Protein AF-A0A1T4VD50-F1 (afdb_monomer)

Secondary structure (DSSP, 8-state):
-------HHHHHHS---HHHHHHHHHHHHTT----HHHHHHHHHHHHHHH--S-HHHHHHHHHHTTS-----SSSS-EEE-PPPTTHHHHHTT-----------PPPHHHHHHHHHHHH--HHHHHHHHH--STTHHHHHHHHSHHHHHHHHHHHH-GGGHHHHS-TTTHHHHHHHHHHHHHHHHHHHHHHTTS-HHHHHT-TTHHHHHHHHHH-TTTS-HHHHHHHHHHHHHHHHHHHHHHHHHHHHHTT--HHHHHHTTSS---TTTT--HHHHHHHHHTS-HHHHHHHHHH-TTS-SHHHHHHHHHHHHHHHS-HHHHHHHHHHHHHHSPP---B-TTSPBP-HHHHHHHHHHHHHHHHHHHHHTS-HHHHHHHHTS-HHHHGGGHHHHHHHHH-PPPPPHHHHHHHHHHHHHH-TTEEEEEEEEEEEE-SSEEEEEEEEEEE-TTS-EEEEEEEEEEE-TTHHHHHHHHHHHHHHHHHHH-HHHHHHHHHHHHHHHGGG-HHHHHHHHHHHHIIIIIITTS--TTS---TTEEE--B-TTTS--BTTEEEEEPPSSEEHHHHHHHHHHHHHHHGGGTB-B-TTT-PBPB-TTT-PBPBPSS--TTHHHHHHHHHHHHHHHHHHHHHHHHHHHHHHHHHHHTSSSEEETT-STTSEEE-SS-EEE--GGGEEE--EEE-B-TTSPBPB-TTSPBPEEEHHHHHHHHHHHHHTT-HHHHHHHHHHHS-HHHHHHHHHTHHHHHHHHHHHHTSS-TTT-HHHHHHHHHHHHHTTT----HHHHHHHHHHHHHHHHHHHHHHHHHHHHHHHHHHHT----TTSS---HHHHHHHHHHHHHSHHHHHHHHH--S--TTTHHHHHHHHHS-SSSTTSHHHHHHHHHHHT-SSHHHHHHHHHHHHHHHS-TTSTTHHHHHHHHHHHHHHHHHHHHHT---HHHHHHHHHHHHHHHHHHHHHHHHHHHHHHHHHHHHHHSS----SSHHHHHHHHHHHTHHHHHHHHHHH-TTTHHHHHHHHHHHHHHHS------S---------EEEEEEE-SSSS-EEEEEE-

pLDDT: mean 76.15, std 18.39, range [27.97, 97.81]

Mean predicted aligned error: 14.18 Å

Radius of gyration: 35.99 Å; Cα contacts (8 Å, |Δi|>4): 1457; chains: 1; bounding box: 106×77×116 Å

Sequence (1062 aa):
MRAGDLNFDHVFRGNYNTGLLVEVAEHALDGNIATAEQVERYHAELVKNNSGLTDEMKAMLADVATIPLKANKEDQLFDVKPPIVGEIHEIAQEIHVDAPLENRTVPVKEIKNFVADLVFSDDTMVADVVINRPGETMRNILTADKNIHAFAEIVKNPDVLQEVSSTEVVPVLKDGFNKIRDILLPLYAASEGKNIEEALNDPQYLQKFSAFLKNQETLPGVELSKFDNIIQNMANRGCENIQSFINKVFKTGVQDLNAQGGITTEPYKNKTAAQIKEELDAKSLNKILDDASTDATVPGQVGLFKQVLSEYFINMSKADKRSSFAAALRYADTFEFKDKKGVQLTGDALNSAKNAALNKYTGAILKGTSPLLQKMMQGLPKSVMGEFADALDDMKSSLAPIPRKIVQAHMMKMIKSNNNIVDISVDQSLGAASVGEAFLCHFSIKGEDGKIRKSPYVVKLMRHDAEQRVNREAEIFTAAAAKIGPGMLKTWEGQLQQYMKEFDFTTEAQNTNEGYEIYHVFNNRQHPAYAIAPNVDCMKVASEVVPPSKNALVITKASGQTVDKFFKECTTSIQNAVASLYQRDPVTNKVLWDKETKKPLLKEKFSTAAPGLIHREVSSEFVTLKNAHTKILQAARQWFSEAVLGSGKFHGDCHAGNIMISGGQATFIDFGNLYKLETKPALDADGKAVTDKNGQPVMLDERSELLRLIIGATLRRKDFFMKGFENLLSPAGKSALAANRDKAEAIVESLLSKGAFSFDVCYRLQGAISELQKLGLELPPQINCFVQSMTRLQNTVAEMNTIMNQCKQLLETADNIELDPDKGPTDECDILGKMQYFSLTKEGKKMVETGDEEIPNYSLKITEIEKKGNFQVGGDYFNTVKDRIANAKDPVKTVEELISTTLEKLDPEHSDIDKNTQTKFEEIISEFKTVMLLNPTPEEKESAIMQFVTEYCTGVATSVNMLGNSYLLDEQANNAKAEVPDSFASVIMKTFFDNVDVASELINNTFAEDGLSLANSAREIAKDELGLGFFGSMLPSNVLNAIVNDTHNMGGDNSYQLDIGI

Foldseek 3Di:
DDDDDPDPVVVVPDPDQVVVVVVCVVCVVVVHHQDPVNVVVVVVVVCVVLVLFDPVRLVLLVVLVLDDDDDDPDDPWDWQFDDPPVVSVVSVPPPPPPDQPADDDDDLLLLLLLLLVLLPDPVLSSCVNVPSFALVSVLCSCLPSSRVNSLLCCLLPVCSLLQQADPLQSVLSSVLSVVVSVLLQVLLCVVVVHHSVVLNPPNCNSVSSSVQSNDCVSPPSVSSNVSVVSSLSSLLSLLVSVLVLLCVQLVLPLVVQVVVLHLADLVCPPPDLVRLLVVLLPDALVRLVLCLLNPCNFFDLNVLLSLLSNCVSVLDDSNLSSQLSSQLSNFQDGLQQADPVRHGDDDPLSVVSVLVSSLRSLLSSLLSAALVNLVSLQLHDLSSSPSNSVSNVSNAFPRDAADPSVVSSVQVVLCVVDVQFRIKMFPHWPGAHRFWTKTWIWTQGQDPVRHTDTAIKIKTFGRSSRLVSLVSSLVSSLSSQVSSHDQSNVQSVLVSVLVNLLQFVLSQLVLQVVQQCQFPVVLVPPDVQADHLVFEAAWHFPCVSGNGGSGMTMTHDDDAAFLVVVLVVLQVQLLVLLVQWFDASSPPSHFDADPPVRFTHTDPAGFLLSLLSSLVSLVVSLVVLVLVLLQLLSNLLSQLCCCQQNQVKHQLAAASRQWGDDPRHIYGYRSSRIDHFDWAFFAALVRDGDADPVRHGDIDRLSLLLLQLLLCLLLVPLPSNVSSQLRLADSPLVVLCVVCVSNLSSQLNSLSVHDDNQFCSLSSLVSSSSSVVSSVHHDHSSSVSVSSNLVNSQVSLVSSLVSSVNSVSSSVVSLPDDDPVVRHDDDPSSLLSVLSSCLPHPVVLCCVVPVDPDDPDCCCPVVCVVVQQLLHPPHDVLVVQLVCLVPDPHNLVSLVVVVVVLLVPLDPPPDPLSVVLVVQSVVLSVQLVVQVVVVHDPVSNSVNSNVSSNSVSVSSVVSSVVVSVVVSVVVVVVVPDDDDPSGSSNSVLCSCLSSVVSSLVSCCVSPVVVSVVSSVSSVVCCVVPVVDPPCPDPDPPPDDPKDFPDKDDPPDDRDIDTRIDD

Solvent-accessible surface area (backbone atoms only — not comparable to full-atom values): 57326 Å² total; per-residue (Å²): 134,82,92,76,77,89,50,73,69,62,66,71,72,46,98,62,60,70,67,56,55,49,53,48,47,51,32,48,73,73,72,43,80,80,46,72,67,55,55,50,50,48,48,53,48,52,46,63,70,67,56,68,51,54,71,70,50,49,53,46,52,56,56,40,76,72,55,83,80,82,82,64,83,93,54,86,51,52,77,50,65,78,80,54,84,72,54,63,64,58,63,76,62,63,74,78,74,78,69,81,74,70,95,68,88,71,54,58,68,50,40,21,46,39,57,12,45,69,51,38,35,75,69,51,59,55,36,60,73,71,49,95,50,69,23,49,56,55,38,54,55,52,58,31,82,88,25,35,62,35,50,52,48,41,59,75,39,55,69,62,46,64,64,33,46,54,85,80,41,32,66,45,52,42,55,37,50,49,54,51,31,68,59,46,43,61,49,51,11,57,76,69,75,40,54,55,69,63,39,72,68,36,95,57,28,69,53,52,50,46,51,45,61,68,30,61,84,79,46,42,36,73,64,43,42,54,48,53,58,42,41,51,51,32,19,52,53,37,21,49,42,48,35,58,48,49,21,61,72,66,64,33,58,55,65,65,38,58,73,62,64,30,40,62,52,49,85,51,75,90,50,53,36,65,57,51,23,52,58,50,60,77,45,53,61,65,56,50,45,50,44,59,56,64,46,69,66,40,28,39,73,51,22,36,51,44,49,31,58,54,45,44,53,70,72,45,52,76,68,53,25,20,42,20,40,14,28,29,36,55,57,22,69,62,84,72,62,44,47,103,83,68,47,73,51,58,72,70,59,34,53,50,50,51,52,54,47,50,20,37,35,51,11,13,36,54,39,24,51,47,37,57,59,46,54,53,60,69,72,52,60,54,75,63,42,55,91,38,33,65,14,53,52,45,29,61,71,57,29,71,74,77,56,64,68,60,53,50,39,54,54,50,50,52,37,72,72,30,89,44,40,65,37,44,35,40,64,38,77,75,46,25,56,67,54,27,35,33,28,38,30,36,39,31,33,47,44,97,87,67,48,74,44,78,45,71,31,31,40,38,37,46,44,84,52,39,72,58,41,34,57,60,48,48,53,54,47,50,55,28,18,53,34,43,28,73,16,44,30,54,26,46,54,43,50,49,60,52,56,59,43,49,71,24,28,44,54,21,47,51,33,24,50,54,43,29,47,54,35,42,52,45,42,73,38,87,51,91,69,49,90,69,43,82,42,35,37,46,41,48,68,33,52,92,75,45,67,56,34,58,55,34,34,40,26,47,67,71,70,63,45,34,43,47,59,48,52,52,49,53,50,51,50,45,45,56,55,40,52,61,42,39,34,54,40,93,84,79,57,44,70,38,60,40,86,86,80,70,42,75,35,68,40,97,67,48,57,69,17,37,44,19,52,27,44,54,51,40,49,55,52,45,54,55,50,52,58,50,49,54,33,52,51,37,38,51,38,45,46,52,41,24,32,52,73,55,81,20,40,31,66,35,66,38,31,35,76,31,29,23,41,39,102,75,37,21,31,44,45,82,34,44,44,55,40,73,51,54,75,42,72,31,60,39,58,86,61,45,69,39,53,46,101,83,70,46,69,37,71,35,48,48,28,56,29,50,40,36,24,53,47,9,36,47,75,46,33,47,70,42,25,51,51,19,51,49,71,59,36,53,28,68,35,36,47,51,41,65,78,39,42,65,45,50,50,27,46,36,47,39,39,33,74,47,67,55,66,61,65,31,32,66,58,30,47,53,40,37,54,52,57,42,20,29,75,52,34,46,56,38,54,70,59,49,36,49,53,52,14,52,48,35,40,41,48,42,51,51,51,52,51,50,55,52,49,49,43,51,52,53,40,55,51,40,75,66,59,81,80,62,83,88,68,45,87,84,47,76,60,28,54,54,16,45,52,52,33,46,52,69,34,77,65,38,48,50,50,72,76,63,73,69,92,84,58,97,77,61,56,68,49,60,54,32,54,72,65,56,26,23,51,39,95,81,12,66,54,32,45,50,55,39,50,52,39,71,71,38,96,51,42,63,62,48,49,52,52,53,50,52,56,49,54,73,69,67,50,78,82,55,85,68,63,42,64,60,50,51,51,49,51,52,50,50,51,51,56,46,44,56,51,61,73,66,70,51,52,74,68,55,45,51,50,45,48,53,51,45,43,45,53,49,31,48,51,52,55,50,53,53,56,53,51,45,54,53,55,52,53,54,50,54,62,64,70,73,56,77,92,67,68,94,41,62,37,39,36,53,52,50,53,48,63,77,24,43,66,50,53,33,49,55,34,33,79,74,34,75,84,54,26,68,61,45,56,53,54,52,53,56,49,48,51,73,71,64,71,51,80,70,78,76,62,76,72,83,86,80,83,78,80,59,48,72,74,49,77,43,80,66,78,87,75,95,48,69,50,75,42,69,45,106

Organism: NCBI:txid1123324

Structure (mmCIF, N/CA/C/O backbone):
data_AF-A0A1T4VD50-F1
#
_entry.id   AF-A0A1T4VD50-F1
#
loop_
_atom_site.group_PDB
_atom_site.id
_atom_site.type_symbol
_atom_site.label_atom_id
_atom_site.label_alt_id
_atom_site.label_comp_id
_atom_site.label_asym_id
_atom_site.label_entity_id
_atom_site.label_seq_id
_atom_site.pdbx_PDB_ins_code
_atom_site.Cartn_x
_atom_site.Cartn_y
_atom_site.Cartn_z
_atom_site.occupancy
_atom_site.B_iso_or_equiv
_atom_site.auth_seq_id
_atom_site.auth_comp_id
_atom_site.auth_asym_id
_atom_site.auth_atom_id
_atom_site.pdbx_PDB_model_num
ATOM 1 N N . MET A 1 1 ? 38.345 -28.568 35.795 1.00 33.03 1 MET A N 1
ATOM 2 C CA . MET A 1 1 ? 37.726 -28.811 37.119 1.00 33.03 1 MET A CA 1
ATOM 3 C C . MET A 1 1 ? 36.943 -30.117 37.030 1.00 33.03 1 MET A C 1
ATOM 5 O O . MET A 1 1 ? 36.381 -30.370 35.974 1.00 33.03 1 MET A O 1
ATOM 9 N N . ARG A 1 2 ? 37.022 -30.998 38.040 1.00 29.45 2 ARG A N 1
ATOM 10 C CA . ARG A 1 2 ? 36.381 -32.330 38.020 1.00 29.45 2 ARG A CA 1
ATOM 11 C C . ARG A 1 2 ? 34.877 -32.227 38.291 1.00 29.45 2 ARG A C 1
ATOM 13 O O . ARG A 1 2 ? 34.468 -31.377 39.072 1.00 29.45 2 ARG A O 1
ATOM 20 N N . ALA A 1 3 ? 34.122 -33.132 37.666 1.00 42.38 3 ALA A N 1
ATOM 21 C CA . ALA A 1 3 ? 32.721 -33.426 37.942 1.00 42.38 3 ALA A CA 1
ATOM 22 C C . ALA A 1 3 ? 32.522 -33.813 39.418 1.00 42.38 3 ALA A C 1
ATOM 24 O O . ALA A 1 3 ? 33.243 -34.670 39.934 1.00 42.38 3 ALA A O 1
ATOM 25 N N . GLY A 1 4 ? 31.571 -33.155 40.073 1.00 40.19 4 GLY A N 1
ATOM 26 C CA . GLY A 1 4 ? 31.224 -33.352 41.474 1.00 40.19 4 GLY A CA 1
ATOM 27 C C . GLY A 1 4 ? 30.292 -32.235 41.930 1.00 40.19 4 GLY A C 1
ATOM 28 O O . GLY A 1 4 ? 30.749 -31.134 42.213 1.00 40.19 4 GLY A O 1
ATOM 29 N N . ASP A 1 5 ? 29.000 -32.552 41.924 1.00 41.09 5 ASP A N 1
ATOM 30 C CA . ASP A 1 5 ? 27.911 -31.943 42.686 1.00 41.09 5 ASP A CA 1
ATOM 31 C C . ASP A 1 5 ? 27.745 -30.416 42.603 1.00 41.09 5 ASP A C 1
ATOM 33 O O . ASP A 1 5 ? 28.256 -29.642 43.418 1.00 41.09 5 ASP A O 1
ATOM 37 N N . LEU A 1 6 ? 26.871 -29.984 41.687 1.00 40.16 6 LEU A N 1
ATOM 38 C CA . LEU A 1 6 ? 26.067 -28.787 41.928 1.00 40.16 6 LEU A CA 1
ATOM 39 C C . LEU A 1 6 ? 25.152 -29.085 43.126 1.00 40.16 6 LEU A C 1
ATOM 41 O O . LEU A 1 6 ? 24.053 -29.608 42.981 1.00 40.16 6 LEU A O 1
ATOM 45 N N . ASN A 1 7 ? 25.644 -28.799 44.332 1.00 45.41 7 ASN A N 1
ATOM 46 C CA . ASN A 1 7 ? 24.830 -28.750 45.542 1.00 45.41 7 ASN A CA 1
ATOM 47 C C . ASN A 1 7 ? 23.648 -27.788 45.304 1.00 45.41 7 ASN A C 1
ATOM 49 O O . ASN A 1 7 ? 23.849 -26.696 44.770 1.00 45.41 7 ASN A O 1
ATOM 53 N N . PHE A 1 8 ? 22.449 -28.191 45.734 1.00 44.47 8 PHE A N 1
ATOM 54 C CA . PHE A 1 8 ? 21.205 -27.410 45.802 1.00 44.47 8 PHE A CA 1
ATOM 55 C C . PHE A 1 8 ? 21.421 -25.935 46.213 1.00 44.47 8 PHE A C 1
ATOM 57 O O . PHE A 1 8 ? 20.770 -25.029 45.695 1.00 44.47 8 PHE A O 1
ATOM 64 N N . ASP A 1 9 ? 22.407 -25.680 47.077 1.00 43.62 9 ASP A N 1
ATOM 65 C CA . ASP A 1 9 ? 22.812 -24.350 47.546 1.00 43.62 9 ASP A CA 1
ATOM 66 C C . ASP A 1 9 ? 23.344 -23.408 46.441 1.00 43.62 9 ASP A C 1
ATOM 68 O O . ASP A 1 9 ? 23.230 -22.190 46.568 1.00 43.62 9 ASP A O 1
ATOM 72 N N . HIS A 1 10 ? 23.910 -23.924 45.341 1.00 44.78 10 HIS A N 1
ATOM 73 C CA . HIS A 1 10 ? 24.359 -23.098 44.207 1.00 44.78 10 HIS A CA 1
ATOM 74 C C . HIS A 1 10 ? 23.193 -22.595 43.348 1.00 44.78 10 HIS A C 1
ATOM 76 O O . HIS A 1 10 ? 23.272 -21.495 42.800 1.00 44.78 10 HIS A O 1
ATOM 82 N N . VAL A 1 11 ? 22.105 -23.366 43.263 1.00 46.72 11 VAL A N 1
ATOM 83 C CA . VAL A 1 11 ? 20.902 -23.003 42.498 1.00 46.72 11 VAL A CA 1
ATOM 84 C C . VAL A 1 11 ? 20.080 -21.940 43.238 1.00 46.72 11 VAL A C 1
ATOM 86 O O . VAL A 1 11 ? 19.412 -21.137 42.607 1.00 46.72 11 VAL A O 1
ATOM 89 N N . PHE A 1 12 ? 20.178 -21.848 44.567 1.00 45.16 12 PHE A N 1
ATOM 90 C CA . PHE A 1 12 ? 19.494 -20.800 45.342 1.00 45.16 12 PHE A CA 1
ATOM 91 C C . PHE A 1 12 ? 20.284 -19.492 45.489 1.00 45.16 12 PHE A C 1
ATOM 93 O O . PHE A 1 12 ? 19.705 -18.463 45.833 1.00 45.16 12 PHE A O 1
ATOM 100 N N . ARG A 1 13 ? 21.602 -19.504 45.246 1.00 43.97 13 ARG A N 1
ATOM 101 C CA . ARG A 1 13 ? 22.457 -18.306 45.380 1.00 43.97 13 ARG A CA 1
ATOM 102 C C . ARG A 1 13 ? 22.581 -17.474 44.104 1.00 43.97 13 ARG A C 1
ATOM 104 O O . ARG A 1 13 ? 23.050 -16.342 44.182 1.00 43.97 13 ARG A O 1
ATOM 111 N N . GLY A 1 14 ? 22.172 -17.998 42.949 1.00 43.50 14 GLY A N 1
ATOM 112 C CA . GLY A 1 14 ? 21.951 -17.174 41.761 1.00 43.50 14 GLY A CA 1
ATOM 113 C C . GLY A 1 14 ? 20.494 -16.724 41.699 1.00 43.50 14 GLY A C 1
ATOM 114 O O . GLY A 1 14 ? 19.600 -17.485 42.057 1.00 43.50 14 GLY A O 1
ATOM 115 N N . ASN A 1 15 ? 20.243 -15.492 41.252 1.00 39.22 15 ASN A N 1
ATOM 116 C CA . ASN A 1 15 ? 18.897 -15.003 40.930 1.00 39.22 15 ASN A CA 1
ATOM 117 C C . ASN A 1 15 ? 18.355 -15.750 39.694 1.00 39.22 15 ASN A C 1
ATOM 119 O O . ASN A 1 15 ? 18.306 -15.197 38.596 1.00 39.22 15 ASN A O 1
ATOM 123 N N . TYR A 1 16 ? 18.006 -17.025 39.848 1.00 42.41 16 TYR A N 1
ATOM 124 C CA . TYR A 1 16 ? 17.436 -17.840 38.782 1.00 42.41 16 TYR A CA 1
ATOM 125 C C . TYR A 1 16 ? 15.907 -17.740 38.786 1.00 42.41 16 TYR A C 1
ATOM 127 O O . TYR A 1 16 ? 15.266 -17.624 39.830 1.00 42.41 16 TYR A O 1
ATOM 135 N N . ASN A 1 17 ? 15.322 -17.779 37.589 1.00 47.47 17 ASN A N 1
ATOM 136 C CA . ASN A 1 17 ? 13.877 -17.796 37.371 1.00 47.47 17 ASN A CA 1
ATOM 137 C C . ASN A 1 17 ? 13.246 -19.016 38.079 1.00 47.47 17 ASN A C 1
ATOM 139 O O . ASN A 1 17 ? 13.720 -20.142 37.926 1.00 47.47 17 ASN A O 1
ATOM 143 N N . THR A 1 18 ? 12.155 -18.814 38.821 1.00 51.38 18 THR A N 1
ATOM 144 C CA . THR A 1 18 ? 11.423 -19.868 39.542 1.00 51.38 18 THR A CA 1
ATOM 145 C C . THR A 1 18 ? 10.853 -20.960 38.632 1.00 51.38 18 THR A C 1
ATOM 147 O O . THR A 1 18 ? 10.702 -22.086 39.090 1.00 51.38 18 THR A O 1
ATOM 150 N N . GLY A 1 19 ? 10.611 -20.687 37.344 1.00 46.72 19 GLY A N 1
ATOM 151 C CA . GLY A 1 19 ? 10.224 -21.716 36.367 1.00 46.72 19 GLY A CA 1
ATOM 152 C C . GLY A 1 19 ? 11.341 -22.725 36.065 1.00 46.72 19 GLY A C 1
ATOM 153 O O . GLY A 1 19 ? 11.085 -23.922 36.024 1.00 46.72 19 GLY A O 1
ATOM 154 N N . LEU A 1 20 ? 12.593 -22.259 35.961 1.00 43.94 20 LEU A N 1
ATOM 155 C CA . LEU A 1 20 ? 13.768 -23.125 35.793 1.00 43.94 20 LEU A CA 1
ATOM 156 C C . LEU A 1 20 ? 13.984 -23.997 37.036 1.00 43.94 20 LEU A C 1
ATOM 158 O O . LEU A 1 20 ? 14.322 -25.165 36.919 1.00 43.94 20 LEU A O 1
ATOM 162 N N . LEU A 1 21 ? 13.765 -23.442 38.230 1.00 48.44 21 LEU A N 1
ATOM 163 C CA . LEU A 1 21 ? 13.848 -24.191 39.486 1.00 48.44 21 LEU A CA 1
ATOM 164 C C . LEU A 1 21 ? 12.811 -25.320 39.562 1.00 48.44 21 LEU A C 1
ATOM 166 O O . LEU A 1 21 ? 13.125 -26.373 40.105 1.00 48.44 21 LEU A O 1
ATOM 170 N N . VAL A 1 22 ? 11.609 -25.119 39.010 1.00 51.81 22 VAL A N 1
ATOM 171 C CA . VAL A 1 22 ? 10.557 -26.147 38.946 1.00 51.81 22 VAL A CA 1
ATOM 172 C C . VAL A 1 22 ? 10.894 -27.213 37.906 1.00 51.81 22 VAL A C 1
ATOM 174 O O . VAL A 1 22 ? 10.840 -28.388 38.233 1.00 51.81 22 VAL A O 1
ATOM 177 N N . GLU A 1 23 ? 11.335 -26.837 36.706 1.00 46.84 23 GLU A N 1
ATOM 178 C CA . GLU A 1 23 ? 11.681 -27.792 35.642 1.00 46.84 23 GLU A CA 1
ATOM 179 C C . GLU A 1 23 ? 12.956 -28.595 35.974 1.00 46.84 23 GLU A C 1
ATOM 181 O O . GLU A 1 23 ? 13.025 -29.800 35.742 1.00 46.84 23 GLU A O 1
ATOM 186 N N . VAL A 1 24 ? 13.949 -27.964 36.616 1.00 49.44 24 VAL A N 1
ATOM 187 C CA . VAL A 1 24 ? 15.135 -28.639 37.175 1.00 49.44 24 VAL A CA 1
ATOM 188 C C . VAL A 1 24 ? 14.750 -29.541 38.349 1.00 49.44 24 VAL A C 1
ATOM 190 O O . VAL A 1 24 ? 15.325 -30.619 38.488 1.00 49.44 24 VAL A O 1
ATOM 193 N N . ALA A 1 25 ? 13.777 -29.145 39.177 1.00 50.72 25 ALA A N 1
ATOM 194 C CA . ALA A 1 25 ? 13.259 -29.996 40.245 1.00 50.72 25 ALA A CA 1
ATOM 195 C C . ALA A 1 25 ? 12.463 -31.189 39.696 1.00 50.72 25 ALA A C 1
ATOM 197 O O . ALA A 1 25 ? 12.645 -32.291 40.196 1.00 50.72 25 ALA A O 1
ATOM 198 N N . GLU A 1 26 ? 11.648 -31.013 38.655 1.00 48.66 26 GLU A N 1
ATOM 199 C CA . GLU A 1 26 ? 10.910 -32.087 37.976 1.00 48.66 26 GLU A CA 1
ATOM 200 C C . GLU A 1 26 ? 11.867 -33.067 37.280 1.00 48.66 26 GLU A C 1
ATOM 202 O O . GLU A 1 26 ? 11.788 -34.272 37.508 1.00 48.66 26 GLU A O 1
ATOM 207 N N . HIS A 1 27 ? 12.869 -32.569 36.548 1.00 47.47 27 HIS A N 1
ATOM 208 C CA . HIS A 1 27 ? 13.918 -33.409 35.962 1.00 47.47 27 HIS A CA 1
ATOM 209 C C . HIS A 1 27 ? 14.742 -34.155 37.024 1.00 47.47 27 HIS A C 1
ATOM 211 O O . HIS A 1 27 ? 15.057 -35.333 36.839 1.00 47.47 27 HIS A O 1
ATOM 217 N N . ALA A 1 28 ? 15.052 -33.508 38.153 1.00 47.44 28 ALA A N 1
ATOM 218 C CA . ALA A 1 28 ? 15.736 -34.142 39.278 1.00 47.44 28 ALA A CA 1
ATOM 219 C C . ALA A 1 28 ? 14.861 -35.192 39.987 1.00 47.44 28 ALA A C 1
ATOM 221 O O . ALA A 1 28 ? 15.387 -36.217 40.426 1.00 47.44 28 ALA A O 1
ATOM 222 N N . LEU A 1 29 ? 13.543 -34.972 40.068 1.00 45.56 29 LEU A N 1
ATOM 223 C CA . LEU A 1 29 ? 12.567 -35.945 40.571 1.00 45.56 29 LEU A CA 1
ATOM 224 C C . LEU A 1 29 ? 12.453 -37.169 39.643 1.00 45.56 29 LEU A C 1
ATOM 226 O O . LEU A 1 29 ? 12.281 -38.280 40.142 1.00 45.56 29 LEU A O 1
ATOM 230 N N . ASP A 1 30 ? 12.667 -36.989 38.336 1.00 46.03 30 ASP A N 1
ATOM 231 C CA . ASP A 1 30 ? 12.725 -38.057 37.325 1.00 46.03 30 ASP A CA 1
ATOM 232 C C . ASP A 1 30 ? 14.133 -38.675 37.140 1.00 46.03 30 ASP A C 1
ATOM 234 O O . ASP A 1 30 ? 14.347 -39.520 36.267 1.00 46.03 30 ASP A O 1
ATOM 238 N N . GLY A 1 31 ? 15.119 -38.277 37.955 1.00 44.00 31 GLY A N 1
ATOM 239 C CA . GLY A 1 31 ? 16.484 -38.822 37.937 1.00 44.00 31 GLY A CA 1
ATOM 240 C C . GLY A 1 31 ? 17.390 -38.308 36.808 1.00 44.00 31 GLY A C 1
ATOM 241 O O . GLY A 1 31 ? 18.508 -38.800 36.647 1.00 44.00 31 GLY A O 1
ATOM 242 N N . ASN A 1 32 ? 16.946 -37.308 36.046 1.00 46.16 32 ASN A N 1
ATOM 243 C CA . ASN A 1 32 ? 17.709 -36.672 34.976 1.00 46.16 32 ASN A CA 1
ATOM 244 C C . ASN A 1 32 ? 18.351 -35.371 35.482 1.00 46.16 32 ASN A C 1
ATOM 246 O O . ASN A 1 32 ? 17.670 -34.408 35.814 1.00 46.16 32 ASN A O 1
ATOM 250 N N . ILE A 1 33 ? 19.682 -35.309 35.522 1.00 50.06 33 ILE A N 1
ATOM 251 C CA . ILE A 1 33 ? 20.398 -34.088 35.919 1.00 50.06 33 ILE A CA 1
ATOM 252 C C . ILE A 1 33 ? 20.440 -33.139 34.714 1.00 50.06 33 ILE A C 1
ATOM 254 O O . ILE A 1 33 ? 21.115 -33.432 33.726 1.00 50.06 33 ILE A O 1
ATOM 258 N N . ALA A 1 34 ? 19.741 -32.003 34.794 1.00 44.91 34 ALA A N 1
ATOM 259 C CA . ALA A 1 34 ? 19.851 -30.939 33.799 1.00 44.91 34 ALA A CA 1
ATOM 260 C C . ALA A 1 34 ? 21.305 -30.438 33.730 1.00 44.91 34 ALA A C 1
ATOM 262 O O . ALA A 1 34 ? 21.906 -30.062 34.740 1.00 44.91 34 ALA A O 1
ATOM 263 N N . THR A 1 35 ? 21.900 -30.467 32.540 1.00 56.12 35 THR A N 1
ATOM 264 C CA . THR A 1 35 ? 23.289 -30.038 32.333 1.00 56.12 35 THR A CA 1
ATOM 265 C C . THR A 1 35 ? 23.392 -28.511 32.326 1.00 56.12 35 THR A C 1
ATOM 267 O O . THR A 1 35 ? 22.459 -27.817 31.923 1.00 56.12 35 THR A O 1
ATOM 270 N N . ALA A 1 36 ? 24.548 -27.971 32.724 1.00 43.59 36 ALA A N 1
ATOM 271 C CA . ALA A 1 36 ? 24.810 -26.527 32.676 1.00 43.59 36 ALA A CA 1
ATOM 272 C C . ALA A 1 36 ? 24.572 -25.937 31.271 1.00 43.59 36 ALA A C 1
ATOM 274 O O . ALA A 1 36 ? 24.041 -24.840 31.148 1.00 43.59 36 ALA A O 1
ATOM 275 N N . GLU A 1 37 ? 24.863 -26.709 30.220 1.00 48.97 37 GLU A N 1
ATOM 276 C CA . GLU A 1 37 ? 24.623 -26.324 28.827 1.00 48.97 37 GLU A CA 1
ATOM 277 C C . GLU A 1 37 ? 23.123 -26.222 28.489 1.00 48.97 37 GLU A C 1
ATOM 279 O O . GLU A 1 37 ? 22.726 -25.336 27.738 1.00 48.97 37 GLU A O 1
ATOM 284 N N . GLN A 1 38 ? 22.263 -27.076 29.061 1.00 46.94 38 GLN A N 1
ATOM 285 C CA . GLN A 1 38 ? 20.802 -26.990 28.898 1.00 46.94 38 GLN A CA 1
ATOM 286 C C . GLN A 1 38 ? 20.214 -25.787 29.639 1.00 46.94 38 GLN A C 1
ATOM 288 O O . GLN A 1 38 ? 19.345 -25.106 29.100 1.00 46.94 38 GLN A O 1
ATOM 293 N N . VAL A 1 39 ? 20.723 -25.493 30.838 1.00 42.31 39 VAL A N 1
ATOM 294 C CA . VAL A 1 39 ? 20.339 -24.307 31.617 1.00 42.31 39 VAL A CA 1
ATOM 295 C C . VAL A 1 39 ? 20.774 -23.023 30.904 1.00 42.31 39 VAL A C 1
ATOM 297 O O . VAL A 1 39 ? 19.990 -22.081 30.803 1.00 42.31 39 VAL A O 1
ATOM 300 N N . GLU A 1 40 ? 21.986 -22.993 30.342 1.00 43.12 40 GLU A N 1
ATOM 301 C CA . GLU A 1 40 ? 22.471 -21.884 29.514 1.00 43.12 40 GLU A CA 1
ATOM 302 C C . GLU A 1 40 ? 21.680 -21.745 28.209 1.00 43.12 40 GLU A C 1
ATOM 304 O O . GLU A 1 40 ? 21.351 -20.623 27.833 1.00 43.12 40 GLU A O 1
ATOM 309 N N . ARG A 1 41 ? 21.301 -22.848 27.543 1.00 45.16 41 ARG A N 1
ATOM 310 C CA . ARG A 1 41 ? 20.424 -22.810 26.357 1.00 45.16 41 ARG A CA 1
ATOM 311 C C . ARG A 1 41 ? 19.043 -22.269 26.686 1.00 45.16 41 ARG A C 1
ATOM 313 O O . ARG A 1 41 ? 18.542 -21.439 25.940 1.00 45.16 41 ARG A O 1
ATOM 320 N N . TYR A 1 42 ? 18.454 -22.699 27.797 1.00 41.75 42 TYR A N 1
ATOM 321 C CA . TYR A 1 42 ? 17.157 -22.215 28.254 1.00 41.75 42 TYR A CA 1
ATOM 322 C C . TYR A 1 42 ? 17.221 -20.735 28.631 1.00 41.75 42 TYR A C 1
ATOM 324 O O . TYR A 1 42 ? 16.371 -19.964 28.208 1.00 41.75 42 TYR A O 1
ATOM 332 N N . HIS A 1 43 ? 18.263 -20.292 29.342 1.00 38.94 43 HIS A N 1
ATOM 333 C CA . HIS A 1 43 ? 18.483 -18.869 29.605 1.00 38.94 43 HIS A CA 1
ATOM 334 C C . HIS A 1 43 ? 18.715 -18.073 28.322 1.00 38.94 43 HIS A C 1
ATOM 336 O O . HIS A 1 43 ? 18.154 -16.992 28.181 1.00 38.94 43 HIS A O 1
ATOM 342 N N . ALA A 1 44 ? 19.488 -18.600 27.374 1.00 43.06 44 ALA A N 1
ATOM 343 C CA . ALA A 1 44 ? 19.681 -17.977 26.074 1.00 43.06 44 ALA A CA 1
ATOM 344 C C . ALA A 1 44 ? 18.365 -17.908 25.289 1.00 43.06 44 ALA A C 1
ATOM 346 O O . ALA A 1 44 ? 18.104 -16.881 24.681 1.00 43.06 44 ALA A O 1
ATOM 347 N N . GLU A 1 45 ? 17.506 -18.929 25.340 1.00 41.47 45 GLU A N 1
ATOM 348 C CA . GLU A 1 45 ? 16.186 -18.940 24.698 1.00 41.47 45 GLU A CA 1
ATOM 349 C C . GLU A 1 45 ? 15.169 -18.040 25.403 1.00 41.47 45 GLU A C 1
ATOM 351 O O . GLU A 1 45 ? 14.399 -17.369 24.733 1.00 41.47 45 GLU A O 1
ATOM 356 N N . LEU A 1 46 ? 15.169 -17.969 26.732 1.00 38.12 46 LEU A N 1
ATOM 357 C CA . LEU A 1 46 ? 14.231 -17.171 27.523 1.00 38.12 46 LEU A CA 1
ATOM 358 C C . LEU A 1 46 ? 14.617 -15.691 27.509 1.00 38.12 46 LEU A C 1
ATOM 360 O O . LEU A 1 46 ? 13.753 -14.831 27.361 1.00 38.12 46 LEU A O 1
ATOM 364 N N . VAL A 1 47 ? 15.922 -15.395 27.538 1.00 38.97 47 VAL A N 1
ATOM 365 C CA . VAL A 1 47 ? 16.442 -14.076 27.172 1.00 38.97 47 VAL A CA 1
ATOM 366 C C . VAL A 1 47 ? 16.089 -13.798 25.720 1.00 38.97 47 VAL A C 1
ATOM 368 O O . VAL A 1 47 ? 15.493 -12.771 25.501 1.00 38.97 47 VAL A O 1
ATOM 371 N N . LYS A 1 48 ? 16.306 -14.693 24.750 1.00 39.28 48 LYS A N 1
ATOM 372 C CA . LYS A 1 48 ? 15.938 -14.474 23.332 1.00 39.28 48 LYS A CA 1
ATOM 373 C C . LYS A 1 48 ? 14.428 -14.283 23.098 1.00 39.28 48 LYS A C 1
ATOM 375 O O . LYS A 1 48 ? 14.052 -13.565 22.175 1.00 39.28 48 LYS A O 1
ATOM 380 N N . ASN A 1 49 ? 13.577 -14.872 23.940 1.00 39.31 49 ASN A N 1
ATOM 381 C CA . ASN A 1 49 ? 12.117 -14.749 23.891 1.00 39.31 49 ASN A CA 1
ATOM 382 C C . ASN A 1 49 ? 11.599 -13.486 24.614 1.00 39.31 49 ASN A C 1
ATOM 384 O O . ASN A 1 49 ? 10.575 -12.955 24.199 1.00 39.31 49 ASN A O 1
ATOM 388 N N . ASN A 1 50 ? 12.330 -12.955 25.609 1.00 37.72 50 ASN A N 1
ATOM 389 C CA . ASN A 1 50 ? 12.025 -11.692 26.314 1.00 37.72 50 ASN A CA 1
ATOM 390 C C . ASN A 1 50 ? 12.936 -10.504 25.911 1.00 37.72 50 ASN A C 1
ATOM 392 O O . ASN A 1 50 ? 12.734 -9.373 26.353 1.00 37.72 50 ASN A O 1
ATOM 396 N N . SER A 1 51 ? 13.948 -10.705 25.061 1.00 38.78 51 SER A N 1
ATOM 397 C CA . SER A 1 51 ? 14.928 -9.695 24.613 1.00 38.78 51 SER A CA 1
ATOM 398 C C . SER A 1 51 ? 14.424 -8.904 23.418 1.00 38.78 51 SER A C 1
ATOM 400 O O . SER A 1 51 ? 15.208 -8.342 22.654 1.00 38.78 51 SER A O 1
ATOM 402 N N . GLY A 1 52 ? 13.106 -8.861 23.249 1.00 44.56 52 GLY A N 1
ATOM 403 C CA . GLY A 1 52 ? 12.476 -8.257 22.097 1.00 44.56 52 GLY A CA 1
ATOM 404 C C . GLY A 1 52 ? 12.465 -6.720 22.100 1.00 44.56 52 GLY A C 1
ATOM 405 O O . GLY A 1 52 ? 11.867 -6.063 21.260 1.00 44.56 52 GLY A O 1
ATOM 406 N N . LEU A 1 53 ? 13.131 -6.103 23.060 1.00 48.56 53 LEU A N 1
ATOM 407 C CA . LEU A 1 53 ? 13.120 -4.663 23.238 1.00 48.56 53 LEU A CA 1
ATOM 408 C C . LEU A 1 53 ? 14.563 -4.220 23.400 1.00 48.56 53 LEU A C 1
ATOM 410 O O . LEU A 1 53 ? 15.310 -4.826 24.176 1.00 48.56 53 LEU A O 1
ATOM 414 N N . THR A 1 54 ? 14.960 -3.182 22.667 1.00 54.59 54 THR A N 1
ATOM 415 C CA . THR A 1 54 ? 16.261 -2.547 22.890 1.00 54.59 54 THR A CA 1
ATOM 416 C C . THR A 1 54 ? 16.327 -2.042 24.333 1.00 54.59 54 THR A C 1
ATOM 418 O O . THR A 1 54 ? 15.295 -1.761 24.947 1.00 54.59 54 THR A O 1
ATOM 421 N N . ASP A 1 55 ? 17.523 -1.910 24.906 1.00 59.25 55 ASP A N 1
ATOM 422 C CA . ASP A 1 55 ? 17.661 -1.387 26.275 1.00 59.25 55 ASP A CA 1
ATOM 423 C C . ASP A 1 55 ? 17.037 0.009 26.414 1.00 59.25 55 ASP A C 1
ATOM 425 O O . ASP A 1 55 ? 16.435 0.337 27.435 1.00 59.25 55 ASP A O 1
ATOM 429 N N . GLU A 1 56 ? 17.081 0.792 25.336 1.00 58.22 56 GLU A N 1
ATOM 430 C CA . GLU A 1 56 ? 16.392 2.073 25.210 1.00 58.22 56 GLU A CA 1
ATOM 431 C C . GLU A 1 56 ? 14.867 1.936 25.339 1.00 58.22 56 GLU A C 1
ATOM 433 O O . GLU A 1 56 ? 14.230 2.717 26.043 1.00 58.22 56 GLU A O 1
ATOM 438 N N . MET A 1 57 ? 14.266 0.935 24.697 1.00 55.03 57 MET A N 1
ATOM 439 C CA . MET A 1 57 ? 12.829 0.682 24.788 1.00 55.03 57 MET A CA 1
ATOM 440 C C . MET A 1 57 ? 12.419 0.100 26.134 1.00 55.03 57 MET A C 1
ATOM 442 O O . MET A 1 57 ? 11.361 0.453 26.642 1.00 55.03 57 MET A O 1
ATOM 446 N N . LYS A 1 58 ? 13.248 -0.756 26.737 1.00 57.28 58 LYS A N 1
ATOM 447 C CA . LYS A 1 58 ? 13.017 -1.252 28.100 1.00 57.28 58 LYS A CA 1
ATOM 448 C C . LYS A 1 58 ? 13.037 -0.102 29.104 1.00 57.28 58 LYS A C 1
ATOM 450 O O . LYS A 1 58 ? 12.137 -0.014 29.931 1.00 57.28 58 LYS A O 1
ATOM 455 N N . ALA A 1 59 ? 14.006 0.809 28.987 1.00 62.06 59 ALA A N 1
ATOM 456 C CA . ALA A 1 59 ? 14.064 2.021 29.800 1.00 62.06 59 ALA A CA 1
ATOM 457 C C . ALA A 1 59 ? 12.846 2.927 29.554 1.00 62.06 59 ALA A C 1
ATOM 459 O O . ALA A 1 59 ? 12.224 3.399 30.501 1.00 62.06 59 ALA A O 1
ATOM 460 N N . MET A 1 60 ? 12.445 3.102 28.292 1.00 60.06 60 MET A N 1
ATOM 461 C CA . MET A 1 60 ? 11.251 3.868 27.931 1.00 60.06 60 MET A CA 1
ATOM 462 C C . MET A 1 60 ? 9.968 3.258 28.518 1.00 60.06 60 MET A C 1
ATOM 464 O O . MET A 1 60 ? 9.132 3.982 29.046 1.00 60.06 60 MET A O 1
ATOM 468 N N . LEU A 1 61 ? 9.799 1.936 28.450 1.00 52.66 61 LEU A N 1
ATOM 469 C CA . LEU A 1 61 ? 8.635 1.238 29.000 1.00 52.66 61 LEU A CA 1
ATOM 470 C C . LEU A 1 61 ? 8.622 1.249 30.533 1.00 52.66 61 LEU A C 1
ATOM 472 O O . LEU A 1 61 ? 7.552 1.373 31.126 1.00 52.66 61 LEU A O 1
ATOM 476 N N . ALA A 1 62 ? 9.794 1.185 31.170 1.00 57.00 62 ALA A N 1
ATOM 477 C CA . ALA A 1 62 ? 9.933 1.360 32.612 1.00 57.00 62 ALA A CA 1
ATOM 478 C C . ALA A 1 62 ? 9.526 2.778 33.053 1.00 57.00 62 ALA A C 1
ATOM 480 O O . ALA A 1 62 ? 8.773 2.919 34.014 1.00 57.00 62 ALA A O 1
ATOM 481 N N . ASP A 1 63 ? 9.932 3.815 32.312 1.00 52.19 63 ASP A N 1
ATOM 482 C CA . ASP A 1 63 ? 9.487 5.194 32.548 1.00 52.19 63 ASP A CA 1
ATOM 483 C C . ASP A 1 63 ? 7.960 5.320 32.397 1.00 52.19 63 ASP A C 1
ATOM 485 O O . ASP A 1 63 ? 7.299 5.943 33.227 1.00 52.19 63 ASP A O 1
ATOM 489 N N . VAL A 1 64 ? 7.376 4.689 31.373 1.00 49.81 64 VAL A N 1
ATOM 490 C CA . VAL A 1 64 ? 5.926 4.719 31.092 1.00 49.81 64 VAL A CA 1
ATOM 491 C C . VAL A 1 64 ? 5.103 4.025 32.161 1.00 49.81 64 VAL A C 1
ATOM 493 O O . VAL A 1 64 ? 4.017 4.503 32.481 1.00 49.81 64 VAL A O 1
ATOM 496 N N . ALA A 1 65 ? 5.607 2.934 32.740 1.00 44.75 65 ALA A N 1
ATOM 497 C CA . ALA A 1 65 ? 4.931 2.231 33.828 1.00 44.75 65 ALA A CA 1
ATOM 498 C C . ALA A 1 65 ? 4.681 3.135 35.051 1.00 44.75 65 ALA A C 1
ATOM 500 O O . ALA A 1 65 ? 3.805 2.840 35.861 1.00 44.75 65 ALA A O 1
ATOM 501 N N . THR A 1 66 ? 5.412 4.250 35.164 1.00 47.91 66 THR A N 1
ATOM 502 C CA . THR A 1 66 ? 5.248 5.249 36.230 1.00 47.91 66 THR A CA 1
ATOM 503 C C . THR A 1 66 ? 4.336 6.425 35.861 1.00 47.91 66 THR A C 1
ATOM 505 O O . THR A 1 66 ? 4.035 7.248 36.723 1.00 47.91 66 THR A O 1
ATOM 508 N N . ILE A 1 67 ? 3.880 6.528 34.604 1.00 45.72 67 ILE A N 1
ATOM 509 C CA . ILE A 1 67 ? 3.033 7.632 34.133 1.00 45.72 67 ILE A CA 1
ATOM 510 C C . ILE A 1 67 ? 1.559 7.284 34.402 1.00 45.72 67 ILE A C 1
ATOM 512 O O . ILE A 1 67 ? 1.039 6.344 33.794 1.00 45.72 67 ILE A O 1
ATOM 516 N N . PRO A 1 68 ? 0.843 8.035 35.261 1.00 42.28 68 PRO A N 1
ATOM 517 C CA . PRO A 1 68 ? -0.579 7.805 35.467 1.00 42.28 68 PRO A CA 1
ATOM 518 C C . PRO A 1 68 ? -1.360 8.100 34.180 1.00 42.28 68 PRO A C 1
ATOM 520 O O . PRO A 1 68 ? -1.297 9.196 33.618 1.00 42.28 68 PRO A O 1
ATOM 523 N N . LEU A 1 69 ? -2.116 7.110 33.704 1.00 42.34 69 LEU A N 1
ATOM 524 C CA . LEU A 1 69 ? -2.997 7.265 32.552 1.00 42.34 69 LEU A CA 1
ATOM 525 C C . LEU A 1 69 ? -4.249 8.043 32.968 1.00 42.34 69 LEU A C 1
ATOM 527 O O . LEU A 1 69 ? -5.127 7.492 33.626 1.00 42.34 69 LEU A O 1
ATOM 531 N N . LYS A 1 70 ? -4.395 9.297 32.524 1.00 38.44 70 LYS A N 1
ATOM 532 C CA . LYS A 1 70 ? -5.721 9.933 32.514 1.00 38.44 70 LYS A CA 1
ATOM 533 C C . LYS A 1 70 ? -6.579 9.250 31.448 1.00 38.44 70 LYS A C 1
ATOM 535 O O . LYS A 1 70 ? -6.306 9.363 30.250 1.00 38.44 70 LYS A O 1
ATOM 540 N N . ALA A 1 71 ? -7.609 8.530 31.885 1.00 32.38 71 ALA A N 1
ATOM 541 C CA . ALA A 1 71 ? -8.653 8.035 31.002 1.00 32.38 71 ALA A CA 1
ATOM 542 C C . ALA A 1 71 ? -9.476 9.232 30.501 1.00 32.38 71 ALA A C 1
ATOM 544 O O . ALA A 1 71 ? -10.269 9.798 31.248 1.00 32.38 71 ALA A O 1
ATOM 545 N N . ASN A 1 72 ? -9.296 9.624 29.239 1.00 35.28 72 ASN A N 1
ATOM 546 C CA . ASN A 1 72 ? -10.310 10.440 28.577 1.00 35.28 72 ASN A CA 1
ATOM 547 C C . ASN A 1 72 ? -11.423 9.504 28.117 1.00 35.28 72 ASN A C 1
ATOM 549 O O . ASN A 1 72 ? -11.165 8.508 27.439 1.00 35.28 72 ASN A O 1
ATOM 553 N N . LYS A 1 73 ? -12.648 9.822 28.537 1.00 35.81 73 LYS A N 1
ATOM 554 C CA . LYS A 1 73 ? -13.860 9.155 28.077 1.00 35.81 73 LYS A CA 1
ATOM 555 C C . LYS A 1 73 ? -14.034 9.437 26.579 1.00 35.81 73 LYS A C 1
ATOM 557 O O . LYS A 1 73 ? -14.070 10.586 26.163 1.00 35.81 73 LYS A O 1
ATOM 562 N N . GLU A 1 74 ? -14.102 8.354 25.817 1.00 35.19 74 GLU A N 1
ATOM 563 C CA . GLU A 1 74 ? -14.757 8.206 24.508 1.00 35.19 74 GLU A CA 1
ATOM 564 C C . GLU A 1 74 ? -14.225 8.901 23.242 1.00 35.19 74 GLU A C 1
ATOM 566 O O . GLU A 1 74 ? -14.655 8.483 22.174 1.00 35.19 74 GLU A O 1
ATOM 571 N N . ASP A 1 75 ? -13.206 9.764 23.273 1.00 35.09 75 ASP A N 1
ATOM 572 C CA . ASP A 1 75 ? -12.597 10.279 22.029 1.00 35.09 75 ASP A CA 1
ATOM 573 C C . ASP A 1 75 ? -11.124 9.876 21.853 1.00 35.09 75 ASP A C 1
ATOM 575 O O . ASP A 1 75 ? -10.357 9.788 22.813 1.00 35.09 75 ASP A O 1
ATOM 579 N N . GLN A 1 76 ? -10.703 9.665 20.598 1.00 44.97 76 GLN A N 1
ATOM 580 C CA . GLN A 1 76 ? -9.330 9.325 20.162 1.00 44.97 76 GLN A CA 1
ATOM 581 C C . GLN A 1 76 ? -8.260 10.387 20.523 1.00 44.97 76 GLN A C 1
ATOM 583 O O . GLN A 1 76 ? -7.101 10.265 20.130 1.00 44.97 76 GLN A O 1
ATOM 588 N N . LEU A 1 77 ? -8.637 11.404 21.299 1.00 40.75 77 LEU A N 1
ATOM 589 C CA . LEU A 1 77 ? -7.862 12.577 21.674 1.00 40.75 77 LEU A CA 1
ATOM 590 C C . LEU A 1 77 ? -7.156 12.378 23.018 1.00 40.75 77 LEU A C 1
ATOM 592 O O . LEU A 1 77 ? -7.769 11.987 24.022 1.00 40.75 77 LEU A O 1
ATOM 596 N N . PHE A 1 78 ? -5.865 12.708 23.075 1.00 50.41 78 PHE A N 1
ATOM 597 C CA . PHE A 1 78 ? -5.159 12.795 24.351 1.00 50.41 78 PHE A CA 1
ATOM 598 C C . PHE A 1 78 ? -4.032 13.820 24.374 1.00 50.41 78 PHE A C 1
ATOM 600 O O . PHE A 1 78 ? -3.240 13.938 23.438 1.00 50.41 78 PHE A O 1
ATOM 607 N N . ASP A 1 79 ? -3.944 14.515 25.506 1.00 46.34 79 ASP A N 1
ATOM 608 C CA . ASP A 1 79 ? -2.879 15.466 25.793 1.00 46.34 79 ASP A CA 1
ATOM 609 C C . ASP A 1 79 ? -1.726 14.771 26.509 1.00 46.34 79 ASP A C 1
ATOM 611 O O . ASP A 1 79 ? -1.920 14.006 27.459 1.00 46.34 79 ASP A O 1
ATOM 615 N N . VAL A 1 80 ? -0.510 15.071 26.063 1.00 51.34 80 VAL A N 1
ATOM 616 C CA . VAL A 1 80 ? 0.723 14.539 26.628 1.00 51.34 80 VAL A CA 1
ATOM 617 C C . VAL A 1 80 ? 1.480 15.706 27.259 1.00 51.34 80 VAL A C 1
ATOM 619 O O . VAL A 1 80 ? 2.076 16.524 26.562 1.00 51.34 80 VAL A O 1
ATOM 622 N N . LYS A 1 81 ? 1.409 15.814 28.593 1.00 44.31 81 LYS A N 1
ATOM 623 C CA . LYS A 1 81 ? 2.063 16.874 29.382 1.00 44.31 81 LYS A CA 1
ATOM 624 C C . LYS A 1 81 ? 3.167 16.286 30.262 1.00 44.31 81 LYS A C 1
ATOM 626 O O . LYS A 1 81 ? 2.975 15.178 30.770 1.00 44.31 81 LYS A O 1
ATOM 631 N N . PRO A 1 82 ? 4.287 17.002 30.489 1.00 34.06 82 PRO A N 1
ATOM 632 C CA . PRO A 1 82 ? 5.249 16.600 31.507 1.00 34.06 82 PRO A CA 1
ATOM 633 C C . PRO A 1 82 ? 4.515 16.421 32.840 1.00 34.06 82 PRO A C 1
ATOM 635 O O . PRO A 1 82 ? 3.706 17.286 33.191 1.00 34.06 82 PRO A O 1
ATOM 638 N N . PRO A 1 83 ? 4.764 15.340 33.595 1.00 37.47 83 PRO A N 1
ATOM 639 C CA . PRO A 1 83 ? 4.170 15.220 34.912 1.00 37.47 83 PRO A CA 1
ATOM 640 C C . PRO A 1 83 ? 4.681 16.367 35.789 1.00 37.47 83 PRO A C 1
ATOM 642 O O . PRO A 1 83 ? 5.887 16.519 36.002 1.00 37.47 83 PRO A O 1
ATOM 645 N N . ILE A 1 84 ? 3.766 17.192 36.300 1.00 33.06 84 ILE A N 1
ATOM 646 C CA . ILE A 1 84 ? 4.095 18.127 37.373 1.00 33.06 84 ILE A CA 1
ATOM 647 C C . ILE A 1 84 ? 4.374 17.251 38.594 1.00 33.06 84 ILE A C 1
ATOM 649 O O . ILE A 1 84 ? 3.523 16.463 38.995 1.00 33.06 84 ILE A O 1
ATOM 653 N N . VAL A 1 85 ? 5.566 17.368 39.183 1.00 31.31 85 VAL A N 1
ATOM 654 C CA . VAL A 1 85 ? 6.047 16.527 40.302 1.00 31.31 85 VAL A CA 1
ATOM 655 C C . VAL A 1 85 ? 5.063 16.485 41.493 1.00 31.31 85 VAL A C 1
ATOM 657 O O . VAL A 1 85 ? 5.091 15.539 42.272 1.00 31.31 85 VAL A O 1
ATOM 660 N N . GLY A 1 86 ? 4.146 17.456 41.602 1.00 29.62 86 GLY A N 1
ATOM 661 C CA . GLY A 1 86 ? 3.050 17.471 42.580 1.00 29.62 86 GLY A CA 1
ATOM 662 C C . GLY A 1 86 ? 1.815 16.615 42.240 1.00 29.62 86 GLY A C 1
ATOM 663 O O . GLY A 1 86 ? 1.179 16.119 43.160 1.00 29.62 86 GLY A O 1
ATOM 664 N N . GLU A 1 87 ? 1.490 16.372 40.963 1.00 30.56 87 GLU A N 1
ATOM 665 C CA . GLU A 1 87 ? 0.285 15.612 40.557 1.00 30.56 87 GLU A CA 1
ATOM 666 C C . GLU A 1 87 ? 0.469 14.086 40.671 1.00 30.56 87 GLU A C 1
ATOM 668 O O . GLU A 1 87 ? -0.502 13.354 40.858 1.00 30.56 87 GLU A O 1
ATOM 673 N N . ILE A 1 88 ? 1.712 13.586 40.620 1.00 29.45 88 ILE A N 1
ATOM 674 C CA . ILE A 1 88 ? 2.011 12.146 40.767 1.00 29.45 88 ILE A CA 1
ATOM 675 C C . ILE A 1 88 ? 1.583 11.633 42.155 1.00 29.45 88 ILE A C 1
ATOM 677 O O . ILE A 1 88 ? 1.179 10.479 42.290 1.00 29.45 88 ILE A O 1
ATOM 681 N N . HIS A 1 89 ? 1.646 12.480 43.188 1.00 27.97 89 HIS A N 1
ATOM 682 C CA . HIS A 1 89 ? 1.296 12.085 44.555 1.00 27.97 89 HIS A CA 1
ATOM 683 C C . HIS A 1 89 ? -0.217 12.057 44.814 1.00 27.97 89 HIS A C 1
ATOM 685 O O . HIS A 1 89 ? -0.672 11.203 45.570 1.00 27.97 89 HIS A O 1
ATOM 691 N N . GLU A 1 90 ? -0.997 12.929 44.167 1.00 28.75 90 GLU A N 1
ATOM 692 C CA . GLU A 1 90 ? -2.460 12.952 44.315 1.00 28.75 90 GLU A CA 1
ATOM 693 C C . GLU A 1 90 ? -3.148 11.876 43.457 1.00 28.75 90 GLU A C 1
ATOM 695 O O . GLU A 1 90 ? -4.086 11.238 43.926 1.00 28.75 90 GLU A O 1
ATOM 700 N N . ILE A 1 91 ? -2.642 11.578 42.251 1.00 29.80 91 ILE A N 1
ATOM 701 C CA . ILE A 1 91 ? -3.243 10.558 41.365 1.00 29.80 91 ILE A CA 1
ATOM 702 C C . ILE A 1 91 ? -2.952 9.125 41.851 1.00 29.80 91 ILE A C 1
ATOM 704 O O . ILE A 1 91 ? -3.777 8.233 41.678 1.00 29.80 91 ILE A O 1
ATOM 708 N N . ALA A 1 92 ? -1.822 8.890 42.526 1.00 30.05 92 ALA A N 1
ATOM 709 C CA . ALA A 1 92 ? -1.536 7.600 43.162 1.00 30.05 92 ALA A CA 1
ATOM 710 C C . ALA A 1 92 ? -2.400 7.324 44.415 1.00 30.05 92 ALA A C 1
ATOM 712 O O . ALA A 1 92 ? -2.370 6.210 44.938 1.00 30.05 92 ALA A O 1
ATOM 713 N N . GLN A 1 93 ? -3.151 8.320 44.906 1.00 28.89 93 GLN A N 1
ATOM 714 C CA . GLN A 1 93 ? -4.026 8.213 46.079 1.00 28.89 93 GLN A CA 1
ATOM 715 C C . GLN A 1 93 ? -5.525 8.184 45.751 1.00 28.89 93 GLN A C 1
ATOM 717 O O . GLN A 1 93 ? -6.332 8.057 46.676 1.00 28.89 93 GLN A O 1
ATOM 722 N N . GLU A 1 94 ? -5.929 8.212 44.475 1.00 28.98 94 GLU A N 1
ATOM 723 C CA . GLU A 1 94 ? -7.291 7.806 44.117 1.00 28.98 94 GLU A CA 1
ATOM 724 C C . GLU A 1 94 ? -7.412 6.290 44.301 1.00 28.98 94 GLU A C 1
ATOM 726 O O . GLU A 1 94 ? -7.152 5.483 43.410 1.00 28.98 94 GLU A O 1
ATOM 731 N N . ILE A 1 95 ? -7.790 5.897 45.517 1.00 31.06 95 ILE A N 1
ATOM 732 C CA . ILE A 1 95 ? -8.323 4.574 45.812 1.00 31.06 95 ILE A CA 1
ATOM 733 C C . ILE A 1 95 ? -9.520 4.397 44.877 1.00 31.06 95 ILE A C 1
ATOM 735 O O . ILE A 1 95 ? -10.583 4.977 45.111 1.00 31.06 95 ILE A O 1
ATOM 739 N N . HIS A 1 96 ? -9.346 3.617 43.808 1.00 35.78 96 HIS A N 1
ATOM 740 C CA . HIS A 1 96 ? -10.467 3.060 43.069 1.00 35.78 96 HIS A CA 1
ATOM 741 C C . HIS A 1 96 ? -11.302 2.281 44.087 1.00 35.78 96 HIS A C 1
ATOM 743 O O . HIS A 1 96 ? -10.927 1.204 44.544 1.00 35.78 96 HIS A O 1
ATOM 749 N N . VAL A 1 97 ? -12.410 2.878 44.520 1.00 34.94 97 VAL A N 1
ATOM 750 C CA . VAL A 1 97 ? -13.449 2.142 45.225 1.00 34.94 97 VAL A CA 1
ATOM 751 C C . VAL A 1 97 ? -14.055 1.245 44.157 1.00 34.94 97 VAL A C 1
ATOM 753 O O . VAL A 1 97 ? -14.771 1.747 43.290 1.00 34.94 97 VAL A O 1
ATOM 756 N N . ASP A 1 98 ? -13.684 -0.039 44.168 1.00 46.22 98 ASP A N 1
ATOM 757 C CA . ASP A 1 98 ? -14.230 -1.056 43.269 1.00 46.22 98 ASP A CA 1
ATOM 758 C C . ASP A 1 98 ? -15.759 -0.929 43.289 1.00 46.22 98 ASP A C 1
ATOM 760 O O . ASP A 1 98 ? -16.415 -1.225 44.295 1.00 46.22 98 ASP A O 1
ATOM 764 N N . ALA A 1 99 ? -16.337 -0.427 42.195 1.00 52.44 99 ALA A N 1
ATOM 765 C CA . ALA A 1 99 ? -17.778 -0.475 42.021 1.00 52.44 99 ALA A CA 1
ATOM 766 C C . ALA A 1 99 ? -18.203 -1.952 42.103 1.00 52.44 99 ALA A C 1
ATOM 768 O O . ALA A 1 99 ? -17.466 -2.823 41.627 1.00 52.44 99 ALA A O 1
ATOM 769 N N . PRO A 1 100 ? -19.355 -2.276 42.716 1.00 60.38 100 PRO A N 1
ATOM 770 C CA . PRO A 1 100 ? -19.808 -3.658 42.778 1.00 60.38 100 PRO A CA 1
ATOM 771 C C . PRO A 1 100 ? -19.889 -4.237 41.358 1.00 60.38 100 PRO A C 1
ATOM 773 O O . PRO A 1 100 ? -20.533 -3.664 40.482 1.00 60.38 100 PRO A O 1
ATOM 776 N N . LEU A 1 101 ? -19.202 -5.361 41.127 1.00 70.75 101 LEU A N 1
ATOM 777 C CA . LEU A 1 101 ? -19.246 -6.090 39.859 1.00 70.75 101 LEU A CA 1
ATOM 778 C C . LEU A 1 101 ? -20.662 -6.653 39.664 1.00 70.75 101 LEU A C 1
ATOM 780 O O . LEU A 1 101 ? -21.010 -7.687 40.235 1.00 70.75 101 LEU A O 1
ATOM 784 N N . GLU A 1 102 ? -21.492 -5.961 38.886 1.00 74.38 102 GLU A N 1
ATOM 785 C CA . GLU A 1 102 ? -22.857 -6.394 38.580 1.00 74.38 102 GLU A CA 1
ATOM 786 C C . GLU A 1 102 ? -22.882 -7.441 37.457 1.00 74.38 102 GLU A C 1
ATOM 788 O O . GLU A 1 102 ? -22.149 -7.353 36.470 1.00 74.38 102 GLU A O 1
ATOM 793 N N . ASN A 1 103 ? -23.771 -8.431 37.570 1.00 72.94 103 ASN A N 1
ATOM 794 C CA . ASN A 1 103 ? -24.018 -9.364 36.473 1.00 72.94 103 ASN A CA 1
ATOM 795 C C . ASN A 1 103 ? -24.668 -8.616 35.302 1.00 72.94 103 ASN A C 1
ATOM 797 O O . ASN A 1 103 ? -25.802 -8.149 35.406 1.00 72.94 103 ASN A O 1
ATOM 801 N N . ARG A 1 104 ? -23.966 -8.551 34.169 1.00 83.62 104 ARG A N 1
ATOM 802 C CA . ARG A 1 104 ? -24.466 -7.994 32.907 1.00 83.62 104 ARG A CA 1
ATOM 803 C C . ARG A 1 104 ? -24.213 -8.961 31.762 1.00 83.62 104 ARG A C 1
ATOM 805 O O . ARG A 1 104 ? -23.256 -9.730 31.800 1.00 83.62 104 ARG A O 1
ATOM 812 N N . THR A 1 105 ? -25.033 -8.877 30.719 1.00 81.31 105 THR A N 1
ATOM 813 C CA . THR A 1 105 ? -24.749 -9.561 29.454 1.00 81.31 105 THR A CA 1
ATOM 814 C C . THR A 1 105 ? -23.470 -8.988 28.853 1.00 81.31 105 THR A C 1
ATOM 816 O O . THR A 1 105 ? -23.352 -7.772 28.685 1.00 81.31 105 THR A O 1
ATOM 819 N N . VAL A 1 106 ? -22.511 -9.859 28.545 1.00 84.31 106 VAL A N 1
ATOM 820 C CA . VAL A 1 106 ? -21.236 -9.460 27.951 1.00 84.31 106 VAL A CA 1
ATOM 821 C C . VAL A 1 106 ? -21.405 -9.351 26.434 1.00 84.31 106 VAL A C 1
ATOM 823 O O . VAL A 1 106 ? -21.769 -10.338 25.794 1.00 84.31 106 VAL A O 1
ATOM 826 N N . PRO A 1 107 ? -21.156 -8.182 25.822 1.00 85.94 107 PRO A N 1
ATOM 827 C CA . PRO A 1 107 ? -21.169 -8.046 24.372 1.00 85.94 107 PRO A CA 1
ATOM 828 C C . PRO A 1 107 ? -20.149 -8.978 23.705 1.00 85.94 107 PRO A C 1
ATOM 830 O O . PRO A 1 107 ? -19.008 -9.084 24.155 1.00 85.94 107 PRO A O 1
ATOM 833 N N . VAL A 1 108 ? -20.512 -9.557 22.557 1.00 82.31 108 VAL A N 1
ATOM 834 C CA . VAL A 1 108 ? -19.639 -10.424 21.733 1.00 82.31 108 VAL A CA 1
ATOM 835 C C . VAL A 1 108 ? -18.271 -9.775 21.472 1.00 82.31 108 VAL A C 1
ATOM 837 O O . VAL A 1 108 ? -17.231 -10.428 21.551 1.00 82.31 108 VAL A O 1
ATOM 840 N N . LYS A 1 109 ? -18.247 -8.456 21.240 1.00 83.69 109 LYS A N 1
ATOM 841 C CA . LYS A 1 109 ? -17.016 -7.675 21.039 1.00 83.69 109 LYS A CA 1
ATOM 842 C C . LYS A 1 109 ? -16.071 -7.713 22.247 1.00 83.69 109 LYS A C 1
ATOM 844 O O . LYS A 1 109 ? -14.859 -7.761 22.057 1.00 83.69 109 LYS A O 1
ATOM 849 N N . GLU A 1 110 ? -16.597 -7.690 23.470 1.00 86.31 110 GLU A N 1
ATOM 850 C CA . GLU A 1 110 ? -15.778 -7.768 24.685 1.00 86.31 110 GLU A CA 1
ATOM 851 C C . GLU A 1 110 ? -15.172 -9.163 24.857 1.00 86.31 110 GLU A C 1
ATOM 853 O O . GLU A 1 110 ? -13.974 -9.274 25.103 1.00 86.31 110 GLU A O 1
ATOM 858 N N . ILE A 1 111 ? -15.962 -10.220 24.630 1.00 87.56 111 ILE A N 1
ATOM 859 C CA . ILE A 1 111 ? -15.486 -11.613 24.654 1.00 87.56 111 ILE A CA 1
ATOM 860 C C . ILE A 1 111 ? -14.360 -11.805 23.634 1.00 87.56 111 ILE A C 1
ATOM 862 O O . ILE A 1 111 ? -13.290 -12.314 23.959 1.00 87.56 111 ILE A O 1
ATOM 866 N N . LYS A 1 112 ? -14.573 -11.328 22.407 1.00 86.44 112 LYS A N 1
ATOM 867 C CA . LYS A 1 112 ? -13.593 -11.376 21.322 1.00 86.44 112 LYS A CA 1
ATOM 868 C C . LYS A 1 112 ? -12.282 -10.665 21.680 1.00 86.44 112 LYS A C 1
ATOM 870 O O . LYS A 1 112 ? -11.207 -11.239 21.507 1.00 86.44 112 LYS A O 1
ATOM 875 N N . ASN A 1 113 ? -12.364 -9.438 22.198 1.00 85.12 113 ASN A N 1
ATOM 876 C CA . ASN A 1 113 ? -11.189 -8.672 22.616 1.00 85.12 113 ASN A CA 1
ATOM 877 C C . ASN A 1 113 ? -10.436 -9.366 23.752 1.00 85.12 113 ASN A C 1
ATOM 879 O O . ASN A 1 113 ? -9.213 -9.438 23.700 1.00 85.12 113 ASN A O 1
ATOM 883 N N . PHE A 1 114 ? -11.153 -9.925 24.730 1.00 89.81 114 PHE A N 1
ATOM 884 C CA . PHE A 1 114 ? -10.542 -10.684 25.815 1.00 89.81 114 PHE A CA 1
ATOM 885 C C . PHE A 1 114 ? -9.778 -11.908 25.297 1.00 89.81 114 PHE A C 1
ATOM 887 O O . PHE A 1 114 ? -8.623 -12.102 25.663 1.00 89.81 114 PHE A O 1
ATOM 894 N N . VAL A 1 115 ? -10.385 -12.718 24.422 1.00 90.00 115 VAL A N 1
ATOM 895 C CA . VAL A 1 115 ? -9.725 -13.910 23.864 1.00 90.00 115 VAL A CA 1
ATOM 896 C C . VAL A 1 115 ? -8.463 -13.521 23.089 1.00 90.00 115 VAL A C 1
ATOM 898 O O . VAL A 1 115 ? -7.431 -14.176 23.232 1.00 90.00 115 VAL A O 1
ATOM 901 N N . ALA A 1 116 ? -8.518 -12.442 22.304 1.00 88.69 116 ALA A N 1
ATOM 902 C CA . ALA A 1 116 ? -7.344 -11.924 21.611 1.00 88.69 116 ALA A CA 1
ATOM 903 C C . ALA A 1 116 ? -6.263 -11.436 22.591 1.00 88.69 116 ALA A C 1
ATOM 905 O O . ALA A 1 116 ? -5.105 -11.811 22.435 1.00 88.69 116 ALA A O 1
ATOM 906 N N . ASP A 1 117 ? -6.634 -10.654 23.611 1.00 84.81 117 ASP A N 1
ATOM 907 C CA . ASP A 1 117 ? -5.709 -10.124 24.622 1.00 84.81 117 ASP A CA 1
ATOM 908 C C . ASP A 1 117 ? -5.059 -11.239 25.457 1.00 84.81 117 ASP A C 1
ATOM 910 O O . ASP A 1 117 ? -3.887 -11.131 25.814 1.00 84.81 117 ASP A O 1
ATOM 914 N N . LEU A 1 118 ? -5.791 -12.328 25.718 1.00 86.62 118 LEU A N 1
ATOM 915 C CA . LEU A 1 118 ? -5.292 -13.519 26.405 1.00 86.62 118 LEU A CA 1
ATOM 916 C C . LEU A 1 118 ? -4.231 -14.255 25.574 1.00 86.62 118 LEU A C 1
ATOM 918 O O . LEU A 1 118 ? -3.230 -14.724 26.115 1.00 86.62 118 LEU A O 1
ATOM 922 N N . VAL A 1 119 ? -4.438 -14.357 24.256 1.00 86.38 119 VAL A N 1
ATOM 923 C CA . VAL A 1 119 ? -3.443 -14.933 23.341 1.00 86.38 119 VAL A CA 1
ATOM 924 C C . VAL A 1 119 ? -2.220 -14.028 23.257 1.00 86.38 119 VAL A C 1
ATOM 926 O O . VAL A 1 119 ? -1.094 -14.504 23.432 1.00 86.38 119 VAL A O 1
ATOM 929 N N . PHE A 1 120 ? -2.437 -12.744 22.971 1.00 81.69 120 PHE A N 1
ATOM 930 C CA . PHE A 1 120 ? -1.396 -11.731 22.883 1.00 81.69 120 PHE A CA 1
ATOM 931 C C . PHE A 1 120 ? -1.981 -10.317 22.999 1.00 81.69 120 PHE A C 1
ATOM 933 O O . PHE A 1 120 ? -2.840 -9.901 22.210 1.00 81.69 120 PHE A O 1
ATOM 940 N N . SER A 1 121 ? -1.431 -9.530 23.920 1.00 72.88 121 SER A N 1
ATOM 941 C CA . SER A 1 121 ? -1.610 -8.080 23.955 1.00 72.88 121 SER A CA 1
ATOM 942 C C . SER A 1 121 ? -0.270 -7.372 24.140 1.00 72.88 121 SER A C 1
ATOM 944 O O . SER A 1 121 ? 0.656 -7.889 24.770 1.00 72.88 121 SER A O 1
ATOM 946 N N . ASP A 1 122 ? -0.165 -6.149 23.643 1.00 64.12 122 ASP A N 1
ATOM 947 C CA . ASP A 1 122 ? 1.055 -5.373 23.855 1.00 64.12 122 ASP A CA 1
ATOM 948 C C . ASP A 1 122 ? 1.239 -5.014 25.342 1.00 64.12 122 ASP A C 1
ATOM 950 O O . ASP A 1 122 ? 2.362 -4.969 25.838 1.00 64.12 122 ASP A O 1
ATOM 954 N N . ASP A 1 123 ? 0.138 -4.862 26.094 1.00 56.16 123 ASP A N 1
ATOM 955 C CA . ASP A 1 123 ? 0.165 -4.698 27.555 1.00 56.16 123 ASP A CA 1
ATOM 956 C C . ASP A 1 123 ? 0.795 -5.914 28.255 1.00 56.16 123 ASP A C 1
ATOM 958 O O . ASP A 1 123 ? 1.530 -5.745 29.227 1.00 56.16 123 ASP A O 1
ATOM 962 N N . THR A 1 124 ? 0.557 -7.132 27.754 1.00 58.59 124 THR A N 1
ATOM 963 C CA . THR A 1 124 ? 1.174 -8.354 28.297 1.00 58.59 124 THR A CA 1
ATOM 964 C C . THR A 1 124 ? 2.650 -8.453 27.975 1.00 58.59 124 THR A C 1
ATOM 966 O O . THR A 1 124 ? 3.419 -8.845 28.841 1.00 58.59 124 THR A O 1
ATOM 969 N N . MET A 1 125 ? 3.071 -7.994 26.794 1.00 57.09 125 MET A N 1
ATOM 970 C CA . MET A 1 125 ? 4.490 -7.950 26.453 1.00 57.09 125 MET A CA 1
ATOM 971 C C . MET A 1 125 ? 5.256 -6.968 27.353 1.00 57.09 125 MET A C 1
ATOM 973 O O . MET A 1 125 ? 6.364 -7.259 27.793 1.00 57.09 125 MET A O 1
ATOM 977 N N . VAL A 1 126 ? 4.651 -5.820 27.681 1.00 52.38 126 VAL A N 1
ATOM 978 C CA . VAL A 1 126 ? 5.216 -4.866 28.651 1.00 52.38 126 VAL A CA 1
ATOM 979 C C . VAL A 1 126 ? 5.208 -5.448 30.068 1.00 52.38 126 VAL A C 1
ATOM 981 O O . VAL A 1 126 ? 6.196 -5.319 30.788 1.00 52.38 126 VAL A O 1
ATOM 984 N N . ALA A 1 127 ? 4.120 -6.109 30.469 1.00 52.50 127 ALA A N 1
ATOM 985 C CA . ALA A 1 127 ? 3.999 -6.734 31.781 1.00 52.50 127 ALA A CA 1
ATOM 986 C C . ALA A 1 127 ? 5.024 -7.863 31.983 1.00 52.50 127 ALA A C 1
ATOM 988 O O . ALA A 1 127 ? 5.687 -7.880 33.013 1.00 52.50 127 ALA A O 1
ATOM 989 N N . ASP A 1 128 ? 5.241 -8.730 30.992 1.00 51.91 128 ASP A N 1
ATOM 990 C CA . ASP A 1 128 ? 6.210 -9.835 31.060 1.00 51.91 128 ASP A CA 1
ATOM 991 C C . ASP A 1 128 ? 7.665 -9.357 31.175 1.00 51.91 128 ASP A C 1
ATOM 993 O O . ASP A 1 128 ? 8.518 -10.055 31.721 1.00 51.91 128 ASP A O 1
ATOM 997 N N . VAL A 1 129 ? 7.958 -8.142 30.704 1.00 50.28 129 VAL A N 1
ATOM 998 C CA . VAL A 1 129 ? 9.289 -7.522 30.810 1.00 50.28 129 VAL A CA 1
ATOM 999 C C . VAL A 1 129 ? 9.526 -6.913 32.197 1.00 50.28 129 VAL A C 1
ATOM 1001 O O . VAL A 1 129 ? 10.671 -6.820 32.640 1.00 50.28 129 VAL A O 1
ATOM 1004 N N . VAL A 1 130 ? 8.463 -6.498 32.891 1.00 46.94 130 VAL A N 1
ATOM 1005 C CA . VAL A 1 130 ? 8.536 -5.802 34.189 1.00 46.94 130 VAL A CA 1
ATOM 1006 C C . VAL A 1 130 ? 8.257 -6.748 35.367 1.00 46.94 130 VAL A C 1
ATOM 1008 O O . VAL A 1 130 ? 8.776 -6.548 36.468 1.00 46.94 130 VAL A O 1
ATOM 1011 N N . ILE A 1 131 ? 7.450 -7.791 35.162 1.00 57.00 131 ILE A N 1
ATOM 1012 C CA . ILE A 1 131 ? 6.935 -8.666 36.215 1.00 57.00 131 ILE A CA 1
ATOM 1013 C C . ILE A 1 131 ? 7.747 -9.966 36.275 1.00 57.00 131 ILE A C 1
ATOM 1015 O O . ILE A 1 131 ? 7.523 -10.916 35.536 1.00 57.00 131 ILE A O 1
ATOM 1019 N N . ASN A 1 132 ? 8.651 -10.050 37.251 1.00 57.62 132 ASN A N 1
ATOM 1020 C CA . ASN A 1 132 ? 9.520 -11.216 37.474 1.00 57.62 132 ASN A CA 1
ATOM 1021 C C . ASN A 1 132 ? 8.838 -12.393 38.217 1.00 57.62 132 ASN A C 1
ATOM 1023 O O . ASN A 1 132 ? 9.520 -13.168 38.890 1.00 57.62 132 ASN A O 1
ATOM 1027 N N . ARG A 1 133 ? 7.503 -12.525 38.176 1.00 66.06 133 ARG A N 1
ATOM 1028 C CA . ARG A 1 133 ? 6.754 -13.564 38.918 1.00 66.06 133 ARG A CA 1
ATOM 1029 C C . ARG A 1 133 ? 5.942 -14.460 37.968 1.00 66.06 133 ARG A C 1
ATOM 1031 O O . ARG A 1 133 ? 5.076 -13.935 37.267 1.00 66.06 133 ARG A O 1
ATOM 1038 N N . PRO A 1 134 ? 6.153 -15.794 37.964 1.00 61.44 134 PRO A N 1
ATOM 1039 C CA . PRO A 1 134 ? 5.397 -16.713 37.112 1.00 61.44 134 PRO A CA 1
ATOM 1040 C C . PRO A 1 134 ? 3.882 -16.597 37.313 1.00 61.44 134 PRO A C 1
ATOM 1042 O O . PRO A 1 134 ? 3.399 -16.609 38.446 1.00 61.44 134 PRO A O 1
ATOM 1045 N N . GLY A 1 135 ? 3.136 -16.496 36.211 1.00 73.00 135 GLY A N 1
ATOM 1046 C CA . GLY A 1 135 ? 1.670 -16.456 36.214 1.00 73.00 135 GLY A CA 1
ATOM 1047 C C . GLY A 1 135 ? 1.046 -15.122 36.645 1.00 73.00 135 GLY A C 1
ATOM 1048 O O . GLY A 1 135 ? -0.169 -14.978 36.554 1.00 73.00 135 GLY A O 1
ATOM 1049 N N . GLU A 1 136 ? 1.832 -14.130 37.071 1.00 77.19 136 GLU A N 1
ATOM 1050 C CA . GLU A 1 136 ? 1.294 -12.850 37.551 1.00 77.19 136 GLU A CA 1
ATOM 1051 C C . GLU A 1 136 ? 0.778 -11.967 36.405 1.00 77.19 136 GLU A C 1
ATOM 1053 O O . GLU A 1 136 ? -0.276 -11.347 36.537 1.00 77.19 136 GLU A O 1
ATOM 1058 N N . THR A 1 137 ? 1.433 -11.981 35.238 1.00 73.56 137 THR A N 1
ATOM 1059 C CA . THR A 1 137 ? 0.883 -11.358 34.022 1.00 73.56 137 THR A CA 1
ATOM 1060 C C . THR A 1 137 ? -0.480 -11.953 33.682 1.00 73.56 137 THR A C 1
ATOM 1062 O O . THR A 1 137 ? -1.443 -11.217 33.484 1.00 73.56 137 THR A O 1
ATOM 1065 N N . MET A 1 138 ? -0.587 -13.287 33.697 1.00 81.69 138 MET A N 1
ATOM 1066 C CA . MET A 1 138 ? -1.845 -13.989 33.447 1.00 81.69 138 MET A CA 1
ATOM 1067 C C . MET A 1 138 ? -2.917 -13.574 34.455 1.00 81.69 138 MET A C 1
ATOM 1069 O O . MET A 1 138 ? -4.029 -13.237 34.061 1.00 81.69 138 MET A O 1
ATOM 1073 N N . ARG A 1 139 ? -2.568 -13.517 35.747 1.00 87.00 139 ARG A N 1
ATOM 1074 C CA . ARG A 1 139 ? -3.473 -13.031 36.793 1.00 87.00 139 ARG A CA 1
ATOM 1075 C C . ARG A 1 139 ? -4.006 -11.645 36.450 1.00 87.00 139 ARG A C 1
ATOM 1077 O O . ARG A 1 139 ? -5.217 -11.476 36.379 1.00 87.00 139 ARG A O 1
ATOM 1084 N N . ASN A 1 140 ? -3.114 -10.704 36.149 1.00 80.56 140 ASN A N 1
ATOM 1085 C CA . ASN A 1 140 ? -3.470 -9.322 35.840 1.00 80.56 140 ASN A CA 1
ATOM 1086 C C . ASN A 1 140 ? -4.396 -9.206 34.621 1.00 80.56 140 ASN A C 1
ATOM 1088 O O . ASN A 1 140 ? -5.335 -8.412 34.655 1.00 80.56 140 ASN A O 1
ATOM 1092 N N . ILE A 1 141 ? -4.183 -10.007 33.567 1.00 82.12 141 ILE A N 1
ATOM 1093 C CA . ILE A 1 141 ? -5.090 -10.051 32.406 1.00 82.12 141 ILE A CA 1
ATOM 1094 C C . ILE A 1 141 ? -6.477 -10.523 32.835 1.00 82.12 141 ILE A C 1
ATOM 1096 O O . ILE A 1 141 ? -7.472 -9.887 32.487 1.00 82.12 141 ILE A O 1
ATOM 1100 N N . LEU A 1 142 ? -6.544 -11.649 33.551 1.00 86.38 142 LEU A N 1
ATOM 1101 C CA . LEU A 1 142 ? -7.801 -12.301 33.916 1.00 86.38 142 LEU A CA 1
ATOM 1102 C C . LEU A 1 142 ? -8.610 -11.467 34.917 1.00 86.38 142 LEU A C 1
ATOM 1104 O O . LEU A 1 142 ? -9.838 -11.481 34.870 1.00 86.38 142 LEU A O 1
ATOM 1108 N N . THR A 1 143 ? -7.934 -10.732 35.803 1.00 83.75 143 THR A N 1
ATOM 1109 C CA . THR A 1 143 ? -8.565 -9.927 36.858 1.00 83.75 143 THR A CA 1
ATOM 1110 C C . THR A 1 143 ? -8.795 -8.470 36.480 1.00 83.75 143 THR A C 1
ATOM 1112 O O . THR A 1 143 ? -9.333 -7.729 37.298 1.00 83.75 143 THR A O 1
ATOM 1115 N N . ALA A 1 144 ? -8.374 -8.028 35.292 1.00 81.12 144 ALA A N 1
ATOM 1116 C CA . ALA A 1 144 ? -8.671 -6.678 34.828 1.00 81.12 144 ALA A CA 1
ATOM 1117 C C . ALA A 1 144 ? -10.190 -6.493 34.683 1.00 81.12 144 ALA A C 1
ATOM 1119 O O . ALA A 1 144 ? -10.861 -7.344 34.096 1.00 81.12 144 ALA A O 1
ATOM 1120 N N . ASP A 1 145 ? -10.727 -5.362 35.146 1.00 77.94 145 ASP A N 1
ATOM 1121 C CA . ASP A 1 145 ? -12.178 -5.101 35.149 1.00 77.94 145 ASP A CA 1
ATOM 1122 C C . ASP A 1 145 ? -12.809 -5.224 33.753 1.00 77.94 145 ASP A C 1
ATOM 1124 O O . ASP A 1 145 ? -13.921 -5.728 33.597 1.00 77.94 145 ASP A O 1
ATOM 1128 N N . LYS A 1 146 ? -12.059 -4.847 32.707 1.00 79.31 146 LYS A N 1
ATOM 1129 C CA . LYS A 1 146 ? -12.483 -4.994 31.304 1.00 79.31 146 LYS A CA 1
ATOM 1130 C C . LYS A 1 146 ? -12.599 -6.450 30.822 1.00 79.31 146 LYS A C 1
ATOM 1132 O O . LYS A 1 146 ? -13.264 -6.699 29.824 1.00 79.31 146 LYS A O 1
ATOM 1137 N N . ASN A 1 147 ? -11.949 -7.396 31.500 1.00 86.56 147 ASN A N 1
ATOM 1138 C CA . ASN A 1 147 ? -11.769 -8.779 31.049 1.00 86.56 147 ASN A CA 1
ATOM 1139 C C . ASN A 1 147 ? -12.534 -9.792 31.906 1.00 86.56 147 ASN A C 1
ATOM 1141 O O . ASN A 1 147 ? -12.989 -10.809 31.382 1.00 86.56 147 ASN A O 1
ATOM 1145 N N . ILE A 1 148 ? -12.698 -9.522 33.205 1.00 89.00 148 ILE A N 1
ATOM 1146 C CA . ILE A 1 148 ? -13.239 -10.492 34.167 1.00 89.00 148 ILE A CA 1
ATOM 1147 C C . ILE A 1 148 ? -14.642 -10.988 33.795 1.00 89.00 148 ILE A C 1
ATOM 1149 O O . ILE A 1 148 ? -14.922 -12.179 33.910 1.00 89.00 148 ILE A O 1
ATOM 1153 N N . HIS A 1 149 ? -15.504 -10.105 33.282 1.00 91.06 149 HIS A N 1
ATOM 1154 C CA . HIS A 1 149 ? -16.847 -10.472 32.827 1.00 91.06 149 HIS A CA 1
ATOM 1155 C C . HIS A 1 149 ? -16.804 -11.447 31.645 1.00 91.06 149 HIS A C 1
ATOM 1157 O O . HIS A 1 149 ? -17.448 -12.493 31.680 1.00 91.06 149 HIS A O 1
ATOM 1163 N N . ALA A 1 150 ? -16.020 -11.123 30.613 1.00 91.38 150 ALA A N 1
ATOM 1164 C CA . ALA A 1 150 ? -15.849 -11.969 29.436 1.00 91.38 150 ALA A CA 1
ATOM 1165 C C . ALA A 1 150 ? -15.244 -13.327 29.795 1.00 91.38 150 ALA A C 1
ATOM 1167 O O . ALA A 1 150 ? -15.699 -14.361 29.309 1.00 91.38 150 ALA A O 1
ATOM 1168 N N . PHE A 1 151 ? -14.243 -13.331 30.675 1.00 92.38 151 PHE A N 1
ATOM 1169 C CA . PHE A 1 151 ? -13.614 -14.561 31.121 1.00 92.38 151 PHE A CA 1
ATOM 1170 C C . PHE A 1 151 ? -14.584 -15.460 31.889 1.00 92.38 151 PHE A C 1
ATOM 1172 O O . PHE A 1 151 ? -14.689 -16.647 31.583 1.00 92.38 151 PHE A O 1
ATOM 1179 N N . ALA A 1 152 ? -15.323 -14.890 32.845 1.00 90.75 152 ALA A N 1
ATOM 1180 C CA . ALA A 1 152 ? -16.334 -15.605 33.613 1.00 90.75 152 ALA A CA 1
ATOM 1181 C C . ALA A 1 152 ? -17.423 -16.201 32.702 1.00 90.75 152 ALA A C 1
ATOM 1183 O O . ALA A 1 152 ? -17.805 -17.357 32.882 1.00 90.75 152 ALA A O 1
ATOM 1184 N N . GLU A 1 153 ? -17.864 -15.454 31.685 1.00 91.75 153 GLU A N 1
ATOM 1185 C CA . GLU A 1 153 ? -18.843 -15.929 30.702 1.00 91.75 153 GLU A CA 1
ATOM 1186 C C . GLU A 1 153 ? -18.314 -17.124 29.894 1.00 91.75 153 GLU A C 1
ATOM 1188 O O . GLU A 1 153 ? -18.998 -18.140 29.789 1.00 91.75 153 GLU A O 1
ATOM 1193 N N . ILE A 1 154 ? -17.073 -17.067 29.392 1.00 91.38 154 ILE A N 1
ATOM 1194 C CA . ILE A 1 154 ? -16.464 -18.182 28.640 1.00 91.38 154 ILE A CA 1
ATOM 1195 C C . ILE A 1 154 ? -16.270 -19.415 29.530 1.00 91.38 154 ILE A C 1
ATOM 1197 O O . ILE A 1 154 ? -16.533 -20.538 29.101 1.00 91.38 154 ILE A O 1
ATOM 1201 N N . VAL A 1 155 ? -15.801 -19.225 30.766 1.00 90.25 155 VAL A N 1
ATOM 1202 C CA . VAL A 1 155 ? -15.592 -20.319 31.727 1.00 90.25 155 VAL A CA 1
ATOM 1203 C C . VAL A 1 155 ? -16.921 -21.000 32.063 1.00 90.25 155 VAL A C 1
ATOM 1205 O O . VAL A 1 155 ? -16.974 -22.230 32.138 1.00 90.25 155 VAL A O 1
ATOM 1208 N N . LYS A 1 156 ? -18.000 -20.223 32.217 1.00 88.75 156 LYS A N 1
ATOM 1209 C CA . LYS A 1 156 ? -19.351 -20.737 32.470 1.00 88.75 156 LYS A CA 1
ATOM 1210 C C . LYS A 1 156 ? -19.951 -21.417 31.238 1.00 88.75 156 LYS A C 1
ATOM 1212 O O . LYS A 1 156 ? -20.560 -22.478 31.369 1.00 88.75 156 LYS A O 1
ATOM 1217 N N . ASN A 1 157 ? -19.768 -20.835 30.055 1.00 88.31 157 ASN A N 1
ATOM 1218 C CA . ASN A 1 157 ? -20.330 -21.316 28.801 1.00 88.31 157 ASN A CA 1
ATOM 1219 C C . ASN A 1 157 ? -19.334 -21.174 27.630 1.00 88.31 157 ASN A C 1
ATOM 1221 O O . ASN A 1 157 ? -19.379 -20.188 26.897 1.00 88.31 157 ASN A O 1
ATOM 1225 N N . PRO A 1 158 ? -18.486 -22.184 27.362 1.00 87.94 158 PRO A N 1
ATOM 1226 C CA . PRO A 1 158 ? -17.541 -22.134 26.244 1.00 87.94 158 PRO A CA 1
ATOM 1227 C C . PRO A 1 158 ? -18.190 -22.041 24.852 1.00 87.94 158 PRO A C 1
ATOM 1229 O O . PRO A 1 158 ? -17.501 -21.732 23.878 1.00 87.94 158 PRO A O 1
ATOM 1232 N N . ASP A 1 159 ? -19.496 -22.303 24.710 1.00 86.38 159 ASP A N 1
ATOM 1233 C CA . ASP A 1 159 ? -20.180 -22.207 23.417 1.00 86.38 159 ASP A CA 1
ATOM 1234 C C . ASP A 1 159 ? -20.349 -20.770 22.921 1.00 86.38 159 ASP A C 1
ATOM 1236 O O . ASP A 1 159 ? -20.461 -20.582 21.709 1.00 86.38 159 ASP A O 1
ATOM 1240 N N . VAL A 1 160 ? -20.232 -19.762 23.795 1.00 87.19 160 VAL A N 1
ATOM 1241 C CA . VAL A 1 160 ? -20.191 -18.343 23.383 1.00 87.19 160 VAL A CA 1
ATOM 1242 C C . VAL A 1 160 ? -19.035 -18.052 22.420 1.00 87.19 160 VAL A C 1
ATOM 1244 O O . VAL A 1 160 ? -19.097 -17.117 21.625 1.00 87.19 160 VAL A O 1
ATOM 1247 N N . LEU A 1 161 ? -17.994 -18.899 22.414 1.00 86.19 161 LEU A N 1
ATOM 1248 C CA . LEU A 1 161 ? -16.872 -18.783 21.485 1.00 86.19 161 LEU A CA 1
ATOM 1249 C C . LEU A 1 161 ? -17.277 -19.001 20.015 1.00 86.19 161 LEU A C 1
ATOM 1251 O O . LEU A 1 161 ? -16.540 -18.597 19.120 1.00 86.19 161 LEU A O 1
ATOM 1255 N N . GLN A 1 162 ? -18.435 -19.618 19.746 1.00 83.12 162 GLN A N 1
ATOM 1256 C CA . GLN A 1 162 ? -18.959 -19.780 18.384 1.00 83.12 162 GLN A CA 1
ATOM 1257 C C . GLN A 1 162 ? -19.363 -18.442 17.749 1.00 83.12 162 GLN A C 1
ATOM 1259 O O . GLN A 1 162 ? -19.353 -18.321 16.529 1.00 83.12 162 GLN A O 1
ATOM 1264 N N . GLU A 1 163 ? -19.706 -17.446 18.567 1.00 77.25 163 GLU A N 1
ATOM 1265 C CA . GLU A 1 163 ? -20.199 -16.145 18.104 1.00 77.25 163 GLU A CA 1
ATOM 1266 C C . GLU A 1 163 ? -19.064 -15.139 17.851 1.00 77.25 163 GLU A C 1
ATOM 1268 O O . GLU A 1 163 ? -19.267 -14.132 17.176 1.00 77.25 163 GLU A O 1
ATOM 1273 N N . VAL A 1 164 ? -17.857 -15.407 18.367 1.00 73.94 164 VAL A N 1
ATOM 1274 C CA . VAL A 1 164 ? -16.736 -14.443 18.387 1.00 73.94 164 VAL A CA 1
ATOM 1275 C C . VAL A 1 164 ? -15.626 -14.738 17.378 1.00 73.94 164 VAL A C 1
ATOM 1277 O O . VAL A 1 164 ? -14.722 -13.917 17.229 1.00 73.94 164 VAL A O 1
ATOM 1280 N N . SER A 1 165 ? -15.630 -15.902 16.720 1.00 75.94 165 SER A N 1
ATOM 1281 C CA . SER A 1 165 ? -14.520 -16.340 15.863 1.00 75.94 165 SER A CA 1
ATOM 1282 C C . SER A 1 165 ? -14.980 -17.135 14.638 1.00 75.94 165 SER A C 1
ATOM 1284 O O . SER A 1 165 ? -16.140 -17.528 14.532 1.00 75.94 165 SER A O 1
ATOM 1286 N N . SER A 1 166 ? -14.063 -17.367 13.697 1.00 74.50 166 SER A N 1
ATOM 1287 C CA . SER A 1 166 ? -14.330 -18.138 12.482 1.00 74.50 166 SER A CA 1
ATOM 1288 C C . SER A 1 166 ? -14.418 -19.635 12.760 1.00 74.50 166 SER A C 1
ATOM 1290 O O . SER A 1 166 ? -13.794 -20.165 13.685 1.00 74.50 166 SER A O 1
ATOM 1292 N N . THR A 1 167 ? -15.164 -20.350 11.919 1.00 75.88 167 THR A N 1
ATOM 1293 C CA . THR A 1 167 ? -15.328 -21.810 12.007 1.00 75.88 167 THR A CA 1
ATOM 1294 C C . THR A 1 167 ? -14.002 -22.575 12.001 1.00 75.88 167 THR A C 1
ATOM 1296 O O . THR A 1 167 ? -13.904 -23.652 12.583 1.00 75.88 167 THR A O 1
ATOM 1299 N N . GLU A 1 168 ? -12.974 -21.998 11.388 1.00 75.81 168 GLU A N 1
ATOM 1300 C CA . GLU A 1 168 ? -11.613 -22.509 11.285 1.00 75.81 168 GLU A CA 1
ATOM 1301 C C . GLU A 1 168 ? -10.878 -22.485 12.635 1.00 75.81 168 GLU A C 1
ATOM 1303 O O . GLU A 1 168 ? -9.988 -23.302 12.871 1.00 75.81 168 GLU A O 1
ATOM 1308 N N . VAL A 1 169 ? -11.243 -21.571 13.537 1.00 82.19 169 VAL A N 1
ATOM 1309 C CA . VAL A 1 169 ? -10.508 -21.300 14.782 1.00 82.19 169 VAL A CA 1
ATOM 1310 C C . VAL A 1 169 ? -11.290 -21.707 16.031 1.00 82.19 169 VAL A C 1
ATOM 1312 O O . VAL A 1 169 ? -10.689 -22.135 17.019 1.00 82.19 169 VAL A O 1
ATOM 1315 N N . VAL A 1 170 ? -12.625 -21.663 15.983 1.00 86.38 170 VAL A N 1
ATOM 1316 C CA . VAL A 1 170 ? -13.513 -22.034 17.102 1.00 86.38 170 VAL A CA 1
ATOM 1317 C C . VAL A 1 170 ? -13.151 -23.376 17.760 1.00 86.38 170 VAL A C 1
ATOM 1319 O O . VAL A 1 170 ? -13.102 -23.416 18.992 1.00 86.38 170 VAL A O 1
ATOM 1322 N N . PRO A 1 171 ? -12.848 -24.470 17.025 1.00 89.88 171 PRO A N 1
ATOM 1323 C CA . PRO A 1 171 ? -12.480 -25.738 17.657 1.00 89.88 171 PRO A CA 1
ATOM 1324 C C . PRO A 1 171 ? -11.218 -25.644 18.525 1.00 89.88 171 PRO A C 1
ATOM 1326 O O . PRO A 1 171 ? -11.157 -26.251 19.593 1.00 89.88 171 PRO A O 1
ATOM 1329 N N . VAL A 1 172 ? -10.224 -24.862 18.087 1.00 90.94 172 VAL A N 1
ATOM 1330 C CA . VAL A 1 172 ? -8.967 -24.649 18.822 1.00 90.94 172 VAL A CA 1
ATOM 1331 C C . VAL A 1 172 ? -9.217 -23.820 20.079 1.00 90.94 172 VAL A C 1
ATOM 1333 O O . VAL A 1 172 ? -8.705 -24.162 21.145 1.00 90.94 172 VAL A O 1
ATOM 1336 N N . LEU A 1 173 ? -10.045 -22.774 19.977 1.00 90.81 173 LEU A N 1
ATOM 1337 C CA . LEU A 1 173 ? -10.425 -21.955 21.129 1.00 90.81 173 LEU A CA 1
ATOM 1338 C C . LEU A 1 173 ? -11.171 -22.776 22.178 1.00 90.81 173 LEU A C 1
ATOM 1340 O O . LEU A 1 173 ? -10.792 -22.758 23.345 1.00 90.81 173 LEU A O 1
ATOM 1344 N N . LYS A 1 174 ? -12.191 -23.534 21.765 1.00 92.38 174 LYS A N 1
ATOM 1345 C CA . LYS A 1 174 ? -12.979 -24.369 22.677 1.00 92.38 174 LYS A CA 1
ATOM 1346 C C . LYS A 1 174 ? -12.127 -25.405 23.398 1.00 92.38 174 LYS A C 1
ATOM 1348 O O . LYS A 1 174 ? -12.272 -25.554 24.603 1.00 92.38 174 LYS A O 1
ATOM 1353 N N . ASP A 1 175 ? -11.237 -26.102 22.691 1.00 92.94 175 ASP A N 1
ATOM 1354 C CA . ASP A 1 175 ? -10.325 -27.069 23.318 1.00 92.94 175 ASP A CA 1
ATOM 1355 C C . ASP A 1 175 ? -9.440 -26.403 24.384 1.00 92.94 175 ASP A C 1
ATOM 1357 O O . ASP A 1 175 ? -9.313 -26.911 25.497 1.00 92.94 175 ASP A O 1
ATOM 1361 N N . GLY A 1 176 ? -8.8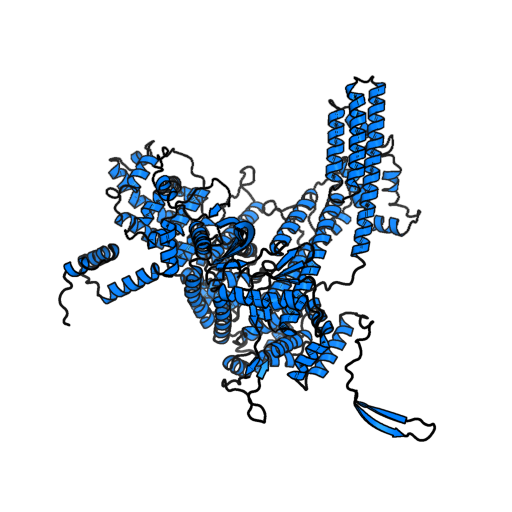70 -25.237 24.073 1.00 92.50 176 GLY A N 1
ATOM 1362 C CA . GLY A 1 176 ? -8.040 -24.490 25.012 1.00 92.50 176 GLY A CA 1
ATOM 1363 C C . GLY A 1 176 ? -8.804 -23.976 26.233 1.00 92.50 176 GLY A C 1
ATOM 1364 O O . GLY A 1 176 ? -8.382 -24.201 27.367 1.00 92.50 176 GLY A O 1
ATOM 1365 N N . PHE A 1 177 ? -9.963 -23.349 26.026 1.00 93.50 177 PHE A N 1
ATOM 1366 C CA . PHE A 1 177 ? -10.785 -22.843 27.126 1.00 93.50 177 PHE A CA 1
ATOM 1367 C C . PHE A 1 177 ? -11.428 -23.954 27.954 1.00 93.50 177 PHE A C 1
ATOM 1369 O O . PHE A 1 177 ? -11.548 -23.784 29.163 1.00 93.50 177 PHE A O 1
ATOM 1376 N N . ASN A 1 178 ? -11.763 -25.105 27.364 1.00 93.94 178 ASN A N 1
ATOM 1377 C CA . ASN A 1 178 ? -12.183 -26.278 28.132 1.00 93.94 178 ASN A CA 1
ATOM 1378 C C . ASN A 1 178 ? -11.063 -26.741 29.069 1.00 93.94 178 ASN A C 1
ATOM 1380 O O . ASN A 1 178 ? -11.318 -26.940 30.247 1.00 93.94 178 ASN A O 1
ATOM 1384 N N . LYS A 1 179 ? -9.809 -26.803 28.603 1.00 94.00 179 LYS A N 1
ATOM 1385 C CA . LYS A 1 179 ? -8.665 -27.149 29.467 1.00 94.00 179 LYS A CA 1
ATOM 1386 C C . LYS A 1 179 ? -8.453 -26.136 30.592 1.00 94.00 179 LYS A C 1
ATOM 1388 O O . LYS A 1 179 ? -8.229 -26.536 31.730 1.00 94.00 179 LYS A O 1
ATOM 1393 N N . ILE A 1 180 ? -8.551 -24.837 30.296 1.00 92.25 180 ILE A N 1
ATOM 1394 C CA . ILE A 1 180 ? -8.470 -23.776 31.317 1.00 92.25 180 ILE A CA 1
ATOM 1395 C C . ILE A 1 180 ? -9.603 -23.934 32.341 1.00 92.25 180 ILE A C 1
ATOM 1397 O O . ILE A 1 180 ? -9.363 -23.905 33.548 1.00 92.25 180 ILE A O 1
ATOM 1401 N N . ARG A 1 181 ? -10.833 -24.155 31.870 1.00 92.69 181 ARG A N 1
ATOM 1402 C CA . ARG A 1 181 ? -12.021 -24.371 32.702 1.00 92.69 181 ARG A CA 1
ATOM 1403 C C . ARG A 1 181 ? -11.878 -25.602 33.597 1.00 92.69 181 ARG A C 1
ATOM 1405 O O . ARG A 1 181 ? -12.190 -25.520 34.781 1.00 92.69 181 ARG A O 1
ATOM 1412 N N . ASP A 1 182 ? -11.393 -26.710 33.051 1.00 92.25 182 ASP A N 1
ATOM 1413 C CA . ASP A 1 182 ? -11.250 -27.982 33.761 1.00 92.25 182 ASP A CA 1
ATOM 1414 C C . ASP A 1 182 ? -10.162 -27.914 34.851 1.00 92.25 182 ASP A C 1
ATOM 1416 O O . ASP A 1 182 ? -10.224 -28.665 35.821 1.00 92.25 182 ASP A O 1
ATOM 1420 N N . ILE A 1 183 ? -9.209 -26.977 34.742 1.00 91.31 183 ILE A N 1
ATOM 1421 C CA . ILE A 1 183 ? -8.255 -26.646 35.815 1.00 91.31 183 ILE A CA 1
ATOM 1422 C C . ILE A 1 183 ? -8.890 -25.691 36.840 1.00 91.31 183 ILE A C 1
ATOM 1424 O O . ILE A 1 183 ? -8.777 -25.909 38.045 1.00 91.31 183 ILE A O 1
ATOM 1428 N N . LEU A 1 184 ? -9.566 -24.631 36.384 1.00 92.25 184 LEU A N 1
ATOM 1429 C CA . LEU A 1 184 ? -10.056 -23.555 37.257 1.00 92.25 184 LEU A CA 1
ATOM 1430 C C . LEU A 1 184 ? -11.273 -23.922 38.092 1.00 92.25 184 LEU A C 1
ATOM 1432 O O . LEU A 1 184 ? -11.315 -23.591 39.275 1.00 92.25 184 LEU A O 1
ATOM 1436 N N . LEU A 1 185 ? -12.287 -24.544 37.488 1.00 92.44 185 LEU A N 1
ATOM 1437 C CA . LEU A 1 185 ? -13.563 -24.771 38.164 1.00 92.44 185 LEU A CA 1
ATOM 1438 C C . LEU A 1 185 ? -13.437 -25.669 39.398 1.00 92.44 185 LEU A C 1
ATOM 1440 O O . LEU A 1 185 ? -14.046 -25.321 40.410 1.00 92.44 185 LEU A O 1
ATOM 1444 N N . PRO A 1 186 ? -12.643 -26.760 39.390 1.00 93.25 186 PRO A N 1
ATOM 1445 C CA . PRO A 1 186 ? -12.416 -27.543 40.600 1.00 93.25 186 PRO A CA 1
ATOM 1446 C C . PRO A 1 186 ? -11.754 -26.733 41.720 1.00 93.25 186 PRO A C 1
ATOM 1448 O O . PRO A 1 186 ? -12.167 -26.847 42.872 1.00 93.25 186 PRO A O 1
ATOM 1451 N N . LEU A 1 187 ? -10.770 -25.887 41.390 1.00 92.50 187 LEU A N 1
ATOM 1452 C CA . LEU A 1 187 ? -10.070 -25.043 42.366 1.00 92.50 187 LEU A CA 1
ATOM 1453 C C . LEU A 1 187 ? -10.996 -23.971 42.953 1.00 92.50 187 LEU A C 1
ATOM 1455 O O . LEU A 1 187 ? -11.036 -23.782 44.168 1.00 92.50 187 LEU A O 1
ATOM 1459 N N . TYR A 1 188 ? -11.787 -23.316 42.102 1.00 94.06 188 TYR A N 1
ATOM 1460 C CA . TYR A 1 188 ? -12.763 -22.316 42.524 1.00 94.06 188 TYR A CA 1
ATOM 1461 C C . TYR A 1 188 ? -13.861 -22.930 43.405 1.00 94.06 188 TYR A C 1
ATOM 1463 O O . TYR A 1 188 ? -14.128 -22.438 44.501 1.00 94.06 188 TYR A O 1
ATOM 1471 N N . ALA A 1 189 ? -14.450 -24.049 42.975 1.00 92.56 189 ALA A N 1
ATOM 1472 C CA . ALA A 1 189 ? -15.481 -24.753 43.732 1.00 92.56 189 ALA A CA 1
ATOM 1473 C C . ALA A 1 189 ? -14.959 -25.209 45.106 1.00 92.56 189 ALA A C 1
ATOM 1475 O O . ALA A 1 189 ? -15.627 -25.004 46.122 1.00 92.56 189 ALA A O 1
ATOM 1476 N N . ALA A 1 190 ? -13.726 -25.730 45.155 1.00 91.88 190 ALA A N 1
ATOM 1477 C CA . ALA A 1 190 ? -13.059 -26.085 46.403 1.00 91.88 190 ALA A CA 1
ATOM 1478 C C . ALA A 1 190 ? -12.836 -24.868 47.317 1.00 91.88 190 ALA A C 1
ATOM 1480 O O . ALA A 1 190 ? -13.083 -24.976 48.517 1.00 91.88 190 ALA A O 1
ATOM 1481 N N . SER A 1 191 ? -12.434 -23.708 46.775 1.00 92.38 191 SER A N 1
ATOM 1482 C CA . SER A 1 191 ? -12.261 -22.481 47.572 1.00 92.38 191 SER A CA 1
ATOM 1483 C C . SER A 1 191 ? -13.569 -21.942 48.157 1.00 92.38 191 SER A C 1
ATOM 1485 O O . SER A 1 191 ? -13.561 -21.350 49.233 1.00 92.38 191 SER A O 1
ATOM 1487 N N . GLU A 1 192 ? -14.695 -22.206 47.494 1.00 93.25 192 GLU A N 1
ATOM 1488 C CA . GLU A 1 192 ? -16.030 -21.824 47.965 1.00 93.25 192 GLU A CA 1
ATOM 1489 C C . GLU A 1 192 ? -16.681 -22.898 48.855 1.00 93.25 192 GLU A C 1
ATOM 1491 O O . GLU A 1 192 ? -17.766 -22.672 49.392 1.00 93.25 192 GLU A O 1
ATOM 1496 N N . GLY A 1 193 ? -16.057 -24.074 49.007 1.00 92.31 193 GLY A N 1
ATOM 1497 C CA . GLY A 1 193 ? -16.636 -25.212 49.727 1.00 92.31 193 GLY A CA 1
ATOM 1498 C C . GLY A 1 193 ? -17.914 -25.761 49.078 1.00 92.31 193 GLY A C 1
ATOM 1499 O O . GLY A 1 193 ? -18.783 -26.277 49.780 1.00 92.31 193 GLY A O 1
ATOM 1500 N N . LYS A 1 194 ? -18.045 -25.621 47.755 1.00 92.94 194 LYS A N 1
ATOM 1501 C CA . LYS A 1 194 ? -19.225 -25.990 46.955 1.00 92.94 194 LYS A CA 1
ATOM 1502 C C . LYS A 1 194 ? -18.860 -27.014 45.885 1.00 92.94 194 LYS A C 1
ATOM 1504 O O . LYS A 1 194 ? -17.688 -27.201 45.563 1.00 92.94 194 LYS A O 1
ATOM 1509 N N . ASN A 1 195 ? -19.860 -27.655 45.282 1.00 94.88 195 ASN A N 1
ATOM 1510 C CA . ASN A 1 195 ? -19.637 -28.297 43.984 1.00 94.88 195 ASN A CA 1
ATOM 1511 C C . ASN A 1 195 ? -19.623 -27.246 42.852 1.00 94.88 195 ASN A C 1
ATOM 1513 O O . ASN A 1 195 ? -19.987 -26.086 43.051 1.00 94.88 195 ASN A O 1
ATOM 1517 N N . ILE A 1 196 ? -19.182 -27.643 41.655 1.00 91.56 196 ILE A N 1
ATOM 1518 C CA . ILE A 1 196 ? -19.011 -26.721 40.518 1.00 91.56 196 ILE A CA 1
ATOM 1519 C C . ILE A 1 196 ? -20.332 -26.036 40.132 1.00 91.56 196 ILE A C 1
ATOM 1521 O O . ILE A 1 196 ? -20.352 -24.829 39.895 1.00 91.56 196 ILE A O 1
ATOM 1525 N N . GLU A 1 197 ? -21.438 -26.778 40.089 1.00 92.62 197 GLU A N 1
ATOM 1526 C CA . GLU A 1 197 ? -22.743 -26.252 39.671 1.00 92.62 197 GLU A CA 1
ATOM 1527 C C . GLU A 1 197 ? -23.305 -25.248 40.690 1.00 92.62 197 GLU A C 1
ATOM 1529 O O . GLU A 1 197 ? -23.795 -24.181 40.319 1.00 92.62 197 GLU A O 1
ATOM 1534 N N . GLU A 1 198 ? -23.158 -25.536 41.983 1.00 91.06 198 GLU A N 1
ATOM 1535 C CA . GLU A 1 198 ? -23.522 -24.629 43.077 1.00 91.06 198 GLU A CA 1
ATOM 1536 C C . GLU A 1 198 ? -22.674 -23.351 43.098 1.00 91.06 198 GLU A C 1
ATOM 1538 O O . GLU A 1 198 ? -23.174 -22.284 43.461 1.00 91.06 198 GLU A O 1
ATOM 1543 N N . ALA A 1 199 ? -21.393 -23.444 42.729 1.00 90.19 199 ALA A N 1
ATOM 1544 C CA . ALA A 1 199 ? -20.496 -22.294 42.660 1.00 90.19 199 ALA A CA 1
ATOM 1545 C C . ALA A 1 199 ? -20.828 -21.377 41.464 1.00 90.19 199 ALA A C 1
ATOM 1547 O O . ALA A 1 199 ? -20.876 -20.159 41.621 1.00 90.19 199 ALA A O 1
ATOM 1548 N N . LEU A 1 200 ? -21.124 -21.945 40.287 1.00 90.06 200 LEU A N 1
ATOM 1549 C CA . LEU A 1 200 ? -21.455 -21.197 39.059 1.00 90.06 200 LEU A CA 1
ATOM 1550 C C . LEU A 1 200 ? -22.844 -20.534 39.066 1.00 90.06 200 LEU A C 1
ATOM 1552 O O . LEU A 1 200 ? -23.092 -19.591 38.302 1.00 90.06 200 LEU A O 1
ATOM 1556 N N . ASN A 1 201 ? -23.758 -21.046 39.893 1.00 91.06 201 ASN A N 1
ATOM 1557 C CA . ASN A 1 201 ? -25.116 -20.521 40.059 1.00 91.06 201 ASN A CA 1
ATOM 1558 C C . ASN A 1 201 ? -25.257 -19.567 41.259 1.00 91.06 201 ASN A C 1
ATOM 1560 O O . ASN A 1 201 ? -26.361 -19.101 41.543 1.00 91.06 201 ASN A O 1
ATOM 1564 N N . ASP A 1 202 ? -24.162 -19.254 41.961 1.00 89.00 202 ASP A N 1
ATOM 1565 C CA . ASP A 1 202 ? -24.161 -18.263 43.038 1.00 89.00 202 ASP A CA 1
ATOM 1566 C C . ASP A 1 202 ? -24.496 -16.862 42.471 1.00 89.00 202 ASP A C 1
ATOM 1568 O O . ASP A 1 202 ? -23.845 -16.419 41.521 1.00 89.00 202 ASP A O 1
ATOM 1572 N N . PRO A 1 203 ? -25.470 -16.119 43.034 1.00 88.31 203 PRO A N 1
ATOM 1573 C CA . PRO A 1 203 ? -25.745 -14.740 42.623 1.00 88.31 203 PRO A CA 1
ATOM 1574 C C . PRO A 1 203 ? -24.523 -13.811 42.712 1.00 88.31 203 PRO A C 1
ATOM 1576 O O . PRO A 1 203 ? -24.443 -12.837 41.967 1.00 88.31 203 PRO A O 1
ATOM 1579 N N . GLN A 1 204 ? -23.564 -14.126 43.591 1.00 90.31 204 GLN A N 1
ATOM 1580 C CA . GLN A 1 204 ? -22.292 -13.420 43.767 1.00 90.31 204 GLN A CA 1
ATOM 1581 C C . GLN A 1 204 ? -21.126 -14.074 43.005 1.00 90.31 204 GLN A C 1
ATOM 1583 O O . GLN A 1 204 ? -19.970 -13.737 43.271 1.00 90.31 204 GLN A O 1
ATOM 1588 N N . TYR A 1 205 ? -21.399 -14.999 42.073 1.00 90.81 205 TYR A N 1
ATOM 1589 C CA . TYR A 1 205 ? -20.386 -15.756 41.326 1.00 90.81 205 TYR A CA 1
ATOM 1590 C C . TYR A 1 205 ? -19.268 -14.856 40.798 1.00 90.81 205 TYR A C 1
ATOM 1592 O O . TYR A 1 205 ? -18.109 -15.091 41.110 1.00 90.81 205 TYR A O 1
ATOM 1600 N N . LEU A 1 206 ? -19.601 -13.787 40.072 1.00 88.88 206 LEU A N 1
ATOM 1601 C CA . LEU A 1 206 ? -18.600 -12.920 39.452 1.00 88.88 206 LEU A CA 1
ATOM 1602 C C . LEU A 1 206 ? -17.685 -12.233 40.480 1.00 88.88 206 LEU A C 1
ATOM 1604 O O . LEU A 1 206 ? -16.467 -12.202 40.304 1.00 88.88 206 LEU A O 1
ATOM 1608 N N . GLN A 1 207 ? -18.260 -11.716 41.569 1.00 89.62 207 GLN A N 1
ATOM 1609 C CA . GLN A 1 207 ? -17.506 -11.054 42.634 1.00 89.62 207 GLN A CA 1
ATOM 1610 C C . GLN A 1 207 ? -16.550 -12.038 43.322 1.00 89.62 207 GLN A C 1
ATOM 1612 O O . GLN A 1 207 ? -15.370 -11.741 43.511 1.00 89.62 207 GLN A O 1
ATOM 1617 N N . LYS A 1 208 ? -17.048 -13.232 43.650 1.00 91.69 208 LYS A N 1
ATOM 1618 C CA . LYS A 1 208 ? -16.274 -14.296 44.298 1.00 91.69 208 LYS A CA 1
ATOM 1619 C C . LYS A 1 208 ? -15.215 -14.891 43.376 1.00 91.69 208 LYS A C 1
ATOM 1621 O O . LYS A 1 208 ? -14.091 -15.124 43.803 1.00 91.69 208 LYS A O 1
ATOM 1626 N N . PHE A 1 209 ? -15.542 -15.086 42.103 1.00 92.38 209 PHE A N 1
ATOM 1627 C CA . PHE A 1 209 ? -14.616 -15.584 41.091 1.00 92.38 209 PHE A CA 1
ATOM 1628 C C . PHE A 1 209 ? -13.474 -14.591 40.850 1.00 92.38 209 PHE A C 1
ATOM 1630 O O . PHE A 1 209 ? -12.312 -14.988 40.831 1.00 92.38 209 PHE A O 1
ATOM 1637 N N . SER A 1 210 ? -13.776 -13.291 40.773 1.00 90.50 210 SER A N 1
ATOM 1638 C CA . SER A 1 210 ? -12.759 -12.231 40.725 1.00 90.50 210 SER A CA 1
ATOM 1639 C C . SER A 1 210 ? -11.842 -12.266 41.955 1.00 90.50 210 SER A C 1
ATOM 1641 O O . SER A 1 210 ? -10.618 -12.255 41.816 1.00 90.50 210 SER A O 1
ATOM 1643 N N . ALA A 1 211 ? -12.412 -12.391 43.160 1.00 90.56 211 ALA A N 1
ATOM 1644 C CA . ALA A 1 211 ? -11.639 -12.505 44.397 1.00 90.56 211 ALA A CA 1
ATOM 1645 C C . ALA A 1 211 ? -10.740 -13.757 44.418 1.00 90.56 211 ALA A C 1
ATOM 1647 O O . ALA A 1 211 ? -9.571 -13.663 44.791 1.00 90.56 211 ALA A O 1
ATOM 1648 N N . PHE A 1 212 ? -11.252 -14.902 43.959 1.00 93.69 212 PHE A N 1
ATOM 1649 C CA . PHE A 1 212 ? -10.492 -16.145 43.815 1.00 93.69 212 PHE A CA 1
ATOM 1650 C C . PHE A 1 212 ? -9.300 -15.983 42.861 1.00 93.69 212 PHE A C 1
ATOM 1652 O O . PHE A 1 212 ? -8.182 -16.361 43.208 1.00 93.69 212 PHE A O 1
ATOM 1659 N N . LEU A 1 213 ? -9.507 -15.372 41.690 1.00 90.50 213 LEU A N 1
ATOM 1660 C CA . LEU A 1 213 ? -8.435 -15.124 40.723 1.00 90.50 213 LEU A CA 1
ATOM 1661 C C . LEU A 1 213 ? -7.385 -14.139 41.257 1.00 90.50 213 LEU A C 1
ATOM 1663 O O . LEU A 1 213 ? -6.204 -14.293 40.953 1.00 90.50 213 LEU A O 1
ATOM 1667 N N . LYS A 1 214 ? -7.773 -13.149 42.070 1.00 88.69 214 LYS A N 1
ATOM 1668 C CA . LYS A 1 214 ? -6.835 -12.205 42.711 1.00 88.69 214 LYS A CA 1
ATOM 1669 C C . LYS A 1 214 ? -6.035 -12.850 43.854 1.00 88.69 214 LYS A C 1
ATOM 1671 O O . LYS A 1 214 ? -4.934 -12.395 44.155 1.00 88.69 214 LYS A O 1
ATOM 1676 N N . ASN A 1 215 ? -6.547 -13.913 44.474 1.00 88.62 215 ASN A N 1
ATOM 1677 C CA . ASN A 1 215 ? -5.926 -14.538 45.637 1.00 88.62 215 ASN A CA 1
ATOM 1678 C C . ASN A 1 215 ? -4.806 -15.526 45.240 1.00 88.62 215 ASN A C 1
ATOM 1680 O O . ASN A 1 215 ? -5.026 -16.554 44.594 1.00 88.62 215 ASN A O 1
ATOM 1684 N N . GLN A 1 216 ? -3.575 -15.201 45.643 1.00 83.44 216 GLN A N 1
ATOM 1685 C CA . GLN A 1 216 ? -2.376 -15.990 45.339 1.00 83.44 216 GLN A CA 1
ATOM 1686 C C . GLN A 1 216 ? -2.279 -17.299 46.136 1.00 83.44 216 GLN A C 1
ATOM 1688 O O . GLN A 1 216 ? -1.611 -18.225 45.681 1.00 83.44 216 GLN A O 1
ATOM 1693 N N . GLU A 1 217 ? -2.933 -17.392 47.295 1.00 82.81 217 GLU A N 1
ATOM 1694 C CA . GLU A 1 217 ? -2.939 -18.607 48.115 1.00 82.81 217 GLU A CA 1
ATOM 1695 C C . GLU A 1 217 ? -3.876 -19.666 47.526 1.00 82.81 217 GLU A C 1
ATOM 1697 O O . GLU A 1 217 ? -3.534 -20.846 47.490 1.00 82.81 217 GLU A O 1
ATOM 1702 N N . THR A 1 218 ? -5.043 -19.248 47.026 1.00 83.50 218 THR A N 1
ATOM 1703 C CA . THR A 1 218 ? -6.057 -20.160 46.472 1.00 83.50 218 THR A CA 1
ATOM 1704 C C . THR A 1 218 ? -5.811 -20.522 45.013 1.00 83.50 218 THR A C 1
ATOM 1706 O O . THR A 1 218 ? -6.202 -21.604 44.581 1.00 83.50 218 THR A O 1
ATOM 1709 N N . LEU A 1 219 ? -5.157 -19.643 44.249 1.00 86.50 219 LEU A N 1
ATOM 1710 C CA . LEU A 1 219 ? -4.731 -19.917 42.879 1.00 86.50 219 LEU A CA 1
ATOM 1711 C C . LEU A 1 219 ? -3.245 -19.571 42.726 1.00 86.50 219 LEU A C 1
ATOM 1713 O O . LEU A 1 219 ? -2.920 -18.434 42.374 1.00 86.50 219 LEU A O 1
ATOM 1717 N N . PRO A 1 220 ? -2.329 -20.518 42.990 1.00 82.56 220 PRO A N 1
ATOM 1718 C CA . PRO A 1 220 ? -0.893 -20.280 42.889 1.00 82.56 220 PRO A CA 1
ATOM 1719 C C . PRO A 1 220 ? -0.457 -19.900 41.469 1.00 82.56 220 PRO A C 1
ATOM 1721 O O . PRO A 1 220 ? -1.017 -20.372 40.480 1.00 82.56 220 PRO A O 1
ATOM 1724 N N . GLY A 1 221 ? 0.607 -19.098 41.351 1.00 77.44 221 GLY A N 1
ATOM 1725 C CA . GLY A 1 221 ? 1.157 -18.682 40.050 1.00 77.44 221 GLY A CA 1
ATOM 1726 C C . GLY A 1 221 ? 1.579 -19.846 39.137 1.00 77.44 221 GLY A C 1
ATOM 1727 O O . GLY A 1 221 ? 1.524 -19.713 37.920 1.00 77.44 221 GLY A O 1
ATOM 1728 N N . VAL A 1 222 ? 1.922 -21.006 39.711 1.00 79.12 222 VAL A N 1
ATOM 1729 C CA . VAL A 1 222 ? 2.255 -22.238 38.969 1.00 79.12 222 VAL A CA 1
ATOM 1730 C C . VAL A 1 222 ? 1.038 -22.835 38.249 1.00 79.12 222 VAL A C 1
ATOM 1732 O O . VAL A 1 222 ? 1.177 -23.410 37.176 1.00 79.12 222 VAL A O 1
ATOM 1735 N N . GLU A 1 223 ? -0.176 -22.686 38.787 1.00 84.62 223 GLU A N 1
ATOM 1736 C CA . GLU A 1 223 ? -1.383 -23.115 38.065 1.00 84.62 223 GLU A CA 1
ATOM 1737 C C . GLU A 1 223 ? -1.680 -22.167 36.899 1.00 84.62 223 GLU A C 1
ATOM 1739 O O . GLU A 1 223 ? -2.016 -22.607 35.801 1.00 84.62 223 GLU A O 1
ATOM 1744 N N . LEU A 1 224 ? -1.459 -20.864 37.098 1.00 83.75 224 LEU A N 1
ATOM 1745 C CA . LEU A 1 224 ? -1.595 -19.863 36.039 1.00 83.75 224 LEU A CA 1
ATOM 1746 C C . LEU A 1 224 ? -0.530 -20.006 34.942 1.00 83.75 224 LEU A C 1
ATOM 1748 O O . LEU A 1 224 ? -0.827 -19.741 33.779 1.00 83.75 224 LEU A O 1
ATOM 1752 N N . SER A 1 225 ? 0.687 -20.462 35.257 1.00 79.19 225 SER A N 1
ATOM 1753 C CA . SER A 1 225 ? 1.712 -20.708 34.233 1.00 79.19 225 SER A CA 1
ATOM 1754 C C . SER A 1 225 ? 1.357 -21.882 33.314 1.00 79.19 225 SER A C 1
ATOM 1756 O O . SER A 1 225 ? 1.735 -21.870 32.143 1.00 79.19 225 SER A O 1
ATOM 1758 N N . LYS A 1 226 ? 0.549 -22.853 33.771 1.00 86.75 226 LYS A N 1
ATOM 1759 C CA . LYS A 1 226 ? -0.002 -23.899 32.889 1.00 86.75 226 LYS A CA 1
ATOM 1760 C C . LYS A 1 226 ? -0.903 -23.312 31.801 1.00 86.75 226 LYS A C 1
ATOM 1762 O O . LYS A 1 226 ? -0.983 -23.885 30.714 1.00 86.75 226 LYS A O 1
ATOM 1767 N N . PHE A 1 227 ? -1.556 -22.173 32.052 1.00 87.62 227 PHE A N 1
ATOM 1768 C CA . PHE A 1 227 ? -2.399 -21.527 31.041 1.00 87.62 227 PHE A CA 1
ATOM 1769 C C . PHE A 1 227 ? -1.565 -20.983 29.895 1.00 87.62 227 PHE A C 1
ATOM 1771 O O . PHE A 1 227 ? -2.011 -21.062 28.757 1.00 87.62 227 PHE A O 1
ATOM 1778 N N . ASP A 1 228 ? -0.346 -20.515 30.157 1.00 81.81 228 ASP A N 1
ATOM 1779 C CA . ASP A 1 228 ? 0.532 -20.020 29.099 1.00 81.81 228 ASP A CA 1
ATOM 1780 C C . ASP A 1 228 ? 0.897 -21.135 28.105 1.00 81.81 228 ASP A C 1
ATOM 1782 O O . ASP A 1 228 ? 0.803 -20.946 26.895 1.00 81.81 228 ASP A O 1
ATOM 1786 N N . ASN A 1 229 ? 1.157 -22.354 28.595 1.00 85.12 229 ASN A N 1
ATOM 1787 C CA . ASN A 1 229 ? 1.339 -23.531 27.738 1.00 85.12 229 ASN A CA 1
ATOM 1788 C C . ASN A 1 229 ? 0.077 -23.871 26.928 1.00 85.12 229 ASN A C 1
ATOM 1790 O O . ASN A 1 229 ? 0.167 -24.218 25.747 1.00 85.12 229 ASN A O 1
ATOM 1794 N N . ILE A 1 230 ? -1.111 -23.775 27.537 1.00 90.81 230 ILE A N 1
ATOM 1795 C CA . ILE A 1 230 ? -2.383 -23.993 26.830 1.00 90.81 230 ILE A CA 1
ATOM 1796 C C . ILE A 1 230 ? -2.558 -22.942 25.728 1.00 90.81 230 ILE A C 1
ATOM 1798 O O . ILE A 1 230 ? -2.833 -23.304 24.585 1.00 90.81 230 ILE A O 1
ATOM 1802 N N . ILE A 1 231 ? -2.332 -21.668 26.039 1.00 88.75 231 ILE A N 1
ATOM 1803 C CA . ILE A 1 231 ? -2.450 -20.539 25.112 1.00 88.75 231 ILE A CA 1
ATOM 1804 C C . ILE A 1 231 ? -1.423 -20.646 23.981 1.00 88.75 231 ILE A C 1
ATOM 1806 O O . ILE A 1 231 ? -1.764 -20.440 22.817 1.00 88.75 231 ILE A O 1
ATOM 1810 N N . GLN A 1 232 ? -0.185 -21.043 24.277 1.00 86.88 232 GLN A N 1
ATOM 1811 C CA . GLN A 1 232 ? 0.834 -21.281 23.258 1.00 86.88 232 GLN A CA 1
ATOM 1812 C C . GLN A 1 232 ? 0.433 -22.425 22.319 1.00 86.88 232 GLN A C 1
ATOM 1814 O O . GLN A 1 232 ? 0.600 -22.316 21.103 1.00 86.88 232 GLN A O 1
ATOM 1819 N N . ASN A 1 233 ? -0.130 -23.510 22.855 1.00 90.12 233 ASN A N 1
ATOM 1820 C CA . ASN A 1 233 ? -0.639 -24.617 22.046 1.00 90.12 233 ASN A CA 1
ATOM 1821 C C . ASN A 1 233 ? -1.851 -24.204 21.201 1.00 90.12 233 ASN A C 1
ATOM 1823 O O . ASN A 1 233 ? -1.957 -24.623 20.046 1.00 90.12 233 ASN A O 1
ATOM 1827 N N . MET A 1 234 ? -2.734 -23.356 21.740 1.00 92.00 234 MET A N 1
ATOM 1828 C CA . MET A 1 234 ? -3.825 -22.746 20.978 1.00 92.00 234 MET A CA 1
ATOM 1829 C C . MET A 1 234 ? -3.282 -21.901 19.827 1.00 92.00 234 MET A C 1
ATOM 1831 O O . MET A 1 234 ? -3.742 -22.063 18.705 1.00 92.00 234 MET A O 1
ATOM 1835 N N . ALA A 1 235 ? -2.283 -21.049 20.072 1.00 90.44 235 ALA A N 1
ATOM 1836 C CA . ALA A 1 235 ? -1.673 -20.224 19.033 1.00 90.44 235 ALA A CA 1
ATOM 1837 C C . ALA A 1 235 ? -0.992 -21.071 17.950 1.00 90.44 235 ALA A C 1
ATOM 1839 O O . ALA A 1 235 ? -1.182 -20.808 16.767 1.00 90.44 235 ALA A O 1
ATOM 1840 N N . ASN A 1 236 ? -0.267 -22.129 18.328 1.00 91.19 236 ASN A N 1
ATOM 1841 C CA . ASN A 1 236 ? 0.373 -23.035 17.370 1.00 91.19 236 ASN A CA 1
ATOM 1842 C C . ASN A 1 236 ? -0.657 -23.713 16.455 1.00 91.19 236 ASN A C 1
ATOM 1844 O O . ASN A 1 236 ? -0.564 -23.592 15.236 1.00 91.19 236 ASN A O 1
ATOM 1848 N N . ARG A 1 237 ? -1.678 -24.358 17.035 1.00 92.44 237 ARG A N 1
ATOM 1849 C CA . ARG A 1 237 ? -2.749 -25.019 16.267 1.00 92.44 237 ARG A CA 1
ATOM 1850 C C . ARG A 1 237 ? -3.602 -24.019 15.487 1.00 92.44 237 ARG A C 1
ATOM 1852 O O . ARG A 1 237 ? -4.045 -24.303 14.381 1.00 92.44 237 ARG A O 1
ATOM 1859 N N . GLY A 1 238 ? -3.821 -22.836 16.053 1.00 91.19 238 GLY A N 1
ATOM 1860 C CA . GLY A 1 238 ? -4.488 -21.722 15.391 1.00 91.19 238 GLY A CA 1
ATOM 1861 C C . GLY A 1 238 ? -3.740 -21.292 14.132 1.00 91.19 238 GLY A C 1
ATOM 1862 O O . GLY A 1 238 ? -4.349 -21.174 13.074 1.00 91.19 238 GLY A O 1
ATOM 1863 N N . CYS A 1 239 ? -2.417 -21.140 14.214 1.00 91.31 239 CYS A N 1
ATOM 1864 C CA . CYS A 1 239 ? -1.562 -20.843 13.067 1.00 91.31 239 CYS A CA 1
ATOM 1865 C C . CYS A 1 239 ? -1.492 -21.988 12.050 1.00 91.31 239 CYS A C 1
ATOM 1867 O O . CYS A 1 239 ? -1.439 -21.706 10.859 1.00 91.31 239 CYS A O 1
ATOM 1869 N N . GLU A 1 240 ? -1.545 -23.255 12.465 1.00 91.44 240 GLU A N 1
ATOM 1870 C CA . GLU A 1 240 ? -1.669 -24.397 11.541 1.00 91.44 240 GLU A CA 1
ATOM 1871 C C . GLU A 1 240 ? -2.995 -24.356 10.763 1.00 91.44 240 GLU A C 1
ATOM 1873 O O . GLU A 1 240 ? -3.012 -24.532 9.542 1.00 91.44 240 GLU A O 1
ATOM 1878 N N . ASN A 1 241 ? -4.103 -24.045 11.443 1.00 90.06 241 ASN A N 1
ATOM 1879 C CA . ASN A 1 241 ? -5.406 -23.871 10.800 1.00 90.06 241 ASN A CA 1
ATOM 1880 C C . ASN A 1 241 ? -5.412 -22.658 9.859 1.00 90.06 241 ASN A C 1
ATOM 1882 O O . ASN A 1 241 ? -5.893 -22.767 8.730 1.00 90.06 241 ASN A O 1
ATOM 1886 N N . ILE A 1 242 ? -4.834 -21.528 10.286 1.00 89.75 242 ILE A N 1
ATOM 1887 C CA . ILE A 1 242 ? -4.633 -20.343 9.439 1.00 89.75 242 ILE A CA 1
ATOM 1888 C C . ILE A 1 242 ? -3.779 -20.702 8.225 1.00 89.75 242 ILE A C 1
ATOM 1890 O O . ILE A 1 242 ? -4.135 -20.330 7.113 1.00 89.75 242 ILE A O 1
ATOM 1894 N N . GLN A 1 243 ? -2.694 -21.459 8.400 1.00 90.56 243 GLN A N 1
ATOM 1895 C CA . GLN A 1 243 ? -1.853 -21.900 7.295 1.00 90.56 243 GLN A CA 1
ATOM 1896 C C . GLN A 1 243 ? -2.671 -22.718 6.296 1.00 90.56 243 GLN A C 1
ATOM 1898 O O . GLN A 1 243 ? -2.663 -22.418 5.106 1.00 90.56 243 GLN A O 1
ATOM 1903 N N . SER A 1 244 ? -3.432 -23.710 6.767 1.00 88.31 244 SER A N 1
ATOM 1904 C CA . SER A 1 244 ? -4.313 -24.510 5.911 1.00 88.31 244 SER A CA 1
ATOM 1905 C C . SER A 1 244 ? -5.352 -23.654 5.181 1.00 88.31 244 SER A C 1
ATOM 1907 O O . SER A 1 244 ? -5.663 -23.922 4.019 1.00 88.31 244 SER A O 1
ATOM 1909 N N . PHE A 1 245 ? -5.891 -22.631 5.844 1.00 86.38 245 PHE A N 1
ATOM 1910 C CA . PHE A 1 245 ? -6.827 -21.682 5.252 1.00 86.38 245 PHE A CA 1
ATOM 1911 C C . PHE A 1 245 ? -6.159 -20.832 4.161 1.00 86.38 245 PHE A C 1
ATOM 1913 O O . PHE A 1 245 ? -6.634 -20.818 3.028 1.00 86.38 245 PHE A O 1
ATOM 1920 N N . ILE A 1 246 ? -5.021 -20.202 4.459 1.00 85.31 246 ILE A N 1
ATOM 1921 C CA . ILE A 1 246 ? -4.225 -19.407 3.511 1.00 85.31 246 ILE A CA 1
ATOM 1922 C C . ILE A 1 246 ? -3.832 -20.256 2.303 1.00 85.31 246 ILE A C 1
ATOM 1924 O O . ILE A 1 246 ? -3.957 -19.812 1.165 1.00 85.31 246 ILE A O 1
ATOM 1928 N N . ASN A 1 247 ? -3.487 -21.523 2.512 1.00 83.88 247 ASN A N 1
ATOM 1929 C CA . ASN A 1 247 ? -3.169 -22.415 1.407 1.00 83.88 247 ASN A CA 1
ATOM 1930 C C . ASN A 1 247 ? -4.335 -22.618 0.437 1.00 83.88 247 ASN A C 1
ATOM 1932 O O . ASN A 1 247 ? -4.148 -22.664 -0.781 1.00 83.88 247 ASN A O 1
ATOM 1936 N N . LYS A 1 248 ? -5.556 -22.693 0.973 1.00 81.62 248 LYS A N 1
ATOM 1937 C CA . LYS A 1 248 ? -6.783 -22.774 0.181 1.00 81.62 248 LYS A CA 1
ATOM 1938 C C . LYS A 1 248 ? -7.071 -21.456 -0.543 1.00 81.62 248 LYS A C 1
ATOM 1940 O O . LYS A 1 248 ? -7.373 -21.492 -1.733 1.00 81.62 248 LYS A O 1
ATOM 1945 N N . VAL A 1 249 ? -6.946 -20.323 0.153 1.00 77.62 249 VAL A N 1
ATOM 1946 C CA . VAL A 1 249 ? -7.155 -18.962 -0.383 1.00 77.62 249 VAL A CA 1
ATOM 1947 C C . VAL A 1 249 ? -6.231 -18.694 -1.570 1.00 77.62 249 VAL A C 1
ATOM 1949 O O . VAL A 1 249 ? -6.680 -18.308 -2.645 1.00 77.62 249 VAL A O 1
ATOM 1952 N N . PHE A 1 250 ? -4.939 -18.970 -1.404 1.00 75.25 250 PHE A N 1
ATOM 1953 C CA . PHE A 1 250 ? -3.908 -18.660 -2.395 1.00 75.25 250 PHE A CA 1
ATOM 1954 C C . PHE A 1 250 ? -3.617 -19.803 -3.368 1.00 75.25 250 PHE A C 1
ATOM 1956 O O . PHE A 1 250 ? -2.734 -19.682 -4.223 1.00 75.25 250 PHE A O 1
ATOM 1963 N N . LYS A 1 251 ? -4.352 -20.917 -3.246 1.00 76.31 251 LYS A N 1
ATOM 1964 C CA . LYS A 1 251 ? -4.149 -22.145 -4.028 1.00 76.31 251 LYS A CA 1
ATOM 1965 C C . LYS A 1 251 ? -2.682 -22.593 -4.015 1.00 76.31 251 LYS A C 1
ATOM 1967 O O . LYS A 1 251 ? -2.162 -23.080 -5.020 1.00 76.31 251 LYS A O 1
ATOM 1972 N N . THR A 1 252 ? -1.997 -22.414 -2.887 1.00 69.50 252 THR A N 1
ATOM 1973 C CA . THR A 1 252 ? -0.639 -22.921 -2.694 1.00 69.50 252 THR A CA 1
ATOM 1974 C C . THR A 1 252 ? -0.782 -24.406 -2.375 1.00 69.50 252 THR A C 1
ATOM 1976 O O . THR A 1 252 ? -1.055 -24.807 -1.249 1.00 69.50 252 THR A O 1
ATOM 1979 N N . GLY A 1 253 ? -0.720 -25.258 -3.400 1.00 59.66 253 GLY A N 1
ATOM 1980 C CA . GLY A 1 253 ? -0.773 -26.713 -3.236 1.00 59.66 253 GLY A CA 1
ATOM 1981 C C . GLY A 1 253 ? 0.413 -27.208 -2.401 1.00 59.66 253 GLY A C 1
ATOM 1982 O O . GLY A 1 253 ? 1.467 -27.529 -2.937 1.00 59.66 253 GLY A O 1
ATOM 1983 N N . VAL A 1 254 ? 0.248 -27.241 -1.078 1.00 51.06 254 VAL A N 1
ATOM 1984 C CA . VAL A 1 254 ? 1.321 -27.459 -0.086 1.00 51.06 254 VAL A CA 1
ATOM 1985 C C . VAL A 1 254 ? 1.944 -28.841 -0.148 1.00 51.06 254 VAL A C 1
ATOM 1987 O O . VAL A 1 254 ? 3.086 -29.003 0.270 1.00 51.06 254 VAL A O 1
ATOM 1990 N N . GLN A 1 255 ? 1.234 -29.834 -0.680 1.00 53.12 255 GLN A N 1
ATOM 1991 C CA . GLN A 1 255 ? 1.776 -31.186 -0.789 1.00 53.12 255 GLN A CA 1
ATOM 1992 C C . GLN A 1 255 ? 2.745 -31.321 -1.964 1.00 53.12 255 GLN A C 1
ATOM 1994 O O . GLN A 1 255 ? 3.832 -31.852 -1.766 1.00 53.12 255 GLN A O 1
ATOM 1999 N N . ASP A 1 256 ? 2.427 -30.769 -3.136 1.00 53.62 256 ASP A N 1
ATOM 2000 C CA . ASP A 1 256 ? 3.290 -30.916 -4.313 1.00 53.62 256 ASP A CA 1
ATOM 2001 C C . ASP A 1 256 ? 4.518 -29.999 -4.247 1.00 53.62 256 ASP A C 1
ATOM 2003 O O . ASP A 1 256 ? 5.629 -30.442 -4.533 1.00 53.62 256 ASP A O 1
ATOM 2007 N N . LEU A 1 257 ? 4.348 -28.750 -3.796 1.00 56.78 257 LEU A N 1
ATOM 2008 C CA . LEU A 1 257 ? 5.449 -27.783 -3.699 1.00 56.78 257 LEU A CA 1
ATOM 2009 C C . LEU A 1 257 ? 6.499 -28.201 -2.662 1.00 56.78 257 LEU A C 1
ATOM 2011 O O . LEU A 1 257 ? 7.697 -28.155 -2.936 1.00 56.78 257 LEU A O 1
ATOM 2015 N N . ASN A 1 258 ? 6.065 -28.667 -1.486 1.00 55.19 258 ASN A N 1
ATOM 2016 C CA . ASN A 1 258 ? 6.995 -29.078 -0.435 1.00 55.19 258 ASN A CA 1
ATOM 2017 C C . ASN A 1 258 ? 7.588 -30.472 -0.680 1.00 55.19 258 ASN A C 1
ATOM 2019 O O . ASN A 1 258 ? 8.762 -30.677 -0.374 1.00 55.19 258 ASN A O 1
ATOM 2023 N N . ALA A 1 259 ? 6.841 -31.413 -1.275 1.00 57.28 259 ALA A N 1
ATOM 2024 C CA . ALA A 1 259 ? 7.384 -32.729 -1.631 1.00 57.28 259 ALA A CA 1
ATOM 2025 C C . ALA A 1 259 ? 8.465 -32.651 -2.725 1.00 57.28 259 ALA A C 1
ATOM 2027 O O . ALA A 1 259 ? 9.338 -33.516 -2.783 1.00 57.28 259 ALA A O 1
ATOM 2028 N N . GLN A 1 260 ? 8.439 -31.610 -3.562 1.00 52.41 260 GLN A N 1
ATOM 2029 C CA . GLN A 1 260 ? 9.440 -31.358 -4.605 1.00 52.41 260 GLN A CA 1
ATOM 2030 C C . GLN A 1 260 ? 10.643 -30.524 -4.125 1.00 52.41 260 GLN A C 1
ATOM 2032 O O . GLN A 1 260 ? 11.546 -30.250 -4.913 1.00 52.41 260 GLN A O 1
ATOM 2037 N N . GLY A 1 261 ? 10.687 -30.126 -2.846 1.00 56.28 261 GLY A N 1
ATOM 2038 C CA . GLY A 1 261 ? 11.743 -29.254 -2.319 1.00 56.28 261 GLY A CA 1
ATOM 2039 C C . GLY A 1 261 ? 11.620 -27.782 -2.743 1.00 56.28 261 GLY A C 1
ATOM 2040 O O . GLY A 1 261 ? 12.594 -27.043 -2.630 1.00 56.28 261 GLY A O 1
ATOM 2041 N N . GLY A 1 262 ? 10.437 -27.354 -3.198 1.00 60.47 262 GLY A N 1
ATOM 2042 C CA . GLY A 1 262 ? 10.136 -26.012 -3.702 1.00 60.47 262 GLY A CA 1
ATOM 2043 C C . GLY A 1 262 ? 9.834 -25.973 -5.204 1.00 60.47 262 GLY A C 1
ATOM 2044 O O . GLY A 1 262 ? 9.899 -26.985 -5.905 1.00 60.47 262 GLY A O 1
ATOM 2045 N N . ILE A 1 263 ? 9.515 -24.778 -5.712 1.00 63.94 263 ILE A N 1
ATOM 2046 C CA . ILE A 1 263 ? 9.322 -24.517 -7.148 1.00 63.94 263 ILE A CA 1
ATOM 2047 C C . ILE A 1 263 ? 10.699 -24.494 -7.828 1.00 63.94 263 ILE A C 1
ATOM 2049 O O . ILE A 1 263 ? 11.312 -23.442 -7.975 1.00 63.94 263 ILE A O 1
ATOM 2053 N N . THR A 1 264 ? 11.209 -25.667 -8.206 1.00 57.41 264 THR A N 1
ATOM 2054 C CA . THR A 1 264 ? 12.563 -25.833 -8.777 1.00 57.41 264 THR A CA 1
ATOM 2055 C C . THR A 1 264 ? 12.568 -26.111 -10.280 1.00 57.41 264 THR A C 1
ATOM 2057 O O . THR A 1 264 ? 13.631 -26.238 -10.895 1.00 57.41 264 THR A O 1
ATOM 2060 N N . THR A 1 265 ? 11.397 -26.246 -10.907 1.00 63.16 265 THR A N 1
ATOM 2061 C CA . THR A 1 265 ? 11.323 -26.544 -12.337 1.00 63.16 265 THR A CA 1
ATOM 2062 C C . THR A 1 265 ? 11.551 -25.274 -13.145 1.00 63.16 265 THR A C 1
ATOM 2064 O O . THR A 1 265 ? 10.678 -24.429 -13.269 1.00 63.16 265 THR A O 1
ATOM 2067 N N . GLU A 1 266 ? 12.741 -25.141 -13.729 1.00 74.00 266 GLU A N 1
ATOM 2068 C CA . GLU A 1 266 ? 12.986 -24.193 -14.818 1.00 74.00 266 GLU A CA 1
ATOM 2069 C C . GLU A 1 266 ? 12.137 -24.618 -16.036 1.00 74.00 266 GLU A C 1
ATOM 2071 O O . GLU A 1 266 ? 12.489 -25.595 -16.716 1.00 74.00 266 GLU A O 1
ATOM 2076 N N . PRO A 1 267 ? 11.029 -23.922 -16.363 1.00 82.00 267 PRO A N 1
ATOM 2077 C CA . PRO A 1 267 ? 10.081 -24.377 -17.388 1.00 82.00 267 PRO A CA 1
ATOM 2078 C C . PRO A 1 267 ? 10.709 -24.403 -18.789 1.00 82.00 267 PRO A C 1
ATOM 2080 O O . PRO A 1 267 ? 10.245 -25.104 -19.691 1.00 82.00 267 PRO A O 1
ATOM 2083 N N . TYR A 1 268 ? 11.808 -23.668 -18.962 1.00 88.25 268 TYR A N 1
ATOM 2084 C CA . TYR A 1 268 ? 12.552 -23.538 -20.207 1.00 88.25 268 TYR A CA 1
ATOM 2085 C C . TYR A 1 268 ? 13.805 -24.408 -20.282 1.00 88.25 268 TYR A C 1
ATOM 2087 O O . TYR A 1 268 ? 14.504 -24.370 -21.300 1.00 88.25 268 TYR A O 1
ATOM 2095 N N . LYS A 1 269 ? 14.094 -25.232 -19.265 1.00 86.81 269 LYS A N 1
ATOM 2096 C CA . LYS A 1 269 ? 15.301 -26.071 -19.232 1.00 86.81 269 LYS A CA 1
ATOM 2097 C C . LYS A 1 269 ? 15.448 -26.933 -20.486 1.00 86.81 269 LYS A C 1
ATOM 2099 O O . LYS A 1 269 ? 16.499 -26.921 -21.122 1.00 86.81 269 LYS A O 1
ATOM 2104 N N . ASN A 1 270 ? 14.356 -27.583 -20.896 1.00 90.12 270 ASN A N 1
ATOM 2105 C CA . ASN A 1 270 ? 14.320 -28.512 -22.030 1.00 90.12 270 ASN A CA 1
ATOM 2106 C C . ASN A 1 270 ? 13.779 -27.894 -23.333 1.00 90.12 270 ASN A C 1
ATOM 2108 O O . ASN A 1 270 ? 13.514 -28.631 -24.280 1.00 90.12 270 ASN A O 1
ATOM 2112 N N . LYS A 1 271 ? 13.583 -26.569 -23.389 1.00 94.00 271 LYS A N 1
ATOM 2113 C CA . LYS A 1 271 ? 13.080 -25.874 -24.583 1.00 94.00 271 LYS A CA 1
ATOM 2114 C C . LYS A 1 271 ? 14.204 -25.138 -25.303 1.00 94.00 271 LYS A C 1
ATOM 2116 O O . LYS A 1 271 ? 15.095 -24.573 -24.665 1.00 94.00 271 LYS A O 1
ATOM 2121 N N . THR A 1 272 ? 14.161 -25.129 -26.631 1.00 96.50 272 THR A N 1
ATOM 2122 C CA . THR A 1 272 ? 15.034 -24.290 -27.463 1.00 96.50 272 THR A CA 1
ATOM 2123 C C . THR A 1 272 ? 14.519 -22.849 -27.503 1.00 96.50 272 THR A C 1
ATOM 2125 O O . THR A 1 272 ? 13.346 -22.597 -27.232 1.00 96.50 272 THR A O 1
ATOM 2128 N N . ALA A 1 273 ? 15.372 -21.894 -27.885 1.00 96.69 273 ALA A N 1
ATOM 2129 C CA . ALA A 1 273 ? 14.975 -20.492 -28.050 1.00 96.69 273 ALA A CA 1
ATOM 2130 C C . ALA A 1 273 ? 13.774 -20.329 -29.008 1.00 96.69 273 ALA A C 1
ATOM 2132 O O . ALA A 1 273 ? 12.840 -19.589 -28.711 1.00 96.69 273 ALA A O 1
ATOM 2133 N N . ALA A 1 274 ? 13.746 -21.090 -30.109 1.00 96.94 274 ALA A N 1
ATOM 2134 C CA . ALA A 1 274 ? 12.642 -21.077 -31.070 1.00 96.94 274 ALA A CA 1
ATOM 2135 C C . ALA A 1 274 ? 11.321 -21.588 -30.469 1.00 96.94 274 ALA A C 1
ATOM 2137 O O . ALA A 1 274 ? 10.285 -20.968 -30.679 1.00 96.94 274 ALA A O 1
ATOM 2138 N N . GLN A 1 275 ? 11.360 -22.670 -29.682 1.00 97.00 275 GLN A N 1
ATOM 2139 C CA . GLN A 1 275 ? 10.168 -23.213 -29.015 1.00 97.00 275 GLN A CA 1
ATOM 2140 C C . GLN A 1 275 ? 9.600 -22.243 -27.974 1.00 97.00 275 GLN A C 1
ATOM 2142 O O . GLN A 1 275 ? 8.386 -22.109 -27.857 1.00 97.00 275 GLN A O 1
ATOM 2147 N N . ILE A 1 276 ? 10.473 -21.561 -27.225 1.00 95.31 276 ILE A N 1
ATOM 2148 C CA . ILE A 1 276 ? 10.061 -20.537 -26.255 1.00 95.31 276 ILE A CA 1
ATOM 2149 C C . ILE A 1 276 ? 9.400 -19.367 -26.986 1.00 95.31 276 ILE A C 1
ATOM 2151 O O . ILE A 1 276 ? 8.318 -18.930 -26.600 1.00 95.31 276 ILE A O 1
ATOM 2155 N N . LYS A 1 277 ? 10.024 -18.890 -28.071 1.00 95.94 277 LYS A N 1
ATOM 2156 C CA . LYS A 1 277 ? 9.473 -17.813 -28.896 1.00 95.94 277 LYS A CA 1
ATOM 2157 C C . LYS A 1 277 ? 8.102 -18.181 -29.459 1.00 95.94 277 LYS A C 1
ATOM 2159 O O . LYS A 1 277 ? 7.187 -17.384 -29.339 1.00 95.94 277 LYS A O 1
ATOM 2164 N N . GLU A 1 278 ? 7.945 -19.378 -30.022 1.00 96.31 278 GLU A N 1
ATOM 2165 C CA . GLU A 1 278 ? 6.671 -19.863 -30.571 1.00 96.31 278 GLU A CA 1
ATOM 2166 C C . GLU A 1 278 ? 5.564 -19.918 -29.505 1.00 96.31 278 GLU A C 1
ATOM 2168 O O . GLU A 1 278 ? 4.450 -19.446 -29.736 1.00 96.31 278 GLU A O 1
ATOM 2173 N N . GLU A 1 279 ? 5.876 -20.433 -28.313 1.00 94.31 279 GLU A N 1
ATOM 2174 C CA . GLU A 1 279 ? 4.929 -20.496 -27.196 1.00 94.31 279 GLU A CA 1
ATOM 2175 C C . GLU A 1 279 ? 4.474 -19.106 -26.734 1.00 94.31 279 GLU A C 1
ATOM 2177 O O . GLU A 1 279 ? 3.284 -18.894 -26.487 1.00 94.31 279 GLU A O 1
ATOM 2182 N N . LEU A 1 280 ? 5.405 -18.157 -26.615 1.00 94.19 280 LEU A N 1
ATOM 2183 C CA . LEU A 1 280 ? 5.084 -16.785 -26.226 1.00 94.19 280 LEU A CA 1
ATOM 2184 C C . LEU A 1 280 ? 4.369 -16.038 -27.358 1.00 94.19 280 LEU A C 1
ATOM 2186 O O . LEU A 1 280 ? 3.413 -15.306 -27.100 1.00 94.19 280 LEU A O 1
ATOM 2190 N N . ASP A 1 281 ? 4.753 -16.262 -28.616 1.00 94.38 281 ASP A N 1
ATOM 2191 C CA . ASP A 1 281 ? 4.115 -15.681 -29.799 1.00 94.38 281 ASP A CA 1
ATOM 2192 C C . ASP A 1 281 ? 2.628 -16.062 -29.873 1.00 94.38 281 ASP A C 1
ATOM 2194 O O . ASP A 1 281 ? 1.803 -15.200 -30.181 1.00 94.38 281 ASP A O 1
ATOM 2198 N N . ALA A 1 282 ? 2.269 -17.278 -29.448 1.00 94.44 282 ALA A N 1
ATOM 2199 C CA . ALA A 1 282 ? 0.891 -17.764 -29.374 1.00 94.44 282 ALA A CA 1
ATOM 2200 C C . ALA A 1 282 ? 0.023 -17.118 -28.269 1.00 94.44 282 ALA A C 1
ATOM 2202 O O . ALA A 1 282 ? -1.199 -17.280 -28.280 1.00 94.44 282 ALA A O 1
ATOM 2203 N N . LYS A 1 283 ? 0.613 -16.388 -27.311 1.00 93.50 283 LYS A N 1
ATOM 2204 C CA . LYS A 1 283 ? -0.107 -15.736 -26.202 1.00 93.50 283 LYS A CA 1
ATOM 2205 C C . LYS A 1 283 ? -0.202 -14.221 -26.402 1.00 93.50 283 LYS A C 1
ATOM 2207 O O . LYS A 1 283 ? 0.706 -13.581 -26.932 1.00 93.50 283 LYS A O 1
ATOM 2212 N N . SER A 1 284 ? -1.295 -13.609 -25.947 1.00 91.06 284 SER A N 1
ATOM 2213 C CA . SER A 1 284 ? -1.364 -12.145 -25.829 1.00 91.06 284 SER A CA 1
ATOM 2214 C C . SER A 1 284 ? -0.517 -11.661 -24.647 1.00 91.06 284 SER A C 1
ATOM 2216 O O . SER A 1 284 ? -0.238 -12.427 -23.726 1.00 91.06 284 SER A O 1
ATOM 2218 N N . LEU A 1 285 ? -0.132 -10.381 -24.642 1.00 87.25 285 LEU A N 1
ATOM 2219 C CA . LEU A 1 285 ? 0.651 -9.804 -23.542 1.00 87.25 285 LEU A CA 1
ATOM 2220 C C . LEU A 1 285 ? -0.081 -9.918 -22.195 1.00 87.25 285 LEU A C 1
ATOM 2222 O O . LEU A 1 285 ? 0.504 -10.376 -21.219 1.00 87.25 285 LEU A O 1
ATOM 2226 N N . ASN A 1 286 ? -1.382 -9.609 -22.176 1.00 85.56 286 ASN A N 1
ATOM 2227 C CA . ASN A 1 286 ? -2.224 -9.780 -20.989 1.00 85.56 286 ASN A CA 1
ATOM 2228 C C . ASN A 1 286 ? -2.247 -11.235 -20.526 1.00 85.56 286 ASN A C 1
ATOM 2230 O O . ASN A 1 286 ? -2.072 -11.496 -19.345 1.00 85.56 286 ASN A O 1
ATOM 2234 N N . LYS A 1 287 ? -2.368 -12.195 -21.454 1.00 88.19 287 LYS A N 1
ATOM 2235 C CA . LYS A 1 287 ? -2.360 -13.616 -21.095 1.00 88.19 287 LYS A CA 1
ATOM 2236 C C . LYS A 1 287 ? -1.027 -14.049 -20.479 1.00 88.19 287 LYS A C 1
ATOM 2238 O O . LYS A 1 287 ? -1.033 -14.862 -19.563 1.00 88.19 287 LYS A O 1
ATOM 2243 N N . ILE A 1 288 ? 0.098 -13.510 -20.949 1.00 88.06 288 ILE A N 1
ATOM 2244 C CA . ILE A 1 288 ? 1.421 -13.793 -20.370 1.00 88.06 288 ILE A CA 1
ATOM 2245 C C . ILE A 1 288 ? 1.524 -13.233 -18.946 1.00 88.06 288 ILE A C 1
ATOM 2247 O O . ILE A 1 288 ? 1.975 -13.940 -18.049 1.00 88.06 288 ILE A O 1
ATOM 2251 N N . LEU A 1 289 ? 1.072 -11.997 -18.720 1.00 84.44 289 LEU A N 1
ATOM 2252 C CA . LEU A 1 289 ? 1.047 -11.391 -17.385 1.00 84.44 289 LEU A CA 1
ATOM 2253 C C . LEU A 1 289 ? 0.097 -12.131 -16.434 1.00 84.44 289 LEU A C 1
ATOM 2255 O O . LEU A 1 289 ? 0.457 -12.400 -15.288 1.00 84.44 289 LEU A O 1
ATOM 2259 N N . ASP A 1 290 ? -1.081 -12.521 -16.920 1.00 82.38 290 ASP A N 1
ATOM 2260 C CA . ASP A 1 290 ? -2.045 -13.319 -16.167 1.00 82.38 290 ASP A CA 1
ATOM 2261 C C . ASP A 1 290 ? -1.441 -14.673 -15.782 1.00 82.38 290 ASP A C 1
ATOM 2263 O O . ASP A 1 290 ? -1.502 -15.059 -14.614 1.00 82.38 290 ASP A O 1
ATOM 2267 N N .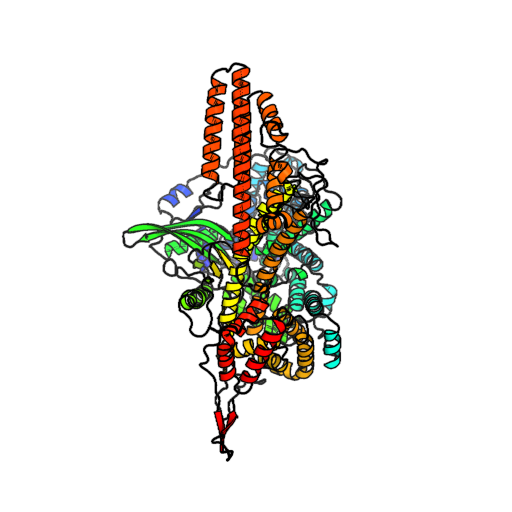 ASP A 1 291 ? -0.798 -15.371 -16.724 1.00 81.94 291 ASP A N 1
ATOM 2268 C CA . ASP A 1 291 ? -0.102 -16.636 -16.466 1.00 81.94 291 ASP A CA 1
ATOM 2269 C C . ASP A 1 291 ? 1.023 -16.440 -15.439 1.00 81.94 291 ASP A C 1
ATOM 2271 O O . ASP A 1 291 ? 1.098 -17.191 -14.473 1.00 81.94 291 ASP A O 1
ATOM 2275 N N . ALA A 1 292 ? 1.848 -15.396 -15.576 1.00 76.19 292 ALA A N 1
ATOM 2276 C CA . ALA A 1 292 ? 2.906 -15.087 -14.613 1.00 76.19 292 ALA A CA 1
ATOM 2277 C C . ALA A 1 292 ? 2.355 -14.801 -13.204 1.00 76.19 292 ALA A C 1
ATOM 2279 O O . ALA A 1 292 ? 2.999 -15.132 -12.211 1.00 76.19 292 ALA A O 1
ATOM 2280 N N . SER A 1 293 ? 1.158 -14.215 -13.110 1.00 69.00 293 SER A N 1
ATOM 2281 C CA . SER A 1 293 ? 0.488 -13.902 -11.842 1.00 69.00 293 SER A CA 1
ATOM 2282 C C . SER A 1 293 ? -0.238 -15.100 -11.210 1.00 69.00 293 SER A C 1
ATOM 2284 O O . SER A 1 293 ? -0.410 -15.157 -9.991 1.00 69.00 293 SER A O 1
ATOM 2286 N N . THR A 1 294 ? -0.646 -16.087 -12.013 1.00 70.06 294 THR A N 1
ATOM 2287 C CA . THR A 1 294 ? -1.515 -17.189 -11.568 1.00 70.06 294 THR A CA 1
ATOM 2288 C C . THR A 1 294 ? -0.822 -18.545 -11.516 1.00 70.06 294 THR A C 1
ATOM 2290 O O . THR A 1 294 ? -1.174 -19.356 -10.653 1.00 70.06 294 THR A O 1
ATOM 2293 N N . ASP A 1 295 ? 0.191 -18.793 -12.345 1.00 70.06 295 ASP A N 1
ATOM 2294 C CA . ASP A 1 295 ? 0.913 -20.061 -12.387 1.00 70.06 295 ASP A CA 1
ATOM 2295 C C . ASP A 1 295 ? 1.846 -20.193 -11.176 1.00 70.06 295 ASP A C 1
ATOM 2297 O O . ASP A 1 295 ? 2.800 -19.443 -10.987 1.00 70.06 295 ASP A O 1
ATOM 2301 N N . ALA A 1 296 ? 1.517 -21.137 -10.293 1.00 61.88 296 ALA A N 1
ATOM 2302 C CA . ALA A 1 296 ? 2.278 -21.405 -9.076 1.00 61.88 296 ALA A CA 1
ATOM 2303 C C . ALA A 1 296 ? 3.548 -22.219 -9.318 1.00 61.88 296 ALA A C 1
ATOM 2305 O O . ALA A 1 296 ? 4.350 -22.359 -8.404 1.00 61.88 296 ALA A O 1
ATOM 2306 N N . THR A 1 297 ? 3.695 -22.813 -10.499 1.00 65.25 297 THR A N 1
ATOM 2307 C CA . THR A 1 297 ? 4.726 -23.821 -10.769 1.00 65.25 297 THR A CA 1
ATOM 2308 C C . THR A 1 297 ? 5.986 -23.229 -11.382 1.00 65.25 297 THR A C 1
ATOM 2310 O O . THR A 1 297 ? 6.920 -23.953 -11.713 1.00 65.25 297 THR A O 1
ATOM 2313 N N . VAL A 1 298 ? 6.026 -21.905 -11.514 1.00 70.88 298 VAL A N 1
ATOM 2314 C CA . VAL A 1 298 ? 7.022 -21.205 -12.309 1.00 70.88 298 VAL A CA 1
ATOM 2315 C C . VAL A 1 298 ? 7.905 -20.318 -11.417 1.00 70.88 298 VAL A C 1
ATOM 2317 O O . VAL A 1 298 ? 7.378 -19.557 -10.599 1.00 70.88 298 VAL A O 1
ATOM 2320 N N . PRO A 1 299 ? 9.245 -20.396 -11.547 1.00 74.56 299 PRO A N 1
ATOM 2321 C CA . PRO A 1 299 ? 10.169 -19.592 -10.754 1.00 74.56 299 PRO A CA 1
ATOM 2322 C C . PRO A 1 299 ? 10.052 -18.093 -11.076 1.00 74.56 299 PRO A C 1
ATOM 2324 O O . PRO A 1 299 ? 9.785 -17.703 -12.212 1.00 74.56 299 PRO A O 1
ATOM 2327 N N . GLY A 1 300 ? 10.248 -17.251 -10.055 1.00 81.19 300 GLY A N 1
ATOM 2328 C CA . GLY A 1 300 ? 10.110 -15.790 -10.118 1.00 81.19 300 GLY A CA 1
ATOM 2329 C C . GLY A 1 300 ? 9.470 -15.211 -8.852 1.00 81.19 300 GLY A C 1
ATOM 2330 O O . GLY A 1 300 ? 9.300 -15.919 -7.856 1.00 81.19 300 GLY A O 1
ATOM 2331 N N . GLN A 1 301 ? 9.080 -13.931 -8.880 1.00 83.06 301 GLN A N 1
ATOM 2332 C CA . GLN A 1 301 ? 8.505 -13.251 -7.703 1.00 83.06 301 GLN A CA 1
ATOM 2333 C C . GLN A 1 301 ? 7.199 -13.883 -7.203 1.00 83.06 301 GLN A C 1
ATOM 2335 O O . GLN A 1 301 ? 6.999 -14.009 -5.998 1.00 83.06 301 GLN A O 1
ATOM 2340 N N . VAL A 1 302 ? 6.320 -14.321 -8.108 1.00 80.38 302 VAL A N 1
ATOM 2341 C CA . VAL A 1 302 ? 5.058 -14.991 -7.742 1.00 80.38 302 VAL A CA 1
ATOM 2342 C C . VAL A 1 302 ? 5.318 -16.383 -7.160 1.00 80.38 302 VAL A C 1
ATOM 2344 O O . VAL A 1 302 ? 4.645 -16.790 -6.212 1.00 80.38 302 VAL A O 1
ATOM 2347 N N . GLY A 1 303 ? 6.333 -17.086 -7.672 1.00 82.38 303 GLY A N 1
ATOM 2348 C CA . GLY A 1 303 ? 6.806 -18.341 -7.096 1.00 82.38 303 GLY A CA 1
ATOM 2349 C C . GLY A 1 303 ? 7.355 -18.146 -5.681 1.00 82.38 303 GLY A C 1
ATOM 2350 O O . GLY A 1 303 ? 6.923 -18.841 -4.764 1.00 82.38 303 GLY A O 1
ATOM 2351 N N . LEU A 1 304 ? 8.219 -17.143 -5.472 1.00 87.94 304 LEU A N 1
ATOM 2352 C CA . LEU A 1 304 ? 8.696 -16.756 -4.137 1.00 87.94 304 LEU A CA 1
ATOM 2353 C C . LEU A 1 304 ? 7.523 -16.457 -3.202 1.00 87.94 304 LEU A C 1
ATOM 2355 O O . LEU A 1 304 ? 7.461 -16.992 -2.100 1.00 87.94 304 LEU A O 1
ATOM 2359 N N . PHE A 1 305 ? 6.573 -15.643 -3.657 1.00 86.19 305 PHE A N 1
ATOM 2360 C CA . PHE A 1 305 ? 5.401 -15.267 -2.883 1.00 86.19 305 PHE A CA 1
ATOM 2361 C C . PHE A 1 305 ? 4.606 -16.486 -2.396 1.00 86.19 305 PHE A C 1
ATOM 2363 O O . PHE A 1 305 ? 4.320 -16.623 -1.205 1.00 86.19 305 PHE A O 1
ATOM 2370 N N . LYS A 1 306 ? 4.281 -17.403 -3.310 1.00 82.06 306 LYS A N 1
ATOM 2371 C CA . LYS A 1 306 ? 3.547 -18.629 -2.983 1.00 82.06 306 LYS A CA 1
ATOM 2372 C C . LYS A 1 306 ? 4.357 -19.564 -2.094 1.00 82.06 306 LYS A C 1
ATOM 2374 O O . LYS A 1 306 ? 3.783 -20.167 -1.190 1.00 82.06 306 LYS A O 1
ATOM 2379 N N . GLN A 1 307 ? 5.669 -19.654 -2.315 1.00 86.69 307 GLN A N 1
ATOM 2380 C CA . GLN A 1 307 ? 6.559 -20.437 -1.466 1.00 86.69 307 GLN A CA 1
ATOM 2381 C C . GLN A 1 307 ? 6.551 -19.895 -0.035 1.00 86.69 307 GLN A C 1
ATOM 2383 O O . GLN A 1 307 ? 6.294 -20.668 0.884 1.00 86.69 307 GLN A O 1
ATOM 2388 N N . VAL A 1 308 ? 6.722 -18.581 0.149 1.00 90.25 308 VAL A N 1
ATOM 2389 C CA . VAL A 1 308 ? 6.613 -17.921 1.459 1.00 90.25 308 VAL A CA 1
ATOM 2390 C C . VAL A 1 308 ? 5.259 -18.228 2.084 1.00 90.25 308 VAL A C 1
ATOM 2392 O O . VAL A 1 308 ? 5.204 -18.775 3.183 1.00 90.25 308 VAL A O 1
ATOM 2395 N N . LEU A 1 309 ? 4.161 -17.947 1.377 1.00 87.81 309 LEU A N 1
ATOM 2396 C CA . LEU A 1 309 ? 2.822 -18.160 1.916 1.00 87.81 309 LEU A CA 1
ATOM 2397 C C . LEU A 1 309 ? 2.524 -19.608 2.277 1.00 87.81 309 LEU A C 1
ATOM 2399 O O . LEU A 1 309 ? 1.718 -19.810 3.173 1.00 87.81 309 LEU A O 1
ATOM 2403 N N . SER A 1 310 ? 3.132 -20.595 1.616 1.00 85.25 310 SER A N 1
ATOM 2404 C CA . SER A 1 310 ? 2.871 -22.017 1.875 1.00 85.25 310 SER A CA 1
ATOM 2405 C C . SER A 1 310 ? 3.378 -22.510 3.235 1.00 85.25 310 SER A C 1
ATOM 2407 O O . SER A 1 310 ? 2.894 -23.525 3.739 1.00 85.25 310 SER A O 1
ATOM 2409 N N . GLU A 1 311 ? 4.338 -21.797 3.830 1.00 87.69 311 GLU A N 1
ATOM 2410 C CA . GLU A 1 311 ? 5.017 -22.210 5.062 1.00 87.69 311 GLU A CA 1
ATOM 2411 C C . GLU A 1 311 ? 5.150 -21.096 6.112 1.00 87.69 311 GLU A C 1
ATOM 2413 O O . GLU A 1 311 ? 5.638 -21.349 7.215 1.00 87.69 311 GLU A O 1
ATOM 2418 N N . TYR A 1 312 ? 4.689 -19.879 5.800 1.00 92.94 312 TYR A N 1
ATOM 2419 C CA . TYR A 1 312 ? 4.861 -18.686 6.627 1.00 92.94 312 TYR A CA 1
ATOM 2420 C C . TYR A 1 312 ? 4.425 -18.897 8.080 1.00 92.94 312 TYR A C 1
ATOM 2422 O O . TYR A 1 312 ? 5.251 -18.833 8.988 1.00 92.94 312 TYR A O 1
ATOM 2430 N N . PHE A 1 313 ? 3.148 -19.210 8.317 1.00 92.19 313 PHE A N 1
ATOM 2431 C CA . PHE A 1 313 ? 2.586 -19.298 9.669 1.00 92.19 313 PHE A CA 1
ATOM 2432 C C . PHE A 1 313 ? 3.117 -20.502 10.453 1.00 92.19 313 PHE A C 1
ATOM 2434 O O . PHE A 1 313 ? 3.115 -20.481 11.683 1.00 92.19 313 PHE A O 1
ATOM 2441 N N . ILE A 1 314 ? 3.608 -21.537 9.764 1.00 90.06 314 ILE A N 1
ATOM 2442 C CA . ILE A 1 314 ? 4.260 -22.693 10.395 1.00 90.06 314 ILE A CA 1
ATOM 2443 C C . ILE A 1 314 ? 5.657 -22.317 10.894 1.00 90.06 314 ILE A C 1
ATOM 2445 O O . ILE A 1 314 ? 6.019 -22.689 12.013 1.00 90.06 314 ILE A O 1
ATOM 2449 N N . ASN A 1 315 ? 6.412 -21.558 10.099 1.00 91.00 315 ASN A N 1
ATOM 2450 C CA . ASN A 1 315 ? 7.810 -21.223 10.376 1.00 91.00 315 ASN A CA 1
ATOM 2451 C C . ASN A 1 315 ? 7.990 -19.971 11.252 1.00 91.00 315 ASN A C 1
ATOM 2453 O O . ASN A 1 315 ? 9.107 -19.668 11.663 1.00 91.00 315 ASN A O 1
ATOM 2457 N N . MET A 1 316 ? 6.908 -19.263 11.583 1.00 90.69 316 MET A N 1
ATOM 2458 C CA . MET A 1 316 ? 6.937 -18.160 12.548 1.00 90.69 316 MET A CA 1
ATOM 2459 C C . MET A 1 316 ? 7.445 -18.598 13.929 1.00 90.69 316 MET A C 1
ATOM 2461 O O . MET A 1 316 ? 7.182 -19.712 14.400 1.00 90.69 316 MET A O 1
ATOM 2465 N N . SER A 1 317 ? 8.108 -17.669 14.623 1.00 86.81 317 SER A N 1
ATOM 2466 C CA . SER A 1 317 ? 8.479 -17.851 16.027 1.00 86.81 317 SER A CA 1
ATOM 2467 C C . SER A 1 317 ? 7.240 -18.018 16.920 1.00 86.81 317 SER A C 1
ATOM 2469 O O . SER A 1 317 ? 6.126 -17.643 16.547 1.00 86.81 317 SER A O 1
ATOM 2471 N N . LYS A 1 318 ? 7.423 -18.546 18.138 1.00 83.94 318 LYS A N 1
ATOM 2472 C CA . LYS A 1 318 ? 6.325 -18.718 19.110 1.00 83.94 318 LYS A CA 1
ATOM 2473 C C . LYS A 1 318 ? 5.584 -17.402 19.391 1.00 83.94 318 LYS A C 1
ATOM 2475 O O . LYS A 1 318 ? 4.354 -17.393 19.385 1.00 83.94 318 LYS A O 1
ATOM 2480 N N . ALA A 1 319 ? 6.324 -16.309 19.590 1.00 80.56 319 ALA A N 1
ATOM 2481 C CA . ALA A 1 319 ? 5.763 -14.984 19.847 1.00 80.56 319 ALA A CA 1
ATOM 2482 C C . ALA A 1 319 ? 5.001 -14.437 18.629 1.00 80.56 319 ALA A C 1
ATOM 2484 O O . ALA A 1 319 ? 3.881 -13.948 18.764 1.00 80.56 319 ALA A O 1
ATOM 2485 N N . ASP A 1 320 ? 5.563 -14.595 17.427 1.00 85.19 320 ASP A N 1
ATOM 2486 C CA . ASP A 1 320 ? 4.920 -14.115 16.202 1.00 85.19 320 ASP A CA 1
ATOM 2487 C C . ASP A 1 320 ? 3.635 -14.899 15.892 1.00 85.19 320 ASP A C 1
ATOM 2489 O O . ASP A 1 320 ? 2.638 -14.295 15.499 1.00 85.19 320 ASP A O 1
ATOM 2493 N N . LYS A 1 321 ? 3.605 -16.216 16.155 1.00 88.50 321 LYS A N 1
ATOM 2494 C CA . LYS A 1 321 ? 2.382 -17.035 16.057 1.00 88.50 321 LYS A CA 1
ATOM 2495 C C . LYS A 1 321 ? 1.276 -16.515 16.973 1.00 88.50 321 LYS A C 1
ATOM 2497 O O . LYS A 1 321 ? 0.142 -16.354 16.529 1.00 88.50 321 LYS A O 1
ATOM 2502 N N . ARG A 1 322 ? 1.598 -16.207 18.236 1.00 86.50 322 ARG A N 1
ATOM 2503 C CA . ARG A 1 322 ? 0.634 -15.614 19.182 1.00 86.50 322 ARG A CA 1
ATOM 2504 C C . ARG A 1 322 ? 0.114 -14.272 18.672 1.00 86.50 322 ARG A C 1
ATOM 2506 O O . ARG A 1 322 ? -1.097 -14.075 18.644 1.00 86.50 322 ARG A O 1
ATOM 2513 N N . SER A 1 323 ? 1.003 -13.391 18.213 1.00 83.44 323 SER A N 1
ATOM 2514 C CA . SER A 1 323 ? 0.634 -12.075 17.677 1.00 83.44 323 SER A CA 1
ATOM 2515 C C . SER A 1 323 ? -0.286 -12.183 16.452 1.00 83.44 323 SER A C 1
ATOM 2517 O O . SER A 1 323 ? -1.374 -11.602 16.439 1.00 83.44 323 SER A O 1
ATOM 2519 N N . SER A 1 324 ? 0.074 -13.003 15.457 1.00 87.06 324 SER A N 1
ATOM 2520 C CA . SER A 1 324 ? -0.757 -13.208 14.265 1.00 87.06 324 SER A CA 1
ATOM 2521 C C . SER A 1 324 ? -2.098 -13.865 14.582 1.00 87.06 324 SER A C 1
ATOM 2523 O O . SER A 1 324 ? -3.125 -13.450 14.043 1.00 87.06 324 SER A O 1
ATOM 2525 N N . PHE A 1 325 ? -2.120 -14.850 15.483 1.00 89.88 325 PHE A N 1
ATOM 2526 C CA . PHE A 1 325 ? -3.359 -15.495 15.907 1.00 89.88 325 PHE A CA 1
ATOM 2527 C C . PHE A 1 325 ? -4.277 -14.522 16.660 1.00 89.88 325 PHE A C 1
ATOM 2529 O O . PHE A 1 325 ? -5.464 -14.433 16.351 1.00 89.88 325 PHE A O 1
ATOM 2536 N N . ALA A 1 326 ? -3.733 -13.725 17.583 1.00 87.56 326 ALA A N 1
ATOM 2537 C CA . ALA A 1 326 ? -4.487 -12.695 18.292 1.00 87.56 326 ALA A CA 1
ATOM 2538 C C . ALA A 1 326 ? -5.039 -11.621 17.347 1.00 87.56 326 ALA A C 1
ATOM 2540 O O . ALA A 1 326 ? -6.175 -11.189 17.513 1.00 87.56 326 ALA A O 1
ATOM 2541 N N . ALA A 1 327 ? -4.281 -11.207 16.329 1.00 85.00 327 ALA A N 1
ATOM 2542 C CA . ALA A 1 327 ? -4.759 -10.258 15.325 1.00 85.00 327 ALA A CA 1
ATOM 2543 C C . ALA A 1 327 ? -5.914 -10.830 14.488 1.00 85.00 327 ALA A C 1
ATOM 2545 O O . ALA A 1 327 ? -6.926 -10.149 14.308 1.00 85.00 327 ALA A O 1
ATOM 2546 N N . ALA A 1 328 ? -5.812 -12.092 14.055 1.00 86.81 328 ALA A N 1
ATOM 2547 C CA . ALA A 1 328 ? -6.903 -12.785 13.370 1.00 86.81 328 ALA A CA 1
ATOM 2548 C C . ALA A 1 328 ? -8.170 -12.828 14.240 1.00 86.81 328 ALA A C 1
ATOM 2550 O O . ALA A 1 328 ? -9.270 -12.599 13.747 1.00 86.81 328 ALA A O 1
ATOM 2551 N N . LEU A 1 329 ? -8.016 -13.048 15.549 1.00 86.50 329 LEU A N 1
ATOM 2552 C CA . LEU A 1 329 ? -9.121 -13.027 16.508 1.00 86.50 329 LEU A CA 1
ATOM 2553 C C . LEU A 1 329 ? -9.680 -11.622 16.737 1.00 86.50 329 LEU A C 1
ATOM 2555 O O . LEU A 1 329 ? -10.890 -11.469 16.829 1.00 86.50 329 LEU A O 1
ATOM 2559 N N . ARG A 1 330 ? -8.831 -10.594 16.824 1.00 84.94 330 ARG A N 1
ATOM 2560 C CA . ARG A 1 330 ? -9.221 -9.216 17.161 1.00 84.94 330 ARG A CA 1
ATOM 2561 C C . ARG A 1 330 ? -9.913 -8.508 15.999 1.00 84.94 330 ARG A C 1
ATOM 2563 O O . ARG A 1 330 ? -10.928 -7.839 16.199 1.00 84.94 330 ARG A O 1
ATOM 2570 N N . TYR A 1 331 ? -9.400 -8.667 14.782 1.00 80.75 331 TYR A N 1
ATOM 2571 C CA . TYR A 1 331 ? -9.824 -7.864 13.630 1.00 80.75 331 TYR A CA 1
ATOM 2572 C C . TYR A 1 331 ? -10.810 -8.563 12.693 1.00 80.75 331 TYR A C 1
ATOM 2574 O O . TYR A 1 331 ? -11.407 -7.890 11.860 1.00 80.75 331 TYR A O 1
ATOM 2582 N N . ALA A 1 332 ? -11.035 -9.872 12.828 1.00 77.62 332 ALA A N 1
ATOM 2583 C CA . ALA A 1 332 ? -12.028 -10.562 12.007 1.00 77.62 3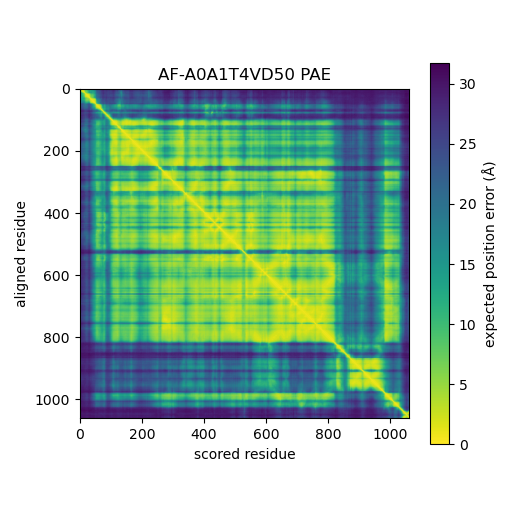32 ALA A CA 1
ATOM 2584 C C . ALA A 1 332 ? -13.449 -10.214 12.450 1.00 77.62 332 ALA A C 1
ATOM 2586 O O . ALA A 1 332 ? -13.782 -10.401 13.616 1.00 77.62 332 ALA A O 1
ATOM 2587 N N . ASP A 1 333 ? -14.301 -9.717 11.561 1.00 68.44 333 ASP A N 1
ATOM 2588 C CA . ASP A 1 333 ? -15.689 -9.414 11.924 1.00 68.44 333 ASP A CA 1
ATOM 2589 C C . ASP A 1 333 ? -16.470 -10.656 12.371 1.00 68.44 333 ASP A C 1
ATOM 2591 O O . ASP A 1 333 ? -16.167 -11.789 11.993 1.00 68.44 333 ASP A O 1
ATOM 2595 N N . THR A 1 334 ? -17.492 -10.423 13.195 1.00 62.25 334 THR A N 1
ATOM 2596 C CA . THR A 1 334 ? -18.456 -11.455 13.571 1.00 62.25 334 THR A CA 1
ATOM 2597 C C . THR A 1 334 ? -19.225 -11.893 12.326 1.00 62.25 334 THR A C 1
ATOM 2599 O O . THR A 1 334 ? -19.623 -11.079 11.489 1.00 62.25 334 THR A O 1
ATOM 2602 N N . PHE A 1 335 ? -19.425 -13.203 12.175 1.00 66.19 335 PHE A N 1
ATOM 2603 C CA . PHE A 1 335 ? -20.153 -13.781 11.045 1.00 66.19 335 PHE A CA 1
ATOM 2604 C C . PHE A 1 335 ? -21.668 -13.601 11.240 1.00 66.19 335 PHE A C 1
ATOM 2606 O O . PHE A 1 335 ? -22.412 -14.555 11.473 1.00 66.19 335 PHE A O 1
ATOM 2613 N N . GLU A 1 336 ? -22.144 -12.358 11.177 1.00 64.75 336 GLU A N 1
ATOM 2614 C CA . GLU A 1 336 ? -23.567 -12.038 11.275 1.00 64.75 336 GLU A CA 1
ATOM 2615 C C . GLU A 1 336 ? -24.256 -12.247 9.921 1.00 64.75 336 GLU A C 1
ATOM 2617 O O . GLU A 1 336 ? -24.346 -11.360 9.079 1.00 64.75 336 GLU A O 1
ATOM 2622 N N . PHE A 1 337 ? -24.772 -13.457 9.699 1.00 74.75 337 PHE A N 1
ATOM 2623 C CA . PHE A 1 337 ? -25.532 -13.809 8.491 1.00 74.75 337 PHE A CA 1
ATOM 2624 C C . PHE A 1 337 ? -27.020 -13.457 8.604 1.00 74.75 337 PHE A C 1
ATOM 2626 O O . PHE A 1 337 ? -27.890 -14.255 8.238 1.00 74.75 337 PHE A O 1
ATOM 2633 N N . LYS A 1 338 ? -27.314 -12.272 9.142 1.00 72.31 338 LYS A N 1
ATOM 2634 C CA . LYS A 1 338 ? -28.670 -11.754 9.329 1.00 72.31 338 LYS A CA 1
ATOM 2635 C C . LYS A 1 338 ? -28.808 -10.387 8.664 1.00 72.31 338 LYS A C 1
ATOM 2637 O O . LYS A 1 338 ? -27.846 -9.632 8.582 1.00 72.31 338 LYS A O 1
ATOM 2642 N N . ASP A 1 339 ? -29.997 -10.074 8.165 1.00 71.12 339 ASP A N 1
ATOM 2643 C CA . ASP A 1 339 ? -30.307 -8.742 7.653 1.00 71.12 339 ASP A CA 1
ATOM 2644 C C . ASP A 1 339 ? -30.481 -7.719 8.797 1.00 71.12 339 ASP A C 1
ATOM 2646 O O . ASP A 1 339 ? -30.473 -8.063 9.982 1.00 71.12 339 ASP A O 1
ATOM 2650 N N . LYS A 1 340 ? -30.698 -6.439 8.453 1.00 71.12 340 LYS A N 1
ATOM 2651 C CA . LYS A 1 340 ? -30.939 -5.355 9.432 1.00 71.12 340 LYS A CA 1
ATOM 2652 C C . LYS A 1 340 ? -32.165 -5.583 10.334 1.00 71.12 340 LYS A C 1
ATOM 2654 O O . LYS A 1 340 ? -32.355 -4.843 11.293 1.00 71.12 340 LYS A O 1
ATOM 2659 N N . LYS A 1 341 ? -33.019 -6.559 10.014 1.00 71.25 341 LYS A N 1
ATOM 2660 C CA . LYS A 1 341 ? -34.214 -6.943 10.775 1.00 71.25 341 LYS A CA 1
ATOM 2661 C C . LYS A 1 341 ? -33.994 -8.232 11.580 1.00 71.25 341 LYS A C 1
ATOM 2663 O O . LYS A 1 341 ? -34.936 -8.722 12.197 1.00 71.25 341 LYS A O 1
ATOM 2668 N N . GLY A 1 342 ? -32.776 -8.780 11.587 1.00 73.44 342 GLY A N 1
ATOM 2669 C CA . GLY A 1 342 ? -32.419 -10.006 12.299 1.00 73.44 342 GLY A CA 1
ATOM 2670 C C . GLY A 1 342 ? -32.829 -11.299 11.585 1.00 73.44 342 GLY A C 1
ATOM 2671 O O . GLY A 1 342 ? -32.737 -12.371 12.185 1.00 73.44 342 GLY A O 1
ATOM 2672 N N . VAL A 1 343 ? -33.273 -11.230 10.327 1.00 76.44 343 VAL A N 1
ATOM 2673 C CA . VAL A 1 343 ? -33.698 -12.391 9.534 1.00 76.44 343 VAL A CA 1
ATOM 2674 C C . VAL A 1 343 ? -32.489 -13.033 8.866 1.00 76.44 343 VAL A C 1
ATOM 2676 O O . VAL A 1 343 ? -31.642 -12.341 8.311 1.00 76.44 343 VAL A O 1
ATOM 2679 N N . GLN A 1 344 ? -32.409 -14.363 8.889 1.00 79.44 344 GLN A N 1
ATOM 2680 C CA . GLN A 1 344 ? -31.304 -15.099 8.279 1.00 79.44 344 GLN A CA 1
ATOM 2681 C C . GLN A 1 344 ? -31.218 -14.836 6.765 1.00 79.44 344 GLN A C 1
ATOM 2683 O O . GLN A 1 344 ? -32.206 -14.983 6.043 1.00 79.44 344 GLN A O 1
ATOM 2688 N N . LEU A 1 345 ? -30.024 -14.498 6.276 1.00 77.94 345 LEU A N 1
ATOM 2689 C CA . LEU A 1 345 ? -29.764 -14.356 4.842 1.00 77.94 345 LEU A CA 1
ATOM 2690 C C . LEU A 1 345 ? -29.885 -15.719 4.136 1.00 77.94 345 LEU A C 1
ATOM 2692 O O . LEU A 1 345 ? -29.491 -16.751 4.683 1.00 77.94 345 LEU A O 1
ATOM 2696 N N . THR A 1 346 ? -30.389 -15.729 2.898 1.00 81.31 346 THR A N 1
ATOM 2697 C CA . THR A 1 346 ? -30.513 -16.936 2.056 1.00 81.31 346 THR A CA 1
ATOM 2698 C C . THR A 1 346 ? -30.044 -16.665 0.621 1.00 81.31 346 THR A C 1
ATOM 2700 O O . THR A 1 346 ? -29.868 -15.509 0.232 1.00 81.31 346 THR A O 1
ATOM 2703 N N . GLY A 1 347 ? -29.795 -17.726 -0.157 1.00 84.69 347 GLY A N 1
ATOM 2704 C CA . GLY A 1 347 ? -29.407 -17.628 -1.571 1.00 84.69 347 GLY A CA 1
ATOM 2705 C C . GLY A 1 347 ? -28.134 -16.807 -1.809 1.00 84.69 347 GLY A C 1
ATOM 2706 O O . GLY A 1 347 ? -27.149 -16.938 -1.078 1.00 84.69 347 GLY A O 1
ATOM 2707 N N . ASP A 1 348 ? -28.167 -15.942 -2.822 1.00 76.62 348 ASP A N 1
ATOM 2708 C CA . ASP A 1 348 ? -27.022 -15.122 -3.236 1.00 76.62 348 ASP A CA 1
ATOM 2709 C C . ASP A 1 348 ? -26.579 -14.121 -2.163 1.00 76.62 348 ASP A C 1
ATOM 2711 O O . ASP A 1 348 ? -25.383 -13.894 -1.992 1.00 76.62 348 ASP A O 1
ATOM 2715 N N . ALA A 1 349 ? -27.514 -13.589 -1.368 1.00 72.81 349 ALA A N 1
ATOM 2716 C CA . ALA A 1 349 ? -27.190 -12.680 -0.269 1.00 72.81 349 ALA A CA 1
ATOM 2717 C C . ALA A 1 349 ? -26.375 -13.378 0.833 1.00 72.81 349 ALA A C 1
ATOM 2719 O O . ALA A 1 349 ? -25.439 -12.794 1.378 1.00 72.81 349 ALA A O 1
ATOM 2720 N N . LEU A 1 350 ? -26.684 -14.648 1.132 1.00 78.44 350 LEU A N 1
ATOM 2721 C CA . LEU A 1 350 ? -25.900 -15.449 2.078 1.00 78.44 350 LEU A CA 1
ATOM 2722 C C . LEU A 1 350 ? -24.495 -15.737 1.538 1.00 78.44 350 LEU A C 1
ATOM 2724 O O . LEU A 1 350 ? -23.527 -15.659 2.290 1.00 78.44 350 LEU A O 1
ATOM 2728 N N . ASN A 1 351 ? -24.379 -16.067 0.250 1.00 78.31 351 ASN A N 1
ATOM 2729 C CA . ASN A 1 351 ? -23.083 -16.317 -0.381 1.00 78.31 351 ASN A CA 1
ATOM 2730 C C . ASN A 1 351 ? -22.221 -15.045 -0.413 1.00 78.31 351 ASN A C 1
ATOM 2732 O O . ASN A 1 351 ? -21.050 -15.098 -0.043 1.00 78.31 351 ASN A O 1
ATOM 2736 N N . SER A 1 352 ? -22.813 -13.896 -0.756 1.00 75.88 352 SER A N 1
ATOM 2737 C CA . SER A 1 352 ? -22.148 -12.585 -0.718 1.00 75.88 352 SER A CA 1
ATOM 2738 C C . SER A 1 352 ? -21.656 -12.250 0.696 1.00 75.88 352 SER A C 1
ATOM 2740 O O . SER A 1 352 ? -20.480 -11.940 0.889 1.00 75.88 352 SER A O 1
ATOM 2742 N N . ALA A 1 353 ? -22.502 -12.433 1.718 1.00 75.56 353 ALA A N 1
ATOM 2743 C CA . ALA A 1 353 ? -22.120 -12.209 3.113 1.00 75.56 353 ALA A CA 1
ATOM 2744 C C . ALA A 1 353 ? -21.002 -13.153 3.594 1.00 75.56 353 ALA A C 1
ATOM 2746 O O . ALA A 1 353 ? -20.088 -12.716 4.294 1.00 75.56 353 ALA A O 1
ATOM 2747 N N . LYS A 1 354 ? -21.031 -14.435 3.201 1.00 77.06 354 LYS A N 1
ATOM 2748 C CA . LYS A 1 354 ? -19.952 -15.396 3.496 1.00 77.06 354 LYS A CA 1
ATOM 2749 C C . LYS A 1 354 ? -18.630 -14.969 2.875 1.00 77.06 354 LYS A C 1
ATOM 2751 O O . LYS A 1 354 ? -17.625 -14.950 3.579 1.00 77.06 354 LYS A O 1
ATOM 2756 N N . ASN A 1 355 ? -18.637 -14.580 1.604 1.00 78.19 355 ASN A N 1
ATOM 2757 C CA . ASN A 1 355 ? -17.431 -14.122 0.918 1.00 78.19 355 ASN A CA 1
ATOM 2758 C C . ASN A 1 355 ? -16.882 -12.837 1.551 1.00 78.19 355 ASN A C 1
ATOM 2760 O O . ASN A 1 355 ? -15.688 -12.752 1.824 1.00 78.19 355 ASN A O 1
ATOM 2764 N N . ALA A 1 356 ? -17.748 -11.876 1.885 1.00 78.31 356 ALA A N 1
ATOM 2765 C CA . ALA A 1 356 ? -17.344 -10.658 2.584 1.00 78.31 356 ALA A CA 1
ATOM 2766 C C . ALA A 1 356 ? -16.710 -10.958 3.955 1.00 78.31 356 ALA A C 1
ATOM 2768 O O . ALA A 1 356 ? -15.684 -10.375 4.307 1.00 78.31 356 ALA A O 1
ATOM 2769 N N . ALA A 1 357 ? -17.280 -11.891 4.720 1.00 77.00 357 ALA A N 1
ATOM 2770 C CA . ALA A 1 357 ? -16.734 -12.281 6.015 1.00 77.00 357 ALA A CA 1
ATOM 2771 C C . ALA A 1 357 ? -15.393 -13.030 5.884 1.00 77.00 357 ALA A C 1
ATOM 2773 O O . ALA A 1 357 ? -14.465 -12.763 6.645 1.00 77.00 357 ALA A O 1
ATOM 2774 N N . LEU A 1 358 ? -15.249 -13.899 4.878 1.00 79.75 358 LEU A N 1
ATOM 2775 C CA . LEU A 1 358 ? -13.979 -14.561 4.556 1.00 79.75 358 LEU A CA 1
ATOM 2776 C C . LEU A 1 358 ? -12.896 -13.562 4.120 1.00 79.75 358 LEU A C 1
ATOM 2778 O O . LEU A 1 358 ? -11.743 -13.695 4.536 1.00 79.75 358 LEU A O 1
ATOM 2782 N N . ASN A 1 359 ? -13.254 -12.533 3.347 1.00 82.00 359 ASN A N 1
ATOM 2783 C CA . ASN A 1 359 ? -12.343 -11.448 2.974 1.00 82.00 359 ASN A CA 1
ATOM 2784 C C . ASN A 1 359 ? -11.845 -10.692 4.202 1.00 82.00 359 ASN A C 1
ATOM 2786 O O . ASN A 1 359 ? -10.642 -10.498 4.359 1.00 82.00 359 ASN A O 1
ATOM 2790 N N . LYS A 1 360 ? -12.745 -10.340 5.122 1.00 82.12 360 LYS A N 1
ATOM 2791 C CA . LYS A 1 360 ? -12.375 -9.675 6.377 1.00 82.12 360 LYS A CA 1
ATOM 2792 C C . LYS A 1 360 ? -11.532 -10.560 7.290 1.00 82.12 360 LYS A C 1
ATOM 2794 O O . LYS A 1 360 ? -10.575 -10.079 7.885 1.00 82.12 360 LYS A O 1
ATOM 2799 N N . TYR A 1 361 ? -11.841 -11.853 7.379 1.00 84.50 361 TYR A N 1
ATOM 2800 C CA . TYR A 1 361 ? -11.027 -12.808 8.133 1.00 84.50 361 TYR A CA 1
ATOM 2801 C C . TYR A 1 361 ? -9.610 -12.924 7.549 1.00 84.50 361 TYR A C 1
ATOM 2803 O O . TYR A 1 361 ? -8.624 -12.871 8.283 1.00 84.50 361 TYR A O 1
ATOM 2811 N N . THR A 1 362 ? -9.498 -12.987 6.220 1.00 86.31 362 THR A N 1
ATOM 2812 C CA . THR A 1 362 ? -8.208 -12.974 5.516 1.00 86.31 362 THR A CA 1
ATOM 2813 C C . THR A 1 362 ? -7.452 -11.671 5.784 1.00 86.31 362 THR A C 1
ATOM 2815 O O . THR A 1 362 ? -6.276 -11.712 6.138 1.00 86.31 362 THR A O 1
ATOM 2818 N N . GLY A 1 363 ? -8.127 -10.519 5.705 1.00 86.94 363 GLY A N 1
ATOM 2819 C CA . GLY A 1 363 ? -7.549 -9.212 6.028 1.00 86.94 363 GLY A CA 1
ATOM 2820 C C . GLY A 1 363 ? -7.035 -9.150 7.468 1.00 86.94 363 GLY A C 1
ATOM 2821 O O . GLY A 1 363 ? -5.913 -8.713 7.708 1.00 86.94 363 GLY A O 1
ATOM 2822 N N . ALA A 1 364 ? -7.796 -9.685 8.426 1.00 85.62 364 ALA A N 1
ATOM 2823 C CA . ALA A 1 364 ? -7.412 -9.771 9.834 1.00 85.62 364 ALA A CA 1
ATOM 2824 C C . ALA A 1 364 ? -6.155 -10.623 10.072 1.00 85.62 364 ALA A C 1
ATOM 2826 O O . ALA A 1 364 ? -5.280 -10.215 10.837 1.00 85.62 364 ALA A O 1
ATOM 2827 N N . ILE A 1 365 ? -6.038 -11.772 9.396 1.00 88.25 365 ILE A N 1
ATOM 2828 C CA . ILE A 1 365 ? -4.825 -12.601 9.427 1.00 88.25 365 ILE A CA 1
ATOM 2829 C C . ILE A 1 365 ? -3.626 -11.797 8.913 1.00 88.25 365 ILE A C 1
ATOM 2831 O O . ILE A 1 365 ? -2.597 -11.735 9.585 1.00 88.25 365 ILE A O 1
ATOM 2835 N N . LEU A 1 366 ? -3.766 -11.150 7.749 1.00 87.88 366 LEU A N 1
ATOM 2836 C CA . LEU A 1 366 ? -2.690 -10.381 7.115 1.00 87.88 366 LEU A CA 1
ATOM 2837 C C . LEU A 1 366 ? -2.272 -9.155 7.947 1.00 87.88 366 LEU A C 1
ATOM 2839 O O . LEU A 1 366 ? -1.092 -8.823 8.019 1.00 87.88 366 LEU A O 1
ATOM 2843 N N . LYS A 1 367 ? -3.199 -8.514 8.666 1.00 86.50 367 LYS A N 1
ATOM 2844 C CA . LYS A 1 367 ? -2.870 -7.443 9.629 1.00 86.50 367 LYS A CA 1
ATOM 2845 C C . LYS A 1 367 ? -1.975 -7.931 10.769 1.00 86.50 367 LYS A C 1
ATOM 2847 O O . LYS A 1 367 ? -1.199 -7.151 11.315 1.00 86.50 367 LYS A O 1
ATOM 2852 N N . GLY A 1 368 ? -2.083 -9.211 11.124 1.00 85.00 368 GLY A N 1
ATOM 2853 C CA . GLY A 1 368 ? -1.277 -9.857 12.153 1.00 85.00 368 GLY A CA 1
ATOM 2854 C C . GLY A 1 368 ? 0.125 -10.263 11.717 1.00 85.00 368 GLY A C 1
ATOM 2855 O O . GLY A 1 368 ? 0.938 -10.621 12.574 1.00 85.00 368 GLY A O 1
ATOM 2856 N N . THR A 1 369 ? 0.427 -10.251 10.419 1.00 89.44 369 THR A N 1
ATOM 2857 C CA . THR A 1 369 ? 1.739 -10.674 9.916 1.00 89.44 369 THR A CA 1
ATOM 2858 C C . THR A 1 369 ? 2.807 -9.625 10.211 1.00 89.44 369 THR A C 1
ATOM 2860 O O . THR A 1 369 ? 2.524 -8.532 10.700 1.00 89.44 369 THR A O 1
ATOM 2863 N N . SER A 1 370 ? 4.062 -9.988 9.983 1.00 88.50 370 SER A N 1
ATOM 2864 C CA . SER A 1 370 ? 5.206 -9.103 10.193 1.00 88.50 370 SER A CA 1
ATOM 2865 C C . SER A 1 370 ? 5.397 -8.145 8.991 1.00 88.50 370 SER A C 1
ATOM 2867 O O . SER A 1 370 ? 4.782 -8.361 7.935 1.00 88.50 370 SER A O 1
ATOM 2869 N N . PRO A 1 371 ? 6.159 -7.035 9.139 1.00 88.75 371 PRO A N 1
ATOM 2870 C CA . PRO A 1 371 ? 6.219 -5.986 8.122 1.00 88.75 371 PRO A CA 1
ATOM 2871 C C . PRO A 1 371 ? 6.717 -6.409 6.727 1.00 88.75 371 PRO A C 1
ATOM 2873 O O . PRO A 1 371 ? 6.258 -5.807 5.756 1.00 88.75 371 PRO A O 1
ATOM 2876 N N . LEU A 1 372 ? 7.596 -7.417 6.570 1.00 90.31 372 LEU A N 1
ATOM 2877 C CA . LEU A 1 372 ? 8.040 -7.851 5.229 1.00 90.31 372 LEU A CA 1
ATOM 2878 C C . LEU A 1 372 ? 6.907 -8.509 4.460 1.00 90.31 372 LEU A C 1
ATOM 2880 O O . LEU A 1 372 ? 6.724 -8.186 3.287 1.00 90.31 372 LEU A O 1
ATOM 2884 N N . LEU A 1 373 ? 6.129 -9.400 5.089 1.00 90.81 373 LEU A N 1
ATOM 2885 C CA . LEU A 1 373 ? 4.971 -9.985 4.422 1.00 90.81 373 LEU A CA 1
ATOM 2886 C C . LEU A 1 373 ? 3.978 -8.893 4.058 1.00 90.81 373 LEU A C 1
ATOM 2888 O O . LEU A 1 373 ? 3.559 -8.847 2.910 1.00 90.81 373 LEU A O 1
ATOM 2892 N N . GLN A 1 374 ? 3.697 -7.942 4.950 1.00 8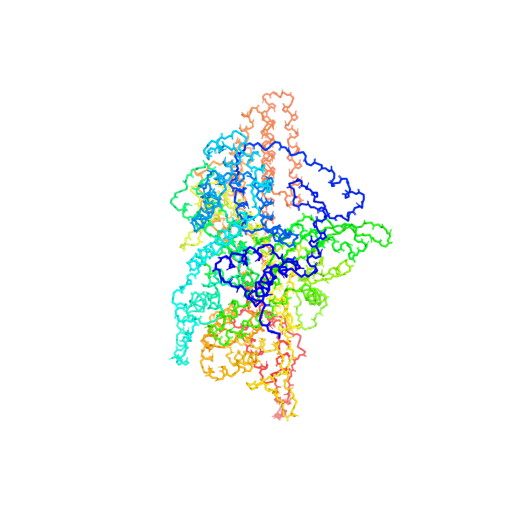8.44 374 GLN A N 1
ATOM 2893 C CA . GLN A 1 374 ? 2.818 -6.814 4.622 1.00 88.44 374 GLN A CA 1
ATOM 2894 C C . GLN A 1 374 ? 3.332 -6.007 3.419 1.00 88.44 374 GLN A C 1
ATOM 2896 O O . GLN A 1 374 ? 2.563 -5.748 2.493 1.00 88.44 374 GLN A O 1
ATOM 2901 N N . LYS A 1 375 ? 4.628 -5.665 3.371 1.00 84.75 375 LYS A N 1
ATOM 2902 C CA . LYS A 1 375 ? 5.239 -4.954 2.232 1.00 84.75 375 LYS A CA 1
ATOM 2903 C C . LYS A 1 375 ? 5.201 -5.764 0.937 1.00 84.75 375 LYS A C 1
ATOM 2905 O O . LYS A 1 375 ? 4.881 -5.216 -0.119 1.00 84.75 375 LYS A O 1
ATOM 2910 N N . MET A 1 376 ? 5.466 -7.065 1.003 1.00 83.50 376 MET A N 1
ATOM 2911 C CA . MET A 1 376 ? 5.360 -7.945 -0.158 1.00 83.50 376 MET A CA 1
ATOM 2912 C C . MET A 1 376 ? 3.907 -8.020 -0.654 1.00 83.50 376 MET A C 1
ATOM 2914 O O . MET A 1 376 ? 3.660 -7.817 -1.843 1.00 83.50 376 MET A O 1
ATOM 2918 N N . MET A 1 377 ? 2.938 -8.223 0.248 1.00 82.38 377 MET A N 1
ATOM 2919 C CA . MET A 1 377 ? 1.505 -8.258 -0.073 1.00 82.38 377 MET A CA 1
ATOM 2920 C C . MET A 1 377 ? 1.030 -6.950 -0.715 1.00 82.38 377 MET A C 1
ATOM 2922 O O . MET A 1 377 ? 0.172 -6.961 -1.597 1.00 82.38 377 MET A O 1
ATOM 2926 N N . GLN A 1 378 ? 1.594 -5.809 -0.305 1.00 75.62 378 GLN A N 1
ATOM 2927 C CA . GLN A 1 378 ? 1.258 -4.509 -0.883 1.00 75.62 378 GLN A CA 1
ATOM 2928 C C . GLN A 1 378 ? 1.617 -4.399 -2.368 1.00 75.62 378 GLN A C 1
ATOM 2930 O O . GLN A 1 378 ? 0.906 -3.715 -3.108 1.00 75.62 378 GLN A O 1
ATOM 2935 N N . GLY A 1 379 ? 2.689 -5.072 -2.799 1.00 71.81 379 GLY A N 1
ATOM 2936 C CA . GLY A 1 379 ? 3.142 -5.120 -4.189 1.00 71.81 379 GLY A CA 1
ATOM 2937 C C . GLY A 1 379 ? 2.390 -6.109 -5.084 1.00 71.81 379 GLY A C 1
ATOM 2938 O O . GLY A 1 379 ? 2.611 -6.092 -6.294 1.00 71.81 379 GLY A O 1
ATOM 2939 N N . LEU A 1 380 ? 1.511 -6.954 -4.535 1.00 72.31 380 LEU A N 1
ATOM 2940 C CA . LEU A 1 380 ? 0.800 -7.953 -5.331 1.00 72.31 380 LEU A CA 1
ATOM 2941 C C . LEU A 1 380 ? -0.322 -7.332 -6.170 1.00 72.31 380 LEU A C 1
ATOM 2943 O O . LEU A 1 380 ? -1.111 -6.530 -5.656 1.00 72.31 380 LEU A O 1
ATOM 2947 N N . PRO A 1 381 ? -0.465 -7.748 -7.440 1.00 67.81 381 PRO A N 1
ATOM 2948 C CA . PRO A 1 381 ? -1.644 -7.427 -8.228 1.00 67.81 381 PRO A CA 1
ATOM 2949 C C . PRO A 1 381 ? -2.909 -7.971 -7.554 1.00 67.81 381 PRO A C 1
ATOM 2951 O O . PRO A 1 381 ? -2.942 -9.127 -7.126 1.00 67.81 381 PRO A O 1
ATOM 2954 N N . LYS A 1 382 ? -3.986 -7.173 -7.525 1.00 73.19 382 LYS A N 1
ATOM 2955 C CA . LYS A 1 382 ? -5.291 -7.604 -6.985 1.00 73.19 382 LYS A CA 1
ATOM 2956 C C . LYS A 1 382 ? -5.808 -8.882 -7.671 1.00 73.19 382 LYS A C 1
ATOM 2958 O O . LYS A 1 382 ? -6.466 -9.691 -7.025 1.00 73.19 382 LYS A O 1
ATOM 2963 N N . SER A 1 383 ? -5.455 -9.110 -8.940 1.00 66.69 383 SER A N 1
ATOM 2964 C CA . SER A 1 383 ? -5.809 -10.321 -9.697 1.00 66.69 383 SER A CA 1
ATOM 2965 C C . SER A 1 383 ? -5.284 -11.617 -9.067 1.00 66.69 383 SER A C 1
ATOM 2967 O O . SER A 1 383 ? -5.972 -12.634 -9.134 1.00 66.69 383 SER A O 1
ATOM 2969 N N . VAL A 1 384 ? -4.124 -11.584 -8.397 1.00 67.69 384 VAL A N 1
ATOM 2970 C CA . VAL A 1 384 ? -3.540 -12.753 -7.710 1.00 67.69 384 VAL A CA 1
ATOM 2971 C C . VAL A 1 384 ? -4.415 -13.204 -6.539 1.00 67.69 384 VAL A C 1
ATOM 2973 O O . VAL A 1 384 ? -4.494 -14.396 -6.250 1.00 67.69 384 VAL A O 1
ATOM 2976 N N . MET A 1 385 ? -5.107 -12.265 -5.891 1.00 70.06 385 MET A N 1
ATOM 2977 C CA . MET A 1 385 ? -5.998 -12.553 -4.764 1.00 70.06 385 MET A CA 1
ATOM 2978 C C . MET A 1 385 ? -7.366 -13.080 -5.195 1.00 70.06 385 MET A C 1
ATOM 2980 O O . MET A 1 385 ? -8.105 -13.602 -4.362 1.00 70.06 385 MET A O 1
ATOM 2984 N N . GLY A 1 386 ? -7.739 -12.916 -6.469 1.00 74.62 386 GLY A N 1
ATOM 2985 C CA . GLY A 1 386 ? -9.070 -13.262 -6.960 1.00 74.62 386 GLY A CA 1
ATOM 2986 C C . GLY A 1 386 ? -10.175 -12.607 -6.124 1.00 74.62 386 GLY A C 1
ATOM 2987 O O . GLY A 1 386 ? -10.246 -11.386 -6.015 1.00 74.62 386 GLY A O 1
ATOM 2988 N N . GLU A 1 387 ? -11.029 -13.427 -5.510 1.00 74.19 387 GLU A N 1
ATOM 2989 C CA . GLU A 1 387 ? -12.141 -12.969 -4.663 1.00 74.19 387 GLU A CA 1
ATOM 2990 C C . GLU A 1 387 ? -11.700 -12.294 -3.350 1.00 74.19 387 GLU A C 1
ATOM 2992 O O . GLU A 1 387 ? -12.496 -11.577 -2.747 1.00 74.19 387 GLU A O 1
ATOM 2997 N N . PHE A 1 388 ? -10.429 -12.447 -2.957 1.00 79.38 388 PHE A N 1
ATOM 2998 C CA . PHE A 1 388 ? -9.851 -11.905 -1.724 1.00 79.38 388 PHE A CA 1
ATOM 2999 C C . PHE A 1 388 ? -9.130 -10.565 -1.900 1.00 79.38 388 PHE A C 1
ATOM 3001 O O . PHE A 1 388 ? -8.421 -10.127 -0.997 1.00 79.38 388 PHE A O 1
ATOM 3008 N N . ALA A 1 389 ? -9.280 -9.893 -3.044 1.00 78.81 389 ALA A N 1
ATOM 3009 C CA . ALA A 1 389 ? -8.631 -8.603 -3.294 1.00 78.81 389 ALA A CA 1
ATOM 3010 C C . ALA A 1 389 ? -8.949 -7.556 -2.207 1.00 78.81 389 ALA A C 1
ATOM 3012 O O . ALA A 1 389 ? -8.040 -6.869 -1.740 1.00 78.81 389 ALA A O 1
ATOM 3013 N N . ASP A 1 390 ? -10.198 -7.516 -1.730 1.00 81.06 390 ASP A N 1
ATOM 3014 C CA . ASP A 1 390 ? -10.641 -6.607 -0.663 1.00 81.06 390 ASP A CA 1
ATOM 3015 C C . ASP A 1 390 ? -9.895 -6.844 0.666 1.00 81.06 390 ASP A C 1
ATOM 3017 O O . ASP A 1 390 ? -9.744 -5.923 1.466 1.00 81.06 390 ASP A O 1
ATOM 3021 N N . ALA A 1 391 ? -9.386 -8.059 0.906 1.00 84.50 391 ALA A N 1
ATOM 3022 C CA . ALA A 1 391 ? -8.581 -8.366 2.087 1.00 84.50 391 ALA A CA 1
ATOM 3023 C C . ALA A 1 391 ? -7.224 -7.642 2.070 1.00 84.50 391 ALA A C 1
ATOM 3025 O O . ALA A 1 391 ? -6.711 -7.271 3.127 1.00 84.50 391 ALA A O 1
ATOM 3026 N N . LEU A 1 392 ? -6.639 -7.422 0.882 1.00 81.94 392 LEU A N 1
ATOM 3027 C CA . LEU A 1 392 ? -5.415 -6.624 0.754 1.00 81.94 392 LEU A CA 1
ATOM 3028 C C . LEU A 1 392 ? -5.675 -5.156 1.013 1.00 81.94 392 LEU A C 1
ATOM 3030 O O . LEU A 1 392 ? -4.851 -4.514 1.658 1.00 81.94 392 LEU A O 1
ATOM 3034 N N . ASP A 1 393 ? -6.787 -4.638 0.502 1.00 79.06 393 ASP A N 1
ATOM 3035 C CA . ASP A 1 393 ? -7.159 -3.243 0.706 1.00 79.06 393 ASP A CA 1
ATOM 3036 C C . ASP A 1 393 ? -7.427 -2.993 2.199 1.00 79.06 393 ASP A C 1
ATOM 3038 O O . ASP A 1 393 ? -6.873 -2.058 2.772 1.00 79.06 393 ASP A O 1
ATOM 3042 N N . ASP A 1 394 ? -8.140 -3.905 2.871 1.00 81.56 394 ASP A N 1
ATOM 3043 C CA . ASP A 1 394 ? -8.351 -3.860 4.323 1.00 81.56 394 ASP A CA 1
ATOM 3044 C C . ASP A 1 394 ? -7.034 -3.929 5.119 1.00 81.56 394 ASP A C 1
ATOM 3046 O O . ASP A 1 394 ? -6.813 -3.140 6.043 1.00 81.56 394 ASP A O 1
ATOM 3050 N N . MET A 1 395 ? -6.122 -4.837 4.754 1.00 85.50 395 MET A N 1
ATOM 3051 C CA . MET A 1 395 ? -4.792 -4.905 5.368 1.00 85.50 395 MET A CA 1
ATOM 3052 C C . MET A 1 395 ? -4.008 -3.603 5.147 1.00 85.50 395 MET A C 1
ATOM 3054 O O . MET A 1 395 ? -3.371 -3.124 6.078 1.00 85.50 395 MET A O 1
ATOM 3058 N N . LYS A 1 396 ? -4.068 -3.006 3.952 1.00 77.69 396 LYS A N 1
ATOM 3059 C CA . LYS A 1 396 ? -3.374 -1.752 3.615 1.00 77.69 396 LYS A CA 1
ATOM 3060 C C . LYS A 1 396 ? -3.894 -0.560 4.411 1.00 77.69 396 LYS A C 1
ATOM 3062 O O . LYS A 1 396 ? -3.093 0.238 4.883 1.00 77.69 396 LYS A O 1
ATOM 3067 N N . SER A 1 397 ? -5.212 -0.438 4.558 1.00 70.88 397 SER A N 1
ATOM 3068 C CA . SER A 1 397 ? -5.838 0.753 5.142 1.00 70.88 397 SER A CA 1
ATOM 3069 C C . SER A 1 397 ? -6.046 0.682 6.654 1.00 70.88 397 SER A C 1
ATOM 3071 O O . SER A 1 397 ? -6.473 1.662 7.263 1.00 70.88 397 SER A O 1
ATOM 3073 N N . SER A 1 398 ? -5.871 -0.487 7.275 1.00 73.50 398 SER A N 1
ATOM 3074 C CA . SER A 1 398 ? -6.343 -0.716 8.648 1.00 73.50 398 SER A CA 1
ATOM 3075 C C . SER A 1 398 ? -5.453 -1.666 9.449 1.00 73.50 398 SER A C 1
ATOM 3077 O O . SER A 1 398 ? -5.952 -2.549 10.151 1.00 73.50 398 SER A O 1
ATOM 3079 N N . LEU A 1 399 ? -4.132 -1.491 9.358 1.00 82.56 399 LEU A N 1
ATOM 3080 C CA . LEU A 1 399 ? -3.188 -2.180 10.242 1.00 82.56 399 LEU A CA 1
ATOM 3081 C C . LEU A 1 399 ? -3.448 -1.842 11.720 1.00 82.56 399 LEU A C 1
ATOM 3083 O O . LEU A 1 399 ? -4.017 -0.803 12.054 1.00 82.56 399 LEU A O 1
ATOM 3087 N N . ALA A 1 400 ? -3.005 -2.727 12.616 1.00 79.06 400 ALA A N 1
ATOM 3088 C CA . ALA A 1 400 ? -3.148 -2.538 14.058 1.00 79.06 400 ALA A CA 1
ATOM 3089 C C . ALA A 1 400 ? -2.480 -1.224 14.516 1.00 79.06 400 ALA A C 1
ATOM 3091 O O . ALA A 1 400 ? -1.333 -0.987 14.123 1.00 79.06 400 ALA A O 1
ATOM 3092 N N . PRO A 1 401 ? -3.136 -0.387 15.338 1.00 80.44 401 PRO A N 1
ATOM 3093 C CA . PRO A 1 401 ? -2.513 0.819 15.877 1.00 80.44 401 PRO A CA 1
ATOM 3094 C C . PRO A 1 401 ? -1.433 0.473 16.911 1.00 80.44 401 PRO A C 1
ATOM 3096 O O . PRO A 1 401 ? -1.488 -0.572 17.561 1.00 80.44 401 PRO A O 1
ATOM 3099 N N . ILE A 1 402 ? -0.459 1.362 17.083 1.00 81.38 402 ILE A N 1
ATOM 3100 C CA . ILE A 1 402 ? 0.533 1.310 18.154 1.00 81.38 402 ILE A CA 1
ATOM 3101 C C . ILE A 1 402 ? -0.186 1.562 19.491 1.00 81.38 402 ILE A C 1
ATOM 3103 O O . ILE A 1 402 ? -0.977 2.504 19.605 1.00 81.38 402 ILE A O 1
ATOM 3107 N N . PRO A 1 403 ? 0.097 0.774 20.543 1.00 75.50 403 PRO A N 1
ATOM 3108 C CA . PRO A 1 403 ? -0.460 0.999 21.870 1.00 75.50 403 PRO A CA 1
ATOM 3109 C C . PRO A 1 403 ? -0.279 2.434 22.349 1.00 75.50 403 PRO A C 1
ATOM 3111 O O . PRO A 1 403 ? 0.829 2.972 22.359 1.00 75.50 403 PRO A O 1
ATOM 3114 N N . ARG A 1 404 ? -1.359 3.034 22.852 1.00 75.44 404 ARG A N 1
ATOM 3115 C CA . ARG A 1 404 ? -1.368 4.429 23.317 1.00 75.44 404 ARG A CA 1
ATOM 3116 C C . ARG A 1 404 ? -0.278 4.733 24.347 1.00 75.44 404 ARG A C 1
ATOM 3118 O O . ARG A 1 404 ? 0.321 5.800 24.282 1.00 75.44 404 ARG A O 1
ATOM 3125 N N . LYS A 1 405 ? 0.017 3.798 25.257 1.00 70.06 405 LYS A N 1
ATOM 3126 C CA . LYS A 1 405 ? 1.114 3.928 26.233 1.00 70.06 405 LYS A CA 1
ATOM 3127 C C . LYS A 1 405 ? 2.471 4.127 25.551 1.00 70.06 405 LYS A C 1
ATOM 3129 O O . LYS A 1 405 ? 3.251 4.972 25.974 1.00 70.06 405 LYS A O 1
ATOM 3134 N N . ILE A 1 406 ? 2.729 3.385 24.474 1.00 76.12 406 ILE A N 1
ATOM 3135 C CA . ILE A 1 406 ? 3.962 3.485 23.686 1.00 76.12 406 ILE A CA 1
ATOM 3136 C C . ILE A 1 406 ? 3.993 4.821 22.935 1.00 76.12 406 ILE A C 1
ATOM 3138 O O . ILE A 1 406 ? 5.000 5.523 22.988 1.00 76.12 406 ILE A O 1
ATOM 3142 N N . VAL A 1 407 ? 2.878 5.232 22.320 1.00 82.44 407 VAL A N 1
ATOM 3143 C CA . VAL A 1 407 ? 2.766 6.550 21.666 1.00 82.44 407 VAL A CA 1
ATOM 3144 C C . VAL A 1 407 ? 3.064 7.680 22.659 1.00 82.44 407 VAL A C 1
ATOM 3146 O O . VAL A 1 407 ? 3.912 8.528 22.392 1.00 82.44 407 VAL A O 1
ATOM 3149 N N . GLN A 1 408 ? 2.434 7.665 23.837 1.00 78.19 408 GLN A N 1
ATOM 3150 C CA . GLN A 1 408 ? 2.670 8.643 24.906 1.00 78.19 408 GLN A CA 1
ATOM 3151 C C . GLN A 1 408 ? 4.134 8.679 25.345 1.00 78.19 408 GLN A C 1
ATOM 3153 O O . GLN A 1 408 ? 4.680 9.763 25.538 1.00 78.19 408 GLN A O 1
ATOM 3158 N N . ALA A 1 409 ? 4.779 7.516 25.453 1.00 74.88 409 ALA A N 1
ATOM 3159 C CA . ALA A 1 409 ? 6.198 7.405 25.768 1.00 74.88 409 ALA A CA 1
ATOM 3160 C C . ALA A 1 409 ? 7.073 8.178 24.778 1.00 74.88 409 ALA A C 1
ATOM 3162 O O . ALA A 1 409 ? 7.913 8.990 25.174 1.00 74.88 409 ALA A O 1
ATOM 3163 N N . HIS A 1 410 ? 6.840 7.950 23.484 1.00 84.00 410 HIS A N 1
ATOM 3164 C CA . HIS A 1 410 ? 7.572 8.616 22.416 1.00 84.00 410 HIS A CA 1
ATOM 3165 C C . HIS A 1 410 ? 7.337 10.126 22.433 1.00 84.00 410 HIS A C 1
ATOM 3167 O O . HIS A 1 410 ? 8.305 10.885 22.400 1.00 84.00 410 HIS A O 1
ATOM 3173 N N . MET A 1 411 ? 6.084 10.570 22.566 1.00 88.06 411 MET A N 1
ATOM 3174 C CA . MET A 1 411 ? 5.766 12.000 22.654 1.00 88.06 411 MET A CA 1
ATOM 3175 C C . MET A 1 411 ? 6.431 12.650 23.877 1.00 88.06 411 MET A C 1
ATOM 3177 O O . MET A 1 411 ? 7.003 13.733 23.778 1.00 88.06 411 MET A O 1
ATOM 3181 N N . MET A 1 412 ? 6.445 11.968 25.026 1.00 82.44 412 MET A N 1
ATOM 3182 C CA . MET A 1 412 ? 7.081 12.488 26.237 1.00 82.44 412 MET A CA 1
ATOM 3183 C C . MET A 1 412 ? 8.598 12.599 26.094 1.00 82.44 412 MET A C 1
ATOM 3185 O O . MET A 1 412 ? 9.213 13.552 26.574 1.00 82.44 412 MET A O 1
ATOM 3189 N N . LYS A 1 413 ? 9.214 11.648 25.389 1.00 84.00 413 LYS A N 1
ATOM 3190 C CA . LYS A 1 413 ? 10.631 11.711 25.036 1.00 84.00 413 LYS A CA 1
ATOM 3191 C C . LYS A 1 413 ? 10.935 12.899 24.119 1.00 84.00 413 LYS A C 1
ATOM 3193 O O . LYS A 1 413 ? 11.946 13.560 24.336 1.00 84.00 413 LYS A O 1
ATOM 3198 N N . MET A 1 414 ? 10.060 13.217 23.160 1.00 88.88 414 MET A N 1
ATOM 3199 C CA . MET A 1 414 ? 10.211 14.408 22.311 1.00 88.88 414 MET A CA 1
ATOM 3200 C C . MET A 1 414 ? 10.172 15.696 23.134 1.00 88.88 414 MET A C 1
ATOM 3202 O O . MET A 1 414 ? 11.068 16.526 22.992 1.00 88.88 414 MET A O 1
ATOM 3206 N N . ILE A 1 415 ? 9.208 15.820 24.052 1.00 87.38 415 ILE A N 1
ATOM 3207 C CA . ILE A 1 415 ? 9.107 16.961 24.976 1.00 87.38 415 ILE A CA 1
ATOM 3208 C C . ILE A 1 415 ? 10.391 17.098 25.809 1.00 87.38 415 ILE A C 1
ATOM 3210 O O . ILE A 1 415 ? 10.986 18.168 25.869 1.00 87.38 415 ILE A O 1
ATOM 3214 N N . LYS A 1 416 ? 10.882 15.997 26.395 1.00 83.06 416 LYS A N 1
ATOM 3215 C CA . LYS A 1 416 ? 12.136 15.993 27.172 1.00 83.06 416 LYS A CA 1
ATOM 3216 C C . LYS A 1 416 ? 13.373 16.319 26.323 1.00 83.06 416 LYS A C 1
ATOM 3218 O O . LYS A 1 416 ? 14.349 16.836 26.858 1.00 83.06 416 LYS A O 1
ATOM 3223 N N . SER A 1 417 ? 13.357 15.999 25.028 1.00 82.69 417 SER A N 1
ATOM 3224 C CA . SER A 1 417 ? 14.487 16.249 24.123 1.00 82.69 417 SER A CA 1
ATOM 3225 C C . SER A 1 417 ? 14.608 17.709 23.676 1.00 82.69 417 SER A C 1
ATOM 3227 O O . SER A 1 417 ? 15.689 18.125 23.263 1.00 82.69 417 SER A O 1
ATOM 3229 N N . ASN A 1 418 ? 13.533 18.499 23.779 1.00 84.50 418 ASN A N 1
ATOM 3230 C CA . ASN A 1 418 ? 13.523 19.907 23.398 1.00 84.50 418 ASN A CA 1
ATOM 3231 C C . ASN A 1 418 ? 12.734 20.747 24.414 1.00 84.50 418 ASN A C 1
ATOM 3233 O O . ASN A 1 418 ? 11.506 20.776 24.393 1.00 84.50 418 ASN A O 1
ATOM 3237 N N . ASN A 1 419 ? 13.454 21.516 25.237 1.00 84.75 419 ASN A N 1
ATOM 3238 C CA . ASN A 1 419 ? 12.888 22.367 26.293 1.00 84.75 419 ASN A CA 1
ATOM 3239 C C . ASN A 1 419 ? 11.919 23.459 25.795 1.00 84.75 419 ASN A C 1
ATOM 3241 O O . ASN A 1 419 ? 11.238 24.080 26.611 1.00 84.75 419 ASN A O 1
ATOM 3245 N N . ASN A 1 420 ? 11.868 23.729 24.487 1.00 90.06 420 ASN A N 1
ATOM 3246 C CA . ASN A 1 420 ? 10.910 24.675 23.915 1.00 90.06 420 ASN A CA 1
ATOM 3247 C C . ASN A 1 420 ? 9.531 24.044 23.689 1.00 90.06 420 ASN A C 1
ATOM 3249 O O . ASN A 1 420 ? 8.556 24.780 23.547 1.00 90.06 420 ASN A O 1
ATOM 3253 N N . ILE A 1 421 ? 9.424 22.715 23.651 1.00 91.12 421 ILE A N 1
ATOM 3254 C CA . ILE A 1 421 ? 8.144 22.018 23.524 1.00 91.12 421 ILE A CA 1
ATOM 3255 C C . ILE A 1 421 ? 7.513 21.932 24.916 1.00 91.12 421 ILE A C 1
ATOM 3257 O O . ILE A 1 421 ? 8.058 21.305 25.819 1.00 91.12 421 ILE A O 1
ATOM 3261 N N . VAL A 1 422 ? 6.364 22.580 25.092 1.00 89.88 422 VAL A N 1
ATOM 3262 C CA . VAL A 1 422 ? 5.624 22.610 26.363 1.00 89.88 422 VAL A CA 1
ATOM 3263 C C . VAL A 1 422 ? 4.694 21.404 26.476 1.00 89.88 422 VAL A C 1
ATOM 3265 O O . VAL A 1 422 ? 4.652 20.738 27.510 1.00 89.88 422 VAL A O 1
ATOM 3268 N N . ASP A 1 423 ? 3.964 21.123 25.401 1.00 90.00 423 ASP A N 1
ATOM 3269 C CA . ASP A 1 423 ? 3.045 19.997 25.287 1.00 90.00 423 ASP A CA 1
ATOM 3270 C C . ASP A 1 423 ? 2.899 19.555 23.826 1.00 90.00 423 ASP A C 1
ATOM 3272 O O . ASP A 1 423 ? 3.177 20.313 22.888 1.00 90.00 423 ASP A O 1
ATOM 3276 N N . ILE A 1 424 ? 2.476 18.301 23.663 1.00 91.25 424 ILE A N 1
ATOM 3277 C CA . ILE A 1 424 ? 2.061 17.722 22.387 1.00 91.25 424 ILE A CA 1
ATOM 3278 C C . ILE A 1 424 ? 0.646 17.171 22.588 1.00 91.25 424 ILE A C 1
ATOM 3280 O O . ILE A 1 424 ? 0.437 16.293 23.431 1.00 91.25 424 ILE A O 1
ATOM 3284 N N . SER A 1 425 ? -0.324 17.671 21.819 1.00 89.94 425 SER A N 1
ATOM 3285 C CA . SER A 1 425 ? -1.673 17.095 21.756 1.00 89.94 425 SER A CA 1
ATOM 3286 C C . SER A 1 425 ? -1.797 16.207 20.523 1.00 89.94 425 SER A C 1
ATOM 3288 O O . SER A 1 425 ? -1.487 16.648 19.415 1.00 89.94 425 SER A O 1
ATOM 3290 N N . VAL A 1 426 ? -2.234 14.959 20.702 1.00 88.00 426 VAL A N 1
ATOM 3291 C CA . VAL A 1 426 ? -2.505 14.036 19.590 1.00 88.00 426 VAL A CA 1
ATOM 3292 C C . VAL A 1 426 ? -3.962 14.201 19.178 1.00 88.00 426 VAL A C 1
ATOM 3294 O O . VAL A 1 426 ? -4.857 13.902 19.969 1.00 88.00 426 VAL A O 1
ATOM 3297 N N . ASP A 1 427 ? -4.189 14.677 17.953 1.00 87.12 427 ASP A N 1
ATOM 3298 C CA . ASP A 1 427 ? -5.536 14.921 17.436 1.00 87.12 427 ASP A CA 1
ATOM 3299 C C . ASP A 1 427 ? -6.171 13.627 16.915 1.00 87.12 427 ASP A C 1
ATOM 3301 O O . ASP A 1 427 ? -7.311 13.303 17.225 1.00 87.12 427 ASP A O 1
ATOM 3305 N N . GLN A 1 428 ? -5.436 12.891 16.080 1.00 86.25 428 GLN A N 1
ATOM 3306 C CA . GLN A 1 428 ? -5.910 11.644 15.484 1.00 86.25 428 GLN A CA 1
ATOM 3307 C C . GLN A 1 428 ? -4.749 10.818 14.927 1.00 86.25 428 GLN A C 1
ATOM 3309 O O . GLN A 1 428 ? -3.708 11.359 14.538 1.00 86.25 428 GLN A O 1
ATOM 3314 N N . SER A 1 429 ? -4.963 9.506 14.825 1.00 88.19 429 SER A N 1
ATOM 3315 C CA . SER A 1 429 ? -4.156 8.656 13.948 1.00 88.19 429 SER A CA 1
ATOM 3316 C C . SER A 1 429 ? -4.489 8.976 12.489 1.00 88.19 429 SER A C 1
ATOM 3318 O O . SER A 1 429 ? -5.656 9.089 12.117 1.00 88.19 429 SER A O 1
ATOM 3320 N N . LEU A 1 430 ? -3.461 9.141 11.662 1.00 84.81 430 LEU A N 1
ATOM 3321 C CA . LEU A 1 430 ? -3.575 9.325 10.213 1.00 84.81 430 LEU A CA 1
ATOM 3322 C C . LEU A 1 430 ? -3.458 8.005 9.446 1.00 84.81 430 LEU A C 1
ATOM 3324 O O . LEU A 1 430 ? -3.566 8.001 8.222 1.00 84.81 430 LEU A O 1
ATOM 3328 N N . GLY A 1 431 ? -3.253 6.897 10.156 1.00 80.94 431 GLY A N 1
ATOM 3329 C CA . GLY A 1 431 ? -3.129 5.573 9.573 1.00 80.94 431 GLY A CA 1
ATOM 3330 C C . GLY A 1 431 ? -1.865 4.859 10.027 1.00 80.94 431 GLY A C 1
ATOM 3331 O O . GLY A 1 431 ? -0.795 5.449 10.211 1.00 80.94 431 GLY A O 1
ATOM 3332 N N . ALA A 1 432 ? -2.012 3.551 10.186 1.00 78.38 432 ALA A N 1
ATOM 3333 C CA . ALA A 1 432 ? -0.928 2.652 10.510 1.00 78.38 432 ALA A CA 1
ATOM 3334 C C . ALA A 1 432 ? -0.376 2.020 9.222 1.00 78.38 432 ALA A C 1
ATOM 3336 O O . ALA A 1 432 ? -1.129 1.501 8.401 1.00 78.38 432 ALA A O 1
ATOM 3337 N N . ALA A 1 433 ? 0.943 2.059 9.066 1.00 77.62 433 ALA A N 1
ATOM 3338 C CA . ALA A 1 433 ? 1.710 1.473 7.973 1.00 77.62 433 ALA A CA 1
ATOM 3339 C C . ALA A 1 433 ? 2.499 0.238 8.458 1.00 77.62 433 ALA A C 1
ATOM 3341 O O . ALA A 1 433 ? 2.423 -0.158 9.631 1.00 77.62 433 ALA A O 1
ATOM 3342 N N . SER A 1 434 ? 3.243 -0.393 7.541 1.00 76.88 434 SER A N 1
ATOM 3343 C CA . SER A 1 434 ? 3.982 -1.636 7.807 1.00 76.88 434 SER A CA 1
ATOM 3344 C C . SER A 1 434 ? 4.976 -1.479 8.961 1.00 76.88 434 SER A C 1
ATOM 3346 O O . SER A 1 434 ? 4.959 -2.271 9.897 1.00 76.88 434 SER A O 1
ATOM 3348 N N . VAL A 1 435 ? 5.802 -0.428 8.947 1.00 87.31 435 VAL A N 1
ATOM 3349 C CA . VAL A 1 435 ? 6.857 -0.212 9.956 1.00 87.31 435 VAL A CA 1
ATOM 3350 C C . VAL A 1 435 ? 6.454 0.727 11.097 1.00 87.31 435 VAL A C 1
ATOM 3352 O O . VAL A 1 435 ? 7.115 0.750 12.130 1.00 87.31 435 VAL A O 1
ATOM 3355 N N . GLY A 1 436 ? 5.368 1.491 10.958 1.00 90.00 436 GLY A N 1
ATOM 3356 C CA . GLY A 1 436 ? 5.026 2.560 11.901 1.00 90.00 436 GLY A CA 1
ATOM 3357 C C . GLY A 1 436 ? 3.593 3.066 11.791 1.00 90.00 436 GLY A C 1
ATOM 3358 O O . GLY A 1 436 ? 2.794 2.533 11.032 1.00 90.00 436 GLY A O 1
ATOM 3359 N N . GLU A 1 437 ? 3.269 4.110 12.542 1.00 90.81 437 GLU A N 1
ATOM 3360 C CA . GLU A 1 437 ? 1.984 4.813 12.498 1.00 90.81 437 GLU A CA 1
ATOM 3361 C C . GLU A 1 437 ? 2.218 6.322 12.476 1.00 90.81 437 GLU A C 1
ATOM 3363 O O . GLU A 1 437 ? 3.127 6.825 13.141 1.00 90.81 437 GLU A O 1
ATOM 3368 N N . ALA A 1 438 ? 1.417 7.036 11.687 1.00 92.88 438 ALA A N 1
ATOM 3369 C CA . ALA A 1 438 ? 1.462 8.488 11.594 1.00 92.88 438 ALA A CA 1
ATOM 3370 C C . ALA A 1 438 ? 0.331 9.115 12.415 1.00 92.88 438 ALA A C 1
ATOM 3372 O O . ALA A 1 438 ? -0.812 8.670 12.364 1.00 92.88 438 ALA A O 1
ATOM 3373 N N . PHE A 1 439 ? 0.639 10.192 13.132 1.00 93.44 439 PHE A N 1
ATOM 3374 C CA . PHE A 1 439 ? -0.295 10.925 13.982 1.00 93.44 439 PHE A CA 1
ATOM 3375 C C . PHE A 1 439 ? -0.331 12.393 13.581 1.00 93.44 439 PHE A C 1
ATOM 3377 O O . PHE A 1 439 ? 0.719 13.004 13.383 1.00 93.44 439 PHE A O 1
ATOM 3384 N N . LEU A 1 440 ? -1.526 12.977 13.501 1.00 92.94 440 LEU A N 1
ATOM 3385 C CA . LEU A 1 440 ? -1.673 14.427 13.471 1.00 92.94 440 LEU A CA 1
ATOM 3386 C C . LEU A 1 440 ? -1.560 14.936 14.904 1.00 92.94 440 LEU A C 1
ATOM 3388 O O . LEU A 1 440 ? -2.312 14.514 15.784 1.00 92.94 440 LEU A O 1
ATOM 3392 N N . CYS A 1 441 ? -0.618 15.840 15.130 1.00 94.81 441 CYS A N 1
ATOM 3393 C CA . CYS A 1 441 ? -0.356 16.406 16.439 1.00 94.81 441 CYS A CA 1
ATOM 3394 C C . CYS A 1 441 ? -0.303 17.926 16.364 1.00 94.81 441 CYS A C 1
ATOM 3396 O O . CYS A 1 441 ? 0.119 18.498 15.359 1.00 94.81 441 CYS A O 1
ATOM 3398 N N . HIS A 1 442 ? -0.630 18.585 17.467 1.00 94.81 442 HIS A N 1
ATOM 3399 C CA . HIS A 1 442 ? -0.291 19.984 17.657 1.00 94.81 442 HIS A CA 1
ATOM 3400 C C . HIS A 1 442 ? 0.782 20.126 18.725 1.00 94.81 442 HIS A C 1
ATOM 3402 O O . HIS A 1 442 ? 0.650 19.613 19.834 1.00 94.81 442 HIS A O 1
ATOM 3408 N N . PHE A 1 443 ? 1.829 20.866 18.384 1.00 95.25 443 PHE A N 1
ATOM 3409 C CA . PHE A 1 443 ? 2.929 21.166 19.285 1.00 95.25 443 PHE A CA 1
ATOM 3410 C C . PHE A 1 443 ? 2.734 22.568 19.840 1.00 95.25 443 PHE A C 1
ATOM 3412 O O . PHE A 1 443 ? 2.594 23.523 19.070 1.00 95.25 443 PHE A O 1
ATOM 3419 N N . SER A 1 444 ? 2.771 22.695 21.162 1.00 94.75 444 SER A N 1
ATOM 3420 C CA . SER A 1 444 ? 2.807 23.980 21.854 1.00 94.75 444 SER A CA 1
ATOM 3421 C C . SER A 1 444 ? 4.265 24.367 22.092 1.00 94.75 444 SER A C 1
ATOM 3423 O O . SER A 1 444 ? 4.908 23.877 23.020 1.00 94.75 444 SER A O 1
ATOM 3425 N N . ILE A 1 445 ? 4.807 25.224 21.227 1.00 93.25 445 ILE A N 1
ATOM 3426 C CA . ILE A 1 445 ? 6.227 25.598 21.216 1.00 93.25 445 ILE A CA 1
ATOM 3427 C C . ILE A 1 445 ? 6.391 27.000 21.800 1.00 93.25 445 ILE A C 1
ATOM 3429 O O . ILE A 1 445 ? 5.744 27.953 21.358 1.00 93.25 445 ILE A O 1
ATOM 3433 N N . LYS A 1 446 ? 7.281 27.142 22.779 1.00 92.75 446 LYS A N 1
ATOM 3434 C CA . LYS A 1 446 ? 7.689 28.423 23.351 1.00 92.75 446 LYS A CA 1
ATOM 3435 C C . LYS A 1 446 ? 8.674 29.119 22.407 1.00 92.75 446 LYS A C 1
ATOM 3437 O O . LYS A 1 446 ? 9.783 28.635 22.200 1.00 92.75 446 LYS A O 1
ATOM 3442 N N . GLY A 1 447 ? 8.258 30.246 21.832 1.00 88.38 447 GLY A N 1
ATOM 3443 C CA . GLY A 1 447 ? 9.114 31.094 21.004 1.00 88.38 447 GLY A CA 1
ATOM 3444 C C . GLY A 1 447 ? 10.164 31.853 21.818 1.00 88.38 447 GLY A C 1
ATOM 3445 O O . GLY A 1 447 ? 10.097 31.916 23.048 1.00 88.38 447 GLY A O 1
ATOM 3446 N N . GLU A 1 448 ? 11.113 32.487 21.124 1.00 87.62 448 GLU A N 1
ATOM 3447 C CA . GLU A 1 448 ? 12.129 33.359 21.742 1.00 87.62 448 GLU A CA 1
ATOM 3448 C C . GLU A 1 448 ? 11.506 34.539 22.508 1.00 87.62 448 GLU A C 1
ATOM 3450 O O . GLU A 1 448 ? 12.044 34.995 23.513 1.00 87.62 448 GLU A O 1
ATOM 3455 N N . ASP A 1 449 ? 10.323 34.988 22.075 1.00 88.81 449 ASP A N 1
ATOM 3456 C CA . ASP A 1 449 ? 9.499 36.009 22.733 1.00 88.81 449 ASP A CA 1
ATOM 3457 C C . ASP A 1 449 ? 8.797 35.503 24.012 1.00 88.81 449 ASP A C 1
ATOM 3459 O O . ASP A 1 449 ? 8.034 36.238 24.643 1.00 88.81 449 ASP A O 1
ATOM 3463 N N . GLY A 1 450 ? 9.018 34.239 24.384 1.00 87.56 450 GLY A N 1
ATOM 3464 C CA . GLY A 1 450 ? 8.374 33.564 25.503 1.00 87.56 450 GLY A CA 1
ATOM 3465 C C . GLY A 1 450 ? 6.908 33.197 25.259 1.00 87.56 450 GLY A C 1
ATOM 3466 O O . GLY A 1 450 ? 6.302 32.588 26.143 1.00 87.56 450 GLY A O 1
ATOM 3467 N N . LYS A 1 451 ? 6.329 33.530 24.095 1.00 91.31 451 LYS A N 1
ATOM 3468 C CA . LYS A 1 451 ? 4.941 33.197 23.759 1.00 91.31 451 LYS A CA 1
ATOM 3469 C C . LYS A 1 451 ? 4.847 31.755 23.285 1.00 91.31 451 LYS A C 1
ATOM 3471 O O . LYS A 1 451 ? 5.686 31.276 22.527 1.00 91.31 451 LYS A O 1
ATOM 3476 N N . ILE A 1 452 ? 3.785 31.077 23.700 1.00 91.31 452 ILE A N 1
ATOM 3477 C CA . ILE A 1 452 ? 3.482 29.722 23.246 1.00 91.31 452 ILE A CA 1
ATOM 3478 C C . ILE A 1 452 ? 2.698 29.818 21.939 1.00 91.31 452 ILE A C 1
ATOM 3480 O O . ILE A 1 452 ? 1.682 30.512 21.867 1.00 91.31 452 ILE A O 1
ATOM 3484 N N . ARG A 1 453 ? 3.177 29.130 20.905 1.00 93.00 453 ARG A N 1
ATOM 3485 C CA . ARG A 1 453 ? 2.512 29.008 19.607 1.00 93.00 453 ARG A CA 1
ATOM 3486 C C . ARG A 1 453 ? 2.136 27.551 19.394 1.00 93.00 453 ARG A C 1
ATOM 3488 O O . ARG A 1 453 ? 2.976 26.674 19.571 1.00 93.00 453 ARG A O 1
ATOM 3495 N N . LYS A 1 454 ? 0.880 27.314 19.022 1.00 94.00 454 LYS A N 1
ATOM 3496 C CA . LYS A 1 454 ? 0.366 25.982 18.706 1.00 94.00 454 LYS A CA 1
ATOM 3497 C C . LYS A 1 454 ? 0.421 25.780 17.193 1.00 94.00 454 LYS A C 1
ATOM 3499 O O . LYS A 1 454 ? -0.217 26.538 16.467 1.00 94.00 454 LYS A O 1
ATOM 3504 N N . SER A 1 455 ? 1.173 24.782 16.735 1.00 93.81 455 SER A N 1
ATOM 3505 C CA . SER A 1 455 ? 1.361 24.497 15.304 1.00 93.81 455 SER A CA 1
ATOM 3506 C C . SER A 1 455 ? 1.101 23.020 14.989 1.00 93.81 455 SER A C 1
ATOM 3508 O O . SER A 1 455 ? 1.499 22.168 15.788 1.00 93.81 455 SER A O 1
ATOM 3510 N N . PRO A 1 456 ? 0.452 22.699 13.852 1.00 95.75 456 PRO A N 1
ATOM 3511 C CA . PRO A 1 456 ? 0.184 21.322 13.455 1.00 95.75 456 PRO A CA 1
ATOM 3512 C C . PRO A 1 456 ? 1.419 20.663 12.826 1.00 95.75 456 PRO A C 1
ATOM 3514 O O . PRO A 1 456 ? 2.059 21.233 11.941 1.00 95.75 456 PRO A O 1
ATOM 3517 N N . TYR A 1 457 ? 1.697 19.428 13.230 1.00 95.94 457 TYR A N 1
ATOM 3518 C CA . TYR A 1 457 ? 2.742 18.565 12.684 1.00 95.94 457 TYR A CA 1
ATOM 3519 C C . TYR A 1 457 ? 2.218 17.142 12.516 1.00 95.94 457 TYR A C 1
ATOM 3521 O O . TYR A 1 457 ? 1.238 16.746 13.147 1.00 95.94 457 TYR A O 1
ATOM 3529 N N . VAL A 1 458 ? 2.889 16.362 11.677 1.00 95.69 458 VAL A N 1
ATOM 3530 C CA . VAL A 1 458 ? 2.666 14.921 11.588 1.00 95.69 458 VAL A CA 1
ATOM 3531 C C . VAL A 1 458 ? 3.841 14.207 12.237 1.00 95.69 458 VAL A C 1
ATOM 3533 O O . VAL A 1 458 ? 4.996 14.477 11.913 1.00 95.69 458 VAL A O 1
ATOM 3536 N N . VAL A 1 459 ? 3.546 13.305 13.167 1.00 95.88 459 VAL A N 1
ATOM 3537 C CA . VAL A 1 459 ? 4.542 12.500 13.877 1.00 95.88 459 VAL A CA 1
ATOM 3538 C C . VAL A 1 459 ? 4.414 11.054 13.421 1.00 95.88 459 VAL A C 1
ATOM 3540 O O . VAL A 1 459 ? 3.395 10.419 13.674 1.00 95.88 459 VAL A O 1
ATOM 3543 N N . LYS A 1 460 ? 5.444 10.523 12.761 1.00 95.56 460 LYS A N 1
ATOM 3544 C CA . LYS A 1 460 ? 5.558 9.103 12.408 1.00 95.56 460 LYS A CA 1
ATOM 3545 C C . LYS A 1 460 ? 6.335 8.395 13.514 1.00 95.56 460 LYS A C 1
ATOM 3547 O O . LYS A 1 460 ? 7.456 8.796 13.831 1.00 95.56 460 LYS A O 1
ATOM 3552 N N . LEU A 1 461 ? 5.749 7.359 14.104 1.00 93.38 461 LEU A N 1
ATOM 3553 C CA . LEU A 1 461 ? 6.373 6.529 15.135 1.00 93.38 461 LEU A CA 1
ATOM 3554 C C . LEU A 1 461 ? 6.563 5.107 14.627 1.00 93.38 461 LEU A C 1
ATOM 3556 O O . LEU A 1 461 ? 5.654 4.535 14.031 1.00 93.38 461 LEU A O 1
ATOM 3560 N N . MET A 1 462 ? 7.740 4.539 14.867 1.00 89.94 462 MET A N 1
ATOM 3561 C CA . MET A 1 462 ? 8.033 3.162 14.496 1.00 89.94 462 MET A CA 1
ATOM 3562 C C . MET A 1 462 ? 7.331 2.214 15.463 1.00 89.94 462 MET A C 1
ATOM 3564 O O . MET A 1 462 ? 7.257 2.472 16.667 1.00 89.94 462 MET A O 1
ATOM 3568 N N . ARG A 1 463 ? 6.818 1.097 14.947 1.00 86.62 463 ARG A N 1
ATOM 3569 C CA . ARG A 1 463 ? 6.311 0.028 15.804 1.00 86.62 463 ARG A CA 1
ATOM 3570 C C . ARG A 1 463 ? 7.470 -0.519 16.619 1.00 86.62 463 ARG A C 1
ATOM 3572 O O . ARG A 1 463 ? 8.540 -0.813 16.097 1.00 86.62 463 ARG A O 1
ATOM 3579 N N . HIS A 1 464 ? 7.219 -0.674 17.902 1.00 77.88 464 HIS A N 1
ATOM 3580 C CA . HIS A 1 464 ? 8.224 -1.048 18.875 1.00 77.88 464 HIS A CA 1
ATOM 3581 C C . HIS A 1 464 ? 8.909 -2.402 18.555 1.00 77.88 464 HIS A C 1
ATOM 3583 O O . HIS A 1 464 ? 10.110 -2.555 18.731 1.00 77.88 464 HIS A O 1
ATOM 3589 N N . ASP A 1 465 ? 8.189 -3.365 17.992 1.00 77.81 465 ASP A N 1
ATOM 3590 C CA . ASP A 1 465 ? 8.675 -4.709 17.666 1.00 77.81 465 ASP A CA 1
ATOM 3591 C C . ASP A 1 465 ? 9.090 -4.902 16.190 1.00 77.81 465 ASP A C 1
ATOM 3593 O O . ASP A 1 465 ? 9.578 -5.976 15.819 1.00 77.81 465 ASP A O 1
ATOM 3597 N N . ALA A 1 466 ? 8.921 -3.885 15.334 1.00 84.94 466 ALA A N 1
ATOM 3598 C CA . ALA A 1 466 ? 9.032 -4.023 13.879 1.00 84.94 466 ALA A CA 1
ATOM 3599 C C . ALA A 1 466 ? 10.392 -4.562 13.414 1.00 84.94 466 ALA A C 1
ATOM 3601 O O . ALA A 1 466 ? 10.425 -5.520 12.641 1.00 84.94 466 ALA A O 1
ATOM 3602 N N . GLU A 1 467 ? 11.501 -4.001 13.910 1.00 85.25 467 GLU A N 1
ATOM 3603 C CA . GLU A 1 467 ? 12.868 -4.397 13.522 1.00 85.25 467 GLU A CA 1
ATOM 3604 C C . GLU A 1 467 ? 13.179 -5.866 13.853 1.00 85.25 467 GLU A C 1
ATOM 3606 O O . GLU A 1 467 ? 13.961 -6.542 13.188 1.00 85.25 467 GLU A O 1
ATOM 3611 N N . GLN A 1 468 ? 12.556 -6.415 14.881 1.00 82.62 468 GLN A N 1
ATOM 3612 C CA . GLN A 1 468 ? 12.852 -7.782 15.278 1.00 82.62 468 GLN A CA 1
ATOM 3613 C C . GLN A 1 468 ? 12.007 -8.788 14.530 1.00 82.62 468 GLN A C 1
ATOM 3615 O O . GLN A 1 468 ? 12.494 -9.858 14.164 1.00 82.62 468 GLN A O 1
ATOM 3620 N N . ARG A 1 469 ? 10.744 -8.430 14.299 1.00 86.62 469 ARG A N 1
ATOM 3621 C CA . ARG A 1 469 ? 9.832 -9.226 13.491 1.00 86.62 469 ARG A CA 1
ATOM 3622 C C . ARG A 1 469 ? 10.345 -9.322 12.056 1.00 86.62 469 ARG A C 1
ATOM 3624 O O . ARG A 1 469 ? 10.460 -10.435 11.553 1.00 86.62 469 ARG A O 1
ATOM 3631 N N . VAL A 1 470 ? 10.794 -8.208 11.465 1.00 89.75 470 VAL A N 1
ATOM 3632 C CA . VAL A 1 470 ? 11.402 -8.194 10.120 1.00 89.75 470 VAL A CA 1
ATOM 3633 C C . VAL A 1 470 ? 12.649 -9.081 10.048 1.00 89.75 470 VAL A C 1
ATOM 3635 O O . VAL A 1 470 ? 12.784 -9.847 9.101 1.00 89.75 470 VAL A O 1
ATOM 3638 N N . ASN A 1 471 ? 13.519 -9.064 11.066 1.00 87.94 471 ASN A N 1
ATOM 3639 C CA . ASN A 1 471 ? 14.730 -9.889 11.078 1.00 87.94 471 ASN A CA 1
ATOM 3640 C C . ASN A 1 471 ? 14.408 -11.392 11.113 1.00 87.94 471 ASN A C 1
ATOM 3642 O O . ASN A 1 471 ? 14.997 -12.159 10.357 1.00 87.94 471 ASN A O 1
ATOM 3646 N N . ARG A 1 472 ? 13.443 -11.818 11.942 1.00 89.25 472 ARG A N 1
ATOM 3647 C CA . ARG A 1 472 ? 12.991 -13.223 11.980 1.00 89.25 472 ARG A CA 1
ATOM 3648 C C . ARG A 1 472 ? 12.279 -13.627 10.691 1.00 89.25 472 ARG A C 1
ATOM 3650 O O . ARG A 1 472 ? 12.442 -14.735 10.196 1.00 89.25 472 ARG A O 1
ATOM 3657 N N . GLU A 1 473 ? 11.489 -12.721 10.135 1.00 92.69 473 GLU A N 1
ATOM 3658 C CA . GLU A 1 473 ? 10.755 -12.943 8.896 1.00 92.69 473 GLU A CA 1
ATOM 3659 C C . GLU A 1 473 ? 11.678 -13.036 7.674 1.00 92.69 473 GLU A C 1
ATOM 3661 O O . GLU A 1 473 ? 11.432 -13.843 6.776 1.00 92.69 473 GLU A O 1
ATOM 3666 N N . ALA A 1 474 ? 12.776 -12.277 7.657 1.00 94.31 474 ALA A N 1
ATOM 3667 C CA . ALA A 1 474 ? 13.774 -12.326 6.597 1.00 94.31 474 ALA A CA 1
ATOM 3668 C C . ALA A 1 474 ? 14.363 -13.734 6.428 1.00 94.31 474 ALA A C 1
ATOM 3670 O O . ALA A 1 474 ? 14.647 -14.139 5.300 1.00 94.31 474 ALA A O 1
ATOM 3671 N N . GLU A 1 475 ? 14.498 -14.506 7.512 1.00 94.31 475 GLU A N 1
ATOM 3672 C CA . GLU A 1 475 ? 14.958 -15.900 7.467 1.00 94.31 475 GLU A CA 1
ATOM 3673 C C . GLU A 1 475 ? 13.989 -16.787 6.669 1.00 94.31 475 GLU A C 1
ATOM 3675 O O . GLU A 1 475 ? 14.423 -17.551 5.804 1.00 94.31 475 GLU A O 1
ATOM 3680 N N . ILE A 1 476 ? 12.677 -16.630 6.888 1.00 94.00 476 ILE A N 1
ATOM 3681 C CA . ILE A 1 476 ? 11.626 -17.378 6.176 1.00 94.00 476 ILE A CA 1
ATOM 3682 C C . ILE A 1 476 ? 11.692 -17.078 4.674 1.00 94.00 476 ILE A C 1
ATOM 3684 O O . ILE A 1 476 ? 11.694 -17.992 3.850 1.00 94.00 476 ILE A O 1
ATOM 3688 N N . PHE A 1 477 ? 11.787 -15.800 4.307 1.00 95.12 477 PHE A N 1
ATOM 3689 C CA . PHE A 1 477 ? 11.824 -15.387 2.904 1.00 95.12 477 PHE A CA 1
ATOM 3690 C C . PHE A 1 477 ? 13.116 -15.791 2.206 1.00 95.12 477 PHE A C 1
ATOM 3692 O O . PHE A 1 477 ? 13.084 -16.223 1.058 1.00 95.12 477 PHE A O 1
ATOM 3699 N N . THR A 1 478 ? 14.250 -15.686 2.895 1.00 95.38 478 THR A N 1
ATOM 3700 C CA . THR A 1 478 ? 15.549 -16.077 2.341 1.00 95.38 478 THR A CA 1
ATOM 3701 C C . THR A 1 478 ? 15.584 -17.582 2.086 1.00 95.38 478 THR A C 1
ATOM 3703 O O . THR A 1 478 ? 16.013 -18.013 1.015 1.00 95.38 478 THR A O 1
ATOM 3706 N N . ALA A 1 479 ? 15.051 -18.384 3.014 1.00 92.56 479 ALA A N 1
ATOM 3707 C CA . ALA A 1 479 ? 14.894 -19.822 2.821 1.00 92.56 479 ALA A CA 1
ATOM 3708 C C . ALA A 1 479 ? 13.948 -20.143 1.650 1.00 92.56 479 ALA A C 1
ATOM 3710 O O . ALA A 1 479 ? 14.265 -20.999 0.824 1.00 92.56 479 ALA A O 1
ATOM 3711 N N . ALA A 1 480 ? 12.823 -19.432 1.533 1.00 91.19 480 ALA A N 1
ATOM 3712 C CA . ALA A 1 480 ? 11.898 -19.582 0.413 1.00 91.19 480 ALA A CA 1
ATOM 3713 C C . ALA A 1 480 ? 12.553 -19.215 -0.932 1.00 91.19 480 ALA A C 1
ATOM 3715 O O . ALA A 1 480 ? 12.449 -19.977 -1.889 1.00 91.19 480 ALA A O 1
ATOM 3716 N N . ALA A 1 481 ? 13.282 -18.099 -1.008 1.00 92.19 481 ALA A N 1
ATOM 3717 C CA . ALA A 1 481 ? 13.968 -17.652 -2.219 1.00 92.19 481 ALA A CA 1
ATOM 3718 C C . ALA A 1 481 ? 15.069 -18.626 -2.657 1.00 92.19 481 ALA A C 1
ATOM 3720 O O . ALA A 1 481 ? 15.193 -18.917 -3.847 1.00 92.19 481 ALA A O 1
ATOM 3721 N N . ALA A 1 482 ? 15.808 -19.196 -1.700 1.00 91.19 482 ALA A N 1
ATOM 3722 C CA . ALA A 1 482 ? 16.811 -20.222 -1.971 1.00 91.19 482 ALA A CA 1
ATOM 3723 C C . ALA A 1 482 ? 16.208 -21.492 -2.601 1.00 91.19 482 ALA A C 1
ATOM 3725 O O . ALA A 1 482 ? 16.848 -22.098 -3.459 1.00 91.19 482 ALA A O 1
ATOM 3726 N N . LYS A 1 483 ? 14.973 -21.868 -2.231 1.00 87.31 483 LYS A N 1
ATOM 3727 C CA . LYS A 1 483 ? 14.247 -22.995 -2.848 1.00 87.31 483 LYS A CA 1
ATOM 3728 C C . LYS A 1 483 ? 13.816 -22.716 -4.293 1.00 87.31 483 LYS A C 1
ATOM 3730 O O . LYS A 1 483 ? 13.686 -23.659 -5.064 1.00 87.31 483 LYS A O 1
ATOM 3735 N N . ILE A 1 484 ? 13.591 -21.450 -4.662 1.00 86.62 484 ILE A N 1
ATOM 3736 C CA . ILE A 1 484 ? 13.256 -21.064 -6.045 1.00 86.62 484 ILE A CA 1
ATOM 3737 C C . ILE A 1 484 ? 14.497 -21.123 -6.942 1.00 86.62 484 ILE A C 1
ATOM 3739 O O . ILE A 1 484 ? 14.434 -21.609 -8.068 1.00 86.62 484 ILE A O 1
ATOM 3743 N N . GLY A 1 485 ? 15.634 -20.623 -6.451 1.00 87.38 485 GLY A N 1
ATOM 3744 C CA . GLY A 1 485 ? 16.911 -20.700 -7.157 1.00 87.38 485 GLY A CA 1
ATOM 3745 C C . GLY A 1 485 ? 17.839 -19.511 -6.893 1.00 87.38 485 GLY A C 1
ATOM 3746 O O . GLY A 1 485 ? 17.426 -18.507 -6.306 1.00 87.38 485 GLY A O 1
ATOM 3747 N N . PRO A 1 486 ? 19.102 -19.590 -7.353 1.00 88.88 486 PRO A N 1
ATOM 3748 C CA . PRO A 1 486 ? 20.131 -18.595 -7.047 1.00 88.88 486 PRO A CA 1
ATOM 3749 C C . PRO A 1 486 ? 19.796 -17.189 -7.566 1.00 88.88 486 PRO A C 1
ATOM 3751 O O . PRO A 1 486 ? 20.042 -16.213 -6.861 1.00 88.88 486 PRO A O 1
ATOM 3754 N N . GLY A 1 487 ? 19.185 -17.067 -8.752 1.00 90.75 487 GLY A N 1
ATOM 3755 C CA . GLY A 1 487 ? 18.759 -15.768 -9.281 1.00 90.75 487 GLY A CA 1
ATOM 3756 C C . GLY A 1 487 ? 17.685 -15.100 -8.421 1.00 90.75 487 GLY A C 1
ATOM 3757 O O . GLY A 1 487 ? 17.779 -13.911 -8.122 1.00 90.75 487 GLY A O 1
ATOM 3758 N N . MET A 1 488 ? 16.699 -15.871 -7.946 1.00 91.75 488 MET A N 1
ATOM 3759 C CA . MET A 1 488 ? 15.649 -15.344 -7.069 1.00 91.75 488 MET A CA 1
ATOM 3760 C C . MET A 1 488 ? 16.189 -15.005 -5.680 1.00 91.75 488 MET A C 1
ATOM 3762 O O . MET A 1 488 ? 15.831 -13.967 -5.131 1.00 91.75 488 MET A O 1
ATOM 3766 N N . LEU A 1 489 ? 17.088 -15.827 -5.129 1.00 93.31 489 LEU A N 1
ATOM 3767 C CA . LEU A 1 489 ? 17.790 -15.499 -3.889 1.00 93.31 489 LEU A CA 1
ATOM 3768 C C . LEU A 1 489 ? 18.501 -14.148 -4.012 1.00 93.31 489 LEU A C 1
ATOM 3770 O O . LEU A 1 489 ? 18.338 -13.292 -3.145 1.00 93.31 489 LEU A O 1
ATOM 3774 N N . LYS A 1 490 ? 19.207 -13.911 -5.123 1.00 93.44 490 LYS A N 1
ATOM 3775 C CA . LYS A 1 490 ? 19.924 -12.652 -5.318 1.00 93.44 490 LYS A CA 1
ATOM 3776 C C . LYS A 1 490 ? 18.998 -11.445 -5.477 1.00 93.44 490 LYS A C 1
ATOM 3778 O O . LYS A 1 490 ? 19.265 -10.383 -4.915 1.00 93.44 490 LYS A O 1
ATOM 3783 N N . THR A 1 491 ? 17.879 -11.609 -6.181 1.00 93.50 491 THR A N 1
ATOM 3784 C CA . THR A 1 491 ? 16.827 -10.583 -6.235 1.00 93.50 491 THR A CA 1
ATOM 3785 C C . THR A 1 491 ? 16.251 -10.284 -4.858 1.00 93.50 491 THR A C 1
ATOM 3787 O O . THR A 1 491 ? 16.092 -9.113 -4.515 1.00 93.50 491 THR A O 1
ATOM 3790 N N . TRP A 1 492 ? 15.961 -11.317 -4.062 1.00 94.19 492 TRP A N 1
ATOM 3791 C CA . TRP A 1 492 ? 15.432 -11.152 -2.712 1.00 94.19 492 TRP A CA 1
ATOM 3792 C C . TRP A 1 492 ? 16.423 -10.430 -1.794 1.00 94.19 492 TRP A C 1
ATOM 3794 O O . TRP A 1 492 ? 16.020 -9.511 -1.095 1.00 94.19 492 TRP A O 1
ATOM 3804 N N . GLU A 1 493 ? 17.716 -10.761 -1.833 1.00 94.06 493 GLU A N 1
ATOM 3805 C CA . GLU A 1 493 ? 18.742 -10.045 -1.059 1.00 94.06 493 GLU A CA 1
ATOM 3806 C C . GLU A 1 493 ? 18.736 -8.540 -1.353 1.00 94.06 493 GLU A C 1
ATOM 3808 O O . GLU A 1 493 ? 18.793 -7.721 -0.436 1.00 94.06 493 GLU A O 1
ATOM 3813 N N . GLY A 1 494 ? 18.632 -8.171 -2.632 1.00 91.12 494 GLY A N 1
ATOM 3814 C CA . GLY A 1 494 ? 18.540 -6.775 -3.045 1.00 91.12 494 GLY A CA 1
ATOM 3815 C C . GLY A 1 494 ? 17.259 -6.084 -2.567 1.00 91.12 494 GLY A C 1
ATOM 3816 O O . GLY A 1 494 ? 17.306 -4.942 -2.114 1.00 91.12 494 GLY A O 1
ATOM 3817 N N . GLN A 1 495 ? 16.120 -6.782 -2.617 1.00 91.00 495 GLN A N 1
ATOM 3818 C CA . GLN A 1 495 ? 14.847 -6.288 -2.078 1.00 91.00 495 GLN A CA 1
ATOM 3819 C C . GLN A 1 495 ? 14.905 -6.112 -0.559 1.00 91.00 495 GLN A C 1
ATOM 3821 O O . GLN A 1 495 ? 14.525 -5.061 -0.047 1.00 91.00 495 GLN A O 1
ATOM 3826 N N . LEU A 1 496 ? 15.429 -7.108 0.156 1.00 92.69 496 LEU A N 1
ATOM 3827 C CA . LEU A 1 496 ? 15.579 -7.086 1.604 1.00 92.69 496 LEU A CA 1
ATOM 3828 C C . LEU A 1 496 ? 16.453 -5.911 2.040 1.00 92.69 496 LEU A C 1
ATOM 3830 O O . LEU A 1 496 ? 16.056 -5.170 2.929 1.00 92.69 496 LEU A O 1
ATOM 3834 N N . GLN A 1 497 ? 17.594 -5.678 1.383 1.00 91.06 497 GLN A N 1
ATOM 3835 C CA . GLN A 1 497 ? 18.439 -4.513 1.669 1.00 91.06 497 GLN A CA 1
ATOM 3836 C C . GLN A 1 497 ? 17.679 -3.192 1.544 1.00 91.06 497 GLN A C 1
ATOM 3838 O O . GLN A 1 497 ? 17.898 -2.288 2.348 1.00 91.06 497 GLN A O 1
ATOM 3843 N N . GLN A 1 498 ? 16.786 -3.076 0.561 1.00 87.00 498 GLN A N 1
ATOM 3844 C CA . GLN A 1 498 ? 15.976 -1.878 0.397 1.00 87.00 498 GLN A CA 1
ATOM 3845 C C . GLN A 1 498 ? 14.906 -1.762 1.490 1.00 87.00 498 GLN A C 1
ATOM 3847 O O . GLN A 1 498 ? 14.768 -0.692 2.074 1.00 87.00 498 GLN A O 1
ATOM 3852 N N . TYR A 1 499 ? 14.212 -2.851 1.832 1.00 88.31 499 TYR A N 1
ATOM 3853 C CA . TYR A 1 499 ? 13.227 -2.845 2.918 1.00 88.31 499 TYR A CA 1
ATOM 3854 C C . TYR A 1 499 ? 13.852 -2.550 4.280 1.00 88.31 499 TYR A C 1
ATOM 3856 O O . TYR A 1 499 ? 13.268 -1.815 5.070 1.00 88.31 499 TYR A O 1
ATOM 3864 N N . MET A 1 500 ? 15.057 -3.056 4.550 1.00 88.88 500 MET A N 1
ATOM 3865 C CA . MET A 1 500 ? 15.748 -2.811 5.817 1.00 88.88 500 MET A CA 1
ATOM 3866 C C . MET A 1 500 ? 16.068 -1.325 6.046 1.00 88.88 500 MET A C 1
ATOM 3868 O O . MET A 1 500 ? 16.171 -0.910 7.199 1.00 88.88 500 MET A O 1
ATOM 3872 N N . LYS A 1 501 ? 16.153 -0.500 4.989 1.00 88.44 501 LYS A N 1
ATOM 3873 C CA . LYS A 1 501 ? 16.318 0.960 5.118 1.00 88.44 501 LYS A CA 1
ATOM 3874 C C . LYS A 1 501 ? 15.093 1.652 5.728 1.00 88.44 501 LYS A C 1
ATOM 3876 O O . LYS A 1 501 ? 15.245 2.715 6.317 1.00 88.44 501 LYS A O 1
ATOM 3881 N N . GLU A 1 502 ? 13.898 1.060 5.635 1.00 87.38 502 GLU A N 1
ATOM 3882 C CA . GLU A 1 502 ? 12.674 1.632 6.221 1.00 87.38 502 GLU A CA 1
ATOM 3883 C C . GLU A 1 502 ? 12.620 1.512 7.754 1.00 87.38 502 GLU A C 1
ATOM 3885 O O . GLU A 1 502 ? 11.829 2.196 8.402 1.00 87.38 502 GLU A O 1
ATOM 3890 N N . PHE A 1 503 ? 13.473 0.678 8.358 1.00 88.19 503 PHE A N 1
ATOM 3891 C CA . PHE A 1 503 ? 13.555 0.485 9.813 1.00 88.19 503 PHE A CA 1
ATOM 3892 C C . PHE A 1 503 ? 14.516 1.480 10.484 1.00 88.19 503 PHE A C 1
ATOM 3894 O O . PHE A 1 503 ? 14.991 1.260 11.600 1.00 88.19 503 PHE A O 1
ATOM 3901 N N . ASP A 1 504 ? 14.781 2.598 9.807 1.00 91.50 504 ASP A N 1
ATOM 3902 C CA . ASP A 1 504 ? 15.485 3.747 10.350 1.00 91.50 504 ASP A CA 1
ATOM 3903 C C . ASP A 1 504 ? 14.897 5.054 9.799 1.00 91.50 504 ASP A C 1
ATOM 3905 O O . ASP A 1 504 ? 15.182 5.485 8.678 1.00 91.50 504 ASP A O 1
ATOM 3909 N N . PHE A 1 505 ? 14.101 5.740 10.618 1.00 94.44 505 PHE A N 1
ATOM 3910 C CA . PHE A 1 505 ? 13.509 7.019 10.230 1.00 94.44 505 PHE A CA 1
ATOM 3911 C C . PHE A 1 505 ? 14.518 8.165 10.064 1.00 94.44 505 PHE A C 1
ATOM 3913 O O . PHE A 1 505 ? 14.161 9.198 9.494 1.00 94.44 505 PHE A O 1
ATOM 3920 N N . THR A 1 506 ? 15.784 8.008 10.466 1.00 95.19 506 THR A N 1
ATOM 3921 C CA . THR A 1 506 ? 16.832 8.969 10.083 1.00 95.19 506 THR A CA 1
ATOM 3922 C C . THR A 1 506 ? 17.165 8.872 8.594 1.00 95.19 506 THR A C 1
ATOM 3924 O O . THR A 1 506 ? 17.388 9.903 7.956 1.00 95.19 506 THR A O 1
ATOM 3927 N N . THR A 1 507 ? 17.100 7.667 8.017 1.00 94.12 507 THR A N 1
ATOM 3928 C CA . THR A 1 507 ? 17.248 7.447 6.571 1.00 94.12 507 THR A CA 1
ATOM 3929 C C . THR A 1 507 ? 16.050 8.030 5.824 1.00 94.12 507 THR A C 1
ATOM 3931 O O . THR A 1 507 ? 16.228 8.769 4.859 1.00 94.12 507 THR A O 1
ATOM 3934 N N . GLU A 1 508 ? 14.823 7.803 6.309 1.00 94.56 508 GLU A N 1
ATOM 3935 C CA . GLU A 1 508 ? 13.627 8.428 5.724 1.00 94.56 508 GLU A CA 1
ATOM 3936 C C . GLU A 1 508 ? 13.682 9.963 5.793 1.00 94.56 508 GLU A C 1
ATOM 3938 O O . GLU A 1 508 ? 13.300 10.636 4.836 1.00 94.56 508 GLU A O 1
ATOM 3943 N N . ALA A 1 509 ? 14.198 10.542 6.882 1.00 95.94 509 ALA A N 1
ATOM 3944 C CA . ALA A 1 509 ? 14.378 11.987 6.993 1.00 95.94 509 ALA A CA 1
ATOM 3945 C C . ALA A 1 509 ? 15.366 12.533 5.950 1.00 95.94 509 ALA A C 1
ATOM 3947 O O . ALA A 1 509 ? 15.094 13.553 5.316 1.00 95.94 509 ALA A O 1
ATOM 3948 N N . GLN A 1 510 ? 16.500 11.851 5.750 1.00 95.44 510 GLN A N 1
ATOM 3949 C CA . GLN A 1 510 ? 17.470 12.198 4.706 1.00 95.44 510 GLN A CA 1
ATOM 3950 C C . GLN A 1 510 ? 16.821 12.123 3.324 1.00 95.44 510 GLN A C 1
ATOM 3952 O O . GLN A 1 510 ? 16.842 13.106 2.587 1.00 95.44 510 GLN A O 1
ATOM 3957 N N . ASN A 1 511 ? 16.150 11.011 3.024 1.00 94.88 511 ASN A N 1
ATOM 3958 C CA . ASN A 1 511 ? 15.431 10.816 1.771 1.00 94.88 511 ASN A CA 1
ATOM 3959 C C . ASN A 1 511 ? 14.337 11.870 1.550 1.00 94.88 511 ASN A C 1
ATOM 3961 O O . ASN A 1 511 ? 14.131 12.315 0.427 1.00 94.88 511 ASN A O 1
ATOM 3965 N N . THR A 1 512 ? 13.647 12.299 2.608 1.00 94.69 512 THR A N 1
ATOM 3966 C CA . THR A 1 512 ? 12.630 13.356 2.534 1.00 94.69 512 THR A CA 1
ATOM 3967 C C . THR A 1 512 ? 13.255 14.702 2.187 1.00 94.69 512 THR A C 1
ATOM 3969 O O . THR A 1 512 ? 12.713 15.431 1.364 1.00 94.69 512 THR A O 1
ATOM 3972 N N . ASN A 1 513 ? 14.409 15.036 2.771 1.00 93.81 513 ASN A N 1
ATOM 3973 C CA . ASN A 1 513 ? 15.128 16.264 2.427 1.00 93.81 513 ASN A CA 1
ATOM 3974 C C . ASN A 1 513 ? 15.642 16.226 0.982 1.00 93.81 513 ASN A C 1
ATOM 3976 O O . ASN A 1 513 ? 15.490 17.207 0.260 1.00 93.81 513 ASN A O 1
ATOM 3980 N N . GLU A 1 514 ? 16.180 15.089 0.533 1.00 91.12 514 GLU A N 1
ATOM 3981 C CA . GLU A 1 514 ? 16.566 14.907 -0.871 1.00 91.12 514 GLU A CA 1
ATOM 3982 C C . GLU A 1 514 ? 15.352 15.006 -1.807 1.00 91.12 514 GLU A C 1
ATOM 3984 O O . GLU A 1 514 ? 15.413 15.672 -2.838 1.00 91.12 514 GLU A O 1
ATOM 3989 N N . GLY A 1 515 ? 14.225 14.398 -1.429 1.00 89.50 515 GLY A N 1
ATOM 3990 C CA . GLY A 1 515 ? 12.950 14.539 -2.125 1.00 89.50 515 GLY A CA 1
ATOM 3991 C C . GLY A 1 515 ? 12.504 15.998 -2.210 1.00 89.50 515 GLY A C 1
ATOM 3992 O O . GLY A 1 515 ? 12.093 16.441 -3.276 1.00 89.50 515 GLY A O 1
ATOM 3993 N N . TYR A 1 516 ? 12.659 16.773 -1.137 1.00 88.38 516 TYR A N 1
ATOM 3994 C CA . TYR A 1 516 ? 12.351 18.205 -1.108 1.00 88.38 516 TYR A CA 1
ATOM 3995 C C . TYR A 1 516 ? 13.222 19.016 -2.061 1.00 88.38 516 TYR A C 1
ATOM 3997 O O . TYR A 1 516 ? 12.722 19.888 -2.774 1.00 88.38 516 TYR A O 1
ATOM 4005 N N . GLU A 1 517 ? 14.512 18.705 -2.152 1.00 84.31 517 GLU A N 1
ATOM 4006 C CA . GLU A 1 517 ? 15.377 19.325 -3.155 1.00 84.31 517 GLU A CA 1
ATOM 4007 C C . GLU A 1 517 ? 14.884 19.035 -4.580 1.00 84.31 517 GLU A C 1
ATOM 4009 O O . GLU A 1 517 ? 14.810 19.949 -5.402 1.00 84.31 517 GLU A O 1
ATOM 4014 N N . ILE A 1 518 ? 14.464 17.797 -4.844 1.00 82.31 518 ILE A N 1
ATOM 4015 C CA . ILE A 1 518 ? 14.010 17.342 -6.162 1.00 82.31 518 ILE A CA 1
ATOM 4016 C C . ILE A 1 518 ? 12.640 17.916 -6.538 1.00 82.31 518 ILE A C 1
ATOM 4018 O O . ILE A 1 518 ? 12.498 18.614 -7.540 1.00 82.31 518 ILE A O 1
ATOM 4022 N N . TYR A 1 519 ? 11.619 17.628 -5.737 1.00 82.19 519 TYR A N 1
ATOM 4023 C CA . TYR A 1 519 ? 10.221 17.870 -6.087 1.00 82.19 519 TYR A CA 1
ATOM 4024 C C . TYR A 1 519 ? 9.720 19.253 -5.673 1.00 82.19 519 TYR A C 1
ATOM 4026 O O . TYR A 1 519 ? 8.704 19.692 -6.194 1.00 82.19 519 TYR A O 1
ATOM 4034 N N . HIS A 1 520 ? 10.408 19.964 -4.777 1.00 78.06 520 HIS A N 1
ATOM 4035 C CA . HIS A 1 520 ? 10.006 21.315 -4.374 1.00 78.06 520 HIS A CA 1
ATOM 4036 C C . HIS A 1 520 ? 10.988 22.378 -4.876 1.00 78.06 520 HIS A C 1
ATOM 4038 O O . HIS A 1 520 ? 10.597 23.345 -5.532 1.00 78.06 520 HIS A O 1
ATOM 4044 N N . VAL A 1 521 ? 12.284 22.227 -4.582 1.00 61.84 521 VAL A N 1
ATOM 4045 C CA . VAL A 1 521 ? 13.282 23.265 -4.893 1.00 61.84 521 VAL A CA 1
ATOM 4046 C C . VAL A 1 521 ? 13.605 23.307 -6.384 1.00 61.84 521 VAL A C 1
ATOM 4048 O O . VAL A 1 521 ? 13.572 24.392 -6.969 1.00 61.84 521 VAL A O 1
ATOM 4051 N N . PHE A 1 522 ? 13.902 22.164 -7.013 1.00 63.16 522 PHE A N 1
ATOM 4052 C CA . PHE A 1 522 ? 14.183 22.124 -8.450 1.00 63.16 522 PHE A CA 1
ATOM 4053 C C . PHE A 1 522 ? 12.933 22.348 -9.296 1.00 63.16 522 PHE A C 1
ATOM 4055 O O . PHE A 1 522 ? 13.045 23.024 -10.307 1.00 63.16 522 PHE A O 1
ATOM 4062 N N . ASN A 1 523 ? 11.738 21.947 -8.851 1.00 58.88 523 ASN A N 1
ATOM 4063 C CA . ASN A 1 523 ? 10.495 22.334 -9.533 1.00 58.88 523 ASN A CA 1
ATOM 4064 C C . ASN A 1 523 ? 10.275 23.862 -9.567 1.00 58.88 523 ASN A C 1
ATOM 4066 O O . ASN A 1 523 ? 9.731 24.404 -10.526 1.00 58.88 523 ASN A O 1
ATOM 4070 N N . ASN A 1 524 ? 10.741 24.595 -8.556 1.00 54.22 524 ASN A N 1
ATOM 4071 C CA . ASN A 1 524 ? 10.607 26.055 -8.516 1.00 54.22 524 ASN A CA 1
ATOM 4072 C C . ASN A 1 524 ? 11.740 26.812 -9.231 1.00 54.22 524 ASN A C 1
ATOM 4074 O O . ASN A 1 524 ? 11.681 28.036 -9.368 1.00 54.22 524 ASN A O 1
ATOM 4078 N N . ARG A 1 525 ? 12.774 26.116 -9.715 1.00 54.34 525 ARG A N 1
ATOM 4079 C CA . ARG A 1 525 ? 13.813 26.683 -10.582 1.00 54.34 525 ARG A CA 1
ATOM 4080 C C . ARG A 1 525 ? 13.554 26.153 -11.979 1.00 54.34 525 ARG A C 1
ATOM 4082 O O . ARG A 1 525 ? 13.640 24.955 -12.151 1.00 54.34 525 ARG A O 1
ATOM 4089 N N . GLN A 1 526 ? 13.268 26.993 -12.975 1.00 51.84 526 GLN A N 1
ATOM 4090 C CA . GLN A 1 526 ? 13.198 26.531 -14.371 1.00 51.84 526 GLN A CA 1
ATOM 4091 C C . GLN A 1 526 ? 14.442 25.683 -14.692 1.00 51.84 526 GLN A C 1
ATOM 4093 O O . GLN A 1 526 ? 15.538 26.226 -14.823 1.00 51.84 526 GLN A O 1
ATOM 4098 N N . HIS A 1 527 ? 14.296 24.356 -14.730 1.00 52.41 527 HIS A N 1
ATOM 4099 C CA . HIS A 1 527 ? 15.408 23.462 -14.992 1.00 52.41 527 HIS A CA 1
ATOM 4100 C C . HIS A 1 527 ? 15.640 23.530 -16.500 1.00 52.41 527 HIS A C 1
ATOM 4102 O O . HIS A 1 527 ? 14.730 23.199 -17.261 1.00 52.41 527 HIS A O 1
ATOM 4108 N N . PRO A 1 528 ? 16.813 23.988 -16.962 1.00 50.62 528 PRO A N 1
ATOM 4109 C CA . PRO A 1 528 ? 17.027 24.293 -18.375 1.00 50.62 528 PRO A CA 1
ATOM 4110 C C . PRO A 1 528 ? 16.915 23.060 -19.282 1.00 50.62 528 PRO A C 1
ATOM 4112 O O . PRO A 1 528 ? 16.753 23.213 -20.486 1.00 50.62 528 PRO A O 1
ATOM 4115 N N . ALA A 1 529 ? 16.997 21.855 -18.710 1.00 50.50 529 ALA A N 1
ATOM 4116 C CA . ALA A 1 529 ? 17.026 20.608 -19.460 1.00 50.50 529 ALA A CA 1
ATOM 4117 C C . ALA A 1 529 ? 15.634 19.975 -19.689 1.00 50.50 529 ALA A C 1
ATOM 4119 O O . ALA A 1 529 ? 15.464 19.271 -20.674 1.00 50.50 529 ALA A O 1
ATOM 4120 N N . TYR A 1 530 ? 14.619 20.192 -18.842 1.00 59.62 530 TYR A N 1
ATOM 4121 C CA . TYR A 1 530 ? 13.327 19.513 -19.043 1.00 59.62 530 TYR A CA 1
ATOM 4122 C C . TYR A 1 530 ? 12.118 20.252 -18.475 1.00 59.62 530 TYR A C 1
ATOM 4124 O O . TYR A 1 530 ? 12.209 20.993 -17.498 1.00 59.62 530 TYR A O 1
ATOM 4132 N N . ALA A 1 531 ? 10.959 20.031 -19.102 1.00 53.62 531 ALA A N 1
ATOM 4133 C CA . ALA A 1 531 ? 9.702 20.662 -18.709 1.00 53.62 531 ALA A CA 1
ATOM 4134 C C . ALA A 1 531 ? 9.234 20.179 -17.323 1.00 53.62 531 ALA A C 1
ATOM 4136 O O . ALA A 1 531 ? 8.893 19.008 -17.138 1.00 53.62 531 ALA A O 1
ATOM 4137 N N . ILE A 1 532 ? 9.199 21.113 -16.373 1.00 56.78 532 ILE A N 1
ATOM 4138 C CA . ILE A 1 532 ? 8.774 20.908 -14.986 1.00 56.78 532 ILE A CA 1
ATOM 4139 C C . ILE A 1 532 ? 7.249 20.799 -14.886 1.00 56.78 532 ILE A C 1
ATOM 4141 O O . ILE A 1 532 ? 6.521 21.524 -15.568 1.00 56.78 532 ILE A O 1
ATOM 4145 N N . ALA A 1 533 ? 6.762 19.939 -13.986 1.00 65.50 533 ALA A N 1
ATOM 4146 C CA . ALA A 1 533 ? 5.375 19.957 -13.531 1.00 65.50 533 ALA A CA 1
ATOM 4147 C C . ALA A 1 533 ? 5.222 20.908 -12.317 1.00 65.50 533 ALA A C 1
ATOM 4149 O O . ALA A 1 533 ? 5.521 20.501 -11.195 1.00 65.50 533 ALA A O 1
ATOM 4150 N N . PRO A 1 534 ? 4.737 22.159 -12.488 1.00 66.19 534 PRO A N 1
ATOM 4151 C CA . PRO A 1 534 ? 4.739 23.182 -11.427 1.00 66.19 534 PRO A CA 1
ATOM 4152 C C . PRO A 1 534 ? 3.822 22.862 -10.234 1.00 66.19 534 PRO A C 1
ATOM 4154 O O . PRO A 1 534 ? 3.885 23.526 -9.206 1.00 66.19 534 PRO A O 1
ATOM 4157 N N . ASN A 1 535 ? 2.968 21.845 -10.365 1.00 80.81 535 ASN A N 1
ATOM 4158 C CA . ASN A 1 535 ? 1.964 21.464 -9.374 1.00 80.81 535 ASN A CA 1
ATOM 4159 C C . ASN A 1 535 ? 2.330 20.173 -8.625 1.00 80.81 535 ASN A C 1
ATOM 4161 O O . ASN A 1 535 ? 1.441 19.494 -8.108 1.00 80.81 535 ASN A O 1
ATOM 4165 N N . VAL A 1 536 ? 3.609 19.799 -8.601 1.00 87.00 536 VAL A N 1
ATOM 4166 C CA . VAL A 1 536 ? 4.102 18.630 -7.864 1.00 87.00 536 VAL A CA 1
ATOM 4167 C C . VAL A 1 536 ? 4.950 19.108 -6.691 1.00 87.00 536 VAL A C 1
ATOM 4169 O O . VAL A 1 536 ? 5.822 19.950 -6.877 1.00 87.00 536 VAL A O 1
ATOM 4172 N N . ASP A 1 537 ? 4.683 18.578 -5.500 1.00 89.31 537 ASP A N 1
ATOM 4173 C CA . ASP A 1 537 ? 5.394 18.884 -4.252 1.00 89.31 537 ASP A CA 1
ATOM 4174 C C . ASP A 1 537 ? 5.806 17.614 -3.513 1.00 89.31 537 ASP A C 1
ATOM 4176 O O . ASP A 1 537 ? 5.471 16.495 -3.912 1.00 89.31 537 ASP A O 1
ATOM 4180 N N . CYS A 1 538 ? 6.441 17.788 -2.360 1.00 90.81 538 CYS A N 1
ATOM 4181 C CA . CYS A 1 538 ? 6.618 16.718 -1.397 1.00 90.81 538 CYS A CA 1
ATOM 4182 C C . CYS A 1 538 ? 6.557 17.209 0.056 1.00 90.81 538 CYS A C 1
ATOM 4184 O O . CYS A 1 538 ? 6.560 18.404 0.348 1.00 90.81 538 CYS A O 1
ATOM 4186 N N . MET A 1 539 ? 6.505 16.266 0.996 1.00 91.25 539 MET A N 1
ATOM 4187 C CA . MET A 1 539 ? 6.585 16.586 2.422 1.00 91.25 539 MET A CA 1
ATOM 4188 C C . MET A 1 539 ? 7.954 17.160 2.827 1.00 91.25 539 MET A C 1
ATOM 4190 O O . MET A 1 539 ? 8.969 16.913 2.175 1.00 91.25 539 MET A O 1
ATOM 4194 N N . LYS A 1 540 ? 7.985 17.899 3.944 1.00 93.06 540 LYS A N 1
ATOM 4195 C CA . LYS A 1 540 ? 9.203 18.483 4.525 1.00 93.06 540 LYS A CA 1
ATOM 4196 C C . LYS A 1 540 ? 9.387 18.045 5.976 1.00 93.06 540 LYS A C 1
ATOM 4198 O O . LYS A 1 540 ? 8.444 18.142 6.769 1.00 93.06 540 LYS A O 1
ATOM 4203 N N . VAL A 1 541 ? 10.607 17.634 6.328 1.00 95.38 541 VAL A N 1
ATOM 4204 C CA . VAL A 1 541 ? 11.000 17.304 7.708 1.00 95.38 541 VAL A CA 1
ATOM 4205 C C . VAL A 1 541 ? 11.030 18.566 8.573 1.00 95.38 541 VAL A C 1
ATOM 4207 O O . VAL A 1 541 ? 11.576 19.586 8.159 1.00 95.38 541 VAL A O 1
ATOM 4210 N N . ALA A 1 542 ? 10.471 18.488 9.781 1.00 94.88 542 ALA A N 1
ATOM 4211 C CA . ALA A 1 542 ? 10.480 19.564 10.775 1.00 94.88 542 ALA A CA 1
ATOM 4212 C C . ALA A 1 542 ? 11.655 19.393 11.760 1.00 94.88 542 ALA A C 1
ATOM 4214 O O . ALA A 1 542 ? 11.470 19.349 12.981 1.00 94.88 542 ALA A O 1
ATOM 4215 N N . SER A 1 543 ? 12.871 19.245 11.223 1.00 91.75 543 SER A N 1
ATOM 4216 C CA . SER A 1 543 ? 14.092 18.951 11.995 1.00 91.75 543 SER A CA 1
ATOM 4217 C C . SER A 1 543 ? 14.422 20.026 13.035 1.00 91.75 543 SER A C 1
ATOM 4219 O O . SER A 1 543 ? 15.082 19.742 14.031 1.00 91.75 543 SER A O 1
ATOM 4221 N N . GLU A 1 544 ? 13.970 21.260 12.811 1.00 88.94 544 GLU A N 1
ATOM 4222 C CA . GLU A 1 544 ? 14.102 22.387 13.734 1.00 88.94 544 GLU A CA 1
ATOM 4223 C C . GLU A 1 544 ? 13.224 22.257 14.988 1.00 88.94 544 GLU A C 1
ATOM 4225 O O . GLU A 1 544 ? 13.497 22.901 16.000 1.00 88.94 544 GLU A O 1
ATOM 4230 N N . VAL A 1 545 ? 12.176 21.430 14.931 1.00 91.00 545 VAL A N 1
ATOM 4231 C CA . VAL A 1 545 ? 11.252 21.191 16.047 1.00 91.00 545 VAL A CA 1
ATOM 4232 C C . VAL A 1 545 ? 11.701 19.977 16.845 1.00 91.00 545 VAL A C 1
ATOM 4234 O O . VAL A 1 545 ? 11.907 20.067 18.054 1.00 91.00 545 VAL A O 1
ATOM 4237 N N . VAL A 1 546 ? 11.881 18.843 16.169 1.00 92.00 546 VAL A N 1
ATOM 4238 C CA . VAL A 1 546 ? 12.396 17.605 16.760 1.00 92.00 546 VAL A CA 1
ATOM 4239 C C . VAL A 1 546 ? 13.350 16.968 15.749 1.00 92.00 546 VAL A C 1
ATOM 4241 O O . VAL A 1 546 ? 12.910 16.632 14.646 1.00 92.00 546 VAL A O 1
ATOM 4244 N N . PRO A 1 547 ? 14.636 16.768 16.094 1.00 92.50 547 PRO A N 1
ATOM 4245 C CA . PRO A 1 547 ? 15.559 16.045 15.230 1.00 92.50 547 PRO A CA 1
ATOM 4246 C C . PRO A 1 547 ? 15.054 14.619 14.957 1.00 92.50 547 PRO A C 1
ATOM 4248 O O . PRO A 1 547 ? 14.562 13.964 15.882 1.00 92.50 547 PRO A O 1
ATOM 4251 N N . PRO A 1 548 ? 15.185 14.107 13.721 1.00 94.25 548 PRO A N 1
ATOM 4252 C CA . PRO A 1 548 ? 14.791 12.739 13.416 1.00 94.25 548 PRO A CA 1
ATOM 4253 C C . PRO A 1 548 ? 15.619 11.745 14.236 1.00 94.25 548 PRO A C 1
ATOM 4255 O O . PRO A 1 548 ? 16.810 11.940 14.482 1.00 94.25 548 PRO A O 1
ATOM 4258 N N . SER A 1 549 ? 14.982 10.652 14.641 1.00 92.56 549 SER A N 1
ATOM 4259 C CA . SER A 1 549 ? 15.617 9.526 15.328 1.00 92.56 549 SER A CA 1
ATOM 4260 C C . SER A 1 549 ? 15.255 8.229 14.616 1.00 92.56 549 SER A C 1
ATOM 4262 O O . SER A 1 549 ? 14.343 8.226 13.795 1.00 92.56 549 SER A O 1
ATOM 4264 N N . LYS A 1 550 ? 15.901 7.112 14.970 1.00 90.00 550 LYS A N 1
ATOM 4265 C CA . LYS A 1 550 ? 15.594 5.800 14.377 1.00 90.00 550 LYS A CA 1
ATOM 4266 C C . LYS A 1 550 ? 14.099 5.452 14.445 1.00 90.00 550 LYS A C 1
ATOM 4268 O O . LYS A 1 550 ? 13.552 4.911 13.493 1.00 90.00 550 LYS A O 1
ATOM 4273 N N . ASN A 1 551 ? 13.443 5.820 15.550 1.00 90.00 551 ASN A N 1
ATOM 4274 C CA . ASN A 1 551 ? 12.081 5.386 15.879 1.00 90.00 551 ASN A CA 1
ATOM 4275 C C . ASN A 1 551 ? 11.019 6.486 15.744 1.00 90.00 551 ASN A C 1
ATOM 4277 O O . ASN A 1 551 ? 9.841 6.222 15.988 1.00 90.00 551 ASN A O 1
ATOM 4281 N N . ALA A 1 552 ? 11.410 7.722 15.423 1.00 93.31 552 ALA A N 1
ATOM 4282 C CA . ALA A 1 552 ? 10.462 8.822 15.298 1.00 93.31 552 ALA A CA 1
ATOM 4283 C C . ALA A 1 552 ? 10.897 9.887 14.287 1.00 93.31 552 ALA A C 1
ATOM 4285 O O . ALA A 1 552 ? 12.052 10.322 14.296 1.00 93.31 552 ALA A O 1
ATOM 4286 N N . LEU A 1 553 ? 9.934 10.343 13.486 1.00 95.38 553 LEU A N 1
ATOM 4287 C CA . LEU A 1 553 ? 10.080 11.392 12.481 1.00 95.38 553 LEU A CA 1
ATOM 4288 C C . LEU A 1 553 ? 8.962 12.425 12.639 1.00 95.38 553 LEU A C 1
ATOM 4290 O O . LEU A 1 553 ? 7.789 12.062 12.687 1.00 95.38 553 LEU A O 1
ATOM 4294 N N . VAL A 1 554 ? 9.319 13.708 12.688 1.00 96.00 554 VAL A N 1
ATOM 4295 C CA . VAL A 1 554 ? 8.351 14.814 12.692 1.00 96.00 554 VAL A CA 1
ATOM 4296 C C . VAL A 1 554 ? 8.433 15.546 11.358 1.00 96.00 554 VAL A C 1
ATOM 4298 O O . VAL A 1 554 ? 9.503 15.998 10.947 1.00 96.00 554 VAL A O 1
ATOM 4301 N N . ILE A 1 555 ? 7.298 15.661 10.677 1.00 95.50 555 ILE A N 1
ATOM 4302 C CA . ILE A 1 555 ? 7.169 16.347 9.391 1.00 95.50 555 ILE A CA 1
ATOM 4303 C C . ILE A 1 555 ? 6.103 17.437 9.466 1.00 95.50 555 ILE A C 1
ATOM 4305 O O . ILE A 1 555 ? 5.186 17.418 10.292 1.00 95.50 555 ILE A O 1
ATOM 4309 N N . THR A 1 556 ? 6.224 18.406 8.571 1.00 94.19 556 THR A N 1
ATOM 4310 C CA . THR A 1 556 ? 5.184 19.410 8.344 1.00 94.19 556 THR A CA 1
ATOM 4311 C C . THR A 1 556 ? 3.940 18.761 7.736 1.00 94.19 556 THR A C 1
ATOM 4313 O O . THR A 1 556 ? 4.032 17.815 6.951 1.00 94.19 556 THR A O 1
ATOM 4316 N N . LYS A 1 557 ? 2.753 19.250 8.111 1.00 93.06 557 LYS A N 1
ATOM 4317 C CA . LYS A 1 557 ? 1.490 18.738 7.570 1.00 93.06 557 LYS A CA 1
ATOM 4318 C C .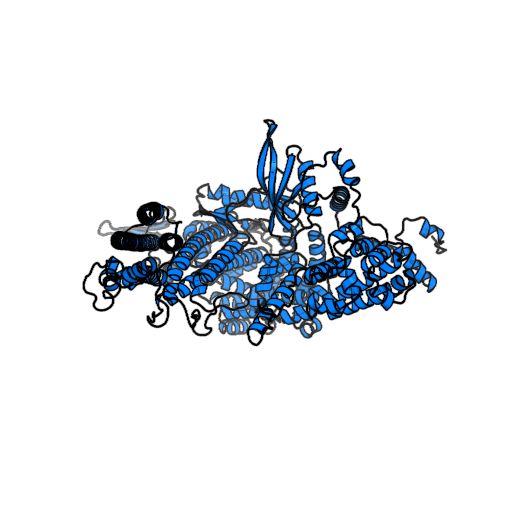 LYS A 1 557 ? 1.382 19.072 6.077 1.00 93.06 557 LYS A C 1
ATOM 4320 O O . LYS A 1 557 ? 1.276 20.243 5.717 1.00 93.06 557 LYS A O 1
ATOM 4325 N N . ALA A 1 558 ? 1.344 18.042 5.233 1.00 91.06 558 ALA A N 1
ATOM 4326 C CA . ALA A 1 558 ? 1.003 18.185 3.821 1.00 91.06 558 ALA A CA 1
ATOM 4327 C C . ALA A 1 558 ? -0.488 18.539 3.638 1.00 91.06 558 ALA A C 1
ATOM 4329 O O . ALA A 1 558 ? -1.345 18.148 4.437 1.00 91.06 558 ALA A O 1
ATOM 4330 N N . SER A 1 559 ? -0.794 19.303 2.589 1.00 88.88 559 SER A N 1
ATOM 4331 C CA . SER A 1 559 ? -2.157 19.760 2.287 1.00 88.88 559 SER A CA 1
ATOM 4332 C C . SER A 1 559 ? -2.919 18.725 1.458 1.00 88.88 559 SER A C 1
ATOM 4334 O O . SER A 1 559 ? -2.332 18.043 0.623 1.00 88.88 559 SER A O 1
ATOM 4336 N N . GLY A 1 560 ? -4.242 18.661 1.625 1.00 91.44 560 GLY A N 1
ATOM 4337 C CA . GLY A 1 560 ? -5.107 17.758 0.860 1.00 91.44 560 GLY A CA 1
ATOM 4338 C C . GLY A 1 560 ? -5.332 16.401 1.528 1.00 91.44 560 GLY A C 1
ATOM 4339 O O . GLY A 1 560 ? -5.259 16.279 2.752 1.00 91.44 560 GLY A O 1
ATOM 4340 N N . GLN A 1 561 ? -5.632 15.388 0.718 1.00 91.88 561 GLN A N 1
ATOM 4341 C CA . GLN A 1 561 ? -5.861 14.008 1.158 1.00 91.88 561 GLN A CA 1
ATOM 4342 C C . GLN A 1 561 ? -5.189 13.003 0.226 1.00 91.88 561 GLN A C 1
ATOM 4344 O O . GLN A 1 561 ? -4.894 13.344 -0.916 1.00 91.88 561 GLN A O 1
ATOM 4349 N N . THR A 1 562 ? -4.946 11.777 0.693 1.00 92.56 562 THR A N 1
ATOM 4350 C CA . THR A 1 562 ? -4.358 10.723 -0.147 1.00 92.56 562 THR A CA 1
ATOM 4351 C C . THR A 1 562 ? -5.277 10.377 -1.321 1.00 92.56 562 THR A C 1
ATOM 4353 O O . THR A 1 562 ? -6.502 10.426 -1.194 1.00 92.56 562 THR A O 1
ATOM 4356 N N . VAL A 1 563 ? -4.697 10.019 -2.469 1.00 92.62 563 VAL A N 1
ATOM 4357 C CA . VAL A 1 563 ? -5.450 9.640 -3.676 1.00 92.62 563 VAL A CA 1
ATOM 4358 C C . VAL A 1 563 ? -6.338 8.422 -3.407 1.00 92.62 563 VAL A C 1
ATOM 4360 O O . VAL A 1 563 ? -7.474 8.393 -3.862 1.00 92.62 563 VAL A O 1
ATOM 4363 N N . ASP A 1 564 ? -5.870 7.462 -2.608 1.00 89.69 564 ASP A N 1
ATOM 4364 C CA . ASP A 1 564 ? -6.663 6.291 -2.201 1.00 89.69 564 ASP A CA 1
ATOM 4365 C C . ASP A 1 564 ? -7.924 6.684 -1.404 1.00 89.69 564 ASP A C 1
ATOM 4367 O O . ASP A 1 564 ? -9.042 6.255 -1.704 1.00 89.69 564 ASP A O 1
ATOM 4371 N N . LYS A 1 565 ? -7.775 7.592 -0.429 1.00 89.62 565 LYS A N 1
ATOM 4372 C CA . LYS A 1 565 ? -8.916 8.121 0.327 1.00 89.62 565 LYS A CA 1
ATOM 4373 C C . LYS A 1 565 ? -9.872 8.892 -0.584 1.00 89.62 565 LYS A C 1
ATOM 4375 O O . LYS A 1 565 ? -11.081 8.685 -0.503 1.00 89.62 565 LYS A O 1
ATOM 4380 N N . PHE A 1 566 ? -9.334 9.710 -1.485 1.00 92.38 566 PHE A N 1
ATOM 4381 C CA . PHE A 1 566 ? -10.123 10.431 -2.478 1.00 92.38 566 PHE A CA 1
ATOM 4382 C C . PHE A 1 566 ? -10.921 9.485 -3.390 1.00 92.38 566 PHE A C 1
ATOM 4384 O O . PHE A 1 566 ? -12.116 9.697 -3.578 1.00 92.38 566 PHE A O 1
ATOM 4391 N N . PHE A 1 567 ? -10.320 8.398 -3.893 1.00 89.81 567 PHE A N 1
ATOM 4392 C CA . PHE A 1 567 ? -11.035 7.382 -4.677 1.00 89.81 567 PHE A CA 1
ATOM 4393 C C . PHE A 1 567 ? -12.203 6.785 -3.904 1.00 89.81 567 PHE A C 1
ATOM 4395 O O . PHE A 1 567 ? -13.300 6.644 -4.449 1.00 89.81 567 PHE A O 1
ATOM 4402 N N . LYS A 1 568 ? -11.987 6.452 -2.629 1.00 88.31 568 LYS A N 1
ATOM 4403 C CA . LYS A 1 568 ? -13.023 5.887 -1.764 1.00 88.31 568 LYS A CA 1
ATOM 4404 C C . LYS A 1 568 ? -14.167 6.871 -1.517 1.00 88.31 568 LYS A C 1
ATOM 4406 O O . LYS A 1 568 ? -15.328 6.461 -1.567 1.00 88.31 568 LYS A O 1
ATOM 4411 N N . GLU A 1 569 ? -13.857 8.141 -1.265 1.00 90.50 569 GLU A N 1
ATOM 4412 C CA . GLU A 1 569 ? -14.849 9.202 -1.056 1.00 90.50 569 GLU A CA 1
ATOM 4413 C C . GLU A 1 569 ? -15.660 9.470 -2.327 1.00 90.50 569 GLU A C 1
ATOM 4415 O O . GLU A 1 569 ? -16.883 9.347 -2.279 1.00 90.50 569 GLU A O 1
ATOM 4420 N N . CYS A 1 570 ? -15.008 9.702 -3.472 1.00 90.00 570 CYS A N 1
ATOM 4421 C CA . CYS A 1 570 ? -15.690 9.896 -4.756 1.00 90.00 570 CYS A CA 1
ATOM 4422 C C . CYS A 1 570 ? -16.529 8.674 -5.138 1.00 90.00 570 CYS A C 1
ATOM 4424 O O . CYS A 1 570 ? -17.693 8.812 -5.500 1.00 90.00 570 CYS A O 1
ATOM 4426 N N . THR A 1 571 ? -15.991 7.457 -4.994 1.00 90.31 571 THR A N 1
ATOM 4427 C CA . THR A 1 571 ? -16.762 6.233 -5.260 1.00 90.31 571 THR A CA 1
ATOM 4428 C C . THR A 1 571 ? -17.993 6.174 -4.362 1.00 90.31 571 THR A C 1
ATOM 4430 O O . THR A 1 571 ? -19.086 5.921 -4.851 1.00 90.31 571 THR A O 1
ATOM 4433 N N . THR A 1 572 ? -17.855 6.440 -3.061 1.00 89.56 572 THR A N 1
ATOM 4434 C CA . THR A 1 572 ? -18.991 6.442 -2.125 1.00 89.56 572 THR A CA 1
ATOM 4435 C C . THR A 1 572 ? -20.026 7.504 -2.498 1.00 89.56 572 THR A C 1
ATOM 4437 O O . THR A 1 572 ? -21.220 7.205 -2.495 1.00 89.56 572 THR A O 1
ATOM 4440 N N . SER A 1 573 ? -19.575 8.707 -2.865 1.00 88.50 573 SER A N 1
ATOM 4441 C CA . SER A 1 573 ? -20.423 9.800 -3.350 1.00 88.50 573 SER A CA 1
ATOM 4442 C C . SER A 1 573 ? -21.226 9.365 -4.579 1.00 88.50 573 SER A C 1
ATOM 4444 O O . SER A 1 573 ? -22.455 9.372 -4.544 1.00 88.50 573 SER A O 1
ATOM 4446 N N . ILE A 1 574 ? -20.559 8.812 -5.599 1.00 89.69 574 ILE A N 1
ATOM 4447 C CA . ILE A 1 574 ? -21.194 8.279 -6.814 1.00 89.69 574 ILE A CA 1
ATOM 4448 C C . ILE A 1 574 ? -22.199 7.168 -6.475 1.00 89.69 574 ILE A C 1
ATOM 4450 O O . ILE A 1 574 ? -23.335 7.198 -6.940 1.00 89.69 574 ILE A O 1
ATOM 4454 N N . GLN A 1 575 ? -21.829 6.188 -5.640 1.00 89.81 575 GLN A N 1
ATOM 4455 C CA . GLN A 1 575 ? -22.723 5.083 -5.253 1.00 89.81 575 GLN A CA 1
ATOM 4456 C C . GLN A 1 575 ? -23.974 5.562 -4.494 1.00 89.81 575 GLN A C 1
ATOM 4458 O O . GLN A 1 575 ? -25.025 4.910 -4.547 1.00 89.81 575 GLN A O 1
ATOM 4463 N N . ASN A 1 576 ? -23.872 6.682 -3.775 1.00 87.75 576 ASN A N 1
ATOM 4464 C CA . ASN A 1 576 ? -24.993 7.315 -3.091 1.00 87.75 576 ASN A CA 1
ATOM 4465 C C . ASN A 1 576 ? -25.855 8.135 -4.055 1.00 87.75 576 ASN A C 1
ATOM 4467 O O . ASN A 1 576 ? -27.074 7.976 -4.027 1.00 87.75 576 ASN A O 1
ATOM 4471 N N . ALA A 1 577 ? -25.239 8.917 -4.943 1.00 84.00 577 ALA A N 1
ATOM 4472 C CA . ALA A 1 577 ? -25.928 9.705 -5.964 1.00 84.00 577 ALA A CA 1
ATOM 4473 C C . ALA A 1 577 ? -26.811 8.824 -6.857 1.00 84.00 577 ALA A C 1
ATOM 4475 O O . ALA A 1 577 ? -27.974 9.115 -7.136 1.00 84.00 577 ALA A O 1
ATOM 4476 N N . VAL A 1 578 ? -26.291 7.655 -7.239 1.00 88.19 578 VAL A N 1
ATOM 4477 C CA . VAL A 1 578 ? -26.997 6.752 -8.152 1.00 88.19 578 VAL A CA 1
ATOM 4478 C C . VAL A 1 578 ? -27.935 5.754 -7.468 1.00 88.19 578 VAL A C 1
ATOM 4480 O O . VAL A 1 578 ? -28.597 4.942 -8.125 1.00 88.19 578 VAL A O 1
ATOM 4483 N N . ALA A 1 579 ? -28.032 5.829 -6.138 1.00 87.50 579 ALA A N 1
ATOM 4484 C CA . ALA A 1 579 ? -28.814 4.925 -5.307 1.00 87.50 579 ALA A CA 1
ATOM 4485 C C . ALA A 1 579 ? -30.302 4.914 -5.644 1.00 87.50 579 ALA A C 1
ATOM 4487 O O . ALA A 1 579 ? -30.977 3.935 -5.330 1.00 87.50 579 ALA A O 1
ATOM 4488 N N . SER A 1 580 ? -30.835 6.001 -6.202 1.00 83.38 580 SER A N 1
ATOM 4489 C CA . SER A 1 580 ? -32.250 6.164 -6.541 1.00 83.38 580 SER A CA 1
ATOM 4490 C C . SER A 1 580 ? -32.643 5.373 -7.792 1.00 83.38 580 SER A C 1
ATOM 4492 O O . SER A 1 580 ? -33.758 4.849 -7.823 1.00 83.38 580 SER A O 1
ATOM 4494 N N . LEU A 1 581 ? -31.720 5.192 -8.743 1.00 85.19 581 LEU A N 1
ATOM 4495 C CA . LEU A 1 581 ? -31.987 4.666 -10.086 1.00 85.19 581 LEU A CA 1
ATOM 4496 C C . LEU A 1 581 ? -31.526 3.221 -10.302 1.00 85.19 581 LEU A C 1
ATOM 4498 O O . LEU A 1 581 ? -32.257 2.428 -10.898 1.00 85.19 581 LEU A O 1
ATOM 4502 N N . TYR A 1 582 ? -30.338 2.858 -9.810 1.00 91.56 582 TYR A N 1
ATOM 4503 C CA . TYR A 1 582 ? -29.741 1.546 -10.082 1.00 91.56 582 TYR A CA 1
ATOM 4504 C C . TYR A 1 582 ? -29.906 0.561 -8.920 1.00 91.56 582 TYR A C 1
ATOM 4506 O O . TYR A 1 582 ? -30.050 0.937 -7.751 1.00 91.56 582 TYR A O 1
ATOM 4514 N N . GLN A 1 583 ? -29.906 -0.731 -9.247 1.00 91.06 583 GLN A N 1
ATOM 4515 C CA . GLN A 1 583 ? -29.875 -1.811 -8.266 1.00 91.06 583 GLN A CA 1
ATOM 4516 C C . GLN A 1 583 ? -28.515 -1.843 -7.568 1.00 91.06 583 GLN A C 1
ATOM 4518 O O . GLN A 1 583 ? -27.481 -1.590 -8.186 1.00 91.06 583 GLN A O 1
ATOM 4523 N N . ARG A 1 584 ? -28.514 -2.189 -6.278 1.00 88.50 584 ARG A N 1
ATOM 4524 C CA . ARG A 1 584 ? -27.297 -2.305 -5.469 1.00 88.50 584 ARG A CA 1
ATOM 4525 C C . ARG A 1 584 ? -27.242 -3.652 -4.774 1.00 88.50 584 ARG A C 1
ATOM 4527 O O . ARG A 1 584 ? -28.274 -4.178 -4.357 1.00 88.50 584 ARG A O 1
ATOM 4534 N N . ASP A 1 585 ? -26.035 -4.175 -4.624 1.00 82.31 585 ASP A N 1
ATOM 4535 C CA . ASP A 1 585 ? -25.788 -5.336 -3.784 1.00 82.31 585 ASP A CA 1
ATOM 4536 C C . ASP A 1 585 ? -26.163 -4.994 -2.325 1.00 82.31 585 ASP A C 1
ATOM 4538 O O . ASP A 1 585 ? -25.714 -3.971 -1.800 1.00 82.31 585 ASP A O 1
ATOM 4542 N N . PRO A 1 586 ? -26.993 -5.808 -1.650 1.00 74.44 586 PRO A N 1
ATOM 4543 C CA . PRO A 1 586 ? -27.503 -5.483 -0.319 1.00 74.44 586 PRO A CA 1
ATOM 4544 C C . PRO A 1 586 ? -26.443 -5.543 0.794 1.00 74.44 586 PRO A C 1
ATOM 4546 O O . PRO A 1 586 ? -26.689 -5.023 1.882 1.00 74.44 586 PRO A O 1
ATOM 4549 N N . VAL A 1 587 ? -25.290 -6.175 0.545 1.00 70.06 587 VAL A N 1
ATOM 4550 C CA . VAL A 1 587 ? -24.192 -6.356 1.508 1.00 70.06 587 VAL A CA 1
ATOM 4551 C C . VAL A 1 587 ? -23.112 -5.294 1.297 1.00 70.06 587 VAL A C 1
ATOM 4553 O O . VAL A 1 587 ? -22.690 -4.637 2.245 1.00 70.06 587 VAL A O 1
ATOM 4556 N N . THR A 1 588 ? -22.672 -5.104 0.055 1.00 73.88 588 THR A N 1
ATOM 4557 C CA . THR A 1 588 ? -21.568 -4.198 -0.304 1.00 73.88 588 THR A CA 1
ATOM 4558 C C . THR A 1 588 ? -22.032 -2.795 -0.683 1.00 73.88 588 THR A C 1
ATOM 4560 O O . THR A 1 588 ? -21.211 -1.884 -0.750 1.00 73.88 588 THR A O 1
ATOM 4563 N N . ASN A 1 589 ? -23.334 -2.611 -0.933 1.00 81.25 589 ASN A N 1
ATOM 4564 C CA . ASN A 1 589 ? -23.947 -1.356 -1.372 1.00 81.25 589 ASN A CA 1
ATOM 4565 C C . ASN A 1 589 ? -23.391 -0.809 -2.707 1.00 81.25 589 ASN A C 1
ATOM 4567 O O . ASN A 1 589 ? -23.583 0.365 -3.017 1.00 81.25 589 ASN A O 1
ATOM 4571 N N . LYS A 1 590 ? -22.714 -1.645 -3.506 1.00 85.31 590 LYS A N 1
ATOM 4572 C CA . LYS A 1 590 ? -22.207 -1.291 -4.842 1.00 85.31 590 LYS A CA 1
ATOM 4573 C C . LYS A 1 590 ? -23.291 -1.499 -5.905 1.00 85.31 590 LYS A C 1
ATOM 4575 O O . LYS A 1 590 ? -24.073 -2.445 -5.802 1.00 85.31 590 LYS A O 1
ATOM 4580 N N . VAL A 1 591 ? -23.321 -0.650 -6.933 1.00 87.81 591 VAL A N 1
ATOM 4581 C CA . VAL A 1 591 ? -24.176 -0.805 -8.121 1.00 87.81 591 VAL A CA 1
ATOM 4582 C C . VAL A 1 591 ? -23.933 -2.168 -8.757 1.00 87.81 591 VAL A C 1
ATOM 4584 O O . VAL A 1 591 ? -22.789 -2.584 -8.948 1.00 87.81 591 VAL A O 1
ATOM 4587 N N . LEU A 1 592 ? -25.023 -2.859 -9.080 1.00 88.69 592 LEU A N 1
ATOM 4588 C CA . LEU A 1 592 ? -24.972 -4.115 -9.810 1.00 88.69 592 LEU A CA 1
ATOM 4589 C C . LEU A 1 592 ? -24.812 -3.836 -11.303 1.00 88.69 592 LEU A C 1
ATOM 4591 O O . LEU A 1 592 ? -25.552 -3.045 -11.885 1.00 88.69 592 LEU A O 1
ATOM 4595 N N . TRP A 1 593 ? -23.851 -4.522 -11.912 1.00 88.44 593 TRP A N 1
ATOM 4596 C CA . TRP A 1 593 ? -23.543 -4.418 -13.332 1.00 88.44 593 TRP A CA 1
ATOM 4597 C C . TRP A 1 593 ? -23.932 -5.708 -14.039 1.00 88.44 593 TRP A C 1
ATOM 4599 O O . TRP A 1 593 ? -23.633 -6.808 -13.564 1.00 88.44 593 TRP A O 1
ATOM 4609 N N . ASP A 1 594 ? -24.558 -5.570 -15.199 1.00 86.94 594 ASP A N 1
ATOM 4610 C CA . ASP A 1 594 ? -24.810 -6.687 -16.088 1.00 86.94 594 ASP A CA 1
ATOM 4611 C C . ASP A 1 594 ? -23.479 -7.236 -16.627 1.00 86.94 594 ASP A C 1
ATOM 4613 O O . ASP A 1 594 ? -22.623 -6.501 -17.134 1.00 86.94 594 ASP A O 1
ATOM 4617 N N . LYS A 1 595 ? -23.266 -8.548 -16.483 1.00 83.19 595 LYS A N 1
ATOM 4618 C CA . LYS A 1 595 ? -21.968 -9.165 -16.789 1.00 83.19 595 LYS A CA 1
ATOM 4619 C C . LYS A 1 595 ? -21.651 -9.172 -18.283 1.00 83.19 595 LYS A C 1
ATOM 4621 O O . LYS A 1 595 ? -20.459 -9.144 -18.609 1.00 83.19 595 LYS A O 1
ATOM 4626 N N . GLU A 1 596 ? -22.666 -9.213 -19.143 1.00 83.50 596 GLU A N 1
ATOM 4627 C CA . GLU A 1 596 ? -22.528 -9.333 -20.597 1.00 83.50 596 GLU A CA 1
ATOM 4628 C C . GLU A 1 596 ? -22.411 -7.959 -21.255 1.00 83.50 596 GLU A C 1
ATOM 4630 O O . GLU A 1 596 ? -21.467 -7.695 -21.995 1.00 83.50 596 GLU A O 1
ATOM 4635 N N . THR A 1 597 ? -23.335 -7.059 -20.929 1.00 84.75 597 THR A N 1
ATOM 4636 C CA . THR A 1 597 ? -23.436 -5.722 -21.522 1.00 84.75 597 THR A CA 1
ATOM 4637 C C . THR A 1 597 ? -22.540 -4.691 -20.844 1.00 84.75 597 THR A C 1
ATOM 4639 O O . THR A 1 597 ? -22.312 -3.628 -21.417 1.00 84.75 597 THR A O 1
ATOM 4642 N N . LYS A 1 598 ? -22.037 -4.983 -19.633 1.00 82.31 598 LYS A N 1
ATOM 4643 C CA . LYS A 1 598 ? -21.278 -4.043 -18.787 1.00 82.31 598 LYS A CA 1
ATOM 4644 C C . LYS A 1 598 ? -22.037 -2.747 -18.490 1.00 82.31 598 LYS A C 1
ATOM 4646 O O . LYS A 1 598 ? -21.419 -1.720 -18.237 1.00 82.31 598 LYS A O 1
ATOM 4651 N N . LYS A 1 599 ? -23.371 -2.793 -18.505 1.00 87.62 599 LYS A N 1
ATOM 4652 C CA . LYS A 1 599 ? -24.238 -1.667 -18.140 1.00 87.62 599 LYS A CA 1
ATOM 4653 C C . LYS A 1 599 ? -24.754 -1.811 -16.705 1.00 87.62 599 LYS A C 1
ATOM 4655 O O . LYS A 1 599 ? -24.904 -2.941 -16.230 1.00 87.62 599 LYS A O 1
ATOM 4660 N N . PRO A 1 600 ? -25.023 -0.704 -15.996 1.00 90.25 600 PRO A N 1
ATOM 4661 C CA . PRO A 1 600 ? -25.606 -0.757 -14.662 1.00 90.25 600 PRO A CA 1
ATOM 4662 C C . PRO A 1 600 ? -27.063 -1.246 -14.733 1.00 90.25 600 PRO A C 1
ATOM 4664 O O . PRO A 1 600 ? -27.816 -0.879 -15.636 1.00 90.25 600 PRO A O 1
ATOM 4667 N N . LEU A 1 601 ? -27.472 -2.087 -13.781 1.00 89.31 601 LEU A N 1
ATOM 4668 C CA . LEU A 1 601 ? -28.829 -2.634 -13.721 1.00 89.31 601 LEU A CA 1
ATOM 4669 C C . LEU A 1 601 ? -29.802 -1.610 -13.128 1.00 89.31 601 LEU A C 1
ATOM 4671 O O . LEU A 1 601 ? -29.609 -1.138 -12.007 1.00 89.31 601 LEU A O 1
ATOM 4675 N N . LEU A 1 602 ? -30.877 -1.296 -13.852 1.00 88.69 602 LEU A N 1
ATOM 4676 C CA . LEU A 1 602 ? -31.936 -0.391 -13.394 1.00 88.69 602 LEU A CA 1
ATOM 4677 C C . LEU A 1 602 ? -32.823 -1.047 -12.337 1.00 88.69 602 LEU A C 1
ATOM 4679 O O . LEU A 1 602 ? -33.106 -2.247 -12.392 1.00 88.69 602 LEU A O 1
ATOM 4683 N N . LYS A 1 603 ? -33.313 -0.255 -11.383 1.00 88.62 603 LYS A N 1
ATOM 4684 C CA . LYS A 1 603 ? -34.396 -0.702 -10.502 1.00 88.62 603 LYS A CA 1
ATOM 4685 C C . LYS A 1 603 ? -35.681 -0.918 -11.295 1.00 88.62 603 LYS A C 1
ATOM 4687 O O . LYS A 1 603 ? -35.961 -0.194 -12.242 1.00 88.62 603 LYS A O 1
ATOM 4692 N N . GLU A 1 604 ? -36.516 -1.841 -10.823 1.00 82.94 604 GLU A N 1
ATOM 4693 C CA . GLU A 1 604 ? -37.862 -2.043 -11.380 1.00 82.94 604 GLU A CA 1
ATOM 4694 C C . GLU A 1 604 ? -38.750 -0.795 -11.250 1.00 82.94 604 GLU A C 1
ATOM 4696 O O . GLU A 1 604 ? -39.641 -0.579 -12.069 1.00 82.94 604 GLU A O 1
ATOM 4701 N N . LYS A 1 605 ? -38.518 0.019 -10.210 1.00 78.88 605 LYS A N 1
ATOM 4702 C CA . LYS A 1 605 ? -39.212 1.287 -9.960 1.00 78.88 605 LYS A CA 1
ATOM 4703 C C . LYS A 1 605 ? -38.218 2.355 -9.511 1.00 78.88 605 LYS A C 1
ATOM 4705 O O . LYS A 1 605 ? -37.448 2.128 -8.576 1.00 78.88 605 LYS A O 1
ATOM 4710 N N . PHE A 1 606 ? -38.281 3.518 -10.147 1.00 77.19 606 PHE A N 1
ATOM 4711 C CA . PHE A 1 606 ? -37.513 4.718 -9.817 1.00 77.19 606 PHE A CA 1
ATOM 4712 C C . PHE A 1 606 ? -38.349 5.964 -10.157 1.00 77.19 606 PHE A C 1
ATOM 4714 O O . PHE A 1 606 ? -39.287 5.873 -10.947 1.00 77.19 606 PHE A O 1
ATOM 4721 N N . SER A 1 607 ? -38.055 7.107 -9.527 1.00 71.88 607 SER A N 1
ATOM 4722 C CA . SER A 1 607 ? -38.756 8.373 -9.815 1.00 71.88 607 SER A CA 1
ATOM 4723 C C . SER A 1 607 ? -38.264 8.969 -11.133 1.00 71.88 607 SER A C 1
ATOM 4725 O O . SER A 1 607 ? -37.120 8.740 -11.534 1.00 71.88 607 SER A O 1
ATOM 4727 N N . THR A 1 608 ? -39.109 9.749 -11.811 1.00 66.12 608 THR A N 1
ATOM 4728 C CA . THR A 1 608 ? -38.733 10.330 -13.106 1.00 66.12 608 THR A CA 1
ATOM 4729 C C . THR A 1 608 ? -37.699 11.460 -12.986 1.00 66.12 608 THR A C 1
ATOM 4731 O O . THR A 1 608 ? -37.038 11.771 -13.973 1.00 66.12 608 THR A O 1
ATOM 4734 N N . ALA A 1 609 ? -37.476 11.999 -11.779 1.00 64.75 609 ALA A N 1
ATOM 4735 C CA . ALA A 1 6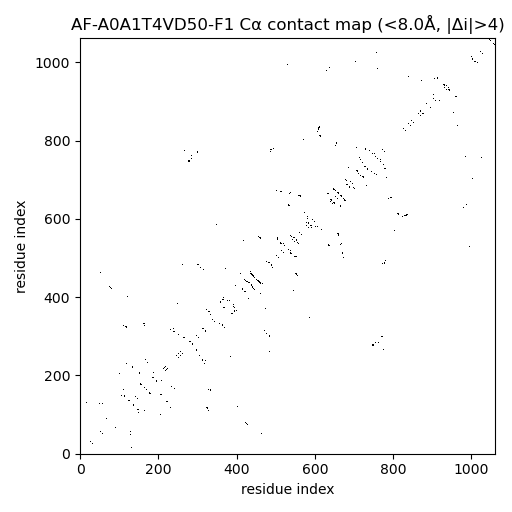09 ? -36.373 12.902 -11.436 1.00 64.75 609 ALA A CA 1
ATOM 4736 C C . ALA A 1 609 ? -35.001 12.216 -11.380 1.00 64.75 609 ALA A C 1
ATOM 4738 O O . ALA A 1 609 ? -33.972 12.882 -11.514 1.00 64.75 609 ALA A O 1
ATOM 4739 N N . ALA A 1 610 ? -34.970 10.904 -11.116 1.00 76.19 610 ALA A N 1
ATOM 4740 C CA . ALA A 1 610 ? -33.741 10.199 -10.761 1.00 76.19 610 ALA A CA 1
ATOM 4741 C C . ALA A 1 610 ? -32.629 10.319 -11.826 1.00 76.19 610 ALA A C 1
ATOM 4743 O O . ALA A 1 610 ? -31.491 10.577 -11.431 1.00 76.19 610 ALA A O 1
ATOM 4744 N N . PRO A 1 611 ? -32.906 10.222 -13.146 1.00 76.38 611 PRO A N 1
ATOM 4745 C CA . PRO A 1 611 ? -31.879 10.427 -14.170 1.00 76.38 611 PRO A CA 1
ATOM 4746 C C . PRO A 1 611 ? -31.264 11.834 -14.159 1.00 76.38 611 PRO A C 1
ATOM 4748 O O . PRO A 1 611 ? -30.050 11.959 -14.280 1.00 76.38 611 PRO A O 1
ATOM 4751 N N . GLY A 1 612 ? -32.068 12.888 -13.959 1.00 66.56 612 GLY A N 1
ATOM 4752 C CA . GLY A 1 612 ? -31.584 14.275 -13.920 1.00 66.56 612 GLY A CA 1
ATOM 4753 C C . GLY A 1 612 ? -30.701 14.571 -12.708 1.00 66.56 612 GLY A C 1
ATOM 4754 O O . GLY A 1 612 ? -29.630 15.159 -12.852 1.00 66.56 612 GLY A O 1
ATOM 4755 N N . LEU A 1 613 ? -31.101 14.086 -11.526 1.00 72.50 613 LEU A N 1
ATOM 4756 C CA . LEU A 1 613 ? -30.292 14.195 -10.305 1.00 72.50 613 LEU A CA 1
ATOM 4757 C C . LEU A 1 613 ? -28.952 13.467 -10.451 1.00 72.50 613 LEU A C 1
ATOM 4759 O O . LEU A 1 613 ? -27.912 14.010 -10.086 1.00 72.50 613 LEU A O 1
ATOM 4763 N N . ILE A 1 614 ? -28.971 12.272 -11.047 1.00 80.31 614 ILE A N 1
ATOM 4764 C CA . ILE A 1 614 ? -27.757 11.503 -11.329 1.00 80.31 614 ILE A CA 1
ATOM 4765 C C . ILE A 1 614 ? -26.863 12.233 -12.317 1.00 80.31 614 ILE A C 1
ATOM 4767 O O . ILE A 1 614 ? -25.661 12.301 -12.078 1.00 80.31 614 ILE A O 1
ATOM 4771 N N . HIS A 1 615 ? -27.423 12.803 -13.387 1.00 77.06 615 HIS A N 1
ATOM 4772 C CA . HIS A 1 615 ? -26.629 13.555 -14.351 1.00 77.06 615 HIS A CA 1
ATOM 4773 C C . HIS A 1 615 ? -25.877 14.696 -13.664 1.00 77.06 615 HIS A C 1
ATOM 4775 O O . HIS A 1 615 ? -24.671 14.835 -13.850 1.00 77.06 615 HIS A O 1
ATOM 4781 N N . ARG A 1 616 ? -26.561 15.461 -12.807 1.00 73.62 616 ARG A N 1
ATOM 4782 C CA . ARG A 1 616 ? -25.959 16.553 -12.038 1.00 73.62 616 ARG A CA 1
ATOM 4783 C C . ARG A 1 616 ? -24.862 16.066 -11.086 1.00 73.62 616 ARG A C 1
ATOM 4785 O O . ARG A 1 616 ? -23.723 16.519 -11.171 1.00 73.62 616 ARG A O 1
ATOM 4792 N N . GLU A 1 617 ? -25.202 15.147 -10.186 1.00 80.50 617 GLU A N 1
ATOM 4793 C CA . GLU A 1 617 ? -24.308 14.718 -9.103 1.00 80.50 617 GLU A CA 1
ATOM 4794 C C . GLU A 1 617 ? -23.094 13.948 -9.643 1.00 80.50 617 GLU A C 1
ATOM 4796 O O . GLU A 1 617 ? -21.958 14.229 -9.263 1.00 80.50 617 GLU A O 1
ATOM 4801 N N . VAL A 1 618 ? -23.300 13.042 -10.604 1.00 85.06 618 VAL A N 1
ATOM 4802 C CA . VAL A 1 618 ? -22.204 12.272 -11.213 1.00 85.06 618 VAL A CA 1
ATOM 4803 C C . VAL A 1 618 ? -21.330 13.147 -12.118 1.00 85.06 618 VAL A C 1
ATOM 4805 O O . VAL A 1 618 ? -20.120 12.924 -12.167 1.00 85.06 618 VAL A O 1
ATOM 4808 N N . SER A 1 619 ? -21.882 14.160 -12.799 1.00 78.38 619 SER A N 1
ATOM 4809 C CA . SER A 1 619 ? -21.072 15.093 -13.603 1.00 78.38 619 SER A CA 1
ATOM 4810 C C . SER A 1 619 ? -20.173 15.974 -12.736 1.00 78.38 619 SER A C 1
ATOM 4812 O O . SER A 1 619 ? -19.004 16.161 -13.076 1.00 78.38 619 SER A O 1
ATOM 4814 N N . SER A 1 620 ? -20.676 16.461 -11.596 1.00 78.25 620 SER A N 1
ATOM 4815 C CA . SER A 1 620 ? -19.871 17.220 -10.627 1.00 78.25 620 SER A CA 1
ATOM 4816 C C . SER A 1 620 ? -18.683 16.392 -10.111 1.00 78.25 620 SER A C 1
ATOM 4818 O O . SER A 1 620 ? -17.523 16.819 -10.179 1.00 78.25 620 SER A O 1
ATOM 4820 N N . GLU A 1 621 ? -18.937 15.142 -9.713 1.00 85.69 621 GLU A N 1
ATOM 4821 C CA . GLU A 1 621 ? -17.881 14.204 -9.312 1.00 85.69 621 GLU A CA 1
ATOM 4822 C C . GLU A 1 621 ? -16.909 13.906 -10.462 1.00 85.69 621 GLU A C 1
ATOM 4824 O O . GLU A 1 621 ? -15.695 13.848 -10.264 1.00 85.69 621 GLU A O 1
ATOM 4829 N N . PHE A 1 622 ? -17.406 13.775 -11.695 1.00 84.94 622 PHE A N 1
ATOM 4830 C CA . PHE A 1 622 ? -16.568 13.543 -12.871 1.00 84.94 622 PHE A CA 1
ATOM 4831 C C . PHE A 1 622 ? -15.584 14.694 -13.137 1.00 84.94 622 PHE A C 1
ATOM 4833 O O . PHE A 1 622 ? -14.418 14.440 -13.452 1.00 84.94 622 PHE A O 1
ATOM 4840 N N . VAL A 1 623 ? -16.005 15.953 -12.971 1.00 82.12 623 VAL A N 1
ATOM 4841 C CA . VAL A 1 623 ? -15.113 17.124 -13.078 1.00 82.12 623 VAL A CA 1
ATOM 4842 C C . VAL A 1 623 ? -14.037 17.084 -11.991 1.00 82.12 623 VAL A C 1
ATOM 4844 O O . VAL A 1 623 ? -12.849 17.279 -12.275 1.00 82.12 623 VAL A O 1
ATOM 4847 N N . THR A 1 624 ? -14.426 16.760 -10.759 1.00 86.50 624 THR A N 1
ATOM 4848 C CA . THR A 1 624 ? -13.505 16.602 -9.625 1.00 86.50 624 THR A CA 1
ATOM 4849 C C . THR A 1 624 ? -12.465 15.505 -9.885 1.00 86.50 624 THR A C 1
ATOM 4851 O O . THR A 1 624 ? -11.260 15.737 -9.722 1.00 86.50 624 THR A O 1
ATOM 4854 N N . LEU A 1 625 ? -12.896 14.349 -10.402 1.00 89.31 625 LEU A N 1
ATOM 4855 C CA . LEU A 1 625 ? -12.026 13.248 -10.829 1.00 89.31 625 LEU A CA 1
ATOM 4856 C C . LEU A 1 625 ? -11.077 13.668 -11.963 1.00 89.31 625 LEU A C 1
ATOM 4858 O O . LEU A 1 625 ? -9.879 13.404 -11.880 1.00 89.31 625 LEU A O 1
ATOM 4862 N N . LYS A 1 626 ? -11.562 14.381 -12.989 1.00 86.88 626 LYS A N 1
ATOM 4863 C CA . LYS A 1 626 ? -10.742 14.871 -14.118 1.00 86.88 626 LYS A CA 1
ATOM 4864 C C . LYS A 1 626 ? -9.624 15.816 -13.653 1.00 86.88 626 LYS A C 1
ATOM 4866 O O . LYS A 1 626 ? -8.481 15.725 -14.119 1.00 86.88 626 LYS A O 1
ATOM 4871 N N . ASN A 1 627 ? -9.926 16.695 -12.698 1.00 85.69 627 ASN A N 1
ATOM 4872 C CA . ASN A 1 627 ? -8.945 17.601 -12.098 1.00 85.69 627 ASN A CA 1
ATOM 4873 C C . ASN A 1 627 ? -7.881 16.842 -11.293 1.00 85.69 627 ASN A C 1
ATOM 4875 O O . ASN A 1 627 ? -6.689 17.138 -11.407 1.00 85.69 627 ASN A O 1
ATOM 4879 N N . ALA A 1 628 ? -8.288 15.847 -10.502 1.00 90.19 628 ALA A N 1
ATOM 4880 C CA . ALA A 1 628 ? -7.366 14.975 -9.779 1.00 90.19 628 ALA A CA 1
ATOM 4881 C C . ALA A 1 628 ? -6.500 14.132 -10.733 1.00 90.19 628 ALA A C 1
ATOM 4883 O O . ALA A 1 628 ? -5.290 14.027 -10.534 1.00 90.19 628 ALA A O 1
ATOM 4884 N N . HIS A 1 629 ? -7.088 13.603 -11.809 1.00 89.19 629 HIS A N 1
ATOM 4885 C CA . HIS A 1 629 ? -6.401 12.799 -12.819 1.00 89.19 629 HIS A CA 1
ATOM 4886 C C . HIS A 1 629 ? -5.242 13.577 -13.450 1.00 89.19 629 HIS A C 1
ATOM 4888 O O . HIS A 1 629 ? -4.109 13.102 -13.479 1.00 89.19 629 HIS A O 1
ATOM 4894 N N . THR A 1 630 ? -5.490 14.830 -13.842 1.00 85.50 630 THR A N 1
ATOM 4895 C CA . THR A 1 630 ? -4.460 15.719 -14.403 1.00 85.50 630 THR A CA 1
ATOM 4896 C C . THR A 1 630 ? -3.271 15.896 -13.449 1.00 85.50 630 THR A C 1
ATOM 4898 O O . THR A 1 630 ? -2.118 15.859 -13.880 1.00 85.50 630 THR A O 1
ATOM 4901 N N . LYS A 1 631 ? -3.528 16.039 -12.143 1.00 88.44 631 LYS A N 1
ATOM 4902 C CA . LYS A 1 631 ? -2.486 16.200 -11.112 1.00 88.44 631 LYS A CA 1
ATOM 4903 C C . LYS A 1 631 ? -1.674 14.919 -10.913 1.00 88.44 631 LYS A C 1
ATOM 4905 O O . LYS A 1 631 ? -0.455 14.983 -10.790 1.00 88.44 631 LYS A O 1
ATOM 4910 N N . ILE A 1 632 ? -2.326 13.756 -10.944 1.00 90.81 632 ILE A N 1
ATOM 4911 C CA . ILE A 1 632 ? -1.648 12.453 -10.861 1.00 90.81 632 ILE A CA 1
ATOM 4912 C C . ILE A 1 632 ? -0.744 12.241 -12.079 1.00 90.81 632 ILE A C 1
ATOM 4914 O O . ILE A 1 632 ? 0.398 11.817 -11.921 1.00 90.81 632 ILE A O 1
ATOM 4918 N N . LEU A 1 633 ? -1.199 12.588 -13.287 1.00 87.38 633 LEU A N 1
ATOM 4919 C CA . LEU A 1 633 ? -0.370 12.496 -14.494 1.00 87.38 633 LEU A CA 1
ATOM 4920 C C . LEU A 1 633 ? 0.824 13.460 -14.456 1.00 87.38 633 LEU A C 1
ATOM 4922 O O . LEU A 1 633 ? 1.915 13.110 -14.906 1.00 87.38 633 LEU A O 1
ATOM 4926 N N . GLN A 1 634 ? 0.649 14.655 -13.886 1.00 85.50 634 GLN A N 1
ATOM 4927 C CA . GLN A 1 634 ? 1.744 15.600 -13.646 1.00 85.50 634 GLN A CA 1
ATOM 4928 C C . GLN A 1 634 ? 2.769 15.049 -12.646 1.00 85.50 634 GLN A C 1
ATOM 4930 O O . GLN A 1 634 ? 3.969 15.105 -12.913 1.00 85.50 634 GLN A O 1
ATOM 4935 N N . ALA A 1 635 ? 2.309 14.456 -11.541 1.00 89.62 635 ALA A N 1
ATOM 4936 C CA . ALA A 1 635 ? 3.170 13.766 -10.583 1.00 89.62 635 ALA A CA 1
ATOM 4937 C C . ALA A 1 635 ? 3.927 12.609 -11.250 1.00 89.62 635 ALA A C 1
ATOM 4939 O O . ALA A 1 635 ? 5.141 12.491 -11.099 1.00 89.62 635 ALA A O 1
ATOM 4940 N N . ALA A 1 636 ? 3.235 11.810 -12.062 1.00 89.75 636 ALA A N 1
ATOM 4941 C CA . ALA A 1 636 ? 3.823 10.695 -12.785 1.00 89.75 636 ALA A CA 1
ATOM 4942 C C . ALA A 1 636 ? 4.906 11.121 -13.781 1.00 89.75 636 ALA A C 1
ATOM 4944 O O . ALA A 1 636 ? 5.967 10.500 -13.857 1.00 89.75 636 ALA A O 1
ATOM 4945 N N . ARG A 1 637 ? 4.654 12.214 -14.504 1.00 86.19 637 ARG A N 1
ATOM 4946 C CA . ARG A 1 637 ? 5.628 12.846 -15.392 1.00 86.19 637 ARG A CA 1
ATOM 4947 C C . ARG A 1 637 ? 6.875 13.277 -14.631 1.00 86.19 637 ARG A C 1
ATOM 4949 O O . ARG A 1 637 ? 7.975 12.938 -15.052 1.00 86.19 637 ARG A O 1
ATOM 4956 N N . GLN A 1 638 ? 6.708 13.996 -13.521 1.00 86.75 638 GLN A N 1
ATOM 4957 C CA . GLN A 1 638 ? 7.838 14.470 -12.720 1.00 86.75 638 GLN A CA 1
ATOM 4958 C C . GLN A 1 638 ? 8.647 13.303 -12.146 1.00 86.75 638 GLN A C 1
ATOM 4960 O O . GLN A 1 638 ? 9.870 13.302 -12.232 1.00 86.75 638 GLN A O 1
ATOM 4965 N N . TRP A 1 639 ? 7.963 12.288 -11.615 1.00 92.06 639 TRP A N 1
ATOM 4966 C CA . TRP A 1 639 ? 8.585 11.072 -11.100 1.00 92.06 639 TRP A CA 1
ATOM 4967 C C . TRP A 1 639 ? 9.445 10.375 -12.162 1.00 92.06 639 TRP A C 1
ATOM 4969 O O . TRP A 1 639 ? 10.603 10.054 -11.903 1.00 92.06 639 TRP A O 1
ATOM 4979 N N . PHE A 1 640 ? 8.906 10.188 -13.372 1.00 89.25 640 PHE A N 1
ATOM 4980 C CA . PHE A 1 640 ? 9.635 9.550 -14.468 1.00 89.25 640 PHE A CA 1
ATOM 4981 C C . PHE A 1 640 ? 10.822 10.404 -14.928 1.00 89.25 640 PHE A C 1
ATOM 4983 O O . PHE A 1 640 ? 11.929 9.883 -15.064 1.00 89.25 640 PHE A O 1
ATOM 4990 N N . SER A 1 641 ? 10.616 11.713 -15.122 1.00 85.44 641 SER A N 1
ATOM 4991 C CA . SER A 1 641 ? 11.687 12.646 -15.489 1.00 85.44 641 SER A CA 1
ATOM 4992 C C . SER A 1 641 ? 12.854 12.561 -14.513 1.00 85.44 641 SER A C 1
ATOM 4994 O O . SER A 1 641 ? 13.983 12.372 -14.944 1.00 85.44 641 SER A O 1
ATOM 4996 N N . GLU A 1 642 ? 12.605 12.631 -13.206 1.00 87.31 642 GLU A N 1
ATOM 4997 C CA . GLU A 1 642 ? 13.672 12.599 -12.198 1.00 87.31 642 GLU A CA 1
ATOM 4998 C C . GLU A 1 642 ? 14.385 11.251 -12.118 1.00 87.31 642 GLU A C 1
ATOM 5000 O O . GLU A 1 642 ? 15.608 11.207 -11.957 1.00 87.31 642 GLU A O 1
ATOM 5005 N N . ALA A 1 643 ? 13.646 10.157 -12.311 1.00 89.94 643 ALA A N 1
ATOM 5006 C CA . ALA A 1 643 ? 14.205 8.816 -12.297 1.00 89.94 643 ALA A CA 1
ATOM 5007 C C . ALA A 1 643 ? 15.237 8.593 -13.410 1.00 89.94 643 ALA A C 1
ATOM 5009 O O . ALA A 1 643 ? 16.295 8.028 -13.146 1.00 89.94 643 ALA A O 1
ATOM 5010 N N . VAL A 1 644 ? 14.934 9.003 -14.649 1.00 86.38 644 VAL A N 1
ATOM 5011 C CA . VAL A 1 644 ? 15.734 8.604 -15.824 1.00 86.38 644 VAL A CA 1
ATOM 5012 C C . VAL A 1 644 ? 16.399 9.749 -16.591 1.00 86.38 644 VAL A C 1
ATOM 5014 O O . VAL A 1 644 ? 17.377 9.498 -17.288 1.00 86.38 644 VAL A O 1
ATOM 5017 N N . LEU A 1 645 ? 15.925 10.991 -16.459 1.00 82.94 645 LEU A N 1
ATOM 5018 C CA . LEU A 1 645 ? 16.474 12.169 -17.156 1.00 82.94 645 LEU A CA 1
ATOM 5019 C C . LEU A 1 645 ? 17.123 13.180 -16.198 1.00 82.94 645 LEU A C 1
ATOM 5021 O O . LEU A 1 645 ? 18.085 13.849 -16.565 1.00 82.94 645 LEU A O 1
ATOM 5025 N N . GLY A 1 646 ? 16.593 13.295 -14.981 1.00 85.06 646 GLY A N 1
ATOM 5026 C CA . GLY A 1 646 ? 17.013 14.243 -13.956 1.00 85.06 646 GLY A CA 1
ATOM 5027 C C . GLY A 1 646 ? 18.022 13.638 -12.988 1.00 85.06 646 GLY A C 1
ATOM 5028 O O . GLY A 1 646 ? 19.048 13.088 -13.390 1.00 85.06 646 GLY A O 1
ATOM 5029 N N . SER A 1 647 ? 17.738 13.745 -11.694 1.00 86.56 647 SER A N 1
ATOM 5030 C CA . SER A 1 647 ? 18.673 13.404 -10.612 1.00 86.56 647 SER A CA 1
ATOM 5031 C C . SER A 1 647 ? 19.076 11.923 -10.502 1.00 86.56 647 SER A C 1
ATOM 5033 O O . SER A 1 647 ? 20.008 11.610 -9.759 1.00 86.56 647 SER A O 1
ATOM 5035 N N . GLY A 1 648 ? 18.394 11.002 -11.194 1.00 90.50 648 GLY A N 1
ATOM 5036 C CA . GLY A 1 648 ? 18.568 9.557 -10.994 1.00 90.50 648 GLY A CA 1
ATOM 5037 C C . GLY A 1 648 ? 17.965 9.069 -9.674 1.00 90.50 648 GLY A C 1
ATOM 5038 O O . GLY A 1 648 ? 18.217 7.941 -9.246 1.00 90.50 648 GLY A O 1
ATOM 5039 N N . LYS A 1 649 ? 17.191 9.924 -9.000 1.00 92.00 649 LYS A N 1
ATOM 5040 C CA . LYS A 1 649 ? 16.526 9.637 -7.733 1.00 92.00 649 LYS A CA 1
ATOM 5041 C C . LYS A 1 649 ? 15.026 9.633 -7.955 1.00 92.00 649 LYS A C 1
ATOM 5043 O O . LYS A 1 649 ? 14.481 10.531 -8.590 1.00 92.00 649 LYS A O 1
ATOM 5048 N N . PHE A 1 650 ? 14.345 8.636 -7.411 1.00 92.94 650 PHE A N 1
ATOM 5049 C CA . PHE A 1 650 ? 12.904 8.512 -7.574 1.00 92.94 650 PHE A CA 1
ATOM 5050 C C . PHE A 1 650 ? 12.258 7.826 -6.382 1.00 92.94 650 PHE A C 1
ATOM 5052 O O . PHE A 1 650 ? 12.882 7.063 -5.644 1.00 92.94 650 PHE A O 1
ATOM 5059 N N . HIS A 1 651 ? 10.971 8.093 -6.193 1.00 93.06 651 HIS A N 1
ATOM 5060 C CA . HIS A 1 651 ? 10.198 7.451 -5.143 1.00 93.06 651 HIS A CA 1
ATOM 5061 C C . HIS A 1 651 ? 9.966 5.972 -5.502 1.00 93.06 651 HIS A C 1
ATOM 5063 O O . HIS A 1 651 ? 9.241 5.668 -6.448 1.00 93.06 651 HIS A O 1
ATOM 5069 N N . GLY A 1 652 ? 10.582 5.038 -4.774 1.00 90.94 652 GLY A N 1
ATOM 5070 C CA . GLY A 1 652 ? 10.553 3.595 -5.064 1.00 90.94 652 GLY A CA 1
ATOM 5071 C C . GLY A 1 652 ? 9.275 2.862 -4.635 1.00 90.94 652 GLY A C 1
ATOM 5072 O O . GLY A 1 652 ? 9.140 1.664 -4.866 1.00 90.94 652 GLY A O 1
ATOM 5073 N N . ASP A 1 653 ? 8.321 3.570 -4.031 1.00 87.56 653 ASP A N 1
ATOM 5074 C CA . ASP A 1 653 ? 7.048 3.035 -3.535 1.00 87.56 653 ASP A CA 1
ATOM 5075 C C . ASP A 1 653 ? 5.893 3.999 -3.854 1.00 87.56 653 ASP A C 1
ATOM 5077 O O . ASP A 1 653 ? 5.128 4.400 -2.983 1.00 87.56 653 ASP A O 1
ATOM 5081 N N . CYS A 1 654 ? 5.808 4.453 -5.108 1.00 88.88 654 CYS A N 1
ATOM 5082 C CA . CYS A 1 654 ? 4.838 5.468 -5.509 1.00 88.88 654 CYS A CA 1
ATOM 5083 C C . CYS A 1 654 ? 3.476 4.828 -5.844 1.00 88.88 654 CYS A C 1
ATOM 5085 O O . CYS A 1 654 ? 3.276 4.292 -6.933 1.00 88.88 654 CYS A O 1
ATOM 5087 N N . HIS A 1 655 ? 2.534 4.859 -4.898 1.00 88.38 655 HIS A N 1
ATOM 5088 C CA . HIS A 1 655 ? 1.153 4.381 -5.063 1.00 88.38 655 HIS A CA 1
ATOM 5089 C C . HIS A 1 655 ? 0.137 5.424 -4.568 1.00 88.38 655 HIS A C 1
ATOM 5091 O O . HIS A 1 655 ? 0.514 6.393 -3.916 1.00 88.38 655 HIS A O 1
ATOM 5097 N N . ALA A 1 656 ? -1.160 5.209 -4.815 1.00 89.69 656 ALA A N 1
ATOM 5098 C CA . ALA A 1 656 ? -2.249 6.122 -4.433 1.00 89.69 656 ALA A CA 1
ATOM 5099 C C . ALA A 1 656 ? -2.273 6.541 -2.943 1.00 89.69 656 ALA A C 1
ATOM 5101 O O . ALA A 1 656 ? -2.777 7.606 -2.596 1.00 89.69 656 ALA A O 1
ATOM 5102 N N . GLY A 1 657 ? -1.720 5.719 -2.049 1.00 88.75 657 GLY A N 1
ATOM 5103 C CA . GLY A 1 657 ? -1.596 6.033 -0.621 1.00 88.75 657 GLY A CA 1
ATOM 5104 C C . GLY A 1 657 ? -0.458 7.011 -0.304 1.00 88.75 657 GLY A C 1
ATOM 5105 O O . GLY A 1 657 ? -0.555 7.740 0.675 1.00 88.75 657 GLY A O 1
ATOM 5106 N N . ASN A 1 658 ? 0.559 7.082 -1.169 1.00 92.44 658 ASN A N 1
ATOM 5107 C CA . ASN A 1 658 ? 1.756 7.922 -1.023 1.00 92.44 658 ASN A CA 1
ATOM 5108 C C . ASN A 1 658 ? 1.708 9.194 -1.890 1.00 92.44 658 ASN A C 1
ATOM 5110 O O . ASN A 1 658 ? 2.697 9.913 -2.038 1.00 92.44 658 ASN A O 1
ATOM 5114 N N . ILE A 1 659 ? 0.542 9.485 -2.471 1.00 94.31 659 ILE A N 1
ATOM 5115 C CA . ILE A 1 659 ? 0.274 10.708 -3.225 1.00 94.31 659 ILE A CA 1
ATOM 5116 C C . ILE A 1 659 ? -0.909 11.395 -2.559 1.00 94.31 659 ILE A C 1
ATOM 5118 O O . ILE A 1 659 ? -1.974 10.797 -2.424 1.00 94.31 659 ILE A O 1
ATOM 5122 N N . MET A 1 660 ? -0.739 12.651 -2.164 1.00 94.81 660 MET A N 1
ATOM 5123 C CA . MET A 1 660 ? -1.833 13.507 -1.719 1.00 94.81 660 MET A CA 1
ATOM 5124 C C . MET A 1 660 ? -2.252 14.459 -2.832 1.00 94.81 660 MET A C 1
ATOM 5126 O O . MET A 1 660 ? -1.412 14.935 -3.589 1.00 94.81 660 MET A O 1
ATOM 5130 N N . ILE A 1 661 ? -3.543 14.759 -2.920 1.00 93.12 661 ILE A N 1
ATOM 5131 C CA . ILE A 1 661 ? -4.093 15.753 -3.838 1.00 93.12 661 ILE A CA 1
ATOM 5132 C C . ILE A 1 661 ? -4.827 16.850 -3.070 1.00 93.12 661 ILE A C 1
ATOM 5134 O O . ILE A 1 661 ? -5.579 16.597 -2.127 1.00 93.12 661 ILE A O 1
ATOM 5138 N N . SER A 1 662 ? -4.601 18.090 -3.493 1.00 90.75 662 SER A N 1
ATOM 5139 C CA . SER A 1 662 ? -5.263 19.293 -2.982 1.00 90.75 662 SER A CA 1
ATOM 5140 C C . SER A 1 662 ? -5.801 20.141 -4.141 1.00 90.75 662 SER A C 1
ATOM 5142 O O . SER A 1 662 ? -5.623 19.782 -5.309 1.00 90.75 662 SER A O 1
ATOM 5144 N N . GLY A 1 663 ? -6.460 21.272 -3.848 1.00 72.19 663 GLY A N 1
ATOM 5145 C CA . GLY A 1 663 ? -7.111 22.150 -4.835 1.00 72.19 663 GLY A CA 1
ATOM 5146 C C . GLY A 1 663 ? -6.257 22.486 -6.068 1.00 72.19 663 GLY A C 1
ATOM 5147 O O . GLY A 1 663 ? -6.796 22.538 -7.171 1.00 72.19 663 GLY A O 1
ATOM 5148 N N . GLY A 1 664 ? -4.926 22.547 -5.936 1.00 78.19 664 GLY A N 1
ATOM 5149 C CA . GLY A 1 664 ? -4.012 22.824 -7.053 1.00 78.19 664 GLY A CA 1
ATOM 5150 C C . GLY A 1 664 ? -2.833 21.866 -7.245 1.00 78.19 664 GLY A C 1
ATOM 5151 O O . GLY A 1 664 ? -2.154 21.997 -8.253 1.00 78.19 664 GLY A O 1
ATOM 5152 N N . GLN A 1 665 ? -2.576 20.916 -6.340 1.00 89.00 665 GLN A N 1
ATOM 5153 C CA . GLN A 1 665 ? -1.262 20.260 -6.259 1.00 89.00 665 GLN A CA 1
ATOM 5154 C C . GLN A 1 665 ? -1.362 18.749 -6.010 1.00 89.00 665 GLN A C 1
ATOM 5156 O O . GLN A 1 665 ? -2.316 18.293 -5.374 1.00 89.00 665 GLN A O 1
ATOM 5161 N N . ALA A 1 666 ? -0.371 17.996 -6.489 1.00 92.62 666 ALA A N 1
ATOM 5162 C CA . ALA A 1 666 ? -0.072 16.633 -6.058 1.00 92.62 666 ALA A CA 1
ATOM 5163 C C . ALA A 1 666 ? 1.193 16.635 -5.187 1.00 92.62 666 ALA A C 1
ATOM 5165 O O . ALA A 1 666 ? 2.203 17.219 -5.567 1.00 92.62 666 ALA A O 1
ATOM 5166 N N . THR A 1 667 ? 1.159 15.977 -4.034 1.00 93.94 667 THR A N 1
ATOM 5167 C CA . THR A 1 667 ? 2.264 15.958 -3.068 1.00 93.94 667 THR A CA 1
ATOM 5168 C C . THR A 1 667 ? 2.695 14.524 -2.796 1.00 93.94 667 THR A C 1
ATOM 5170 O O . THR A 1 667 ? 1.881 13.710 -2.362 1.00 93.94 667 THR A O 1
ATOM 5173 N N . PHE A 1 668 ? 3.971 14.215 -3.017 1.00 94.50 668 PHE A N 1
ATOM 5174 C CA . PHE A 1 668 ? 4.558 12.939 -2.615 1.00 94.50 668 PHE A CA 1
ATOM 5175 C C . PHE A 1 668 ? 4.827 12.903 -1.107 1.00 94.50 668 PHE A C 1
ATOM 5177 O O . PHE A 1 668 ? 5.381 13.849 -0.534 1.00 94.50 668 PHE A O 1
ATOM 5184 N N . ILE A 1 669 ? 4.459 11.794 -0.473 1.00 93.19 669 ILE A N 1
ATOM 5185 C CA . ILE A 1 669 ? 4.702 11.517 0.946 1.00 93.19 669 ILE A CA 1
ATOM 5186 C C . ILE A 1 669 ? 5.331 10.127 1.102 1.00 93.19 669 ILE A C 1
ATOM 5188 O O . ILE A 1 669 ? 5.230 9.317 0.195 1.00 93.19 669 ILE A O 1
ATOM 5192 N N . ASP A 1 670 ? 5.938 9.852 2.258 1.00 90.88 670 ASP A N 1
ATOM 5193 C CA . ASP A 1 670 ? 6.602 8.575 2.585 1.00 90.88 670 ASP A CA 1
ATOM 5194 C C . ASP A 1 670 ? 7.839 8.249 1.719 1.00 90.88 670 ASP A C 1
ATOM 5196 O O . ASP A 1 670 ? 7.833 7.424 0.807 1.00 90.88 670 ASP A O 1
ATOM 5200 N N . PHE A 1 671 ? 8.967 8.879 2.057 1.00 92.62 671 PHE A N 1
ATOM 5201 C CA . PHE A 1 671 ? 10.250 8.690 1.372 1.00 92.62 671 PHE A CA 1
ATOM 5202 C C . PHE A 1 671 ? 11.109 7.569 1.984 1.00 92.62 671 PHE A C 1
ATOM 5204 O O . PHE A 1 671 ? 12.320 7.518 1.750 1.00 92.62 671 PHE A O 1
ATOM 5211 N N . GLY A 1 672 ? 10.511 6.639 2.744 1.00 88.88 672 GLY A N 1
ATOM 5212 C CA . GLY A 1 672 ? 11.238 5.504 3.330 1.00 88.88 672 GLY A CA 1
ATOM 5213 C C . GLY A 1 672 ? 11.970 4.663 2.276 1.00 88.88 672 GLY A C 1
ATOM 5214 O O . GLY A 1 672 ? 13.076 4.183 2.512 1.00 88.88 672 GLY A O 1
ATOM 5215 N N . ASN A 1 673 ? 11.404 4.596 1.068 1.00 88.50 673 ASN A N 1
ATOM 5216 C CA . ASN A 1 673 ? 11.941 3.865 -0.076 1.00 88.50 673 ASN A CA 1
ATOM 5217 C C . ASN A 1 673 ? 12.338 4.797 -1.243 1.00 88.50 673 ASN A C 1
ATOM 5219 O O . ASN A 1 673 ? 11.999 4.537 -2.399 1.00 88.50 673 ASN A O 1
ATOM 5223 N N . LEU A 1 674 ? 13.015 5.921 -0.981 1.00 92.81 674 LEU A N 1
ATOM 5224 C CA . LEU A 1 674 ? 13.662 6.678 -2.061 1.00 92.81 674 LEU A CA 1
ATOM 5225 C C . LEU A 1 674 ? 14.787 5.821 -2.659 1.00 92.81 674 LEU A C 1
ATOM 5227 O O . LEU A 1 674 ? 15.659 5.323 -1.942 1.00 92.81 674 LEU A O 1
ATOM 5231 N N . TYR A 1 675 ? 14.758 5.636 -3.976 1.00 92.94 675 TYR A N 1
ATOM 5232 C CA . TYR A 1 675 ? 15.784 4.895 -4.696 1.00 92.94 675 TYR A CA 1
ATOM 5233 C C . TYR A 1 675 ? 16.722 5.864 -5.411 1.00 92.94 675 TYR A C 1
ATOM 5235 O O . TYR A 1 675 ? 16.280 6.879 -5.952 1.00 92.94 675 TYR A O 1
ATOM 5243 N N . LYS A 1 676 ? 18.014 5.532 -5.426 1.00 93.25 676 LYS A N 1
ATOM 5244 C CA . LYS A 1 676 ? 19.067 6.307 -6.081 1.00 93.25 676 LYS A CA 1
ATOM 5245 C C . LYS A 1 676 ? 19.821 5.410 -7.054 1.00 93.25 676 LYS A C 1
ATOM 5247 O O . LYS A 1 676 ? 20.337 4.371 -6.654 1.00 93.25 676 LYS A O 1
ATOM 5252 N N . LEU A 1 677 ? 19.868 5.827 -8.312 1.00 93.38 677 LEU A N 1
ATOM 5253 C CA . LEU A 1 677 ? 20.702 5.229 -9.348 1.00 93.38 677 LEU A CA 1
ATOM 5254 C C . LEU A 1 677 ? 22.109 5.814 -9.233 1.00 93.38 677 LEU A C 1
ATOM 5256 O O . LEU A 1 677 ? 22.279 7.027 -9.084 1.00 93.38 677 LEU A O 1
ATOM 5260 N N . GLU A 1 678 ? 23.113 4.946 -9.246 1.00 93.19 678 GLU A N 1
ATOM 5261 C CA . GLU A 1 678 ? 24.501 5.323 -8.989 1.00 93.19 678 GLU A CA 1
ATOM 5262 C C . GLU A 1 678 ? 25.372 5.236 -10.243 1.00 93.19 678 GLU A C 1
ATOM 5264 O O . GLU A 1 678 ? 25.109 4.475 -11.174 1.00 93.19 678 GLU A O 1
ATOM 5269 N N . THR A 1 679 ? 26.468 5.997 -10.240 1.00 92.12 679 THR A N 1
ATOM 5270 C CA . THR A 1 679 ? 27.568 5.810 -11.186 1.00 92.12 679 THR A CA 1
ATOM 5271 C C . THR A 1 679 ? 28.681 5.030 -10.500 1.00 92.12 679 THR A C 1
ATOM 5273 O O . THR A 1 679 ? 29.259 5.497 -9.518 1.00 92.12 679 THR A O 1
ATOM 5276 N N . LYS A 1 680 ? 28.997 3.840 -11.008 1.00 93.94 680 LYS A N 1
ATOM 5277 C CA . LYS A 1 680 ? 29.958 2.913 -10.387 1.00 93.94 680 LYS A CA 1
ATOM 5278 C C . LYS A 1 680 ? 30.828 2.221 -11.435 1.00 93.94 680 LYS A C 1
ATOM 5280 O O . LYS A 1 680 ? 30.450 2.216 -12.598 1.00 93.94 680 LYS A O 1
ATOM 5285 N N . PRO A 1 681 ? 31.975 1.619 -11.085 1.00 93.94 681 PRO A N 1
ATOM 5286 C CA . PRO A 1 681 ? 32.749 0.842 -12.050 1.00 93.94 681 PRO A CA 1
ATOM 5287 C C . PRO A 1 681 ? 31.916 -0.301 -12.650 1.00 93.94 681 PRO A C 1
ATOM 5289 O O . PRO A 1 681 ? 31.281 -1.065 -11.920 1.00 93.94 681 PRO A O 1
ATOM 5292 N N . ALA A 1 682 ? 31.928 -0.431 -13.975 1.00 91.62 682 ALA A N 1
ATOM 5293 C CA . ALA A 1 682 ? 31.347 -1.569 -14.669 1.00 91.62 682 ALA A CA 1
ATOM 5294 C C . ALA A 1 682 ? 32.152 -2.828 -14.329 1.00 91.62 682 ALA A C 1
ATOM 5296 O O . ALA A 1 682 ? 33.380 -2.816 -14.396 1.00 91.62 682 ALA A O 1
ATOM 5297 N N . LEU A 1 683 ? 31.466 -3.914 -13.978 1.00 93.00 683 LEU A N 1
ATOM 5298 C CA . LEU A 1 683 ? 32.096 -5.198 -13.665 1.00 93.00 683 LEU A CA 1
ATOM 5299 C C . LEU A 1 683 ? 31.816 -6.220 -14.767 1.00 93.00 683 LEU A C 1
ATOM 5301 O O . LEU A 1 683 ? 30.720 -6.224 -15.327 1.00 93.00 683 LEU A O 1
ATOM 5305 N N . ASP A 1 684 ? 32.769 -7.090 -15.073 1.00 91.56 684 ASP A N 1
ATOM 5306 C CA . ASP A 1 684 ? 32.556 -8.249 -15.943 1.00 91.56 684 ASP A CA 1
ATOM 5307 C C . ASP A 1 684 ? 31.925 -9.438 -15.183 1.00 91.56 684 ASP A C 1
ATOM 5309 O O . ASP A 1 684 ? 31.551 -9.335 -14.011 1.00 91.56 684 ASP A O 1
ATOM 5313 N N . ALA A 1 685 ? 31.766 -10.573 -15.869 1.00 91.31 685 ALA A N 1
ATOM 5314 C CA . ALA A 1 685 ? 31.211 -11.804 -15.299 1.00 91.31 685 ALA A CA 1
ATOM 5315 C C . ALA A 1 685 ? 32.088 -12.418 -14.184 1.00 91.31 685 ALA A C 1
ATOM 5317 O O . ALA A 1 685 ? 31.563 -13.119 -13.320 1.00 91.31 685 ALA A O 1
ATOM 5318 N N . ASP A 1 686 ? 33.388 -12.099 -14.159 1.00 91.12 686 ASP A N 1
ATOM 5319 C CA . ASP A 1 686 ? 34.334 -12.511 -13.114 1.00 91.12 686 ASP A CA 1
ATOM 5320 C C . ASP A 1 686 ? 34.373 -11.513 -11.937 1.00 91.12 686 ASP A C 1
ATOM 5322 O O . ASP A 1 686 ? 35.114 -11.708 -10.970 1.00 91.12 686 ASP A O 1
ATOM 5326 N N . GLY A 1 687 ? 33.603 -10.420 -12.010 1.00 91.75 687 GLY A N 1
ATOM 5327 C CA . GLY A 1 687 ? 33.578 -9.358 -11.006 1.00 91.75 687 GLY A CA 1
ATOM 5328 C C . GLY A 1 687 ? 34.770 -8.403 -11.072 1.00 91.75 687 GLY A C 1
ATOM 5329 O O . GLY A 1 687 ? 34.999 -7.654 -10.121 1.00 91.75 687 GLY A O 1
ATOM 5330 N N . LYS A 1 688 ? 35.536 -8.402 -12.167 1.00 94.25 688 LYS A N 1
ATOM 5331 C CA . LYS A 1 688 ? 36.639 -7.457 -12.381 1.00 94.25 688 LYS A CA 1
ATOM 5332 C C . LYS A 1 688 ? 36.118 -6.183 -13.027 1.00 94.25 688 LYS A C 1
ATOM 5334 O O . LYS A 1 688 ? 35.195 -6.218 -13.835 1.00 94.25 688 LYS A O 1
ATOM 5339 N N . ALA A 1 689 ? 36.734 -5.053 -12.687 1.00 94.56 689 ALA A N 1
ATOM 5340 C CA . ALA A 1 689 ? 36.422 -3.790 -13.340 1.00 94.56 689 ALA A CA 1
ATOM 5341 C C . ALA A 1 689 ? 36.760 -3.872 -14.835 1.00 94.56 689 ALA A C 1
ATOM 5343 O O . ALA A 1 689 ? 37.889 -4.199 -15.204 1.00 94.56 689 ALA A O 1
ATOM 5344 N N . VAL A 1 690 ? 35.789 -3.552 -15.686 1.00 92.69 690 VAL A N 1
ATOM 5345 C CA . VAL A 1 690 ? 35.999 -3.385 -17.124 1.00 92.69 690 VAL A CA 1
ATOM 5346 C C . VAL A 1 690 ? 36.855 -2.140 -17.311 1.00 92.69 690 VAL A C 1
ATOM 5348 O O . VAL A 1 690 ? 36.514 -1.088 -16.775 1.00 92.69 690 VAL A O 1
ATOM 5351 N N . THR A 1 691 ? 37.955 -2.234 -18.056 1.00 93.88 691 THR A N 1
ATOM 5352 C CA . THR A 1 691 ? 38.815 -1.077 -18.326 1.00 93.88 691 THR A CA 1
ATOM 5353 C C . THR A 1 691 ? 38.748 -0.645 -19.779 1.00 93.88 691 THR A C 1
ATOM 5355 O O . THR A 1 691 ? 38.617 -1.474 -20.679 1.00 93.88 691 THR A O 1
ATOM 5358 N N . ASP A 1 692 ? 38.883 0.655 -20.013 1.00 91.44 692 ASP A N 1
ATOM 5359 C CA . ASP A 1 692 ? 39.026 1.216 -21.348 1.00 91.44 692 ASP A CA 1
ATOM 5360 C C . ASP A 1 692 ? 40.392 0.857 -21.971 1.00 91.44 692 ASP A C 1
ATOM 5362 O O . ASP A 1 692 ? 41.249 0.205 -21.364 1.00 91.44 692 ASP A O 1
ATOM 5366 N N . LYS A 1 693 ? 40.629 1.325 -23.201 1.00 91.88 693 LYS A N 1
ATOM 5367 C CA . LYS A 1 693 ? 41.904 1.139 -23.917 1.00 91.88 693 LYS A CA 1
ATOM 5368 C C . LYS A 1 693 ? 43.131 1.720 -23.192 1.00 91.88 693 LYS A C 1
ATOM 5370 O O . LYS A 1 693 ? 44.253 1.386 -23.560 1.00 91.88 693 LYS A O 1
ATOM 5375 N N . ASN A 1 694 ? 42.929 2.583 -22.195 1.00 92.38 694 ASN A N 1
ATOM 5376 C CA . ASN A 1 694 ? 43.974 3.212 -21.390 1.00 92.38 694 ASN A CA 1
ATOM 5377 C C . ASN A 1 694 ? 44.123 2.554 -20.004 1.00 92.38 694 ASN A C 1
ATOM 5379 O O . ASN A 1 694 ? 44.901 3.040 -19.181 1.00 92.38 694 ASN A O 1
ATOM 5383 N N . GLY A 1 695 ? 43.385 1.475 -19.725 1.00 92.19 695 GLY A N 1
ATOM 5384 C CA . GLY A 1 695 ? 43.402 0.787 -18.435 1.00 92.19 695 GLY A CA 1
ATOM 5385 C C . GLY A 1 695 ? 42.605 1.484 -17.326 1.00 92.19 695 GLY A C 1
ATOM 5386 O O . GLY A 1 695 ? 42.734 1.092 -16.169 1.00 92.19 695 GLY A O 1
ATOM 5387 N N . GLN A 1 696 ? 41.799 2.506 -17.635 1.00 92.75 696 GLN A N 1
ATOM 5388 C CA . GLN A 1 696 ? 40.933 3.172 -16.655 1.00 92.75 696 GLN A CA 1
ATOM 5389 C C . GLN A 1 696 ? 39.601 2.429 -16.510 1.00 92.75 696 GLN A C 1
ATOM 5391 O O . GLN A 1 696 ? 39.078 1.963 -17.523 1.00 92.75 696 GLN A O 1
ATOM 5396 N N . PRO A 1 697 ? 39.015 2.325 -15.300 1.00 91.69 697 PRO A N 1
ATOM 5397 C CA . PRO A 1 697 ? 37.705 1.710 -15.125 1.00 91.69 697 PRO A CA 1
ATOM 5398 C C . PRO A 1 697 ? 36.640 2.411 -15.969 1.00 91.69 697 PRO A C 1
ATOM 5400 O O . PRO A 1 697 ? 36.468 3.627 -15.897 1.00 91.69 697 PRO A O 1
ATOM 5403 N N . VAL A 1 698 ? 35.898 1.629 -16.745 1.00 91.31 698 VAL A N 1
ATOM 5404 C CA . VAL A 1 698 ? 34.686 2.091 -17.412 1.00 91.31 698 VAL A CA 1
ATOM 5405 C C . VAL A 1 698 ? 33.635 2.316 -16.334 1.00 91.31 698 VAL A C 1
ATOM 5407 O O . VAL A 1 698 ? 33.311 1.402 -15.577 1.00 91.31 698 VAL A O 1
ATOM 5410 N N . MET A 1 699 ? 33.112 3.534 -16.249 1.00 92.31 699 MET A N 1
ATOM 5411 C CA . MET A 1 699 ? 32.052 3.871 -15.304 1.00 92.31 699 MET A CA 1
ATOM 5412 C C . MET A 1 699 ? 30.690 3.546 -15.922 1.00 92.31 699 MET A C 1
ATOM 5414 O O . MET A 1 699 ? 30.371 3.980 -17.024 1.00 92.31 699 MET A O 1
ATOM 5418 N N . LEU A 1 700 ? 29.899 2.769 -15.196 1.00 91.25 700 LEU A N 1
ATOM 5419 C CA . LEU A 1 700 ? 28.509 2.447 -15.463 1.00 91.25 700 LEU A CA 1
ATOM 5420 C C . LEU A 1 700 ? 27.617 3.510 -14.816 1.00 91.25 700 LEU A C 1
ATOM 5422 O O . LEU A 1 700 ? 27.600 3.606 -13.589 1.00 91.25 700 LEU A O 1
ATOM 5426 N N . ASP A 1 701 ? 26.865 4.266 -15.616 1.00 92.12 701 ASP A N 1
ATOM 5427 C CA . ASP A 1 701 ? 25.741 5.072 -15.124 1.00 92.12 701 ASP A CA 1
ATOM 5428 C C . ASP A 1 701 ? 24.468 4.211 -15.141 1.00 92.12 701 ASP A C 1
ATOM 5430 O O . ASP A 1 701 ? 23.905 3.929 -16.203 1.00 92.12 701 ASP A O 1
ATOM 5434 N N . GLU A 1 702 ? 24.011 3.769 -13.963 1.00 94.00 702 GLU A N 1
ATOM 5435 C CA . GLU A 1 702 ? 22.811 2.932 -13.835 1.00 94.00 702 GLU A CA 1
ATOM 5436 C C . GLU A 1 702 ? 21.562 3.598 -14.425 1.00 94.00 702 GLU A C 1
ATOM 5438 O O . GLU A 1 702 ? 20.681 2.907 -14.942 1.00 94.00 702 GLU A O 1
ATOM 5443 N N . ARG A 1 703 ? 21.495 4.934 -14.393 1.00 91.75 703 ARG A N 1
ATOM 5444 C CA . ARG A 1 703 ? 20.399 5.710 -14.980 1.00 91.75 703 ARG A CA 1
ATOM 5445 C C . ARG A 1 703 ? 20.364 5.565 -16.496 1.00 91.75 703 ARG A C 1
ATOM 5447 O O . ARG A 1 703 ? 19.299 5.296 -17.048 1.00 91.75 703 ARG A O 1
ATOM 5454 N N . SER A 1 704 ? 21.514 5.673 -17.159 1.00 88.19 704 SER A N 1
ATOM 5455 C CA . SER A 1 704 ? 21.621 5.504 -18.613 1.00 88.19 704 SER A CA 1
ATOM 5456 C C . SER A 1 704 ? 21.247 4.090 -19.057 1.00 88.19 704 SER A C 1
ATOM 5458 O O . SER A 1 704 ? 20.567 3.924 -20.070 1.00 88.19 704 SER A O 1
ATOM 5460 N N . GLU A 1 705 ? 21.634 3.059 -18.301 1.00 92.19 705 GLU A N 1
ATOM 5461 C CA . GLU A 1 705 ? 21.269 1.676 -18.636 1.00 92.19 705 GLU A CA 1
ATOM 5462 C C . GLU A 1 705 ? 19.795 1.364 -18.370 1.00 92.19 705 GLU A C 1
ATOM 5464 O O . GLU A 1 705 ? 19.161 0.668 -19.167 1.00 92.19 705 GLU A O 1
ATOM 5469 N N . LEU A 1 706 ? 19.220 1.915 -17.298 1.00 93.19 706 LEU A N 1
ATOM 5470 C CA . LEU A 1 706 ? 17.786 1.807 -17.038 1.00 93.19 706 LEU A CA 1
ATOM 5471 C C . LEU A 1 706 ? 16.977 2.514 -18.133 1.00 93.19 706 LEU A C 1
ATOM 5473 O O . LEU A 1 706 ? 16.022 1.943 -18.663 1.00 93.19 706 LEU A O 1
ATOM 5477 N N . LEU A 1 707 ? 17.388 3.724 -18.523 1.00 88.81 707 LEU A N 1
ATOM 5478 C CA . LEU A 1 707 ? 16.783 4.464 -19.626 1.00 88.81 707 LEU A CA 1
ATOM 5479 C C . LEU A 1 707 ? 16.873 3.667 -20.934 1.00 88.81 707 LEU A C 1
ATOM 5481 O O . LEU A 1 707 ? 15.864 3.503 -21.620 1.00 88.81 707 LEU A O 1
ATOM 5485 N N . ARG A 1 708 ? 18.044 3.101 -21.251 1.00 88.44 708 ARG A N 1
ATOM 5486 C CA . ARG A 1 708 ? 18.235 2.223 -22.414 1.00 88.44 708 ARG A CA 1
ATOM 5487 C C . ARG A 1 708 ? 17.280 1.028 -22.387 1.00 88.44 708 ARG A C 1
ATOM 5489 O O . ARG A 1 708 ? 16.708 0.696 -23.424 1.00 88.44 708 ARG A O 1
ATOM 5496 N N . LEU A 1 709 ? 17.092 0.393 -21.232 1.00 92.12 709 LEU A N 1
ATOM 5497 C CA . LEU A 1 709 ? 16.174 -0.735 -21.076 1.00 92.12 709 LEU A CA 1
ATOM 5498 C C . LEU A 1 709 ? 14.721 -0.330 -21.367 1.00 92.12 709 LEU A C 1
ATOM 5500 O O . LEU A 1 709 ? 14.033 -1.012 -22.130 1.00 92.12 709 LEU A O 1
ATOM 5504 N N . ILE A 1 710 ? 14.269 0.799 -20.811 1.00 89.12 710 ILE A N 1
ATOM 5505 C CA . ILE A 1 710 ? 12.915 1.338 -21.026 1.00 89.12 710 ILE A CA 1
ATOM 5506 C C . ILE A 1 710 ? 12.707 1.672 -22.498 1.00 89.12 710 ILE A C 1
ATOM 5508 O O . ILE A 1 710 ? 11.722 1.258 -23.098 1.00 89.12 710 ILE A O 1
ATOM 5512 N N . ILE A 1 711 ? 13.668 2.365 -23.101 1.00 83.75 711 ILE A N 1
ATOM 5513 C CA . ILE A 1 711 ? 13.657 2.713 -24.518 1.00 83.75 711 ILE A CA 1
ATOM 5514 C C . ILE A 1 711 ? 13.629 1.465 -25.398 1.00 83.75 711 ILE A C 1
ATOM 5516 O O . ILE A 1 711 ? 12.886 1.430 -26.375 1.00 83.75 711 ILE A O 1
ATOM 5520 N N . GLY A 1 712 ? 14.392 0.430 -25.044 1.00 88.25 712 GLY A N 1
ATOM 5521 C CA . GLY A 1 712 ? 14.345 -0.863 -25.715 1.00 88.25 712 GLY A CA 1
ATOM 5522 C C . GLY A 1 712 ? 12.929 -1.433 -25.724 1.00 88.25 712 GLY A C 1
ATOM 5523 O O . GLY A 1 712 ? 12.426 -1.823 -26.775 1.00 88.25 712 GLY A O 1
ATOM 5524 N N . ALA A 1 713 ? 12.240 -1.396 -24.583 1.00 89.44 713 ALA A N 1
ATOM 5525 C CA . ALA A 1 713 ? 10.858 -1.855 -24.491 1.00 89.44 713 ALA A CA 1
ATOM 5526 C C . ALA A 1 713 ? 9.844 -0.945 -25.192 1.00 89.44 713 ALA A C 1
ATOM 5528 O O . ALA A 1 713 ? 8.831 -1.427 -25.706 1.00 89.44 713 ALA A O 1
ATOM 5529 N N . THR A 1 714 ? 10.110 0.356 -25.229 1.00 81.50 714 THR A N 1
ATOM 5530 C CA . THR A 1 714 ? 9.298 1.339 -25.939 1.00 81.50 714 THR A CA 1
ATOM 5531 C C . THR A 1 714 ? 9.408 1.147 -27.442 1.00 81.50 714 THR A C 1
ATOM 5533 O O . THR A 1 714 ? 8.412 0.847 -28.085 1.00 81.50 714 THR A O 1
ATOM 5536 N N . LEU A 1 715 ? 10.622 1.225 -27.990 1.00 80.00 715 LEU A N 1
ATOM 5537 C CA . LEU A 1 715 ? 10.901 1.131 -29.424 1.00 80.00 715 LEU A CA 1
ATOM 5538 C C . LEU A 1 715 ? 10.903 -0.306 -29.964 1.00 80.00 715 LEU A C 1
ATOM 5540 O O . LEU A 1 715 ? 11.223 -0.524 -31.130 1.00 80.00 715 LEU A O 1
ATOM 5544 N N . ARG A 1 716 ? 10.593 -1.295 -29.120 1.00 88.12 716 ARG A N 1
ATOM 5545 C CA . ARG A 1 716 ? 10.636 -2.728 -29.450 1.00 88.12 716 ARG A CA 1
ATOM 5546 C C . ARG A 1 716 ? 12.021 -3.199 -29.932 1.00 88.12 716 ARG A C 1
ATOM 5548 O O . ARG A 1 716 ? 12.144 -4.086 -30.774 1.00 88.12 716 ARG A O 1
ATOM 5555 N N . ARG A 1 717 ? 13.080 -2.602 -29.380 1.00 88.31 717 ARG A N 1
ATOM 5556 C CA . ARG A 1 717 ? 14.493 -2.859 -29.687 1.00 88.31 717 ARG A CA 1
ATOM 5557 C C . ARG A 1 717 ? 15.094 -3.823 -28.666 1.00 88.31 717 ARG A C 1
ATOM 5559 O O . ARG A 1 717 ? 15.532 -3.421 -27.586 1.00 88.31 717 ARG A O 1
ATOM 5566 N N . LYS A 1 718 ? 15.117 -5.112 -29.024 1.00 94.06 718 LYS A N 1
ATOM 5567 C CA . LYS A 1 718 ? 15.692 -6.194 -28.203 1.00 94.06 718 LYS A CA 1
ATOM 5568 C C . LYS A 1 718 ? 17.131 -5.903 -27.782 1.00 94.06 718 LYS A C 1
ATOM 5570 O O . LYS A 1 718 ? 17.484 -6.122 -26.633 1.00 94.06 718 LYS A O 1
ATOM 5575 N N . ASP A 1 719 ? 17.953 -5.426 -28.705 1.00 91.50 719 ASP A N 1
ATOM 5576 C CA . ASP A 1 719 ? 19.367 -5.126 -28.488 1.00 91.50 719 ASP A CA 1
ATOM 5577 C C . ASP A 1 719 ? 19.575 -4.081 -27.382 1.00 91.50 719 ASP A C 1
ATOM 5579 O O . ASP A 1 719 ? 20.382 -4.294 -26.475 1.00 91.50 719 ASP A O 1
ATOM 5583 N N . PHE A 1 720 ? 18.784 -3.004 -27.394 1.00 89.81 720 PHE A N 1
ATOM 5584 C CA . PHE A 1 720 ? 18.807 -1.984 -26.343 1.00 89.81 720 PHE A CA 1
ATOM 5585 C C . PHE A 1 720 ? 18.356 -2.569 -25.008 1.00 89.81 720 PHE A C 1
ATOM 5587 O O . PHE A 1 720 ? 19.059 -2.427 -24.007 1.00 89.81 720 PHE A O 1
ATOM 5594 N N . PHE A 1 721 ? 17.225 -3.280 -25.005 1.00 94.56 721 PHE A N 1
ATOM 5595 C CA . PHE A 1 721 ? 16.697 -3.908 -23.797 1.00 94.56 721 PHE A CA 1
ATOM 5596 C C . PHE A 1 721 ? 17.728 -4.844 -23.152 1.00 94.56 721 PHE A C 1
ATOM 5598 O O . PHE A 1 721 ? 18.041 -4.705 -21.971 1.00 94.56 721 PHE A O 1
ATOM 5605 N N . MET A 1 722 ? 18.290 -5.767 -23.937 1.00 96.31 722 MET A N 1
ATOM 5606 C CA . MET A 1 722 ? 19.224 -6.784 -23.453 1.00 96.31 722 MET A CA 1
ATOM 5607 C C . MET A 1 722 ? 20.516 -6.176 -22.923 1.00 96.31 722 MET A C 1
ATOM 5609 O O . MET A 1 722 ? 20.997 -6.612 -21.883 1.00 96.31 722 MET A O 1
ATOM 5613 N N . LYS A 1 723 ? 21.061 -5.160 -23.598 1.00 92.94 723 LYS A N 1
ATOM 5614 C CA . LYS A 1 723 ? 22.293 -4.486 -23.170 1.00 92.94 723 LYS A CA 1
ATOM 5615 C C . LYS A 1 723 ? 22.091 -3.721 -21.859 1.00 92.94 723 LYS A C 1
ATOM 5617 O O . LYS A 1 723 ? 22.907 -3.859 -20.953 1.00 92.94 723 LYS A O 1
ATOM 5622 N N . GLY A 1 724 ? 20.982 -2.986 -21.729 1.00 93.88 724 GLY A N 1
ATOM 5623 C CA . GLY A 1 724 ? 20.627 -2.308 -20.476 1.00 93.88 724 GLY A CA 1
ATOM 5624 C C . GLY A 1 724 ? 20.400 -3.294 -19.325 1.00 93.88 724 GLY A C 1
ATOM 5625 O O . GLY A 1 724 ? 20.911 -3.093 -18.226 1.00 93.88 724 GLY A O 1
ATOM 5626 N N . PHE A 1 725 ? 19.701 -4.405 -19.591 1.00 96.75 725 PHE A N 1
ATOM 5627 C CA . PHE A 1 725 ? 19.480 -5.470 -18.610 1.00 96.75 725 PHE A CA 1
ATOM 5628 C C . PHE A 1 725 ? 20.799 -6.107 -18.160 1.00 96.75 725 PHE A C 1
ATOM 5630 O O . PHE A 1 725 ? 21.087 -6.139 -16.967 1.00 96.75 725 PHE A O 1
ATOM 5637 N N . GLU A 1 726 ? 21.624 -6.555 -19.109 1.00 96.50 726 GLU A N 1
ATOM 5638 C CA . GLU A 1 726 ? 22.917 -7.193 -18.856 1.00 96.50 726 GLU A CA 1
ATOM 5639 C C . GLU A 1 726 ? 23.838 -6.314 -18.016 1.00 96.50 726 GLU A C 1
ATOM 5641 O O . GLU A 1 726 ? 24.430 -6.786 -17.050 1.00 96.50 726 GLU A O 1
ATOM 5646 N N . ASN A 1 727 ? 23.938 -5.028 -18.349 1.00 94.62 727 ASN A N 1
ATOM 5647 C CA . ASN A 1 727 ? 24.833 -4.107 -17.662 1.00 94.62 727 ASN A CA 1
ATOM 5648 C C . ASN A 1 727 ? 24.462 -3.877 -16.191 1.00 94.62 727 ASN A C 1
ATOM 5650 O O . ASN A 1 727 ? 25.355 -3.619 -15.381 1.00 94.62 727 ASN A O 1
ATOM 5654 N N . LEU A 1 728 ? 23.180 -4.018 -15.845 1.00 95.75 728 LEU A N 1
ATOM 5655 C CA . LEU A 1 728 ? 22.671 -3.892 -14.479 1.00 95.75 728 LEU A CA 1
ATOM 5656 C C . LEU A 1 728 ? 22.761 -5.198 -13.669 1.00 95.75 728 LEU A C 1
ATOM 5658 O O . LEU A 1 728 ? 22.584 -5.157 -12.451 1.00 95.75 728 LEU A O 1
ATOM 5662 N N . LEU A 1 729 ? 23.055 -6.340 -14.302 1.00 96.06 729 LEU A N 1
ATOM 5663 C CA . LEU A 1 729 ? 23.241 -7.615 -13.604 1.00 96.06 729 LEU A CA 1
ATOM 5664 C C . LEU A 1 729 ? 24.514 -7.628 -12.752 1.00 96.06 729 LEU A C 1
ATOM 5666 O O . LEU A 1 729 ? 25.552 -7.055 -13.098 1.00 96.06 729 LEU A O 1
ATOM 5670 N N . SER A 1 730 ? 24.452 -8.382 -11.658 1.00 94.19 730 SER A N 1
ATOM 5671 C CA . SER A 1 730 ? 25.619 -8.822 -10.906 1.00 94.19 730 SER A CA 1
ATOM 5672 C C . SER A 1 730 ? 26.528 -9.712 -11.772 1.00 94.19 730 SER A C 1
ATOM 5674 O O . SER A 1 730 ? 26.078 -10.267 -12.778 1.00 94.19 730 SER A O 1
ATOM 5676 N N . PRO A 1 731 ? 27.799 -9.929 -11.388 1.00 94.69 731 PRO A N 1
ATOM 5677 C CA . PRO A 1 731 ? 28.691 -10.845 -12.107 1.00 94.69 731 PRO A CA 1
ATOM 5678 C C . PRO A 1 731 ? 28.111 -12.263 -12.283 1.00 94.69 731 PRO A C 1
ATOM 5680 O O . PRO A 1 731 ? 28.199 -12.859 -13.360 1.00 94.69 731 PRO A O 1
ATOM 5683 N N . ALA A 1 732 ? 27.430 -12.776 -11.250 1.00 93.00 732 ALA A N 1
ATOM 5684 C CA . ALA A 1 732 ? 26.732 -14.059 -11.308 1.00 93.00 732 ALA A CA 1
ATOM 5685 C C . ALA A 1 732 ? 25.546 -14.014 -12.286 1.00 93.00 732 ALA A C 1
ATOM 5687 O O . ALA A 1 732 ? 25.372 -14.935 -13.086 1.00 93.00 732 ALA A O 1
ATOM 5688 N N . GLY A 1 733 ? 24.779 -12.919 -12.278 1.00 94.88 733 GLY A N 1
ATOM 5689 C CA . GLY A 1 733 ? 23.708 -12.674 -13.240 1.00 94.88 733 GLY A CA 1
ATOM 5690 C C . GLY A 1 733 ? 24.213 -12.621 -14.684 1.00 94.88 733 GLY A C 1
ATOM 5691 O O . GLY A 1 733 ? 23.631 -13.268 -15.551 1.00 94.88 733 GLY A O 1
ATOM 5692 N N . LYS A 1 734 ? 25.334 -11.936 -14.949 1.00 96.25 734 LYS A N 1
ATOM 5693 C CA . LYS A 1 734 ? 25.976 -11.880 -16.278 1.00 96.25 734 LYS A CA 1
ATOM 5694 C C . LYS A 1 734 ? 26.403 -13.261 -16.761 1.00 96.25 734 LYS A C 1
ATOM 5696 O O . LYS A 1 734 ? 26.132 -13.620 -17.903 1.00 96.25 734 LYS A O 1
ATOM 5701 N N . SER A 1 735 ? 27.001 -14.061 -15.879 1.00 95.06 735 SER A N 1
ATOM 5702 C CA . SER A 1 735 ? 27.359 -15.453 -16.180 1.00 95.06 735 SER A CA 1
ATOM 5703 C C . SER A 1 735 ? 26.126 -16.300 -16.521 1.00 95.06 735 SER A C 1
ATOM 5705 O O . SER A 1 735 ? 26.124 -17.029 -17.515 1.00 95.06 735 SER A O 1
ATOM 5707 N N . ALA A 1 736 ? 25.051 -16.176 -15.735 1.00 94.06 736 ALA A N 1
ATOM 5708 C CA . ALA A 1 736 ? 23.796 -16.889 -15.971 1.00 94.06 736 ALA A CA 1
ATOM 5709 C C . ALA A 1 736 ? 23.104 -16.444 -17.273 1.00 94.06 736 ALA A C 1
ATOM 5711 O O . ALA A 1 736 ? 22.555 -17.279 -17.999 1.00 94.06 736 ALA A O 1
ATOM 5712 N N . LEU A 1 737 ? 23.170 -15.148 -17.599 1.00 96.62 737 LEU A N 1
ATOM 5713 C CA . LEU A 1 737 ? 22.664 -14.599 -18.852 1.00 96.62 737 LEU A CA 1
ATOM 5714 C C . LEU A 1 737 ? 23.470 -15.107 -20.045 1.00 96.62 737 LEU A C 1
ATOM 5716 O O . LEU A 1 737 ? 22.871 -15.533 -21.026 1.00 96.62 737 LEU A O 1
ATOM 5720 N N . ALA A 1 738 ? 24.802 -15.117 -19.965 1.00 96.25 738 ALA A N 1
ATOM 5721 C CA . ALA A 1 738 ? 25.656 -15.644 -21.026 1.00 96.25 738 ALA A CA 1
ATOM 5722 C C . ALA A 1 738 ? 25.330 -17.116 -21.335 1.00 96.25 738 ALA A C 1
ATOM 5724 O O . ALA A 1 738 ? 25.224 -17.493 -22.500 1.00 96.25 738 ALA A O 1
ATOM 5725 N N . ALA A 1 739 ? 25.072 -17.927 -20.303 1.00 95.12 739 ALA A N 1
ATOM 5726 C CA . ALA A 1 739 ? 24.664 -19.325 -20.458 1.00 95.12 739 ALA A CA 1
ATOM 5727 C C . ALA A 1 739 ? 23.269 -19.506 -21.094 1.00 95.12 739 ALA A C 1
ATOM 5729 O O . ALA A 1 739 ? 22.984 -20.565 -21.652 1.00 95.12 739 ALA A O 1
ATOM 5730 N N . ASN A 1 740 ? 22.402 -18.490 -21.028 1.00 95.81 740 ASN A N 1
ATOM 5731 C CA . ASN A 1 740 ? 21.021 -18.535 -21.519 1.00 95.81 740 ASN A CA 1
ATOM 5732 C C . ASN A 1 740 ? 20.718 -17.476 -22.596 1.00 95.81 740 ASN A C 1
ATOM 5734 O O . ASN A 1 740 ? 19.546 -17.179 -22.842 1.00 95.81 740 ASN A O 1
ATOM 5738 N N . ARG A 1 741 ? 21.745 -16.909 -23.244 1.00 97.19 741 ARG A N 1
ATOM 5739 C CA . ARG A 1 741 ? 21.625 -15.700 -24.076 1.00 97.19 741 ARG A CA 1
ATOM 5740 C C . ARG A 1 741 ? 20.570 -15.836 -25.170 1.00 97.19 741 ARG A C 1
ATOM 5742 O O . ARG A 1 741 ? 19.662 -15.013 -25.233 1.00 97.19 741 ARG A O 1
ATOM 5749 N N . ASP A 1 742 ? 20.633 -16.908 -25.954 1.00 97.62 742 ASP A N 1
ATOM 5750 C CA . ASP A 1 742 ? 19.704 -17.143 -27.067 1.00 97.62 742 ASP A CA 1
ATOM 5751 C C . ASP A 1 742 ? 18.248 -17.261 -26.593 1.00 97.62 742 ASP A C 1
ATOM 5753 O O . ASP A 1 742 ? 17.326 -16.762 -27.239 1.00 97.62 742 ASP A O 1
ATOM 5757 N N . LYS A 1 743 ? 18.025 -17.905 -25.439 1.00 97.50 743 LYS A N 1
ATOM 5758 C CA . LYS A 1 743 ? 16.688 -18.053 -24.847 1.00 97.50 743 LYS A CA 1
ATOM 5759 C C . LYS A 1 743 ? 16.169 -16.713 -24.331 1.00 97.50 743 LYS A C 1
ATOM 5761 O O . LYS A 1 743 ? 15.018 -16.372 -24.585 1.00 97.50 743 LYS A O 1
ATOM 5766 N N . ALA A 1 744 ? 17.013 -15.955 -23.634 1.00 97.25 744 ALA A N 1
ATOM 5767 C CA . ALA A 1 744 ? 16.670 -14.635 -23.118 1.00 97.25 744 ALA A CA 1
ATOM 5768 C C . ALA A 1 744 ? 16.326 -13.664 -24.257 1.00 97.25 744 ALA A C 1
ATOM 5770 O O . ALA A 1 744 ? 15.317 -12.964 -24.202 1.00 97.25 744 ALA A O 1
ATOM 5771 N N . GLU A 1 745 ? 17.112 -13.683 -25.333 1.00 97.81 745 GLU A N 1
ATOM 5772 C CA . GLU A 1 745 ? 16.843 -12.889 -26.525 1.00 97.81 745 GLU A CA 1
ATOM 5773 C C . GLU A 1 745 ? 15.520 -13.265 -27.196 1.00 97.81 745 GLU A C 1
ATOM 5775 O O . GLU A 1 745 ? 14.754 -12.372 -27.550 1.00 97.81 745 GLU A O 1
ATOM 5780 N N . ALA A 1 746 ? 15.214 -14.557 -27.328 1.00 97.62 746 ALA A N 1
ATOM 5781 C CA . ALA A 1 746 ? 13.942 -15.022 -27.880 1.00 97.62 746 ALA A CA 1
ATOM 5782 C C . ALA A 1 746 ? 12.724 -14.570 -27.053 1.00 97.62 746 ALA A C 1
ATOM 5784 O O . ALA A 1 746 ? 11.709 -14.163 -27.625 1.00 97.62 746 ALA A O 1
ATOM 5785 N N . ILE A 1 747 ? 12.836 -14.598 -25.719 1.00 97.06 747 ILE A N 1
ATOM 5786 C CA . ILE A 1 747 ? 11.808 -14.093 -24.796 1.00 97.06 747 ILE A CA 1
ATOM 5787 C C . ILE A 1 747 ? 11.562 -12.603 -25.035 1.00 97.06 747 ILE A C 1
ATOM 5789 O O . ILE A 1 747 ? 10.423 -12.184 -25.252 1.00 97.06 747 ILE A O 1
ATOM 5793 N N . VAL A 1 748 ? 12.633 -11.805 -25.017 1.00 97.25 748 VAL A N 1
ATOM 5794 C CA . VAL A 1 748 ? 12.544 -10.351 -25.184 1.00 97.25 748 VAL A CA 1
ATOM 5795 C C . VAL A 1 748 ? 12.008 -10.004 -26.570 1.00 97.25 748 VAL A C 1
ATOM 5797 O O . VAL A 1 748 ? 11.116 -9.173 -26.679 1.00 97.25 748 VAL A O 1
ATOM 5800 N N . GLU A 1 749 ? 12.463 -10.675 -27.626 1.00 96.31 749 GLU A N 1
ATOM 5801 C CA . GLU A 1 749 ? 11.954 -10.459 -28.984 1.00 96.31 749 GLU A CA 1
ATOM 5802 C C . GLU A 1 749 ? 10.440 -10.675 -29.082 1.00 96.31 749 GLU A C 1
ATOM 5804 O O . GLU A 1 749 ? 9.720 -9.814 -29.593 1.00 96.31 749 GLU A O 1
ATOM 5809 N N . SER A 1 750 ? 9.952 -11.799 -28.546 1.00 95.44 750 SER A N 1
ATOM 5810 C CA . SER A 1 750 ? 8.526 -12.128 -28.563 1.00 95.44 750 SER A CA 1
ATOM 5811 C C . SER A 1 750 ? 7.712 -11.082 -27.807 1.00 95.44 750 SER A C 1
ATOM 5813 O O . SER A 1 750 ? 6.748 -10.531 -28.339 1.00 95.44 750 SER A O 1
ATOM 5815 N N . LEU A 1 751 ? 8.120 -10.745 -26.584 1.00 94.88 751 LEU A N 1
ATOM 5816 C CA . LEU A 1 751 ? 7.365 -9.837 -25.722 1.00 94.88 751 LEU A CA 1
ATOM 5817 C C . LEU A 1 751 ? 7.371 -8.403 -26.219 1.00 94.88 751 LEU A C 1
ATOM 5819 O O . LEU A 1 751 ? 6.331 -7.745 -26.203 1.00 94.88 751 LEU A O 1
ATOM 5823 N N . LEU A 1 752 ? 8.520 -7.925 -26.694 1.00 92.81 752 LEU A N 1
ATOM 5824 C CA . LEU A 1 752 ? 8.628 -6.562 -27.185 1.00 92.81 752 LEU A CA 1
ATOM 5825 C C . LEU A 1 752 ? 7.810 -6.329 -28.458 1.00 92.81 752 LEU A C 1
ATOM 5827 O O . LEU A 1 752 ? 7.354 -5.214 -28.693 1.00 92.81 752 LEU A O 1
ATOM 5831 N N . SER A 1 753 ? 7.552 -7.378 -29.242 1.00 90.81 753 SER A N 1
ATOM 5832 C CA . SER A 1 753 ? 6.710 -7.300 -30.439 1.00 90.81 753 SER A CA 1
ATOM 5833 C C . SER A 1 753 ? 5.202 -7.160 -30.153 1.00 90.81 753 SER A C 1
ATOM 5835 O O . SER A 1 753 ? 4.435 -6.881 -31.076 1.00 90.81 753 SER A O 1
ATOM 5837 N N . LYS A 1 754 ? 4.764 -7.326 -28.894 1.00 90.06 754 LYS A N 1
ATOM 5838 C CA . LYS A 1 754 ? 3.347 -7.395 -28.496 1.00 90.06 754 LYS A CA 1
ATOM 5839 C C . LYS A 1 754 ? 2.800 -6.081 -27.928 1.00 90.06 754 LYS A C 1
ATOM 5841 O O . LYS A 1 754 ? 3.535 -5.189 -27.495 1.00 90.06 754 LYS A O 1
ATOM 5846 N N . GLY A 1 755 ? 1.469 -6.015 -27.885 1.00 83.12 755 GLY A N 1
ATOM 5847 C CA . GLY A 1 755 ? 0.723 -4.878 -27.348 1.00 83.12 755 GLY A CA 1
ATOM 5848 C C . GLY A 1 755 ? 0.707 -3.663 -28.279 1.00 83.12 755 GLY A C 1
ATOM 5849 O O . GLY A 1 755 ? 1.364 -3.637 -29.325 1.00 83.12 755 GLY A O 1
ATOM 5850 N N . ALA A 1 756 ? -0.045 -2.641 -27.889 1.00 77.25 756 ALA A N 1
ATOM 5851 C CA . ALA A 1 756 ? 0.012 -1.323 -28.504 1.00 77.25 756 ALA A CA 1
ATOM 5852 C C . ALA A 1 756 ? 1.348 -0.648 -28.163 1.00 77.25 756 ALA A C 1
ATOM 5854 O O . ALA A 1 756 ? 1.889 -0.808 -27.063 1.00 77.25 756 ALA A O 1
ATOM 5855 N N . PHE A 1 757 ? 1.928 0.098 -29.102 1.00 67.50 757 PHE A N 1
ATOM 5856 C CA . PHE A 1 757 ? 3.231 0.725 -28.885 1.00 67.50 757 PHE A CA 1
ATOM 5857 C C . PHE A 1 757 ? 3.175 1.748 -27.744 1.00 67.50 757 PHE A C 1
ATOM 5859 O O . PHE A 1 757 ? 4.012 1.697 -26.847 1.00 67.50 757 PHE A O 1
ATOM 5866 N N . SER A 1 758 ? 2.154 2.604 -27.734 1.00 60.03 758 SER A N 1
ATOM 5867 C CA . SER A 1 758 ? 2.018 3.731 -26.807 1.00 60.03 758 SER A CA 1
ATOM 5868 C C . SER A 1 758 ? 1.443 3.387 -25.431 1.00 60.03 758 SER A C 1
ATOM 5870 O O . SER A 1 758 ? 1.669 4.159 -24.505 1.00 60.03 758 SER A O 1
ATOM 5872 N N . PHE A 1 759 ? 0.742 2.255 -25.269 1.00 67.75 759 PHE A N 1
ATOM 5873 C CA . PHE A 1 759 ? 0.023 1.917 -24.026 1.00 67.75 759 PHE A CA 1
ATOM 5874 C C . PHE A 1 759 ? 0.679 0.808 -23.193 1.00 67.75 759 PHE A C 1
ATOM 5876 O O . PHE A 1 759 ? 0.589 0.823 -21.968 1.00 67.75 759 PHE A O 1
ATOM 5883 N N . ASP A 1 760 ? 1.391 -0.122 -23.837 1.00 78.19 760 ASP A N 1
ATOM 5884 C CA . ASP A 1 760 ? 1.784 -1.384 -23.199 1.00 78.19 760 ASP A CA 1
ATOM 5885 C C . ASP A 1 760 ? 3.275 -1.466 -22.826 1.00 78.19 760 ASP A C 1
ATOM 5887 O O . ASP A 1 760 ? 3.783 -2.553 -22.553 1.00 78.19 760 ASP A O 1
ATOM 5891 N N . VAL A 1 761 ? 4.008 -0.343 -22.789 1.00 82.75 761 VAL A N 1
ATOM 5892 C CA . VAL A 1 761 ? 5.447 -0.325 -22.431 1.00 82.75 761 VAL A CA 1
ATOM 5893 C C . VAL A 1 761 ? 5.689 -1.000 -21.080 1.00 82.75 761 VAL A C 1
ATOM 5895 O O . VAL A 1 761 ? 6.538 -1.881 -20.961 1.00 82.75 761 VAL A O 1
ATOM 5898 N N . CYS A 1 762 ? 4.912 -0.629 -20.066 1.00 82.94 762 CYS A N 1
ATOM 5899 C CA . CYS A 1 762 ? 5.037 -1.177 -18.721 1.00 82.94 762 CYS A CA 1
ATOM 5900 C C . CYS A 1 762 ? 4.729 -2.678 -18.679 1.00 82.94 762 CYS A C 1
ATOM 5902 O O . CYS A 1 762 ? 5.451 -3.438 -18.038 1.00 82.94 762 CYS A O 1
ATOM 5904 N N . TYR A 1 763 ? 3.715 -3.119 -19.426 1.00 86.00 763 TYR A N 1
ATOM 5905 C CA . TYR A 1 763 ? 3.356 -4.530 -19.551 1.00 86.00 763 TYR A CA 1
ATOM 5906 C C . TYR A 1 763 ? 4.427 -5.340 -20.282 1.00 86.00 763 TYR A C 1
ATOM 5908 O O . TYR A 1 763 ? 4.738 -6.453 -19.863 1.00 86.00 763 TYR A O 1
ATOM 5916 N N . ARG A 1 764 ? 5.057 -4.775 -21.321 1.00 89.81 764 ARG A N 1
ATOM 5917 C CA . ARG A 1 764 ? 6.216 -5.382 -21.992 1.00 89.81 764 ARG A CA 1
ATOM 5918 C C . ARG A 1 764 ? 7.393 -5.537 -21.032 1.00 89.81 764 ARG A C 1
ATOM 5920 O O . ARG A 1 764 ? 7.981 -6.612 -20.979 1.00 89.81 764 ARG A O 1
ATOM 5927 N N . LEU A 1 765 ? 7.702 -4.500 -20.247 1.00 90.94 765 LEU A N 1
ATOM 5928 C CA . LEU A 1 765 ? 8.760 -4.536 -19.231 1.00 90.94 765 LEU A CA 1
ATOM 5929 C C . LEU A 1 765 ? 8.491 -5.615 -18.176 1.00 90.94 765 LEU A C 1
ATOM 5931 O O . LEU A 1 765 ? 9.339 -6.474 -17.938 1.00 90.94 765 LEU A O 1
ATOM 5935 N N . GLN A 1 766 ? 7.297 -5.603 -17.584 1.00 89.31 766 GLN A N 1
ATOM 5936 C CA . GLN A 1 766 ? 6.899 -6.556 -16.551 1.00 89.31 766 GLN A CA 1
ATOM 5937 C C . GLN A 1 766 ? 6.874 -7.993 -17.083 1.00 89.31 766 GLN A C 1
ATOM 5939 O O . GLN A 1 766 ? 7.378 -8.900 -16.418 1.00 89.31 766 GLN A O 1
ATOM 5944 N N . GLY A 1 767 ? 6.337 -8.201 -18.287 1.00 90.88 767 GLY A N 1
ATOM 5945 C CA . GLY A 1 767 ? 6.313 -9.501 -18.950 1.00 90.88 767 GLY A CA 1
ATOM 5946 C C . GLY A 1 767 ? 7.724 -10.010 -19.231 1.00 90.88 767 GLY A C 1
ATOM 5947 O O . GLY A 1 767 ? 8.037 -11.144 -18.884 1.00 90.88 767 GLY A O 1
ATOM 5948 N N . ALA A 1 768 ? 8.599 -9.162 -19.788 1.00 93.81 768 ALA A N 1
ATOM 5949 C CA . ALA A 1 768 ? 9.979 -9.535 -20.110 1.00 93.81 768 ALA A CA 1
ATOM 5950 C C . ALA A 1 768 ? 10.748 -9.945 -18.860 1.00 93.81 768 ALA A C 1
ATOM 5952 O O . ALA A 1 768 ? 11.352 -11.011 -18.832 1.00 93.81 768 ALA A O 1
ATOM 5953 N N . ILE A 1 769 ? 10.658 -9.147 -17.799 1.00 92.19 769 ILE A N 1
ATOM 5954 C CA . ILE A 1 769 ? 11.290 -9.457 -16.517 1.00 92.19 769 ILE A CA 1
ATOM 5955 C C . ILE A 1 769 ? 10.752 -10.768 -15.936 1.00 92.19 769 ILE A C 1
ATOM 5957 O O . ILE A 1 769 ? 11.541 -11.623 -15.539 1.00 92.19 769 ILE A O 1
ATOM 5961 N N . SER A 1 770 ? 9.429 -10.953 -15.927 1.00 89.69 770 SER A N 1
ATOM 5962 C CA . SER A 1 770 ? 8.800 -12.157 -15.368 1.00 89.69 770 SER A CA 1
ATOM 5963 C C . SER A 1 770 ? 9.220 -13.421 -16.121 1.00 89.69 770 SER A C 1
ATOM 5965 O O . SER A 1 770 ? 9.506 -14.439 -15.499 1.00 89.69 770 SER A O 1
ATOM 5967 N N . GLU A 1 771 ? 9.300 -13.366 -17.453 1.00 92.44 771 GLU A N 1
ATOM 5968 C CA . GLU A 1 771 ? 9.740 -14.494 -18.281 1.00 92.44 771 GLU A CA 1
ATOM 5969 C C . GLU A 1 771 ? 11.252 -14.750 -18.183 1.00 92.44 771 GLU A C 1
ATOM 5971 O O . GLU A 1 771 ? 11.676 -15.905 -18.161 1.00 92.44 771 GLU A O 1
ATOM 5976 N N . LEU A 1 772 ? 12.080 -13.706 -18.061 1.00 94.06 772 LEU A N 1
ATOM 5977 C CA . LEU A 1 772 ? 13.526 -13.850 -17.857 1.00 94.06 772 LEU A CA 1
ATOM 5978 C C . LEU A 1 772 ? 13.856 -14.524 -16.519 1.00 94.06 772 LEU A C 1
ATOM 5980 O O . LEU A 1 772 ? 14.762 -15.356 -16.463 1.00 94.06 772 LEU A O 1
ATOM 5984 N N . GLN A 1 773 ? 13.090 -14.250 -15.460 1.00 91.44 773 GLN A N 1
ATOM 5985 C CA . GLN A 1 773 ? 13.246 -14.944 -14.176 1.00 91.44 773 GLN A CA 1
ATOM 5986 C C . GLN A 1 773 ? 13.007 -16.459 -14.286 1.00 91.44 773 GLN A C 1
ATOM 5988 O O . GLN A 1 773 ? 13.594 -17.228 -13.5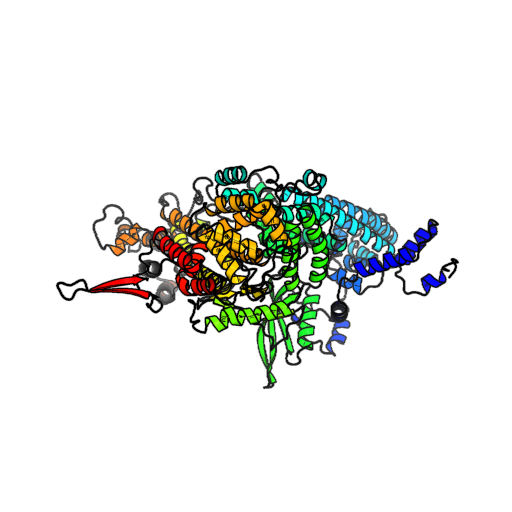23 1.00 91.44 773 GLN A O 1
ATOM 5993 N N . LYS A 1 774 ? 12.236 -16.921 -15.282 1.00 89.81 774 LYS A N 1
ATOM 5994 C CA . LYS A 1 774 ? 12.020 -18.357 -15.532 1.00 89.81 774 LYS A CA 1
ATOM 5995 C C . LYS A 1 774 ? 13.259 -19.086 -16.049 1.00 89.81 774 LYS A C 1
ATOM 5997 O O . LYS A 1 774 ? 13.302 -20.314 -16.017 1.00 89.81 774 LYS A O 1
ATOM 6002 N N . LEU A 1 775 ? 14.259 -18.341 -16.522 1.00 91.12 775 LEU A N 1
ATOM 6003 C CA . LEU A 1 775 ? 15.589 -18.849 -16.869 1.00 91.12 775 LEU A CA 1
ATOM 6004 C C . LEU A 1 775 ? 16.535 -18.898 -15.655 1.00 91.12 775 LEU A C 1
ATOM 6006 O O . LEU A 1 775 ? 17.727 -19.139 -15.825 1.00 91.12 775 LEU A O 1
ATOM 6010 N N . GLY A 1 776 ? 16.038 -18.620 -14.444 1.00 89.75 776 GLY A N 1
ATOM 6011 C CA . GLY A 1 776 ? 16.858 -18.538 -13.235 1.00 89.75 776 GLY A CA 1
ATOM 6012 C C . GLY A 1 776 ? 17.701 -17.263 -13.150 1.00 89.75 776 GLY A C 1
ATOM 6013 O O . GLY A 1 776 ? 18.614 -17.193 -12.327 1.00 89.75 776 GLY A O 1
ATOM 6014 N N . LEU A 1 777 ? 17.414 -16.261 -13.988 1.00 93.25 777 LEU A N 1
ATOM 6015 C CA . LEU A 1 777 ? 18.098 -14.971 -13.962 1.00 93.25 777 LEU A CA 1
ATOM 6016 C C . LEU A 1 777 ? 17.636 -14.144 -12.763 1.00 93.25 777 LEU A C 1
ATOM 6018 O O . LEU A 1 777 ? 16.452 -14.109 -12.422 1.00 93.25 777 LEU A O 1
ATOM 6022 N N . GLU A 1 778 ? 18.582 -13.448 -12.138 1.00 94.44 778 GLU A N 1
ATOM 6023 C CA . GLU A 1 778 ? 18.246 -12.417 -11.165 1.00 94.44 778 GLU A CA 1
ATOM 6024 C C . GLU A 1 778 ? 17.578 -11.220 -11.856 1.00 94.44 778 GLU A C 1
ATOM 6026 O O . GLU A 1 778 ? 17.846 -10.887 -13.010 1.00 94.44 778 GLU A O 1
ATOM 6031 N N . LEU A 1 779 ? 16.725 -10.543 -11.105 1.00 94.19 779 LEU A N 1
ATOM 6032 C CA . LEU A 1 779 ? 16.255 -9.194 -11.365 1.00 94.19 779 LEU A CA 1
ATOM 6033 C C . LEU A 1 779 ? 17.060 -8.193 -10.512 1.00 94.19 779 LEU A C 1
ATOM 6035 O O . LEU A 1 779 ? 16.932 -8.231 -9.280 1.00 94.19 779 LEU A O 1
ATOM 6039 N N . PRO A 1 780 ? 17.852 -7.301 -11.135 1.00 93.81 780 PRO A N 1
ATOM 6040 C CA . PRO A 1 780 ? 18.588 -6.247 -10.442 1.00 93.81 780 PRO A CA 1
ATOM 6041 C C . PRO A 1 780 ? 17.686 -5.318 -9.611 1.00 93.81 780 PRO A C 1
ATOM 6043 O O . PRO A 1 780 ? 16.585 -4.983 -10.065 1.00 93.81 780 PRO A O 1
ATOM 6046 N N . PRO A 1 781 ? 18.138 -4.829 -8.438 1.00 92.00 781 PRO A N 1
ATOM 6047 C CA . PRO A 1 781 ? 17.356 -3.933 -7.579 1.00 92.00 781 PRO A CA 1
ATOM 6048 C C . PRO A 1 781 ? 16.888 -2.648 -8.272 1.00 92.00 781 PRO A C 1
ATOM 6050 O O . PRO A 1 781 ? 15.762 -2.214 -8.041 1.00 92.00 781 PRO A O 1
ATOM 6053 N N . GLN A 1 782 ? 17.713 -2.089 -9.161 1.00 93.88 782 GLN A N 1
ATOM 6054 C CA . GLN A 1 782 ? 17.435 -0.886 -9.952 1.00 93.88 782 GLN A CA 1
ATOM 6055 C C . GLN A 1 782 ? 16.186 -1.097 -10.809 1.00 93.88 782 GLN A C 1
ATOM 6057 O O . GLN A 1 782 ? 15.249 -0.301 -10.777 1.00 93.88 782 GLN A O 1
ATOM 6062 N N . ILE A 1 783 ? 16.159 -2.219 -11.535 1.00 94.44 783 ILE A N 1
ATOM 6063 C CA . ILE A 1 783 ? 15.051 -2.593 -12.411 1.00 94.44 783 ILE A CA 1
ATOM 6064 C C . ILE A 1 783 ? 13.831 -2.952 -11.566 1.00 94.44 783 ILE A C 1
ATOM 6066 O O . ILE A 1 783 ? 12.735 -2.477 -11.849 1.00 94.44 783 ILE A O 1
ATOM 6070 N N . ASN A 1 784 ? 14.012 -3.750 -10.509 1.00 91.19 784 ASN A N 1
ATOM 6071 C CA . ASN A 1 784 ? 12.910 -4.160 -9.647 1.00 91.19 784 ASN A CA 1
ATOM 6072 C C . ASN A 1 784 ? 12.186 -2.960 -9.021 1.00 91.19 784 ASN A C 1
ATOM 6074 O O . ASN A 1 784 ? 10.970 -2.847 -9.151 1.00 91.19 784 ASN A O 1
ATOM 6078 N N . CYS A 1 785 ? 12.922 -2.067 -8.353 1.00 90.69 785 CYS A N 1
ATOM 6079 C CA . CYS A 1 785 ? 12.334 -0.922 -7.661 1.00 90.69 785 CYS A CA 1
ATOM 6080 C C . CYS A 1 785 ? 11.663 0.034 -8.650 1.00 90.69 785 CYS A C 1
ATOM 6082 O O . CYS A 1 785 ? 10.548 0.495 -8.400 1.00 90.69 785 CYS A O 1
ATOM 6084 N N . PHE A 1 786 ? 12.302 0.287 -9.797 1.00 93.19 786 PHE A N 1
ATOM 6085 C CA . PHE A 1 786 ? 11.720 1.130 -10.835 1.00 93.19 786 PHE A CA 1
ATOM 6086 C C . PHE A 1 786 ? 10.428 0.529 -11.396 1.00 93.19 786 PHE A C 1
ATOM 6088 O O . PHE A 1 786 ? 9.397 1.195 -11.398 1.00 93.19 786 PHE A O 1
ATOM 6095 N N . VAL A 1 787 ? 10.445 -0.740 -11.818 1.00 90.44 787 VAL A N 1
ATOM 6096 C CA . VAL A 1 787 ? 9.283 -1.391 -12.443 1.00 90.44 787 VAL A CA 1
ATOM 6097 C C . VAL A 1 787 ? 8.134 -1.577 -11.455 1.00 90.44 787 VAL A C 1
ATOM 6099 O O . VAL A 1 787 ? 6.981 -1.360 -11.831 1.00 90.44 787 VAL A O 1
ATOM 6102 N N . GLN A 1 788 ? 8.408 -1.909 -10.190 1.00 87.44 788 GLN A N 1
ATOM 6103 C CA . GLN A 1 788 ? 7.366 -1.996 -9.161 1.00 87.44 788 GLN A CA 1
ATOM 6104 C C . GLN A 1 788 ? 6.718 -0.633 -8.89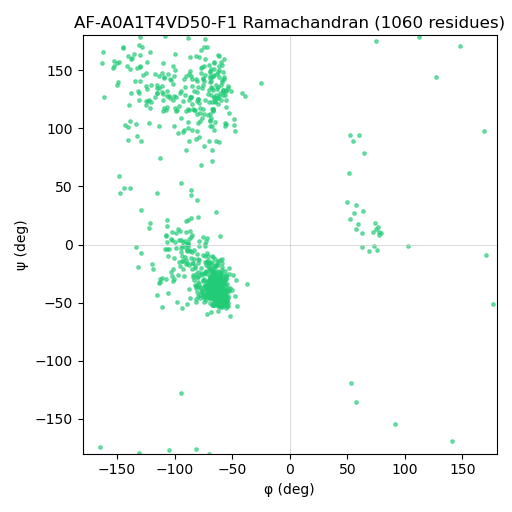2 1.00 87.44 788 GLN A C 1
ATOM 6106 O O . GLN A 1 788 ? 5.490 -0.541 -8.865 1.00 87.44 788 GLN A O 1
ATOM 6111 N N . SER A 1 789 ? 7.513 0.429 -8.735 1.00 90.56 789 SER A N 1
ATOM 6112 C CA . SER A 1 789 ? 6.986 1.783 -8.515 1.00 90.56 789 SER A CA 1
ATOM 6113 C C . SER A 1 789 ? 6.200 2.291 -9.731 1.00 90.56 789 SER A C 1
ATOM 6115 O O . SER A 1 789 ? 5.068 2.753 -9.599 1.00 90.56 789 SER A O 1
ATOM 6117 N N . MET A 1 790 ? 6.729 2.071 -10.936 1.00 89.44 790 MET A N 1
ATOM 6118 C CA . MET A 1 790 ? 6.057 2.364 -12.202 1.00 89.44 790 MET A CA 1
ATOM 6119 C C . MET A 1 790 ? 4.701 1.643 -12.315 1.00 89.44 790 MET A C 1
ATOM 6121 O O . MET A 1 790 ? 3.699 2.256 -12.672 1.00 89.44 790 MET A O 1
ATOM 6125 N N . THR A 1 791 ? 4.647 0.356 -11.958 1.00 85.31 791 THR A N 1
ATOM 6126 C CA . THR A 1 791 ? 3.410 -0.447 -11.979 1.00 85.31 791 THR A CA 1
ATOM 6127 C C . THR A 1 791 ? 2.383 0.076 -10.973 1.00 85.31 791 THR A C 1
ATOM 6129 O O . THR A 1 791 ? 1.199 0.174 -11.284 1.00 85.31 791 THR A O 1
ATOM 6132 N N . ARG A 1 792 ? 2.811 0.453 -9.763 1.00 86.69 792 ARG A N 1
ATOM 6133 C CA . ARG A 1 792 ? 1.933 1.020 -8.722 1.00 86.69 792 ARG A CA 1
ATOM 6134 C C . ARG A 1 792 ? 1.327 2.361 -9.137 1.00 86.69 792 ARG A C 1
ATOM 6136 O O . ARG A 1 792 ? 0.140 2.610 -8.907 1.00 86.69 792 ARG A O 1
ATOM 6143 N N . LEU A 1 793 ? 2.117 3.193 -9.801 1.00 88.50 793 LEU A N 1
ATOM 6144 C CA . LEU A 1 793 ? 1.670 4.466 -10.339 1.00 88.50 793 LEU A CA 1
ATOM 6145 C C . LEU A 1 793 ? 0.720 4.278 -11.531 1.00 88.50 793 LEU A C 1
ATOM 6147 O O . LEU A 1 793 ? -0.334 4.911 -11.580 1.00 88.50 793 LEU A O 1
ATOM 6151 N N . GLN A 1 794 ? 1.019 3.338 -12.434 1.00 86.81 794 GLN A N 1
ATOM 6152 C CA . GLN A 1 794 ? 0.097 2.941 -13.501 1.00 86.81 794 GLN A CA 1
ATOM 6153 C C . GLN A 1 794 ? -1.231 2.424 -12.937 1.00 86.81 794 GLN A C 1
ATOM 6155 O O . GLN A 1 794 ? -2.283 2.810 -13.438 1.00 86.81 794 GLN A O 1
ATOM 6160 N N . ASN A 1 795 ? -1.203 1.598 -11.888 1.00 84.50 795 ASN A N 1
ATOM 6161 C CA . ASN A 1 795 ? -2.415 1.105 -11.230 1.00 84.50 795 ASN A CA 1
ATOM 6162 C C . ASN A 1 795 ? -3.243 2.253 -10.641 1.00 84.50 795 ASN A C 1
ATOM 6164 O O . ASN A 1 795 ? -4.459 2.251 -10.782 1.00 84.50 795 ASN A O 1
ATOM 6168 N N . THR A 1 796 ? -2.586 3.261 -10.056 1.00 88.69 796 THR A N 1
ATOM 6169 C CA . THR A 1 796 ? -3.252 4.473 -9.548 1.00 88.69 796 THR A CA 1
ATOM 6170 C C . THR A 1 796 ? -3.975 5.227 -10.674 1.00 88.69 796 THR A C 1
ATOM 6172 O O . THR A 1 796 ? -5.130 5.618 -10.520 1.00 88.69 796 THR A O 1
ATOM 6175 N N . VAL A 1 797 ? -3.333 5.388 -11.838 1.00 87.94 797 VAL A N 1
ATOM 6176 C CA . VAL A 1 797 ? -3.956 6.006 -13.025 1.00 87.94 797 VAL A CA 1
ATOM 6177 C C . VAL A 1 797 ? -5.097 5.138 -13.575 1.00 87.94 797 VAL A C 1
ATOM 6179 O O . VAL A 1 797 ? -6.167 5.648 -13.897 1.00 87.94 797 VAL A O 1
ATOM 6182 N N . ALA A 1 798 ? -4.905 3.820 -13.653 1.00 84.56 798 ALA A N 1
ATOM 6183 C CA . ALA A 1 798 ? -5.907 2.885 -14.161 1.00 84.56 798 ALA A CA 1
ATOM 6184 C C . ALA A 1 798 ? -7.159 2.816 -13.269 1.00 84.56 798 ALA A C 1
ATOM 6186 O O . ALA A 1 798 ? -8.274 2.710 -13.781 1.00 84.56 798 ALA A O 1
ATOM 6187 N N . GLU A 1 799 ? -6.993 2.907 -11.949 1.00 86.88 799 GLU A N 1
ATOM 6188 C CA . GLU A 1 799 ? -8.097 2.964 -10.990 1.00 86.88 799 GLU A CA 1
ATOM 6189 C C . GLU A 1 799 ? -8.911 4.251 -11.160 1.00 86.88 799 GLU A C 1
ATOM 6191 O O . GLU A 1 799 ? -10.130 4.175 -11.317 1.00 86.88 799 GLU A O 1
ATOM 6196 N N . MET A 1 800 ? -8.250 5.410 -11.279 1.00 89.44 800 MET A N 1
ATOM 6197 C CA . MET A 1 800 ? -8.919 6.674 -11.616 1.00 89.44 800 MET A CA 1
ATOM 6198 C C . MET A 1 800 ? -9.706 6.564 -12.929 1.00 89.44 800 MET A C 1
ATOM 6200 O O . MET A 1 800 ? -10.890 6.894 -12.976 1.00 89.44 800 MET A O 1
ATOM 6204 N N . ASN A 1 801 ? -9.072 6.050 -13.987 1.00 85.75 801 ASN A N 1
ATOM 6205 C CA . ASN A 1 801 ? -9.717 5.856 -15.286 1.00 85.75 801 ASN A CA 1
ATOM 6206 C C . ASN A 1 801 ? -10.919 4.910 -15.197 1.00 85.75 801 ASN A C 1
ATOM 6208 O O . ASN A 1 801 ? -11.922 5.118 -15.877 1.00 85.75 801 ASN A O 1
ATOM 6212 N N . THR A 1 802 ? -10.851 3.888 -14.342 1.00 86.06 802 THR A N 1
ATOM 6213 C CA . THR A 1 802 ? -11.970 2.972 -14.096 1.00 86.06 802 THR A CA 1
ATOM 6214 C C . THR A 1 802 ? -13.149 3.708 -13.464 1.00 86.06 802 THR A C 1
ATOM 6216 O O . THR A 1 802 ? -14.265 3.578 -13.963 1.00 86.06 802 THR A O 1
ATOM 6219 N N . ILE A 1 803 ? -12.915 4.522 -12.429 1.00 89.44 803 ILE A N 1
ATOM 6220 C CA . ILE A 1 803 ? -13.966 5.322 -11.776 1.00 89.44 803 ILE A CA 1
ATOM 6221 C C . ILE A 1 803 ? -14.557 6.334 -12.770 1.00 89.44 803 ILE A C 1
ATOM 6223 O O . ILE A 1 803 ? -15.773 6.420 -12.926 1.00 89.44 803 ILE A O 1
ATOM 6227 N N . MET A 1 804 ? -13.711 7.044 -13.522 1.00 88.31 804 MET A N 1
ATOM 6228 C CA . MET A 1 804 ? -14.149 7.994 -14.550 1.00 88.31 804 MET A CA 1
ATOM 6229 C C . MET A 1 804 ? -14.989 7.325 -15.649 1.00 88.31 804 MET A C 1
ATOM 6231 O O . MET A 1 804 ? -16.002 7.880 -16.075 1.00 88.31 804 MET A O 1
ATOM 6235 N N . ASN A 1 805 ? -14.608 6.128 -16.102 1.00 86.25 805 ASN A N 1
ATOM 6236 C CA . ASN A 1 805 ? -15.379 5.370 -17.090 1.00 86.25 805 ASN A CA 1
ATOM 6237 C C . ASN A 1 805 ? -16.707 4.859 -16.520 1.00 86.25 805 ASN A C 1
ATOM 6239 O O . ASN A 1 805 ? -17.706 4.864 -17.237 1.00 86.25 805 ASN A O 1
ATOM 6243 N N . GLN A 1 806 ? -16.753 4.477 -15.241 1.00 87.38 806 GLN A N 1
ATOM 6244 C CA . GLN A 1 806 ? -18.012 4.151 -14.567 1.00 87.38 806 GLN A CA 1
ATOM 6245 C C . GLN A 1 806 ? -18.943 5.363 -14.526 1.00 87.38 806 GLN A C 1
ATOM 6247 O O . GLN A 1 806 ? -20.113 5.213 -14.861 1.00 87.38 806 GLN A O 1
ATOM 6252 N N . CYS A 1 807 ? -18.441 6.561 -14.204 1.00 87.62 807 CYS A N 1
ATOM 6253 C CA . CYS A 1 807 ? -19.237 7.789 -14.282 1.00 87.62 807 CYS A CA 1
ATOM 6254 C C . CYS A 1 807 ? -19.809 7.995 -15.686 1.00 87.62 807 CYS A C 1
ATOM 6256 O O . CYS A 1 807 ? -21.014 8.175 -15.821 1.00 87.62 807 CYS A O 1
ATOM 6258 N N . LYS A 1 808 ? -18.980 7.889 -16.736 1.00 86.06 808 LYS A N 1
ATOM 6259 C CA . LYS A 1 808 ? -19.445 8.003 -18.129 1.00 86.06 808 LYS A CA 1
ATOM 6260 C C . LYS A 1 808 ? -20.545 6.992 -18.448 1.00 86.06 808 LYS A C 1
ATOM 6262 O O . LYS A 1 808 ? -21.571 7.381 -18.979 1.00 86.06 808 LYS A O 1
ATOM 6267 N N . GLN A 1 809 ? -20.382 5.725 -18.067 1.00 86.56 809 GLN A N 1
ATOM 6268 C CA . GLN A 1 809 ? -21.394 4.688 -18.303 1.00 86.56 809 GLN A CA 1
ATOM 6269 C C . GLN A 1 809 ? -22.689 4.923 -17.512 1.00 86.56 809 GLN A C 1
ATOM 6271 O O . GLN A 1 809 ? -23.776 4.640 -18.018 1.00 86.56 809 GLN A O 1
ATOM 6276 N N . LEU A 1 810 ? -22.590 5.430 -16.279 1.00 87.69 810 LEU A N 1
ATOM 6277 C CA . LEU A 1 810 ? -23.743 5.798 -15.454 1.00 87.69 810 LEU A CA 1
ATOM 6278 C C . LEU A 1 810 ? -24.501 6.984 -16.064 1.00 87.69 810 LEU A C 1
ATOM 6280 O O . LEU A 1 810 ? -25.730 6.939 -16.104 1.00 87.69 810 LEU A O 1
ATOM 6284 N N . LEU A 1 811 ? -23.781 7.994 -16.563 1.00 82.69 811 LEU A N 1
ATOM 6285 C CA . LEU A 1 811 ? -24.338 9.152 -17.268 1.00 82.69 811 LEU A CA 1
ATOM 6286 C C . LEU A 1 811 ? -24.973 8.733 -18.597 1.00 82.69 811 LEU A C 1
ATOM 6288 O O . LEU A 1 811 ? -26.151 8.975 -18.807 1.00 82.69 811 LEU A O 1
ATOM 6292 N N . GLU A 1 812 ? -24.249 7.996 -19.441 1.00 82.75 812 GLU A N 1
ATOM 6293 C CA . GLU A 1 812 ? -24.761 7.475 -20.712 1.00 82.75 812 GLU A CA 1
ATOM 6294 C C . GLU A 1 812 ? -25.999 6.599 -20.512 1.00 82.75 812 GLU A C 1
ATOM 6296 O O . GLU A 1 812 ? -26.936 6.661 -21.304 1.00 82.75 812 GLU A O 1
ATOM 6301 N N . THR A 1 813 ? -26.028 5.761 -19.473 1.00 84.19 813 THR A N 1
ATOM 6302 C CA . THR A 1 813 ? -27.212 4.941 -19.200 1.00 84.19 813 THR A CA 1
ATOM 6303 C C . THR A 1 813 ? -28.372 5.819 -18.760 1.00 84.19 813 THR A C 1
ATOM 6305 O O . THR A 1 813 ? -29.451 5.660 -19.315 1.00 84.19 813 THR A O 1
ATOM 6308 N N . ALA A 1 814 ? -28.153 6.768 -17.843 1.00 81.94 814 ALA A N 1
ATOM 6309 C CA . ALA A 1 814 ? -29.181 7.712 -17.408 1.00 81.94 814 ALA A CA 1
ATOM 6310 C C . ALA A 1 814 ? -29.737 8.540 -18.582 1.00 81.94 814 ALA A C 1
ATOM 6312 O O . ALA A 1 814 ? -30.952 8.691 -18.700 1.00 81.94 814 ALA A O 1
ATOM 6313 N N . ASP A 1 815 ? -28.875 8.991 -19.493 1.00 73.62 815 ASP A N 1
ATOM 6314 C CA . ASP A 1 815 ? -29.208 9.774 -20.692 1.00 73.62 815 ASP A CA 1
ATOM 6315 C C . ASP A 1 815 ? -30.007 8.982 -21.743 1.00 73.62 815 ASP A C 1
ATOM 6317 O O . ASP A 1 815 ? -30.644 9.572 -22.612 1.00 73.62 815 ASP A O 1
ATOM 6321 N N . ASN A 1 816 ? -30.006 7.649 -21.664 1.00 79.00 816 ASN A N 1
ATOM 6322 C CA . ASN A 1 816 ? -30.719 6.771 -22.595 1.00 79.00 816 ASN A CA 1
ATOM 6323 C C . ASN A 1 816 ? -31.973 6.117 -21.982 1.00 79.00 816 ASN A C 1
ATOM 6325 O O . ASN A 1 816 ? -32.558 5.222 -22.596 1.00 79.00 816 ASN A O 1
ATOM 6329 N N . ILE A 1 817 ? -32.387 6.511 -20.773 1.00 79.69 817 ILE A N 1
ATOM 6330 C CA . ILE A 1 817 ? -33.603 5.976 -20.150 1.00 79.69 817 ILE A CA 1
ATOM 6331 C C . ILE A 1 817 ? -34.834 6.595 -20.804 1.00 79.69 817 ILE A C 1
ATOM 6333 O O . ILE A 1 817 ? -35.104 7.787 -20.670 1.00 79.69 817 ILE A O 1
ATOM 6337 N N . GLU A 1 818 ? -35.643 5.751 -21.439 1.00 69.50 818 GLU A N 1
ATOM 6338 C CA . GLU A 1 818 ? -36.996 6.128 -21.828 1.00 69.50 818 GLU A CA 1
ATOM 6339 C C . GLU A 1 818 ? -37.858 6.284 -20.569 1.00 69.50 818 GLU A C 1
ATOM 6341 O O . GLU A 1 818 ? -38.208 5.314 -19.892 1.00 69.50 818 GLU A O 1
ATOM 6346 N N . LEU A 1 819 ? -38.178 7.534 -20.231 1.00 64.50 819 LEU A N 1
ATOM 6347 C CA . LEU A 1 819 ? -39.100 7.847 -19.146 1.00 64.50 819 LEU A CA 1
ATOM 6348 C C . LEU A 1 819 ? -40.512 7.411 -19.549 1.00 64.50 819 LEU A C 1
ATOM 6350 O O . LEU A 1 819 ? -41.135 8.042 -20.402 1.00 64.50 819 LEU A O 1
ATOM 6354 N N . ASP A 1 820 ? -41.014 6.354 -18.911 1.00 59.34 820 ASP A N 1
ATOM 6355 C CA . ASP A 1 820 ? -42.419 5.953 -18.977 1.00 59.34 820 ASP A CA 1
ATOM 6356 C C . ASP A 1 820 ? -43.236 6.877 -18.049 1.00 59.34 820 ASP A C 1
ATOM 6358 O O . ASP A 1 820 ? -43.117 6.762 -16.821 1.00 59.34 820 ASP A O 1
ATOM 6362 N N . PRO A 1 821 ? -44.021 7.828 -18.593 1.00 50.09 821 PRO A N 1
ATOM 6363 C CA . PRO A 1 821 ? -44.751 8.805 -17.789 1.00 50.09 821 PRO A CA 1
ATOM 6364 C C . PRO A 1 821 ? -45.797 8.163 -16.864 1.00 50.09 821 PRO A C 1
ATOM 6366 O O . PRO A 1 821 ? -46.200 8.806 -15.899 1.00 50.09 821 PRO A O 1
ATOM 6369 N N . ASP A 1 822 ? -46.177 6.902 -17.097 1.00 48.78 822 ASP A N 1
ATOM 6370 C CA . ASP A 1 822 ? -47.222 6.203 -16.344 1.00 48.78 822 ASP A CA 1
ATOM 6371 C C . ASP A 1 822 ? -46.689 5.422 -15.118 1.00 48.78 822 ASP A C 1
ATOM 6373 O O . ASP A 1 822 ? -47.472 4.819 -14.378 1.00 48.78 822 ASP A O 1
ATOM 6377 N N . LYS A 1 823 ? -45.366 5.399 -14.868 1.00 48.22 823 LYS A N 1
ATOM 6378 C CA . LYS A 1 823 ? -44.733 4.521 -13.852 1.00 48.22 823 LYS A CA 1
ATOM 6379 C C . LYS A 1 823 ? -44.226 5.183 -12.561 1.00 48.22 823 LYS A C 1
ATOM 6381 O O . LYS A 1 823 ? -43.642 4.484 -11.729 1.00 48.22 823 LYS A O 1
ATOM 6386 N N . GLY A 1 824 ? -44.496 6.465 -12.313 1.00 48.72 824 GLY A N 1
ATOM 6387 C CA . GLY A 1 824 ? -44.124 7.127 -11.052 1.00 48.72 824 GLY A CA 1
ATOM 6388 C C . GLY A 1 824 ? -45.046 8.294 -10.680 1.00 48.72 824 GLY A C 1
ATOM 6389 O O . GLY A 1 824 ? -45.657 8.880 -11.569 1.00 48.72 824 GLY A O 1
ATOM 6390 N N . PRO A 1 825 ? -45.191 8.633 -9.384 1.00 42.50 825 PRO A N 1
ATOM 6391 C CA . PRO A 1 825 ? -45.896 9.845 -8.984 1.00 42.50 825 PRO A CA 1
ATOM 6392 C C . PRO A 1 825 ? -45.103 11.076 -9.446 1.00 42.50 825 PRO A C 1
ATOM 6394 O O . PRO A 1 825 ? -43.992 11.292 -8.980 1.00 42.50 825 PRO A O 1
ATOM 6397 N N . THR A 1 826 ? -45.673 11.882 -10.343 1.00 50.97 826 THR A N 1
ATOM 6398 C CA . THR A 1 826 ? -45.136 13.202 -10.706 1.00 50.97 826 THR A CA 1
ATOM 6399 C C . THR A 1 826 ? -45.265 14.155 -9.523 1.00 50.97 826 THR A C 1
ATOM 6401 O O . THR A 1 826 ? -46.351 14.670 -9.262 1.00 50.97 826 THR A O 1
ATOM 6404 N N . ASP A 1 827 ? -44.168 14.384 -8.809 1.00 54.66 827 ASP A N 1
ATOM 6405 C CA . ASP A 1 827 ? -44.041 15.457 -7.824 1.00 54.66 827 ASP A CA 1
ATOM 6406 C C . ASP A 1 827 ? -43.183 16.622 -8.359 1.00 54.66 827 ASP A C 1
ATOM 6408 O O . ASP A 1 827 ? -42.762 16.651 -9.520 1.00 54.66 827 ASP A O 1
ATOM 6412 N N . GLU A 1 828 ? -42.952 17.627 -7.516 1.00 54.38 828 GLU A N 1
ATOM 6413 C CA . GLU A 1 828 ? -42.185 18.823 -7.868 1.00 54.38 828 GLU A CA 1
ATOM 6414 C C . GLU A 1 828 ? -40.726 18.516 -8.239 1.00 54.38 828 GLU A C 1
ATOM 6416 O O . GLU A 1 828 ? -40.151 19.159 -9.123 1.00 54.38 828 GLU A O 1
ATOM 6421 N N . CYS A 1 829 ? -40.155 17.474 -7.634 1.00 53.03 829 CYS A N 1
ATOM 6422 C CA . CYS A 1 829 ? -38.811 17.006 -7.936 1.00 53.03 829 CYS A CA 1
ATOM 6423 C C . CYS A 1 829 ? -38.754 16.336 -9.315 1.00 53.03 829 CYS A C 1
ATOM 6425 O O . CYS A 1 829 ? -37.775 16.510 -10.037 1.00 53.03 829 CYS A O 1
ATOM 6427 N N . ASP A 1 830 ? -39.806 15.614 -9.709 1.00 54.06 830 ASP A N 1
ATOM 6428 C CA . ASP A 1 830 ? -39.922 14.963 -11.019 1.00 54.06 830 ASP A CA 1
ATOM 6429 C C . ASP A 1 830 ? -39.945 15.964 -12.182 1.00 54.06 830 ASP A C 1
ATOM 6431 O O . ASP A 1 830 ? -39.387 15.683 -13.243 1.00 54.06 830 ASP A O 1
ATOM 6435 N N . ILE A 1 831 ? -40.526 17.152 -11.999 1.00 55.00 831 ILE A N 1
ATOM 6436 C CA . ILE A 1 831 ? -40.532 18.198 -13.035 1.00 55.00 831 ILE A CA 1
ATOM 6437 C C . ILE A 1 831 ? -39.181 18.920 -13.097 1.00 55.00 831 ILE A C 1
ATOM 6439 O O . ILE A 1 831 ? -38.620 19.058 -14.185 1.00 55.00 831 ILE A O 1
ATOM 6443 N N . LEU A 1 832 ? -38.618 19.302 -11.946 1.00 55.12 832 LEU A N 1
ATOM 6444 C CA . LEU A 1 832 ? -37.280 19.897 -11.851 1.00 55.12 832 LEU A CA 1
ATOM 6445 C C . LEU A 1 832 ? -36.198 18.982 -12.440 1.00 55.12 832 LEU A C 1
ATOM 6447 O O . LEU A 1 832 ? -35.370 19.423 -13.238 1.00 55.12 832 LEU A O 1
ATOM 6451 N N . GLY A 1 833 ? -36.252 17.693 -12.100 1.00 55.25 833 GLY A N 1
ATOM 6452 C CA . GLY A 1 833 ? -35.342 16.678 -12.616 1.00 55.25 833 GLY A CA 1
ATOM 6453 C C . GLY A 1 833 ? -35.501 16.452 -14.119 1.00 55.25 833 GLY A C 1
ATOM 6454 O O . GLY A 1 833 ? -34.494 16.358 -14.814 1.00 55.25 833 GLY A O 1
ATOM 6455 N N . LYS A 1 834 ? -36.733 16.439 -14.657 1.00 55.81 834 LYS A N 1
ATOM 6456 C CA . LYS A 1 834 ? -36.983 16.360 -16.113 1.00 55.81 834 LYS A CA 1
ATOM 6457 C C . LYS A 1 834 ? -36.429 17.563 -16.874 1.00 55.81 834 LYS A C 1
ATOM 6459 O O . LYS A 1 834 ? -35.902 17.386 -17.969 1.00 55.81 834 LYS A O 1
ATOM 6464 N N . MET A 1 835 ? -36.543 18.768 -16.316 1.00 54.38 835 MET A N 1
ATOM 6465 C CA . MET A 1 835 ? -36.040 19.990 -16.953 1.00 54.38 835 MET A CA 1
ATOM 6466 C C . MET A 1 835 ? -34.512 20.068 -16.920 1.00 54.38 835 MET A C 1
ATOM 6468 O O . MET A 1 835 ? -33.901 20.325 -17.957 1.00 54.38 835 MET A O 1
ATOM 6472 N N . GLN A 1 836 ? -33.892 19.772 -15.769 1.00 53.19 836 GLN A N 1
ATOM 6473 C CA . GLN A 1 836 ? -32.434 19.647 -15.666 1.00 53.19 836 GLN A CA 1
ATOM 6474 C C . GLN A 1 836 ? -31.914 18.586 -16.639 1.00 53.19 836 GLN A C 1
ATOM 6476 O O . GLN A 1 836 ? -31.038 18.876 -17.448 1.00 53.19 836 GLN A O 1
ATOM 6481 N N . TYR A 1 837 ? -32.517 17.396 -16.638 1.00 53.31 837 TYR A N 1
ATOM 6482 C CA . TYR A 1 837 ? -32.158 16.319 -17.553 1.00 53.31 837 TYR A CA 1
ATOM 6483 C C . TYR A 1 837 ? -32.246 16.748 -19.021 1.00 53.31 837 TYR A C 1
ATOM 6485 O O . TYR A 1 837 ? -31.270 16.606 -19.751 1.00 53.31 837 TYR A O 1
ATOM 6493 N N . PHE A 1 838 ? -33.364 17.347 -19.454 1.00 52.88 838 PHE A N 1
ATOM 6494 C CA . PHE A 1 838 ? -33.509 17.797 -20.840 1.00 52.88 838 PHE A CA 1
ATOM 6495 C C . PHE A 1 838 ? -32.435 18.820 -21.227 1.00 52.88 838 PHE A C 1
ATOM 6497 O O . PHE A 1 838 ? -31.838 18.674 -22.295 1.00 52.88 838 PHE A O 1
ATOM 6504 N N . SER A 1 839 ? -32.153 19.813 -20.369 1.00 50.56 839 SER A N 1
ATOM 6505 C CA . SER A 1 839 ? -31.120 20.830 -20.633 1.00 50.56 839 SER A CA 1
ATOM 6506 C C . SER A 1 839 ? -29.717 20.234 -20.834 1.00 50.56 839 SER A C 1
ATOM 6508 O O . SER A 1 839 ? -28.896 20.813 -21.542 1.00 50.56 839 SER A O 1
ATOM 6510 N N . LEU A 1 840 ? -29.470 19.046 -20.274 1.00 48.62 840 LEU A N 1
ATOM 6511 C CA . LEU A 1 840 ? -28.180 18.355 -20.293 1.00 48.62 840 LEU A CA 1
ATOM 6512 C C . LEU A 1 840 ? -28.055 17.322 -21.431 1.00 48.62 840 LEU A C 1
ATOM 6514 O O . LEU A 1 840 ? -26.939 16.953 -21.811 1.00 48.62 840 LEU A O 1
ATOM 6518 N N . THR A 1 841 ? -29.170 16.880 -22.027 1.00 53.75 841 THR A N 1
ATOM 6519 C CA . THR A 1 841 ? -29.158 15.906 -23.133 1.00 53.75 841 THR A CA 1
ATOM 6520 C C . THR A 1 841 ? -28.508 16.446 -24.414 1.00 53.75 841 THR A C 1
ATOM 6522 O O . THR A 1 841 ? -28.501 17.645 -24.702 1.00 53.75 841 THR A O 1
ATOM 6525 N N . LYS A 1 842 ? -28.013 15.526 -25.255 1.00 49.91 842 LYS A N 1
ATOM 6526 C CA . LYS A 1 842 ? -27.409 15.813 -26.571 1.00 49.91 842 LYS A CA 1
ATOM 6527 C C . LYS A 1 842 ? -28.337 16.607 -27.506 1.00 49.91 842 LYS A C 1
ATOM 6529 O O . LYS A 1 842 ? -27.860 17.360 -28.350 1.00 49.91 842 LYS A O 1
ATOM 6534 N N . GLU A 1 843 ? -29.649 16.444 -27.354 1.00 48.22 843 GLU A N 1
ATOM 6535 C CA . GLU A 1 843 ? -30.676 17.156 -28.121 1.00 48.22 843 GLU A CA 1
ATOM 6536 C C . GLU A 1 843 ? -30.940 18.563 -27.561 1.00 48.22 843 GLU A C 1
ATOM 6538 O O . GLU A 1 843 ? -31.048 19.505 -28.346 1.00 48.22 843 GLU A O 1
ATOM 6543 N N . GLY A 1 844 ? -30.916 18.736 -26.231 1.00 49.50 844 GLY A N 1
ATOM 6544 C CA . GLY A 1 844 ? -30.932 20.051 -25.576 1.00 49.50 844 GLY A CA 1
ATOM 6545 C C . GLY A 1 844 ? -29.714 20.907 -25.942 1.00 49.50 844 GLY A C 1
ATOM 6546 O O . GLY A 1 844 ? -29.871 22.055 -26.358 1.00 49.50 844 GLY A O 1
ATOM 6547 N N . LYS A 1 845 ? -28.509 20.318 -25.918 1.00 50.59 845 LYS A N 1
ATOM 6548 C CA . LYS A 1 845 ? -27.252 20.964 -26.352 1.00 50.59 845 LYS A CA 1
ATOM 6549 C C . LYS A 1 845 ? -27.316 21.450 -27.802 1.00 50.59 845 LYS A C 1
ATOM 6551 O O . LYS A 1 845 ? -26.981 22.594 -28.095 1.00 50.59 845 LYS A O 1
ATOM 6556 N N . LYS A 1 846 ? -27.820 20.604 -28.707 1.00 50.50 846 LYS A N 1
ATOM 6557 C CA . LYS A 1 846 ? -27.940 20.927 -30.135 1.00 50.50 846 LYS A CA 1
ATOM 6558 C C . LYS A 1 846 ? -28.975 22.029 -30.404 1.00 50.50 846 LYS A C 1
ATOM 6560 O O . LYS A 1 846 ? -28.754 22.839 -31.298 1.00 50.50 846 LYS A O 1
ATOM 6565 N N . MET A 1 847 ? -30.073 22.089 -29.640 1.00 45.97 847 MET A N 1
ATOM 6566 C CA . MET A 1 847 ? -31.065 23.176 -29.729 1.00 45.97 847 MET A CA 1
ATOM 6567 C C . MET A 1 847 ? -30.485 24.533 -29.305 1.00 45.97 847 MET A C 1
ATOM 6569 O O . MET A 1 847 ? -30.706 25.523 -30.000 1.00 45.97 847 MET A O 1
ATOM 6573 N N . VAL A 1 848 ? -29.716 24.581 -28.210 1.00 47.50 848 VAL A N 1
ATOM 6574 C CA . VAL A 1 848 ? -29.078 25.822 -27.726 1.00 47.50 848 VAL A CA 1
ATOM 6575 C C . VAL A 1 848 ? -28.020 26.335 -28.711 1.00 47.50 848 VAL A C 1
ATOM 6577 O O . VAL A 1 848 ? -27.925 27.537 -28.941 1.00 47.50 848 VAL A O 1
ATOM 6580 N N . GLU A 1 849 ? -27.254 25.435 -29.332 1.00 46.09 849 GLU A N 1
ATOM 6581 C CA . GLU A 1 849 ? -26.181 25.797 -30.269 1.00 46.09 849 GLU A CA 1
ATOM 6582 C C . GLU A 1 849 ? -26.671 26.211 -31.669 1.00 46.09 849 GLU A C 1
ATOM 6584 O O . GLU A 1 849 ? -25.969 26.952 -32.357 1.00 46.09 849 GLU A O 1
ATOM 6589 N N . THR A 1 850 ? -27.846 25.746 -32.118 1.00 47.34 850 THR A N 1
ATOM 6590 C CA . THR A 1 850 ? -28.319 25.970 -33.502 1.00 47.34 850 THR A CA 1
ATOM 6591 C C . THR A 1 850 ? -29.388 27.050 -33.655 1.00 47.34 850 THR A C 1
ATOM 6593 O O . THR A 1 850 ? -29.493 27.616 -34.738 1.00 47.34 850 THR A O 1
ATOM 6596 N N . GLY A 1 851 ? -30.155 27.381 -32.609 1.00 47.47 851 GLY A N 1
ATOM 6597 C CA . GLY A 1 851 ? -31.151 28.463 -32.653 1.00 47.47 851 GLY A CA 1
ATOM 6598 C C . GLY A 1 851 ? -32.315 28.269 -33.644 1.00 47.47 851 GLY A C 1
ATOM 6599 O O . GLY A 1 851 ? -33.069 29.214 -33.863 1.00 47.47 851 GLY A O 1
ATOM 6600 N N . ASP A 1 852 ? -32.473 27.083 -34.241 1.00 42.62 852 ASP A N 1
ATOM 6601 C CA . ASP A 1 852 ? -33.487 26.802 -35.266 1.00 42.62 852 ASP A CA 1
ATOM 6602 C C . ASP A 1 852 ? -34.845 26.396 -34.652 1.00 42.62 852 ASP A C 1
ATOM 6604 O O . ASP A 1 852 ? -34.939 25.447 -33.870 1.00 42.62 852 ASP A O 1
ATOM 6608 N N . GLU A 1 853 ? -35.923 27.085 -35.053 1.00 43.44 853 GLU A N 1
ATOM 6609 C CA . GLU A 1 853 ? -37.309 26.853 -34.594 1.00 43.44 853 GLU A CA 1
ATOM 6610 C C . GLU A 1 853 ? -37.979 25.600 -35.208 1.00 43.44 853 GLU A C 1
ATOM 6612 O O . GLU A 1 853 ? -39.048 25.183 -34.757 1.00 43.44 853 GLU A O 1
ATOM 6617 N N . GLU A 1 854 ? -37.371 24.954 -36.208 1.00 38.25 854 GLU A N 1
ATOM 6618 C CA . GLU A 1 854 ? -37.976 23.846 -36.965 1.00 38.25 854 GLU A CA 1
ATOM 6619 C C . GLU A 1 854 ? -37.272 22.492 -36.734 1.00 38.25 854 GLU A C 1
ATOM 6621 O O . GLU A 1 854 ? -36.601 21.953 -37.611 1.00 38.25 854 GLU A O 1
ATOM 6626 N N . ILE A 1 855 ? -37.480 21.869 -35.566 1.00 35.62 855 ILE A N 1
ATOM 6627 C CA . ILE A 1 855 ? -37.282 20.413 -35.396 1.00 35.62 855 ILE A CA 1
ATOM 6628 C C . ILE A 1 855 ? -38.594 19.778 -34.901 1.00 35.62 855 ILE A C 1
ATOM 6630 O O . ILE A 1 855 ? -38.939 19.911 -33.722 1.00 35.62 855 ILE A O 1
ATOM 6634 N N . PRO A 1 856 ? -39.349 19.076 -35.769 1.00 36.38 856 PRO A N 1
ATOM 6635 C CA . PRO A 1 856 ? -40.658 18.518 -35.446 1.00 36.38 856 PRO A CA 1
ATOM 6636 C C . PRO A 1 856 ? -40.528 17.115 -34.829 1.00 36.38 856 PRO A C 1
ATOM 6638 O O . PRO A 1 856 ? -40.503 16.124 -35.552 1.00 36.38 856 PRO A O 1
ATOM 6641 N N . ASN A 1 857 ? -40.399 17.041 -33.495 1.00 37.84 857 ASN A N 1
ATOM 6642 C CA . ASN A 1 857 ? -41.069 16.048 -32.617 1.00 37.84 857 ASN A CA 1
ATOM 6643 C C . ASN A 1 857 ? -40.577 16.032 -31.152 1.00 37.84 857 ASN A C 1
ATOM 6645 O O . ASN A 1 857 ? -41.244 15.424 -30.321 1.00 37.84 857 ASN A O 1
ATOM 6649 N N . TYR A 1 858 ? -39.491 16.733 -30.793 1.00 34.22 858 TYR A N 1
ATOM 6650 C CA . TYR A 1 858 ? -39.050 16.872 -29.384 1.00 34.22 858 TYR A CA 1
ATOM 6651 C C . TYR A 1 858 ? -39.009 18.323 -28.865 1.00 34.22 858 TYR A C 1
ATOM 6653 O O . TYR A 1 858 ? -39.110 18.535 -27.655 1.00 34.22 858 TYR A O 1
ATOM 6661 N N . SER A 1 859 ? -39.028 19.328 -29.755 1.00 34.66 859 SER A N 1
ATOM 6662 C CA . SER A 1 859 ? -39.393 20.723 -29.421 1.00 34.66 859 SER A CA 1
ATOM 6663 C C . SER A 1 859 ? -40.788 20.815 -28.779 1.00 34.66 859 SER A C 1
ATOM 6665 O O . SER A 1 859 ? -41.064 21.689 -27.968 1.00 34.66 859 SER A O 1
ATOM 6667 N N . LEU A 1 860 ? -41.638 19.819 -29.027 1.00 37.88 860 LEU A N 1
ATOM 6668 C CA . LEU A 1 860 ? -42.914 19.596 -28.356 1.00 37.88 860 LEU A CA 1
ATOM 6669 C C . LEU A 1 860 ? -42.800 19.103 -26.901 1.00 37.88 860 LEU A C 1
ATOM 6671 O O . LEU A 1 860 ? -43.834 18.807 -26.339 1.00 37.88 860 LEU A O 1
ATOM 6675 N N . LYS A 1 861 ? -41.631 18.986 -26.248 1.00 39.84 861 LYS A N 1
ATOM 6676 C CA . LYS A 1 861 ? -41.573 18.632 -24.807 1.00 39.84 861 LYS A CA 1
ATOM 6677 C C . LYS A 1 861 ? -41.000 19.721 -23.909 1.00 39.84 861 LYS A C 1
ATOM 6679 O O . LYS A 1 861 ? -41.630 19.994 -22.897 1.00 39.84 861 LYS A O 1
ATOM 6684 N N . ILE A 1 862 ? -39.914 20.416 -24.265 1.00 40.50 862 ILE A N 1
ATOM 6685 C CA . ILE A 1 862 ? -39.519 21.616 -23.496 1.00 40.50 862 ILE A CA 1
ATOM 6686 C C . ILE A 1 862 ? -40.418 22.795 -23.808 1.00 40.50 862 ILE A C 1
ATOM 6688 O O . ILE A 1 862 ? -40.927 23.423 -22.887 1.00 40.50 862 ILE A O 1
ATOM 6692 N N . THR A 1 863 ? -40.721 23.035 -25.082 1.00 41.28 863 THR A N 1
ATOM 6693 C CA . THR A 1 863 ? -41.656 24.095 -25.438 1.00 41.28 863 THR A CA 1
ATOM 6694 C C . THR A 1 863 ? -43.091 23.705 -25.065 1.00 41.28 863 THR A C 1
ATOM 6696 O O . THR A 1 863 ? -43.916 24.593 -24.947 1.00 41.28 863 THR A O 1
ATOM 6699 N N . GLU A 1 864 ? -43.420 22.435 -24.774 1.00 41.16 864 GLU A N 1
ATOM 6700 C CA . GLU A 1 864 ? -44.660 22.087 -24.048 1.00 41.16 864 GLU A CA 1
ATOM 6701 C C . GLU A 1 864 ? -44.536 22.201 -22.521 1.00 41.16 864 GLU A C 1
ATOM 6703 O O . GLU A 1 864 ? -45.521 22.545 -21.896 1.00 41.16 864 GLU A O 1
ATOM 6708 N N . ILE A 1 865 ? -43.393 21.985 -21.872 1.00 45.47 865 ILE A N 1
ATOM 6709 C CA . ILE A 1 865 ? -43.253 22.282 -20.430 1.00 45.47 865 ILE A CA 1
ATOM 6710 C C . ILE A 1 865 ? -43.322 23.802 -20.188 1.00 45.47 865 ILE A C 1
ATOM 6712 O O . ILE A 1 865 ? -43.935 24.246 -19.217 1.00 45.47 865 ILE A O 1
ATOM 6716 N N . GLU A 1 866 ? -42.780 24.594 -21.119 1.00 43.81 866 GLU A N 1
ATOM 6717 C CA . GLU A 1 866 ? -42.844 26.058 -21.133 1.00 43.81 866 GLU A CA 1
ATOM 6718 C C . GLU A 1 866 ? -44.170 26.619 -21.701 1.00 43.81 866 GLU A C 1
ATOM 6720 O O . GLU A 1 866 ? -44.647 27.630 -21.186 1.00 43.81 866 GLU A O 1
ATOM 6725 N N . LYS A 1 867 ? -44.811 25.997 -22.719 1.00 42.69 867 LYS A N 1
ATOM 6726 C CA . LYS A 1 867 ? -46.100 26.465 -23.310 1.00 42.69 867 LYS A CA 1
ATOM 6727 C C . LYS A 1 867 ? -47.363 25.708 -22.864 1.00 42.69 867 LYS A C 1
ATOM 6729 O O . LYS A 1 867 ? -48.436 26.296 -22.951 1.00 42.69 867 LYS A O 1
ATOM 6734 N N . LYS A 1 868 ? -47.316 24.469 -22.350 1.00 42.81 868 LYS A N 1
ATOM 6735 C CA . LYS A 1 868 ? -48.460 23.797 -21.673 1.00 42.81 868 LYS A CA 1
ATOM 6736 C C . LYS A 1 868 ? -48.520 24.154 -20.190 1.00 42.81 868 LYS A C 1
ATOM 6738 O O . LYS A 1 868 ? -48.698 23.292 -19.339 1.00 42.81 868 LYS A O 1
ATOM 6743 N N . GLY A 1 869 ? -48.386 25.438 -19.876 1.00 48.72 869 GLY A N 1
ATOM 6744 C CA . GLY A 1 869 ? -48.941 26.026 -18.663 1.00 48.72 869 GLY A CA 1
ATOM 6745 C C . GLY A 1 869 ? -48.433 25.523 -17.312 1.00 48.72 869 GLY A C 1
ATOM 6746 O O . GLY A 1 869 ? -48.889 26.070 -16.324 1.00 48.72 869 GLY A O 1
ATOM 6747 N N . ASN A 1 870 ? -47.538 24.533 -17.204 1.00 56.81 870 ASN A N 1
ATOM 6748 C CA . ASN A 1 870 ? -47.299 23.852 -15.927 1.00 56.81 870 ASN A CA 1
ATOM 6749 C C . ASN A 1 870 ? -46.885 24.814 -14.810 1.00 56.81 870 ASN A C 1
ATOM 6751 O O . ASN A 1 870 ? -47.462 24.738 -13.739 1.00 56.81 870 ASN A O 1
ATOM 6755 N N . PHE A 1 871 ? -45.986 25.768 -15.057 1.00 60.69 871 PHE A N 1
ATOM 6756 C CA . PHE A 1 871 ? -45.623 26.806 -14.075 1.00 60.69 871 PHE A CA 1
ATOM 6757 C C . PHE A 1 871 ? -46.434 28.106 -14.215 1.00 60.69 871 PHE A C 1
ATOM 6759 O O . PHE A 1 871 ? -46.343 28.987 -13.364 1.00 60.69 871 PHE A O 1
ATOM 6766 N N . GLN A 1 872 ? -47.211 28.249 -15.291 1.00 69.25 872 GLN A N 1
ATOM 6767 C CA . GLN A 1 872 ? -48.077 29.407 -15.503 1.00 69.25 872 GLN A CA 1
ATOM 6768 C C . GLN A 1 872 ? -49.431 29.184 -14.833 1.00 69.25 872 GLN A C 1
ATOM 6770 O O . GLN A 1 872 ? -49.836 28.058 -14.547 1.00 69.25 872 GLN A O 1
ATOM 6775 N N . VAL A 1 873 ? -50.166 30.272 -14.617 1.00 71.69 873 VAL A N 1
ATOM 6776 C CA . VAL A 1 873 ? -51.519 30.206 -14.067 1.00 71.69 873 VAL A CA 1
ATOM 6777 C C . VAL A 1 873 ? -52.375 29.243 -14.898 1.00 71.69 873 VAL A C 1
ATOM 6779 O O . VAL A 1 873 ? -52.691 29.516 -16.054 1.00 71.69 873 VAL A O 1
ATOM 6782 N N . GLY A 1 874 ? -52.761 28.122 -14.285 1.00 68.81 874 GLY A N 1
ATOM 6783 C CA . GLY A 1 874 ? -53.696 27.157 -14.857 1.00 68.81 874 GLY A CA 1
ATOM 6784 C C . GLY A 1 874 ? -53.110 25.874 -15.452 1.00 68.81 874 GLY A C 1
ATOM 6785 O O . GLY A 1 874 ? -53.921 25.045 -15.861 1.00 68.81 874 GLY A O 1
ATOM 6786 N N . GLY A 1 875 ? -51.792 25.644 -15.482 1.00 69.31 875 GLY A N 1
ATOM 6787 C CA . GLY A 1 875 ? -51.278 24.305 -15.826 1.00 69.31 875 GLY A CA 1
ATOM 6788 C C . GLY A 1 875 ? -51.120 23.369 -14.637 1.00 69.31 875 GLY A C 1
ATOM 6789 O O . GLY A 1 875 ? -51.412 23.725 -13.495 1.00 69.31 875 GLY A O 1
ATOM 6790 N N . ASP A 1 876 ? -50.698 22.137 -14.917 1.00 66.56 876 ASP A N 1
ATOM 6791 C CA . ASP A 1 876 ? -50.877 21.015 -13.992 1.00 66.56 876 ASP A CA 1
ATOM 6792 C C . ASP A 1 876 ? -50.048 21.178 -12.718 1.00 66.56 876 ASP A C 1
ATOM 6794 O O . ASP A 1 876 ? -50.550 20.934 -11.621 1.00 66.56 876 ASP A O 1
ATOM 6798 N N . TYR A 1 877 ? -48.807 21.656 -12.830 1.00 70.50 877 TYR A N 1
ATOM 6799 C CA . TYR A 1 877 ? -47.953 21.898 -11.665 1.00 70.50 877 TYR A CA 1
ATOM 6800 C C . TYR A 1 877 ? -48.442 23.076 -10.814 1.00 70.50 877 TYR A C 1
ATOM 6802 O O . TYR A 1 877 ? -48.603 22.938 -9.605 1.00 70.50 877 TYR A O 1
ATOM 6810 N N . PHE A 1 878 ? -48.780 24.198 -11.446 1.00 82.50 878 PHE A N 1
ATOM 6811 C CA . PHE A 1 878 ? -49.365 25.372 -10.814 1.00 82.50 878 PHE A CA 1
ATOM 6812 C C . PHE A 1 878 ? -50.631 24.984 -10.048 1.00 82.50 878 PHE A C 1
ATOM 6814 O O . PHE A 1 878 ? -50.782 25.315 -8.875 1.00 82.50 878 PHE A O 1
ATOM 6821 N N . ASN A 1 879 ? -51.527 24.227 -10.686 1.00 79.81 879 ASN A N 1
ATOM 6822 C CA . ASN A 1 879 ? -52.746 23.741 -10.049 1.00 79.81 879 ASN A CA 1
ATOM 6823 C C . ASN A 1 879 ? -52.444 22.749 -8.924 1.00 79.81 879 ASN A C 1
ATOM 6825 O O . ASN A 1 879 ? -53.079 22.835 -7.883 1.00 79.81 879 ASN A O 1
ATOM 6829 N N . THR A 1 880 ? -51.446 21.876 -9.074 1.00 80.31 880 THR A N 1
ATOM 6830 C CA . THR A 1 880 ? -51.034 20.938 -8.019 1.00 80.31 880 THR A CA 1
ATOM 6831 C C . THR A 1 880 ? -50.530 21.673 -6.777 1.00 80.31 880 THR A C 1
ATOM 6833 O O . THR A 1 880 ? -50.988 21.389 -5.671 1.00 80.31 880 THR A O 1
ATOM 6836 N N . VAL A 1 881 ? -49.635 22.654 -6.939 1.00 82.19 881 VAL A N 1
ATOM 6837 C CA . VAL A 1 881 ? -49.111 23.462 -5.825 1.00 82.19 881 VAL A CA 1
ATOM 6838 C C . VAL A 1 881 ? -50.236 24.290 -5.197 1.00 82.19 881 VAL A C 1
ATOM 6840 O O . VAL A 1 881 ? -50.386 24.307 -3.973 1.00 82.19 881 VAL A O 1
ATOM 6843 N N . LYS A 1 882 ? -51.088 24.911 -6.022 1.00 90.12 882 LYS A N 1
ATOM 6844 C CA . LYS A 1 882 ? -52.273 25.652 -5.569 1.00 90.12 882 LYS A CA 1
ATOM 6845 C C . LYS A 1 882 ? -53.210 24.775 -4.745 1.00 90.12 882 LYS A C 1
ATOM 6847 O O . LYS A 1 882 ? -53.567 25.151 -3.632 1.00 90.12 882 LYS A O 1
ATOM 6852 N N . ASP A 1 883 ? -53.579 23.605 -5.255 1.00 86.38 883 ASP A N 1
ATOM 6853 C CA . ASP A 1 883 ? -54.509 22.688 -4.599 1.00 86.38 883 ASP A CA 1
ATOM 6854 C C . ASP A 1 883 ? -53.896 22.110 -3.318 1.00 86.38 883 ASP A C 1
ATOM 6856 O O . ASP A 1 883 ? -54.593 21.955 -2.314 1.00 86.38 883 ASP A O 1
ATOM 6860 N N . ARG A 1 884 ? -52.582 21.850 -3.300 1.00 86.19 884 ARG A N 1
ATOM 6861 C CA . ARG A 1 884 ? -51.848 21.419 -2.103 1.00 86.19 884 ARG A CA 1
ATOM 6862 C C . ARG A 1 884 ? -51.923 22.463 -0.991 1.00 86.19 884 ARG A C 1
ATOM 6864 O O . ARG A 1 884 ? -52.233 22.110 0.145 1.00 86.19 884 ARG A O 1
ATOM 6871 N N . ILE A 1 885 ? -51.687 23.735 -1.307 1.00 90.00 885 ILE A N 1
ATOM 6872 C CA . ILE A 1 885 ? -51.743 24.834 -0.331 1.00 90.00 885 ILE A CA 1
ATOM 6873 C C . ILE A 1 885 ? -53.193 25.113 0.089 1.00 90.00 885 ILE A C 1
ATOM 6875 O O . ILE A 1 885 ? -53.470 25.283 1.277 1.00 90.00 885 ILE A O 1
ATOM 6879 N N . ALA A 1 886 ? -54.134 25.114 -0.859 1.00 89.81 886 ALA A N 1
ATOM 6880 C CA . ALA A 1 886 ? -55.548 25.375 -0.597 1.00 89.81 886 ALA A CA 1
ATOM 6881 C C . ALA A 1 886 ? -56.180 24.325 0.329 1.00 89.81 886 ALA A C 1
ATOM 6883 O O . ALA A 1 886 ? -56.963 24.679 1.215 1.00 89.81 886 ALA A O 1
ATOM 6884 N N . ASN A 1 887 ? -55.801 23.053 0.164 1.00 89.06 887 ASN A N 1
ATOM 6885 C CA . ASN A 1 887 ? -56.315 21.931 0.951 1.00 89.06 887 ASN A CA 1
ATOM 6886 C C . ASN A 1 887 ? -55.507 21.642 2.231 1.00 89.06 887 ASN A C 1
ATOM 6888 O O . ASN A 1 887 ? -55.887 20.767 3.016 1.00 89.06 887 ASN A O 1
ATOM 6892 N N . ALA A 1 888 ? -54.397 22.347 2.467 1.00 90.12 888 ALA A N 1
ATOM 6893 C CA . ALA A 1 888 ? -53.572 22.143 3.650 1.00 90.12 888 ALA A CA 1
ATOM 6894 C C . ALA A 1 888 ? -54.285 22.586 4.937 1.00 90.12 888 ALA A C 1
ATOM 6896 O O . ALA A 1 888 ? -54.920 23.641 4.999 1.00 90.12 888 ALA A O 1
ATOM 6897 N N . LYS A 1 889 ? -54.106 21.805 6.015 1.00 91.50 889 LYS A N 1
ATOM 6898 C CA . LYS A 1 889 ? -54.529 22.210 7.371 1.00 91.50 889 LYS A CA 1
ATOM 6899 C C . LYS A 1 889 ? -53.793 23.463 7.848 1.00 91.50 889 LYS A C 1
ATOM 6901 O O . LYS A 1 889 ? -54.373 24.262 8.572 1.00 91.50 889 LYS A O 1
ATOM 6906 N N . ASP A 1 890 ? -52.535 23.601 7.436 1.00 92.50 890 ASP A N 1
ATOM 6907 C CA . ASP A 1 890 ? -51.673 24.748 7.704 1.00 92.50 890 ASP A CA 1
ATOM 6908 C C . ASP A 1 890 ? -50.987 25.172 6.391 1.00 92.50 890 ASP A C 1
ATOM 6910 O O . ASP A 1 890 ? -49.966 24.593 5.997 1.00 92.50 890 ASP A O 1
ATOM 6914 N N . PRO A 1 891 ? -51.577 26.133 5.659 1.00 89.88 891 PRO A N 1
ATOM 6915 C CA . PRO A 1 891 ? -51.028 26.594 4.388 1.00 89.88 891 PRO A CA 1
ATOM 6916 C C . PRO A 1 891 ? -49.665 27.277 4.531 1.00 89.88 891 PRO A C 1
ATOM 6918 O O . PRO A 1 891 ? -48.842 27.158 3.631 1.00 89.88 891 PRO A O 1
ATOM 6921 N N . VAL A 1 892 ? -49.403 27.954 5.658 1.00 89.88 892 VAL A N 1
ATOM 6922 C CA . VAL A 1 892 ? -48.127 28.647 5.905 1.00 89.88 892 VAL A CA 1
ATOM 6923 C C . VAL A 1 892 ? -47.003 27.634 6.035 1.00 89.88 892 VAL A C 1
ATOM 6925 O O . VAL A 1 892 ? -46.007 27.730 5.323 1.00 89.88 892 VAL A O 1
ATOM 6928 N N . LYS A 1 893 ? -47.199 26.618 6.879 1.00 89.62 893 LYS A N 1
ATOM 6929 C CA . LYS A 1 893 ? -46.221 25.544 7.043 1.00 89.62 893 LYS A CA 1
ATOM 6930 C C . LYS A 1 893 ? -45.971 24.792 5.732 1.00 89.62 893 LYS A C 1
ATOM 6932 O O . LYS A 1 893 ? -44.836 24.463 5.413 1.00 89.62 893 LYS A O 1
ATOM 6937 N N . THR A 1 894 ? -47.024 24.562 4.946 1.00 89.50 894 THR A N 1
ATOM 6938 C CA . THR A 1 894 ? -46.914 23.892 3.636 1.00 89.50 894 THR A CA 1
ATOM 6939 C C . THR A 1 894 ? -46.065 24.705 2.653 1.00 89.50 894 THR A C 1
ATOM 6941 O O . THR A 1 894 ? -45.256 24.136 1.926 1.00 89.50 894 THR A O 1
ATOM 6944 N N . VAL A 1 895 ? -46.216 26.032 2.651 1.00 89.00 895 VAL A N 1
ATOM 6945 C CA . VAL A 1 895 ? -45.404 26.959 1.849 1.00 89.00 895 VAL A CA 1
ATOM 6946 C C . VAL A 1 895 ? -43.934 26.959 2.284 1.00 89.00 895 VAL A C 1
ATOM 6948 O O . VAL A 1 895 ? -43.047 26.887 1.433 1.00 89.00 895 VAL A O 1
ATOM 6951 N N . GLU A 1 896 ? -43.661 26.991 3.591 1.00 87.19 896 GLU A N 1
ATOM 6952 C CA . GLU A 1 896 ? -42.292 26.899 4.121 1.00 87.19 896 GLU A CA 1
ATOM 6953 C C . GLU A 1 896 ? -41.619 25.577 3.727 1.00 87.19 896 GLU A C 1
ATOM 6955 O O . GLU A 1 896 ? -40.469 25.574 3.290 1.00 87.19 896 GLU A O 1
ATOM 6960 N N . GLU A 1 897 ? -42.343 24.458 3.830 1.00 83.19 897 GLU A N 1
ATOM 6961 C CA . GLU A 1 897 ? -41.857 23.133 3.429 1.00 83.19 897 GLU A CA 1
ATOM 6962 C C . GLU A 1 897 ? -41.571 23.060 1.920 1.00 83.19 897 GLU A C 1
ATOM 6964 O O . GLU A 1 897 ? -40.537 22.518 1.522 1.00 83.19 897 GLU A O 1
ATOM 6969 N N . LEU A 1 898 ? -42.441 23.634 1.077 1.00 82.06 898 LEU A N 1
ATOM 6970 C CA . LEU A 1 898 ? -42.257 23.700 -0.380 1.00 82.06 898 LEU A CA 1
ATOM 6971 C C . LEU A 1 898 ? -40.972 24.442 -0.757 1.00 82.06 898 LEU A C 1
ATOM 6973 O O . LEU A 1 898 ? -40.156 23.932 -1.527 1.00 82.06 898 LEU A O 1
ATOM 6977 N N . ILE A 1 899 ? -40.763 25.629 -0.190 1.00 82.31 899 ILE A N 1
ATOM 6978 C CA . ILE A 1 899 ? -39.580 26.443 -0.483 1.00 82.31 899 ILE A CA 1
ATOM 6979 C C . ILE A 1 899 ? -38.316 25.817 0.096 1.00 82.31 899 ILE A C 1
ATOM 6981 O O . ILE A 1 899 ? -37.321 25.735 -0.618 1.00 82.31 899 ILE A O 1
ATOM 6985 N N . SER A 1 900 ? -38.356 25.313 1.333 1.00 77.81 900 SER A N 1
ATOM 6986 C CA . SER A 1 900 ? -37.211 24.621 1.936 1.00 77.81 900 SER A CA 1
ATOM 6987 C C . SER A 1 900 ? -36.774 23.429 1.085 1.00 77.81 900 SER A C 1
ATOM 6989 O O . SER A 1 900 ? -35.586 23.271 0.822 1.00 77.81 900 SER A O 1
ATOM 6991 N N . THR A 1 901 ? -37.729 22.626 0.604 1.00 73.62 901 THR A N 1
ATOM 6992 C CA . THR A 1 901 ? -37.448 21.476 -0.271 1.00 73.62 901 THR A CA 1
ATOM 6993 C C . THR A 1 901 ? -36.868 21.928 -1.612 1.00 73.62 901 THR A C 1
ATOM 6995 O O . THR A 1 901 ? -35.947 21.309 -2.134 1.00 73.62 901 THR A O 1
ATOM 6998 N N . THR A 1 902 ? -37.381 23.025 -2.173 1.00 73.88 902 THR A N 1
ATOM 6999 C CA . THR A 1 902 ? -36.900 23.584 -3.445 1.00 73.88 902 THR A CA 1
ATOM 7000 C C . THR A 1 902 ? -35.463 24.092 -3.322 1.00 73.88 902 THR A C 1
ATOM 7002 O O . THR A 1 902 ? -34.624 23.750 -4.151 1.00 73.88 902 THR A O 1
ATOM 7005 N N . LEU A 1 903 ? -35.165 24.861 -2.271 1.00 73.12 903 LEU A N 1
ATOM 7006 C CA . LEU A 1 903 ? -33.835 25.411 -1.997 1.00 73.12 903 LEU A CA 1
ATOM 7007 C C . LEU A 1 903 ? -32.806 24.313 -1.710 1.00 73.12 903 LEU A C 1
ATOM 7009 O O . LEU A 1 903 ? -31.724 24.337 -2.286 1.00 73.12 903 LEU A O 1
ATOM 7013 N N . GLU A 1 904 ? -33.162 23.291 -0.922 1.00 68.06 904 GLU A N 1
ATOM 7014 C CA . GLU A 1 904 ? -32.295 22.124 -0.684 1.00 68.06 904 GLU A CA 1
ATOM 7015 C C . GLU A 1 904 ? -31.884 21.435 -1.999 1.00 68.06 904 GLU A C 1
ATOM 7017 O O . GLU A 1 904 ? -30.805 20.852 -2.106 1.00 68.06 904 GLU A O 1
ATOM 7022 N N . LYS A 1 905 ? -32.733 21.509 -3.031 1.00 64.19 905 LYS A N 1
ATOM 7023 C CA . LYS A 1 905 ? -32.488 20.890 -4.336 1.00 64.19 905 LYS A CA 1
ATOM 7024 C C . LYS A 1 905 ? -31.834 21.814 -5.364 1.00 64.19 905 LYS A C 1
ATOM 7026 O O . LYS A 1 905 ? -31.341 21.278 -6.356 1.00 64.19 905 LYS A O 1
ATOM 7031 N N . LEU A 1 906 ? -31.783 23.131 -5.159 1.00 65.00 906 LEU A N 1
ATOM 7032 C CA . LEU A 1 906 ? -31.250 24.101 -6.132 1.00 65.00 906 LEU A CA 1
ATOM 7033 C C . LEU A 1 906 ? -29.720 24.319 -6.091 1.00 65.00 906 LEU A C 1
ATOM 7035 O O . LEU A 1 906 ? -29.223 25.119 -6.869 1.00 65.00 906 LEU A O 1
ATOM 7039 N N . ASP A 1 907 ? -28.975 23.524 -5.320 1.00 57.53 907 ASP A N 1
ATOM 7040 C CA . ASP A 1 907 ? -27.509 23.581 -5.154 1.00 57.53 907 ASP A CA 1
ATOM 7041 C C . ASP A 1 907 ? -26.967 24.919 -4.589 1.00 57.53 907 ASP A C 1
ATOM 7043 O O . ASP A 1 907 ? -26.666 25.850 -5.341 1.00 57.53 907 ASP A O 1
ATOM 7047 N N . PRO A 1 908 ? -26.776 25.008 -3.260 1.00 48.88 908 PRO A N 1
ATOM 7048 C CA . PRO A 1 908 ? -26.237 26.201 -2.608 1.00 48.88 908 PRO A CA 1
ATOM 7049 C C . PRO A 1 908 ? -24.735 26.454 -2.858 1.00 48.88 908 PRO A C 1
ATOM 7051 O O . PRO A 1 908 ? -24.226 27.502 -2.454 1.00 48.88 908 PRO A O 1
ATOM 7054 N N . GLU A 1 909 ? -23.990 25.545 -3.506 1.00 46.25 909 GLU A N 1
ATOM 7055 C CA . GLU A 1 909 ? -22.539 25.709 -3.711 1.00 46.25 909 GLU A CA 1
ATOM 7056 C C . GLU A 1 909 ? -22.168 26.594 -4.922 1.00 46.25 909 GLU A C 1
ATOM 7058 O O . GLU A 1 909 ? -21.031 27.064 -5.017 1.00 46.25 909 GLU A O 1
ATOM 7063 N N . HIS A 1 910 ? -23.120 26.922 -5.807 1.00 55.12 910 HIS A N 1
ATOM 7064 C CA . HIS A 1 910 ? -22.899 27.808 -6.960 1.00 55.12 910 HIS A CA 1
ATOM 7065 C C . HIS A 1 910 ? -23.246 29.278 -6.621 1.00 55.12 910 HIS A C 1
ATOM 7067 O O . HIS A 1 910 ? -24.388 29.740 -6.656 1.00 55.12 910 HIS A O 1
ATOM 7073 N N . SER A 1 911 ? -22.200 30.034 -6.280 1.00 49.72 911 SER A N 1
ATOM 7074 C CA . SER A 1 911 ? -22.170 31.059 -5.225 1.00 49.72 911 SER A CA 1
ATOM 7075 C C . SER A 1 911 ? -22.886 32.413 -5.411 1.00 49.72 911 SER A C 1
ATOM 7077 O O . SER A 1 911 ? -22.805 33.229 -4.492 1.00 49.72 911 SER A O 1
ATOM 7079 N N . ASP A 1 912 ? -23.612 32.685 -6.501 1.00 54.69 912 ASP A N 1
ATOM 7080 C CA . ASP A 1 912 ? -24.284 33.996 -6.702 1.00 54.69 912 ASP A CA 1
ATOM 7081 C C . ASP A 1 912 ? -25.763 33.919 -7.130 1.00 54.69 912 ASP A C 1
ATOM 7083 O O . ASP A 1 912 ? -26.521 34.876 -6.947 1.00 54.69 912 ASP A O 1
ATOM 7087 N N . ILE A 1 913 ? -26.207 32.780 -7.667 1.00 55.19 913 ILE A N 1
ATOM 7088 C CA . ILE A 1 913 ? -27.582 32.592 -8.164 1.00 55.19 913 ILE A CA 1
ATOM 7089 C C . ILE A 1 913 ? -28.533 32.252 -7.004 1.00 55.19 913 ILE A C 1
ATOM 7091 O O . ILE A 1 913 ? -29.679 32.717 -6.974 1.00 55.19 913 ILE A O 1
ATOM 7095 N N . ASP A 1 914 ? -28.031 31.510 -6.016 1.00 61.81 914 ASP A N 1
ATOM 7096 C CA . ASP A 1 914 ? -28.800 31.044 -4.864 1.00 61.81 914 ASP A CA 1
ATOM 7097 C C . ASP A 1 914 ? -29.211 32.194 -3.936 1.00 61.81 914 ASP A C 1
ATOM 7099 O O . ASP A 1 914 ? -30.383 32.337 -3.620 1.00 61.81 914 ASP A O 1
ATOM 7103 N N . LYS A 1 915 ? -28.312 33.138 -3.624 1.00 69.12 915 LYS A N 1
ATOM 7104 C CA . LYS A 1 915 ? -28.641 34.268 -2.727 1.00 69.12 915 LYS A CA 1
ATOM 7105 C C . LYS A 1 915 ? -29.810 35.115 -3.228 1.00 69.12 915 LYS A C 1
ATOM 7107 O O . LYS A 1 915 ? -30.674 35.496 -2.442 1.00 69.12 915 LYS A O 1
ATOM 7112 N N . ASN A 1 916 ? -29.862 35.400 -4.530 1.00 72.75 916 ASN A N 1
ATOM 7113 C CA . ASN A 1 916 ? -30.950 36.187 -5.120 1.00 72.75 916 ASN A CA 1
ATOM 7114 C C . ASN A 1 916 ? -32.267 35.400 -5.171 1.00 72.75 916 ASN A C 1
ATOM 7116 O O . ASN A 1 916 ? -33.338 35.981 -5.009 1.00 72.75 916 ASN A O 1
ATOM 7120 N N . THR A 1 917 ? -32.191 34.087 -5.395 1.00 72.25 917 THR A N 1
ATOM 7121 C CA . THR A 1 917 ? -33.357 33.194 -5.422 1.00 72.25 917 THR A CA 1
ATOM 7122 C C . THR A 1 917 ? -33.909 32.971 -4.013 1.00 72.25 917 THR A C 1
ATOM 7124 O O . THR A 1 917 ? -35.105 33.135 -3.790 1.00 72.25 917 THR A O 1
ATOM 7127 N N . GLN A 1 918 ? -33.035 32.672 -3.053 1.00 79.88 918 GLN A N 1
ATOM 7128 C CA . GLN A 1 918 ? -33.347 32.539 -1.638 1.00 79.88 918 GLN A CA 1
ATOM 7129 C C . GLN A 1 918 ? -33.973 33.822 -1.091 1.00 79.88 918 GLN A C 1
ATOM 7131 O O . GLN A 1 918 ? -35.039 33.748 -0.492 1.00 79.88 918 GLN A O 1
ATOM 7136 N N . THR A 1 919 ? -33.383 34.993 -1.367 1.00 82.94 919 THR A N 1
ATOM 7137 C CA . THR A 1 919 ? -33.948 36.284 -0.930 1.00 82.94 919 THR A CA 1
ATOM 7138 C C . THR A 1 919 ? -35.372 36.467 -1.455 1.00 82.94 919 THR A C 1
ATOM 7140 O O . THR A 1 919 ? -36.274 36.787 -0.688 1.00 82.94 919 THR A O 1
ATOM 7143 N N . LYS A 1 920 ? -35.609 36.177 -2.741 1.00 83.62 920 LYS A N 1
ATOM 7144 C CA . LYS A 1 920 ? -36.956 36.238 -3.325 1.00 83.62 920 LYS A CA 1
ATOM 7145 C C . LYS A 1 920 ? -37.921 35.251 -2.673 1.00 83.62 920 LYS A C 1
ATOM 7147 O O . LYS A 1 920 ? -39.052 35.615 -2.386 1.00 83.62 920 LYS A O 1
ATOM 7152 N N . PHE A 1 921 ? -37.509 34.010 -2.424 1.00 85.19 921 PHE A N 1
ATOM 7153 C CA . PHE A 1 921 ? -38.374 33.044 -1.746 1.00 85.19 921 PHE A CA 1
ATOM 7154 C C . PHE A 1 921 ? -38.678 33.440 -0.294 1.00 85.19 921 PHE A C 1
ATOM 7156 O O . PHE A 1 921 ? -39.805 33.252 0.160 1.00 85.19 921 PHE A O 1
ATOM 7163 N N . GLU A 1 922 ? -37.719 34.025 0.422 1.00 85.88 922 GLU A N 1
ATOM 7164 C CA . GLU A 1 922 ? -37.926 34.570 1.768 1.00 85.88 922 GLU A CA 1
ATOM 7165 C C . GLU A 1 922 ? -38.913 35.751 1.761 1.00 85.88 922 GLU A C 1
ATOM 7167 O O . GLU A 1 922 ? -39.800 35.808 2.619 1.00 85.88 922 GLU A O 1
ATOM 7172 N N . GLU A 1 923 ? -38.819 36.645 0.769 1.00 88.44 923 GLU A N 1
ATOM 7173 C CA . GLU A 1 923 ? -39.776 37.738 0.537 1.00 88.44 923 GLU A CA 1
ATOM 7174 C C . GLU A 1 923 ? -41.191 37.190 0.287 1.00 88.44 923 GLU A C 1
ATOM 7176 O O . GLU A 1 923 ? -42.125 37.542 1.013 1.00 88.44 923 GLU A O 1
ATOM 7181 N N . ILE A 1 924 ? -41.330 36.241 -0.645 1.00 86.00 924 ILE A N 1
ATOM 7182 C CA . ILE A 1 924 ? -42.603 35.590 -0.996 1.00 86.00 924 ILE A CA 1
ATOM 7183 C C . ILE A 1 924 ? -43.243 34.910 0.233 1.00 86.00 924 ILE A C 1
ATOM 7185 O O . ILE A 1 924 ? -44.447 35.037 0.476 1.00 86.00 924 ILE A O 1
ATOM 7189 N N . ILE A 1 925 ? -42.450 34.204 1.054 1.00 88.94 925 ILE A N 1
ATOM 7190 C CA . ILE A 1 925 ? -42.932 33.585 2.304 1.00 88.94 925 ILE A CA 1
ATOM 7191 C C . ILE A 1 925 ? -43.438 34.646 3.276 1.00 88.94 925 ILE A C 1
ATOM 7193 O O . ILE A 1 925 ? -44.477 34.453 3.913 1.00 88.94 925 ILE A O 1
ATOM 7197 N N . SER A 1 926 ? -42.683 35.732 3.444 1.00 88.94 926 SER A N 1
ATOM 7198 C CA . SER A 1 926 ? -43.011 36.806 4.381 1.00 88.94 926 SER A CA 1
ATOM 7199 C C . SER A 1 926 ? -44.343 37.472 4.022 1.00 88.94 926 SER A C 1
ATOM 7201 O O . SER A 1 926 ? -45.202 37.663 4.891 1.00 88.94 926 SER A O 1
ATOM 7203 N N . GLU A 1 927 ? -44.560 37.746 2.734 1.00 89.50 927 GLU A N 1
ATOM 7204 C CA . GLU A 1 927 ? -45.811 38.309 2.223 1.00 89.50 927 GLU A CA 1
ATOM 7205 C C . GLU A 1 927 ? -46.990 37.350 2.434 1.00 89.50 927 GLU A C 1
ATOM 7207 O O . GLU A 1 927 ? -48.002 37.732 3.032 1.00 89.50 927 GLU A O 1
ATOM 7212 N N . PHE A 1 928 ? -46.833 36.074 2.064 1.00 92.44 928 PHE A N 1
ATOM 7213 C CA . PHE A 1 928 ? -47.874 35.058 2.249 1.00 92.44 928 PHE A CA 1
ATOM 7214 C C . PHE A 1 928 ? -48.246 34.864 3.729 1.00 92.44 928 PHE A C 1
ATOM 7216 O O . PHE A 1 928 ? -49.427 34.845 4.090 1.00 92.44 928 PHE A O 1
ATOM 7223 N N . LYS A 1 929 ? -47.245 34.780 4.616 1.00 91.19 929 LYS A N 1
ATOM 7224 C CA . LYS A 1 929 ? -47.442 34.691 6.073 1.00 91.19 929 LYS A CA 1
ATOM 7225 C C . LYS A 1 929 ? -48.225 35.872 6.618 1.00 91.19 929 LYS A C 1
ATOM 7227 O O . LYS A 1 929 ? -49.130 35.678 7.428 1.00 91.19 929 LYS A O 1
ATOM 7232 N N . THR A 1 930 ? -47.874 37.079 6.183 1.00 91.31 930 THR A N 1
ATOM 7233 C CA . THR A 1 930 ? -48.516 38.310 6.649 1.00 91.31 930 THR A CA 1
ATOM 7234 C C . THR A 1 930 ? -50.010 38.287 6.345 1.00 91.31 930 THR A C 1
ATOM 7236 O O . THR A 1 930 ? -50.809 38.575 7.234 1.00 91.31 930 THR A O 1
ATOM 7239 N N . VAL A 1 931 ? -50.404 37.865 5.140 1.00 89.12 931 VAL A N 1
ATOM 7240 C CA . VAL A 1 931 ? -51.825 37.763 4.773 1.00 89.12 931 VAL A CA 1
ATOM 7241 C C . VAL A 1 931 ? -52.534 36.665 5.569 1.00 89.12 931 VAL A C 1
ATOM 7243 O O . VAL A 1 931 ? -53.617 36.895 6.103 1.00 89.12 931 VAL A O 1
ATOM 7246 N N . MET A 1 932 ? -51.919 35.489 5.722 1.00 89.25 932 MET A N 1
ATOM 7247 C CA . MET A 1 932 ? -52.546 34.346 6.401 1.00 89.25 932 MET A CA 1
ATOM 7248 C C . MET A 1 932 ? -52.725 34.545 7.914 1.00 89.25 932 MET A C 1
ATOM 7250 O O . MET A 1 932 ? -53.687 34.032 8.488 1.00 89.25 932 MET A O 1
ATOM 7254 N N . LEU A 1 933 ? -51.850 35.322 8.563 1.00 87.69 933 LEU A N 1
ATOM 7255 C CA . LEU A 1 933 ? -51.946 35.650 9.992 1.00 87.69 933 LEU A CA 1
ATOM 7256 C C . LEU A 1 933 ? -53.075 36.641 10.321 1.00 87.69 933 LEU A C 1
ATOM 7258 O O . LEU A 1 933 ? -53.490 36.729 11.478 1.00 87.69 933 LEU A O 1
ATOM 7262 N N . LEU A 1 934 ? -53.598 37.365 9.328 1.00 89.19 934 LEU A N 1
ATOM 7263 C CA . LEU A 1 934 ? -54.654 38.367 9.514 1.00 89.19 934 LEU A CA 1
ATOM 7264 C C . LEU A 1 934 ? -56.080 37.789 9.460 1.00 89.19 934 LEU A C 1
ATOM 7266 O O . LEU A 1 934 ? -57.038 38.557 9.455 1.00 89.19 934 LEU A O 1
ATOM 7270 N N . ASN A 1 935 ? -56.239 36.458 9.486 1.00 85.94 935 ASN A N 1
ATOM 7271 C CA . ASN A 1 935 ? -57.520 35.758 9.297 1.00 85.94 935 ASN A CA 1
ATOM 7272 C C . ASN A 1 935 ? -58.248 36.219 8.018 1.00 85.94 935 ASN A C 1
ATOM 7274 O O . ASN A 1 935 ? -59.348 36.772 8.107 1.00 85.94 935 ASN A O 1
ATOM 7278 N N . PRO A 1 936 ? -57.634 36.011 6.840 1.00 88.44 936 PRO A N 1
ATOM 7279 C CA . PRO A 1 936 ? -58.152 36.530 5.583 1.00 88.44 936 PRO A CA 1
ATOM 7280 C C . PRO A 1 936 ? -59.532 35.945 5.266 1.00 88.44 936 PRO A C 1
ATOM 7282 O O . PRO A 1 936 ? -59.835 34.789 5.588 1.00 88.44 936 PRO A O 1
ATOM 7285 N N . THR A 1 937 ? -60.364 36.738 4.596 1.00 91.88 937 THR A N 1
ATOM 7286 C CA . THR A 1 937 ? -61.590 36.248 3.952 1.00 91.88 937 THR A CA 1
ATOM 7287 C C . THR A 1 937 ? -61.263 35.130 2.950 1.00 91.88 937 THR A C 1
ATOM 7289 O O . THR A 1 937 ? -60.119 35.016 2.501 1.00 91.88 937 THR A O 1
ATOM 7292 N N . PRO A 1 938 ? -62.233 34.275 2.573 1.00 89.50 938 PRO A N 1
ATOM 7293 C CA . PRO A 1 938 ? -62.004 33.251 1.556 1.00 89.50 938 PRO A CA 1
ATOM 7294 C C . PRO A 1 938 ? -61.421 33.813 0.250 1.00 89.50 938 PRO A C 1
ATOM 7296 O O . PRO A 1 938 ? -60.501 33.202 -0.290 1.00 89.50 938 PRO A O 1
ATOM 7299 N N . GLU A 1 939 ? -61.877 34.988 -0.207 1.00 87.31 939 GLU A N 1
ATOM 7300 C CA . GLU A 1 939 ? -61.340 35.641 -1.407 1.00 87.31 939 GLU A CA 1
ATOM 7301 C C . GLU A 1 939 ? -59.897 36.141 -1.215 1.00 87.31 939 GLU A C 1
ATOM 7303 O O . GLU A 1 939 ? -59.053 35.945 -2.089 1.00 87.31 939 GLU A O 1
ATOM 7308 N N . GLU A 1 940 ? -59.578 36.746 -0.064 1.00 86.38 940 GLU A N 1
ATOM 7309 C CA . GLU A 1 940 ? -58.210 37.185 0.262 1.00 86.38 940 GLU A CA 1
ATOM 7310 C C . GLU A 1 940 ? -57.252 35.996 0.395 1.00 86.38 940 GLU A C 1
ATOM 7312 O O . GLU A 1 940 ? -56.111 36.060 -0.064 1.00 86.38 940 GLU A O 1
ATOM 7317 N N . LYS A 1 941 ? -57.725 34.884 0.970 1.00 88.38 941 LYS A N 1
ATOM 7318 C CA . LYS A 1 941 ? -56.968 33.635 1.079 1.00 88.38 941 LYS A CA 1
ATOM 7319 C C . LYS A 1 941 ? -56.680 33.049 -0.301 1.00 88.38 941 LYS A C 1
ATOM 7321 O O . LYS A 1 941 ? -55.546 32.666 -0.570 1.00 88.38 941 LYS A O 1
ATOM 7326 N N . GLU A 1 942 ? -57.682 32.972 -1.174 1.00 90.31 942 GLU A N 1
ATOM 7327 C CA . GLU A 1 942 ? -57.510 32.470 -2.539 1.00 90.31 942 GLU A CA 1
ATOM 7328 C C . GLU A 1 942 ? -56.559 33.364 -3.347 1.00 90.31 942 GLU A C 1
ATOM 7330 O O . GLU A 1 942 ? -55.646 32.853 -3.995 1.00 90.31 942 GLU A O 1
ATOM 7335 N N . SER A 1 943 ? -56.692 34.690 -3.233 1.00 90.00 943 SER A N 1
ATOM 7336 C CA . SER A 1 943 ? -55.786 35.648 -3.877 1.00 90.00 943 SER A CA 1
ATOM 7337 C C . SER A 1 943 ? -54.342 35.501 -3.389 1.00 90.00 943 SER A C 1
ATOM 7339 O O . SER A 1 943 ? -53.427 35.493 -4.210 1.00 90.00 943 SER A O 1
ATOM 7341 N N . ALA A 1 944 ? -54.124 35.344 -2.079 1.00 89.12 944 ALA A N 1
ATOM 7342 C CA . ALA A 1 944 ? -52.790 35.152 -1.508 1.00 89.12 944 ALA A CA 1
ATOM 7343 C C . ALA A 1 944 ? -52.152 33.830 -1.955 1.00 89.12 944 ALA A C 1
ATOM 7345 O O . ALA A 1 944 ? -50.967 33.796 -2.279 1.00 89.12 944 ALA A O 1
ATOM 7346 N N . ILE A 1 945 ? -52.937 32.747 -2.024 1.00 91.38 945 ILE A N 1
ATOM 7347 C CA . ILE A 1 945 ? -52.474 31.457 -2.556 1.00 91.38 945 ILE A CA 1
ATOM 7348 C C . ILE A 1 945 ? -52.102 31.603 -4.032 1.00 91.38 945 ILE A C 1
ATOM 7350 O O . ILE A 1 945 ? -51.032 31.163 -4.436 1.00 91.38 945 ILE A O 1
ATOM 7354 N N . MET A 1 946 ? -52.943 32.248 -4.838 1.00 90.12 946 MET A N 1
ATOM 7355 C CA . MET A 1 946 ? -52.675 32.444 -6.264 1.00 90.12 946 MET A CA 1
ATOM 7356 C C . MET A 1 946 ? -51.430 33.295 -6.519 1.00 90.12 946 MET A C 1
ATOM 7358 O O . MET A 1 946 ? -50.632 32.950 -7.394 1.00 90.12 946 MET A O 1
ATOM 7362 N N . GLN A 1 947 ? -51.239 34.371 -5.751 1.00 89.50 947 GLN A N 1
ATOM 7363 C CA . GLN A 1 947 ? -50.042 35.206 -5.833 1.00 89.50 947 GLN A CA 1
ATOM 7364 C C . GLN A 1 947 ? -48.794 34.399 -5.457 1.00 89.50 947 GLN A C 1
ATOM 7366 O O . GLN A 1 947 ? -47.864 34.321 -6.259 1.00 89.50 947 GLN A O 1
ATOM 7371 N N . PHE A 1 948 ? -48.824 33.710 -4.309 1.00 92.06 948 PHE A N 1
ATOM 7372 C CA . PHE A 1 948 ? -47.727 32.850 -3.869 1.00 92.06 948 PHE A CA 1
ATOM 7373 C C . PHE A 1 948 ? -47.354 31.817 -4.934 1.00 92.06 948 PHE A C 1
ATOM 7375 O O . PHE A 1 948 ? -46.194 31.720 -5.316 1.00 92.06 948 PHE A O 1
ATOM 7382 N N . VAL A 1 949 ? -48.328 31.050 -5.439 1.00 86.88 949 VAL A N 1
ATOM 7383 C CA . VAL A 1 949 ? -48.075 29.969 -6.405 1.00 86.88 949 VAL A CA 1
ATOM 7384 C C . VAL A 1 949 ? -47.477 30.533 -7.694 1.00 86.88 949 VAL A C 1
ATOM 7386 O O . VAL A 1 949 ? -46.562 29.931 -8.249 1.00 86.88 949 VAL A O 1
ATOM 7389 N N . THR A 1 950 ? -47.944 31.699 -8.148 1.00 86.19 950 THR A N 1
ATOM 7390 C CA . THR A 1 950 ? -47.416 32.375 -9.343 1.00 86.19 950 THR A CA 1
ATOM 7391 C C . THR A 1 950 ? -45.959 32.783 -9.160 1.00 86.19 950 THR A C 1
ATOM 7393 O O . THR A 1 950 ? -45.119 32.480 -10.010 1.00 86.19 950 THR A O 1
ATOM 7396 N N . GLU A 1 951 ? -45.645 33.449 -8.051 1.00 85.75 951 GLU A N 1
ATOM 7397 C CA . GLU A 1 951 ? -44.295 33.935 -7.765 1.00 85.75 951 GLU A CA 1
ATOM 7398 C C . GLU A 1 951 ? -43.332 32.777 -7.484 1.00 85.75 951 GLU A C 1
ATOM 7400 O O . GLU A 1 951 ? -42.231 32.746 -8.035 1.00 85.75 951 GLU A O 1
ATOM 7405 N N . TYR A 1 952 ? -43.781 31.768 -6.734 1.00 85.75 952 TYR A N 1
ATOM 7406 C CA . TYR A 1 952 ? -43.041 30.535 -6.484 1.00 85.75 952 TYR A CA 1
ATOM 7407 C C . TYR A 1 952 ? -42.710 29.805 -7.791 1.00 85.75 952 TYR A C 1
ATOM 7409 O O . TYR A 1 952 ? -41.540 29.552 -8.072 1.00 85.75 952 TYR A O 1
ATOM 7417 N N . CYS A 1 953 ? -43.708 29.535 -8.641 1.00 80.88 953 CYS A N 1
ATOM 7418 C CA . CYS A 1 953 ? -43.495 28.853 -9.919 1.00 80.88 953 CYS A CA 1
ATOM 7419 C C . CYS A 1 953 ? -42.579 29.654 -10.862 1.00 80.88 953 CYS A C 1
ATOM 7421 O O . CYS A 1 953 ? -41.758 29.068 -11.567 1.00 80.88 953 CYS A O 1
ATOM 7423 N N . THR A 1 954 ? -42.671 30.988 -10.845 1.00 80.81 954 THR A N 1
ATOM 7424 C CA . THR A 1 954 ? -41.789 31.876 -11.624 1.00 80.81 954 THR A CA 1
ATOM 7425 C C . THR A 1 954 ? -40.349 31.836 -11.112 1.00 80.81 954 THR A C 1
ATOM 7427 O O . THR A 1 954 ? -39.410 31.766 -11.912 1.00 80.81 954 THR A O 1
ATOM 7430 N N . GLY A 1 955 ? -40.164 31.854 -9.788 1.00 76.94 955 GLY A N 1
ATOM 7431 C CA . GLY A 1 955 ? -38.860 31.709 -9.143 1.00 76.94 955 GLY A CA 1
ATOM 7432 C C . GLY A 1 955 ? -38.205 30.385 -9.519 1.00 76.94 955 GLY A C 1
ATOM 7433 O O . GLY A 1 955 ? -37.095 30.380 -10.043 1.00 76.94 955 GLY A O 1
ATOM 7434 N N . VAL A 1 956 ? -38.945 29.282 -9.376 1.00 73.81 956 VAL A N 1
ATOM 7435 C CA . VAL A 1 956 ? -38.500 27.932 -9.750 1.00 73.81 956 VAL A CA 1
ATOM 7436 C C . VAL A 1 956 ? -38.082 27.860 -11.223 1.00 73.81 956 VAL A C 1
ATOM 7438 O O . VAL A 1 956 ? -36.971 27.426 -11.524 1.00 73.81 956 VAL A O 1
ATOM 7441 N N . ALA A 1 957 ? -38.928 28.329 -12.146 1.00 70.06 957 ALA A N 1
ATOM 7442 C CA . ALA A 1 957 ? -38.627 28.313 -13.579 1.00 70.06 957 ALA A CA 1
ATOM 7443 C C . ALA A 1 957 ? -37.370 29.134 -13.928 1.00 70.06 957 ALA A C 1
ATOM 7445 O O . ALA A 1 957 ? -36.546 28.710 -14.740 1.00 70.06 957 ALA A O 1
ATOM 7446 N N . THR A 1 958 ? -37.191 30.290 -13.282 1.00 68.81 958 THR A N 1
ATOM 7447 C CA . THR A 1 958 ? -36.013 31.146 -13.485 1.00 68.81 958 THR A CA 1
ATOM 7448 C C . THR A 1 958 ? -34.735 30.448 -13.022 1.00 68.81 958 THR A C 1
ATOM 7450 O O . THR A 1 958 ? -33.753 30.416 -13.764 1.00 68.81 958 THR A O 1
ATOM 7453 N N . SER A 1 959 ? -34.744 29.847 -11.830 1.00 68.19 959 SER A N 1
ATOM 7454 C CA . SER A 1 959 ? -33.576 29.156 -11.274 1.00 68.19 959 SER A CA 1
ATOM 7455 C C . SER A 1 959 ? -33.168 27.940 -12.106 1.00 68.19 959 SER A C 1
ATOM 7457 O O . SER A 1 959 ? -31.979 27.727 -12.330 1.00 68.19 959 SER A O 1
ATOM 7459 N N . VAL A 1 960 ? -34.133 27.184 -12.639 1.00 63.81 960 VAL A N 1
ATOM 7460 C CA . VAL A 1 960 ? -33.860 26.052 -13.542 1.00 63.81 960 VAL A CA 1
ATOM 7461 C C . VAL A 1 960 ? -33.163 26.504 -14.825 1.00 63.81 960 VAL A C 1
ATOM 7463 O O . VAL A 1 960 ? -32.165 25.901 -15.221 1.00 63.81 960 VAL A O 1
ATOM 7466 N N . ASN A 1 961 ? -33.634 27.590 -15.444 1.00 60.09 961 ASN A N 1
ATOM 7467 C CA . ASN A 1 961 ? -33.016 28.139 -16.654 1.00 60.09 961 ASN A CA 1
ATOM 7468 C C . ASN A 1 961 ? -31.594 28.660 -16.404 1.00 60.09 961 ASN A C 1
ATOM 7470 O O . ASN A 1 961 ? -30.713 28.504 -17.249 1.00 60.09 961 ASN A O 1
ATOM 7474 N N . MET A 1 962 ? -31.348 29.269 -15.242 1.00 60.88 962 MET A N 1
ATOM 7475 C CA . MET A 1 962 ? -30.012 29.747 -14.882 1.00 60.88 962 MET A CA 1
ATOM 7476 C C . MET A 1 962 ? -29.037 28.593 -14.620 1.00 60.88 962 MET A C 1
ATOM 7478 O O . MET A 1 962 ? -27.908 28.652 -15.104 1.00 60.88 962 MET A O 1
ATOM 7482 N N . LEU A 1 963 ? -29.483 27.534 -13.933 1.00 57.56 963 LEU A N 1
ATOM 7483 C CA . LEU A 1 963 ? -28.687 26.323 -13.710 1.00 57.56 963 LEU A CA 1
ATOM 7484 C C . LEU A 1 963 ? -28.325 25.642 -15.037 1.00 57.56 963 LEU A C 1
ATOM 7486 O O . LEU A 1 963 ? -27.154 25.370 -15.279 1.00 57.56 963 LEU A O 1
ATOM 7490 N N . GLY A 1 964 ? -29.289 25.428 -15.940 1.00 54.62 964 GLY A N 1
ATOM 7491 C CA . GLY A 1 964 ? -29.013 24.812 -17.247 1.00 54.62 964 GLY A CA 1
ATOM 7492 C C . GLY A 1 964 ? -27.922 25.546 -18.043 1.00 54.62 964 GLY A C 1
ATOM 7493 O O . GLY A 1 964 ? -27.039 24.916 -18.623 1.00 54.62 964 GLY A O 1
ATOM 7494 N N . ASN A 1 965 ? -27.921 26.882 -18.000 1.00 51.59 965 ASN A N 1
ATOM 7495 C CA . ASN A 1 965 ? -26.926 27.705 -18.691 1.00 51.59 965 ASN A CA 1
ATOM 7496 C C . ASN A 1 965 ? -25.534 27.688 -18.035 1.00 51.59 965 ASN A C 1
ATOM 7498 O O . ASN A 1 965 ? -24.538 27.721 -18.758 1.00 51.59 965 ASN A O 1
ATOM 7502 N N . SER A 1 966 ? -25.427 27.627 -16.700 1.00 53.62 966 SER A N 1
ATOM 7503 C CA . SER A 1 966 ? -24.116 27.555 -16.032 1.00 53.62 966 SER A CA 1
ATOM 7504 C C . SER A 1 966 ? -23.405 26.231 -16.317 1.00 53.62 966 SER A C 1
ATOM 7506 O O . SER A 1 966 ? -22.210 26.230 -16.605 1.00 53.62 966 SER A O 1
ATOM 7508 N N . TYR A 1 967 ? -24.148 25.118 -16.334 1.00 52.56 967 TYR A N 1
ATOM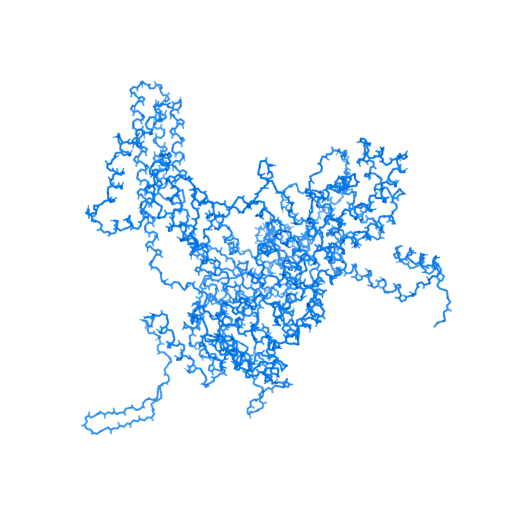 7509 C CA . TYR A 1 967 ? -23.597 23.796 -16.650 1.00 52.56 967 TYR A CA 1
ATOM 7510 C C . TYR A 1 967 ? -23.076 23.703 -18.093 1.00 52.56 967 TYR A C 1
ATOM 7512 O O . TYR A 1 967 ? -22.002 23.145 -18.325 1.00 52.56 967 TYR A O 1
ATOM 7520 N N . LEU A 1 968 ? -23.785 24.298 -19.061 1.00 48.72 968 LEU A N 1
ATOM 7521 C CA . LEU A 1 968 ? -23.347 24.342 -20.462 1.00 48.72 968 LEU A CA 1
ATOM 7522 C C . LEU A 1 968 ? -22.032 25.119 -20.642 1.00 48.72 968 LEU A C 1
ATOM 7524 O O . LEU A 1 968 ? -21.161 24.694 -21.405 1.00 48.72 968 LEU A O 1
ATOM 7528 N N . LEU A 1 969 ? -21.868 26.233 -19.922 1.00 48.44 969 LEU A N 1
ATOM 7529 C CA . LEU A 1 969 ? -20.658 27.058 -19.987 1.00 48.44 969 LEU A CA 1
ATOM 7530 C C . LEU A 1 969 ? -19.439 26.350 -19.376 1.00 48.44 969 LEU A C 1
ATOM 7532 O O . LEU A 1 969 ? -18.352 26.404 -19.959 1.00 48.44 969 LEU A O 1
ATOM 7536 N N . ASP A 1 970 ? -19.615 25.635 -18.263 1.00 49.69 970 ASP A N 1
ATOM 7537 C CA . ASP A 1 970 ? -18.540 24.850 -17.646 1.00 49.69 970 ASP A CA 1
ATOM 7538 C C . ASP A 1 970 ? -18.128 23.651 -18.509 1.00 49.69 970 ASP A C 1
ATOM 7540 O O . ASP A 1 970 ? -16.939 23.349 -18.634 1.00 49.69 970 ASP A O 1
ATOM 7544 N N . GLU A 1 971 ? -19.073 22.978 -19.167 1.00 47.47 971 GLU A N 1
ATOM 7545 C CA . GLU A 1 971 ? -18.761 21.866 -20.069 1.00 47.47 971 GLU A CA 1
ATOM 7546 C C . GLU A 1 971 ? -18.004 22.337 -21.324 1.00 47.47 971 GLU A C 1
ATOM 7548 O O . GLU A 1 971 ? -17.006 21.723 -21.714 1.00 47.47 971 GLU A O 1
ATOM 7553 N N . GLN A 1 972 ? -18.401 23.469 -21.917 1.00 48.06 972 GLN A N 1
ATOM 7554 C CA . GLN A 1 972 ? -17.692 24.069 -23.054 1.00 48.06 972 GLN A CA 1
ATOM 7555 C C . GLN A 1 972 ? -16.283 24.557 -22.670 1.00 48.06 972 GLN A C 1
ATOM 7557 O O . GLN A 1 972 ? -15.327 24.316 -23.413 1.00 48.06 972 GLN A O 1
ATOM 7562 N N . ALA A 1 973 ? -16.107 25.153 -21.485 1.00 47.78 973 ALA A N 1
ATOM 7563 C CA . ALA A 1 973 ? -14.789 25.534 -20.968 1.00 47.78 973 ALA A CA 1
ATOM 7564 C C . ALA A 1 973 ? -13.882 24.315 -20.691 1.00 47.78 973 ALA A C 1
ATOM 7566 O O . ALA A 1 973 ? -12.660 24.388 -20.862 1.00 47.78 973 ALA A O 1
ATOM 7567 N N . ASN A 1 974 ? -14.474 23.179 -20.307 1.00 43.78 974 ASN A N 1
ATOM 7568 C CA . ASN A 1 974 ? -13.770 21.934 -19.996 1.00 43.78 974 ASN A CA 1
ATOM 7569 C C . ASN A 1 974 ? -13.470 21.049 -21.217 1.00 43.78 974 ASN A C 1
ATOM 7571 O O . ASN A 1 974 ? -12.554 20.220 -21.142 1.00 43.78 974 ASN A O 1
ATOM 7575 N N . ASN A 1 975 ? -14.195 21.226 -22.325 1.00 43.59 975 ASN A N 1
ATOM 7576 C CA . ASN A 1 975 ? -13.934 20.564 -23.608 1.00 43.59 975 ASN A CA 1
ATOM 7577 C C . ASN A 1 975 ? -12.871 21.292 -24.454 1.00 43.59 975 ASN A C 1
ATOM 7579 O O . ASN A 1 975 ? -12.295 20.695 -25.358 1.00 43.59 975 ASN A O 1
ATOM 7583 N N . ALA A 1 976 ? -12.551 22.553 -24.138 1.00 34.75 976 ALA A N 1
ATOM 7584 C CA . ALA A 1 976 ? -11.623 23.390 -24.906 1.00 34.75 976 ALA A CA 1
ATOM 7585 C C . ALA A 1 976 ? -10.136 23.316 -24.478 1.00 34.75 976 ALA A C 1
ATOM 7587 O O . ALA A 1 976 ? -9.332 24.134 -24.927 1.00 34.75 976 ALA A O 1
ATOM 7588 N N . LYS A 1 977 ? -9.722 22.371 -23.620 1.00 38.62 977 LYS A N 1
ATOM 7589 C CA . LYS A 1 977 ? -8.314 22.236 -23.187 1.00 38.62 977 LYS A CA 1
ATOM 7590 C C . LYS A 1 977 ? -7.692 20.920 -23.647 1.00 38.62 977 LYS A C 1
ATOM 7592 O O . LYS A 1 977 ? -8.335 19.881 -23.576 1.00 38.62 977 LYS A O 1
ATOM 7597 N N . ALA A 1 978 ? -6.443 21.048 -24.110 1.00 38.59 978 ALA A N 1
ATOM 7598 C CA . ALA A 1 978 ? -5.550 20.054 -24.709 1.00 38.59 978 ALA A CA 1
ATOM 7599 C C . ALA A 1 978 ? -5.816 18.595 -24.311 1.00 38.59 978 ALA A C 1
ATOM 7601 O O . ALA A 1 978 ? -6.013 18.319 -23.131 1.00 38.59 978 ALA A O 1
ATOM 7602 N N . GLU A 1 979 ? -5.725 17.685 -25.290 1.00 44.72 979 GLU A N 1
ATOM 7603 C CA . GLU A 1 979 ? -5.700 16.230 -25.093 1.00 44.72 979 GLU A CA 1
ATOM 7604 C C . GLU A 1 979 ? -4.691 15.877 -23.992 1.00 44.72 979 GLU A C 1
ATOM 7606 O O . GLU A 1 979 ? -3.473 15.847 -24.192 1.00 44.72 979 GLU A O 1
ATOM 7611 N N . VAL A 1 980 ? -5.203 15.686 -22.778 1.00 46.38 980 VAL A N 1
ATOM 7612 C CA . VAL A 1 980 ? -4.418 15.173 -21.665 1.00 46.38 980 VAL A CA 1
ATOM 7613 C C . VAL A 1 980 ? -4.163 13.704 -21.995 1.00 46.38 980 VAL A C 1
ATOM 7615 O O . VAL A 1 980 ? -5.115 13.007 -22.330 1.00 46.38 980 VAL A O 1
ATOM 7618 N N . PRO A 1 981 ? -2.915 13.211 -21.944 1.00 54.62 981 PRO A N 1
ATOM 7619 C CA . PRO A 1 981 ? -2.652 11.801 -22.189 1.00 54.62 981 PRO A CA 1
ATOM 7620 C C . PRO A 1 981 ? -3.494 10.924 -21.251 1.00 54.62 981 PRO A C 1
ATOM 7622 O O . PRO A 1 981 ? -3.323 10.981 -20.039 1.00 54.62 981 PRO A O 1
ATOM 7625 N N . ASP A 1 982 ? -4.369 10.087 -21.811 1.00 66.75 982 ASP A N 1
ATOM 7626 C CA . ASP A 1 982 ? -5.313 9.253 -21.045 1.00 66.75 982 ASP A CA 1
ATOM 7627 C C . ASP A 1 982 ? -4.647 8.059 -20.334 1.00 66.75 982 ASP A C 1
ATOM 7629 O O . ASP A 1 982 ? -5.306 7.273 -19.651 1.00 66.75 982 ASP A O 1
ATOM 7633 N N . SER A 1 983 ? -3.331 7.880 -20.497 1.00 68.38 983 SER A N 1
ATOM 7634 C CA . SER A 1 983 ? -2.602 6.751 -19.925 1.00 68.38 983 SER A CA 1
ATOM 7635 C C . SER A 1 983 ? -1.222 7.127 -19.393 1.00 68.38 983 SER A C 1
ATOM 7637 O O . SER A 1 983 ? -0.549 8.037 -19.883 1.00 68.38 983 SER A O 1
ATOM 7639 N N . PHE A 1 984 ? -0.759 6.352 -18.412 1.00 73.00 984 PHE A N 1
ATOM 7640 C CA . PHE A 1 984 ? 0.587 6.468 -17.859 1.00 73.00 984 PHE A CA 1
ATOM 7641 C C . PHE A 1 984 ? 1.686 6.243 -18.916 1.00 73.00 984 PHE A C 1
ATOM 7643 O O . PHE A 1 984 ? 2.699 6.939 -18.931 1.00 73.00 984 PHE A O 1
ATOM 7650 N N . ALA A 1 985 ? 1.478 5.324 -19.858 1.00 69.75 985 ALA A N 1
ATOM 7651 C CA . ALA A 1 985 ? 2.440 5.085 -20.927 1.00 69.75 985 ALA A CA 1
ATOM 7652 C C . ALA A 1 985 ? 2.510 6.271 -21.908 1.00 69.75 985 ALA A C 1
ATOM 7654 O O . ALA A 1 985 ? 3.601 6.678 -22.305 1.00 69.75 985 ALA A O 1
ATOM 7655 N N . SER A 1 986 ? 1.381 6.929 -22.191 1.00 72.19 986 SER A N 1
ATOM 7656 C CA . SER A 1 986 ? 1.360 8.194 -22.935 1.00 72.19 986 SER A CA 1
ATOM 7657 C C . SER A 1 986 ? 2.124 9.304 -22.197 1.00 72.19 986 SER A C 1
ATOM 7659 O O . SER A 1 986 ? 2.793 10.107 -22.846 1.00 72.19 986 SER A O 1
ATOM 7661 N N . VAL A 1 987 ? 2.099 9.327 -20.856 1.00 76.94 987 VAL A N 1
ATOM 7662 C CA . VAL A 1 987 ? 2.942 10.231 -20.050 1.00 76.94 987 VAL A CA 1
ATOM 7663 C C . VAL A 1 987 ? 4.425 9.923 -20.241 1.00 76.94 987 VAL A C 1
ATOM 7665 O O . VAL A 1 987 ? 5.188 10.856 -20.484 1.00 76.94 987 VAL A O 1
ATOM 7668 N N . ILE A 1 988 ? 4.841 8.654 -20.193 1.00 74.69 988 ILE A N 1
ATOM 7669 C CA . ILE A 1 988 ? 6.234 8.253 -20.461 1.00 74.69 988 ILE A CA 1
ATOM 7670 C C . ILE A 1 988 ? 6.662 8.717 -21.855 1.00 74.69 988 ILE A C 1
ATOM 7672 O O . ILE A 1 988 ? 7.678 9.398 -21.988 1.00 74.69 988 ILE A O 1
ATOM 7676 N N . MET A 1 989 ? 5.865 8.403 -22.881 1.00 73.19 989 MET A N 1
ATOM 7677 C CA . MET A 1 989 ? 6.167 8.764 -24.267 1.00 73.19 989 MET A CA 1
ATOM 7678 C C . MET A 1 989 ? 6.280 10.272 -24.437 1.00 73.19 989 MET A C 1
ATOM 7680 O O . MET A 1 989 ? 7.273 10.766 -24.962 1.00 73.19 989 MET A O 1
ATOM 7684 N N . LYS A 1 990 ? 5.286 11.016 -23.945 1.00 74.94 990 LYS A N 1
ATOM 7685 C CA . LYS A 1 990 ? 5.290 12.473 -24.019 1.00 74.94 990 LYS A CA 1
ATOM 7686 C C . LYS A 1 990 ? 6.484 13.071 -23.281 1.00 74.94 990 LYS A C 1
ATOM 7688 O O . LYS A 1 990 ? 7.117 13.982 -23.793 1.00 74.94 990 LYS A O 1
ATOM 7693 N N . THR A 1 991 ? 6.817 12.548 -22.105 1.00 76.75 991 THR A N 1
ATOM 7694 C CA . THR A 1 991 ? 7.967 13.016 -21.321 1.00 76.75 991 THR A CA 1
ATOM 7695 C C . THR A 1 991 ? 9.277 12.746 -22.043 1.00 76.75 991 THR A C 1
ATOM 7697 O O . THR A 1 991 ? 10.150 13.606 -22.057 1.00 76.75 991 THR A O 1
ATOM 7700 N N . PHE A 1 992 ? 9.410 11.583 -22.673 1.00 73.31 992 PHE A N 1
ATOM 7701 C CA . PHE A 1 992 ? 10.576 11.256 -23.479 1.00 73.31 992 PHE A CA 1
ATOM 7702 C C . PHE A 1 992 ? 10.704 12.191 -24.691 1.00 73.31 992 PHE A C 1
ATOM 7704 O O . PHE A 1 992 ? 11.766 12.765 -24.906 1.00 73.31 992 PHE A O 1
ATOM 7711 N N . PHE A 1 993 ? 9.622 12.397 -25.448 1.00 71.94 993 PHE A N 1
ATOM 7712 C CA . PHE A 1 993 ? 9.638 13.237 -26.649 1.00 71.94 993 PHE A CA 1
ATOM 7713 C C . PHE A 1 993 ? 9.842 14.718 -26.360 1.00 71.94 993 PHE A C 1
ATOM 7715 O O . PHE A 1 993 ? 10.619 15.366 -27.057 1.00 71.94 993 PHE A O 1
ATOM 7722 N N . ASP A 1 994 ? 9.200 15.238 -25.313 1.00 71.44 994 ASP A N 1
ATOM 7723 C CA . ASP A 1 994 ? 9.374 16.627 -24.885 1.00 71.44 994 ASP A CA 1
ATOM 7724 C C . ASP A 1 994 ? 10.827 16.911 -24.444 1.00 71.44 994 ASP A C 1
ATOM 7726 O O . ASP A 1 994 ? 11.219 18.071 -24.378 1.00 71.44 994 ASP A O 1
ATOM 7730 N N . ASN A 1 995 ? 11.620 15.871 -24.148 1.00 71.88 995 ASN A N 1
ATOM 7731 C CA . ASN A 1 995 ? 12.991 15.971 -23.642 1.00 71.88 995 ASN A CA 1
ATOM 7732 C C . ASN A 1 995 ? 13.985 15.119 -24.453 1.00 71.88 995 ASN A C 1
ATOM 7734 O O . ASN A 1 995 ? 14.981 14.629 -23.909 1.00 71.88 995 ASN A O 1
ATOM 7738 N N . VAL A 1 996 ? 13.718 14.914 -25.748 1.00 71.75 996 VAL A N 1
ATOM 7739 C CA . VAL A 1 996 ? 14.532 14.032 -26.600 1.00 71.75 996 VAL A CA 1
ATOM 7740 C C . VAL A 1 996 ? 15.995 14.472 -26.661 1.00 71.75 996 VAL A C 1
ATOM 7742 O O . VAL A 1 996 ? 16.869 13.615 -26.729 1.00 71.75 996 VAL A O 1
ATOM 7745 N N . ASP A 1 997 ? 16.278 15.773 -26.562 1.00 67.19 997 ASP A N 1
ATOM 7746 C CA . ASP A 1 997 ? 17.643 16.310 -26.567 1.00 67.19 997 ASP A CA 1
ATOM 7747 C C . ASP A 1 997 ? 18.421 15.894 -25.313 1.00 67.19 997 ASP A C 1
ATOM 7749 O O . ASP A 1 997 ? 19.554 15.436 -25.423 1.00 67.19 997 ASP A O 1
ATOM 7753 N N . VAL A 1 998 ? 17.796 15.944 -24.131 1.00 70.94 998 VAL A N 1
ATOM 7754 C CA . VAL A 1 998 ? 18.412 15.477 -22.875 1.00 70.94 998 VAL A CA 1
ATOM 7755 C C . VAL A 1 998 ? 18.598 13.976 -22.885 1.00 70.94 998 VAL A C 1
ATOM 7757 O O . VAL A 1 998 ? 19.662 13.486 -22.515 1.00 70.94 998 VAL A O 1
ATOM 7760 N N . ALA A 1 999 ? 17.580 13.237 -23.329 1.00 69.12 999 ALA A N 1
ATOM 7761 C CA . ALA A 1 999 ? 17.697 11.795 -23.482 1.00 69.12 999 ALA A CA 1
ATOM 7762 C C . ALA A 1 999 ? 18.843 11.455 -24.445 1.00 69.12 999 ALA A C 1
ATOM 7764 O O . ALA A 1 999 ? 19.652 10.580 -24.150 1.00 69.12 999 ALA A O 1
ATOM 7765 N N . SER A 1 1000 ? 18.955 12.189 -25.554 1.00 67.69 1000 SER A N 1
ATOM 7766 C CA . SER A 1 1000 ? 20.027 12.030 -26.534 1.00 67.69 1000 SER A CA 1
ATOM 7767 C C . SER A 1 1000 ? 21.383 12.416 -25.964 1.00 67.69 1000 SER A C 1
ATOM 7769 O O . SER A 1 1000 ? 22.337 11.712 -26.237 1.00 67.69 1000 SER A O 1
ATOM 7771 N N . GLU A 1 1001 ? 21.509 13.466 -25.155 1.00 71.75 1001 GLU A N 1
ATOM 7772 C CA . GLU A 1 1001 ? 22.768 13.836 -24.499 1.00 71.75 1001 GLU A CA 1
ATOM 7773 C C . GLU A 1 1001 ? 23.206 12.768 -23.491 1.00 71.75 1001 GLU A C 1
ATOM 7775 O O . GLU A 1 1001 ? 24.351 12.318 -23.530 1.00 71.75 1001 GLU A O 1
ATOM 7780 N N . LEU A 1 1002 ? 22.289 12.301 -22.640 1.00 70.19 1002 LEU A N 1
ATOM 7781 C CA . LEU A 1 1002 ? 22.542 11.228 -21.677 1.00 70.19 1002 LEU A CA 1
ATOM 7782 C C . LEU A 1 1002 ? 23.038 9.966 -22.389 1.00 70.19 1002 LEU A C 1
ATOM 7784 O O . LEU A 1 1002 ? 24.008 9.323 -21.984 1.00 70.19 1002 LEU A O 1
ATOM 7788 N N . ILE A 1 1003 ? 22.379 9.649 -23.501 1.00 66.44 1003 ILE A N 1
ATOM 7789 C CA . ILE A 1 1003 ? 22.666 8.485 -24.323 1.00 66.44 1003 ILE A CA 1
ATOM 7790 C C . ILE A 1 1003 ? 23.932 8.704 -25.139 1.00 66.44 1003 ILE A C 1
ATOM 7792 O O . ILE A 1 1003 ? 24.718 7.786 -25.203 1.00 66.44 1003 ILE A O 1
ATOM 7796 N N . ASN A 1 1004 ? 24.216 9.877 -25.696 1.00 66.00 1004 ASN A N 1
ATOM 7797 C CA . ASN A 1 1004 ? 25.417 10.139 -26.497 1.00 66.00 1004 ASN A CA 1
ATOM 7798 C C . ASN A 1 1004 ? 26.677 10.200 -25.630 1.00 66.00 1004 ASN A C 1
ATOM 7800 O O . ASN A 1 1004 ? 27.709 9.654 -26.017 1.00 66.00 1004 ASN A O 1
ATOM 7804 N N . ASN A 1 1005 ? 26.582 10.794 -24.436 1.00 63.66 1005 ASN A N 1
ATOM 7805 C CA . ASN A 1 1005 ? 27.672 10.819 -23.458 1.00 63.66 1005 ASN A CA 1
ATOM 7806 C C . ASN A 1 1005 ? 28.020 9.412 -22.954 1.00 63.66 1005 ASN A C 1
ATOM 7808 O O . ASN A 1 1005 ? 29.157 9.166 -22.555 1.00 63.66 1005 ASN A O 1
ATOM 7812 N N . THR A 1 1006 ? 27.063 8.481 -23.009 1.00 58.34 1006 THR A N 1
ATOM 7813 C CA . THR A 1 1006 ? 27.263 7.091 -22.580 1.00 58.34 1006 THR A CA 1
ATOM 7814 C C . THR A 1 1006 ? 27.468 6.125 -23.771 1.00 58.34 1006 THR A C 1
ATOM 7816 O O . THR A 1 1006 ? 28.138 5.104 -23.634 1.00 58.34 1006 THR A O 1
ATOM 7819 N N . PHE A 1 1007 ? 26.932 6.433 -24.959 1.00 57.91 1007 PHE A N 1
ATOM 7820 C CA . PHE A 1 1007 ? 26.659 5.518 -26.085 1.00 57.91 1007 PHE A CA 1
ATOM 7821 C C . PHE A 1 1007 ? 26.799 6.208 -27.462 1.00 57.91 1007 PHE A C 1
ATOM 7823 O O . PHE A 1 1007 ? 25.865 6.235 -28.265 1.00 57.91 1007 PHE A O 1
ATOM 7830 N N . ALA A 1 1008 ? 27.985 6.750 -27.744 1.00 56.41 1008 ALA A N 1
ATOM 7831 C CA . ALA A 1 1008 ? 28.270 7.606 -28.904 1.00 56.41 1008 ALA A CA 1
ATOM 7832 C C . ALA A 1 1008 ? 27.811 7.091 -30.295 1.00 56.41 1008 ALA A C 1
ATOM 7834 O O . ALA A 1 1008 ? 27.560 7.911 -31.173 1.00 56.41 1008 ALA A O 1
ATOM 7835 N N . GLU A 1 1009 ? 27.677 5.777 -30.520 1.00 58.34 1009 GLU A N 1
ATOM 7836 C CA . GLU A 1 1009 ? 27.219 5.212 -31.810 1.00 58.34 1009 GLU A CA 1
ATOM 7837 C C . GLU A 1 1009 ? 25.693 4.979 -31.888 1.00 58.34 1009 GLU A C 1
ATOM 7839 O O . GLU A 1 1009 ? 25.126 4.924 -32.978 1.00 58.34 1009 GLU A O 1
ATOM 7844 N N . ASP A 1 1010 ? 25.004 4.885 -30.745 1.00 60.41 1010 ASP A N 1
ATOM 7845 C CA . ASP A 1 1010 ? 23.613 4.416 -30.649 1.00 60.41 1010 ASP A CA 1
ATOM 7846 C C . ASP A 1 1010 ? 22.583 5.570 -30.597 1.00 60.41 1010 ASP A C 1
ATOM 7848 O O . ASP A 1 1010 ? 21.419 5.394 -30.974 1.00 60.41 1010 ASP A O 1
ATOM 7852 N N . GLY A 1 1011 ? 22.977 6.759 -30.121 1.00 60.56 1011 GLY A N 1
ATOM 7853 C CA . GLY A 1 1011 ? 22.030 7.827 -29.766 1.00 60.56 1011 GLY A CA 1
ATOM 7854 C C . GLY A 1 1011 ? 21.356 8.539 -30.942 1.00 60.56 1011 GLY A C 1
ATOM 7855 O O . GLY A 1 1011 ? 20.172 8.869 -30.858 1.00 60.56 1011 GLY A O 1
ATOM 7856 N N . LEU A 1 1012 ? 22.039 8.698 -32.080 1.00 58.88 1012 LEU A N 1
ATOM 7857 C CA . LEU A 1 1012 ? 21.452 9.332 -33.271 1.00 58.88 1012 LEU A CA 1
ATOM 7858 C C . LEU A 1 1012 ? 20.383 8.442 -33.934 1.00 58.88 1012 LEU A C 1
ATOM 7860 O O . LEU A 1 1012 ? 19.312 8.915 -34.319 1.00 58.88 1012 LEU A O 1
ATOM 7864 N N . SER A 1 1013 ? 20.640 7.131 -34.024 1.00 63.97 1013 SER A N 1
ATOM 7865 C CA . SER A 1 1013 ? 19.669 6.143 -34.527 1.00 63.97 1013 SER A CA 1
ATOM 7866 C C . SER A 1 1013 ? 18.409 6.112 -33.663 1.00 63.97 1013 SER A C 1
ATOM 7868 O O . SER A 1 1013 ? 17.290 5.964 -34.166 1.00 63.97 1013 SER A O 1
ATOM 7870 N N . LEU A 1 1014 ? 18.591 6.299 -32.359 1.00 60.94 1014 LEU A N 1
ATOM 7871 C CA . LEU A 1 1014 ? 17.516 6.299 -31.397 1.00 60.94 1014 LEU A CA 1
ATOM 7872 C C . LEU A 1 1014 ? 16.592 7.514 -31.528 1.00 60.94 1014 LEU A C 1
ATOM 7874 O O . LEU A 1 1014 ? 15.376 7.334 -31.611 1.00 60.94 1014 LEU A O 1
ATOM 7878 N N . ALA A 1 1015 ? 17.153 8.726 -31.564 1.00 61.12 1015 ALA A N 1
ATOM 7879 C CA . ALA A 1 1015 ? 16.377 9.956 -31.714 1.00 61.12 1015 ALA A CA 1
ATOM 7880 C C . ALA A 1 1015 ? 15.517 9.918 -32.991 1.00 61.12 1015 ALA A C 1
ATOM 7882 O O . ALA A 1 1015 ? 14.331 10.248 -32.960 1.00 61.12 1015 ALA A O 1
ATOM 7883 N N . ASN A 1 1016 ? 16.085 9.409 -34.089 1.00 66.25 1016 ASN A N 1
ATOM 7884 C CA . ASN A 1 1016 ? 15.375 9.232 -35.355 1.00 66.25 1016 ASN A CA 1
ATOM 7885 C C . ASN A 1 1016 ? 14.266 8.171 -35.270 1.00 66.25 1016 ASN A C 1
ATOM 7887 O O . ASN A 1 1016 ? 13.147 8.421 -35.712 1.00 66.25 1016 ASN A O 1
ATOM 7891 N N . SER A 1 1017 ? 14.539 7.015 -34.654 1.00 63.50 1017 SER A N 1
ATOM 7892 C CA . SER A 1 1017 ? 13.540 5.946 -34.486 1.00 63.50 1017 SER A CA 1
ATOM 7893 C C . SER A 1 1017 ? 12.361 6.403 -33.628 1.00 63.50 1017 SER A C 1
ATOM 7895 O O . SER A 1 1017 ? 11.208 6.124 -33.942 1.00 63.50 1017 SER A O 1
ATOM 7897 N N . ALA A 1 1018 ? 12.637 7.136 -32.551 1.00 60.25 1018 ALA A N 1
ATOM 7898 C CA . ALA A 1 1018 ? 11.593 7.658 -31.689 1.00 60.25 1018 ALA A CA 1
ATOM 7899 C C . ALA A 1 1018 ? 10.740 8.709 -32.426 1.00 60.25 1018 ALA A C 1
ATOM 7901 O O . ALA A 1 1018 ? 9.513 8.686 -32.325 1.00 60.25 1018 ALA A O 1
ATOM 7902 N N . ARG A 1 1019 ? 11.376 9.591 -33.209 1.00 61.81 1019 ARG A N 1
ATOM 7903 C CA . ARG A 1 1019 ? 10.702 10.633 -33.994 1.00 61.81 1019 ARG A CA 1
ATOM 7904 C C . ARG A 1 1019 ? 9.736 10.068 -35.039 1.00 61.81 1019 ARG A C 1
ATOM 7906 O O . ARG A 1 1019 ? 8.623 10.577 -35.146 1.00 61.81 1019 ARG A O 1
ATOM 7913 N N . GLU A 1 1020 ? 10.131 9.033 -35.781 1.00 63.50 1020 GLU A N 1
ATOM 7914 C CA . GLU A 1 1020 ? 9.246 8.398 -36.773 1.00 63.50 1020 GLU A CA 1
ATOM 7915 C C . GLU A 1 1020 ? 8.031 7.735 -36.106 1.00 63.50 1020 GLU A C 1
ATOM 7917 O O . GLU A 1 1020 ? 6.908 7.890 -36.572 1.00 63.50 1020 GLU A O 1
ATOM 7922 N N . ILE A 1 1021 ? 8.205 7.101 -34.944 1.00 58.84 1021 ILE A N 1
ATOM 7923 C CA . ILE A 1 1021 ? 7.077 6.447 -34.268 1.00 58.84 1021 ILE A CA 1
ATOM 7924 C C . ILE A 1 1021 ? 6.117 7.462 -33.632 1.00 58.84 1021 ILE A C 1
ATOM 7926 O O . ILE A 1 1021 ? 4.902 7.269 -33.671 1.00 58.84 1021 ILE A O 1
ATOM 7930 N N . ALA A 1 1022 ? 6.631 8.574 -33.091 1.00 56.28 1022 ALA A N 1
ATOM 7931 C CA . ALA A 1 1022 ? 5.787 9.675 -32.615 1.00 56.28 1022 ALA A CA 1
ATOM 7932 C C . ALA A 1 1022 ? 4.862 10.202 -33.721 1.00 56.28 1022 ALA A C 1
ATOM 7934 O O . ALA A 1 1022 ? 3.700 10.520 -33.470 1.00 56.28 1022 ALA A O 1
ATOM 7935 N N . LYS A 1 1023 ? 5.398 10.296 -34.940 1.00 57.97 1023 LYS A N 1
ATOM 7936 C CA . LYS A 1 1023 ? 4.700 10.789 -36.125 1.00 57.97 1023 LYS A CA 1
ATOM 7937 C C . LYS A 1 1023 ? 3.635 9.805 -36.615 1.00 57.97 1023 LYS A C 1
ATOM 7939 O O . LYS A 1 1023 ? 2.533 10.244 -36.932 1.00 57.97 1023 LYS A O 1
ATOM 7944 N N . ASP A 1 1024 ? 3.944 8.511 -36.641 1.00 54.62 1024 ASP A N 1
ATOM 7945 C CA . ASP A 1 1024 ? 3.045 7.489 -37.188 1.00 54.62 1024 ASP A CA 1
ATOM 7946 C C . ASP A 1 1024 ? 1.905 7.105 -36.230 1.00 54.62 1024 ASP A C 1
ATOM 7948 O O . ASP A 1 1024 ? 0.782 6.879 -36.677 1.00 54.62 1024 ASP A O 1
ATOM 7952 N N . GLU A 1 1025 ? 2.155 7.048 -34.917 1.00 51.72 1025 GLU A N 1
ATOM 7953 C CA . GLU A 1 1025 ? 1.175 6.507 -33.962 1.00 51.72 1025 GLU A CA 1
ATOM 7954 C C . GLU A 1 1025 ? 0.384 7.546 -33.171 1.00 51.72 1025 GLU A C 1
ATOM 7956 O O . GLU A 1 1025 ? -0.765 7.289 -32.815 1.00 51.72 1025 GLU A O 1
ATOM 7961 N N . LEU A 1 1026 ? 0.962 8.711 -32.868 1.00 52.44 1026 LEU A N 1
ATOM 7962 C CA . LEU A 1 1026 ? 0.246 9.706 -32.065 1.00 52.44 1026 LEU A CA 1
ATOM 7963 C C . LEU A 1 1026 ? -0.671 10.593 -32.919 1.00 52.44 1026 LEU A C 1
ATOM 7965 O O . LEU A 1 1026 ? -1.395 11.411 -32.366 1.00 52.44 1026 LEU A O 1
ATOM 7969 N N . GLY A 1 1027 ? -0.641 10.477 -34.256 1.00 47.41 1027 GLY A N 1
ATOM 7970 C CA . GLY A 1 1027 ? -1.421 11.346 -35.155 1.00 47.41 1027 GLY A CA 1
ATOM 7971 C C . GLY A 1 1027 ? -1.109 12.840 -34.977 1.00 47.41 1027 GLY A C 1
ATOM 7972 O O . GLY A 1 1027 ? -1.844 13.710 -35.445 1.00 47.41 1027 GLY A O 1
ATOM 7973 N N . LEU A 1 1028 ? -0.019 13.145 -34.272 1.00 46.09 1028 LEU A N 1
ATOM 7974 C CA . LEU A 1 1028 ? 0.313 14.469 -33.792 1.00 46.09 1028 LEU A CA 1
ATOM 7975 C C . LEU A 1 1028 ? 0.947 15.270 -34.931 1.00 46.09 1028 LEU A C 1
ATOM 7977 O O . LEU A 1 1028 ? 2.162 15.272 -35.118 1.00 46.09 1028 LEU A O 1
ATOM 7981 N N . GLY A 1 1029 ? 0.135 16.090 -35.601 1.00 40.47 1029 GLY A N 1
ATOM 7982 C CA . GLY A 1 1029 ? 0.585 17.308 -36.294 1.00 40.47 1029 GLY A CA 1
ATOM 7983 C C . GLY A 1 1029 ? 1.170 18.372 -35.341 1.00 40.47 1029 GLY A C 1
ATOM 7984 O O . GLY A 1 1029 ? 1.074 19.565 -35.606 1.00 40.47 1029 GLY A O 1
ATOM 7985 N N . PHE A 1 1030 ? 1.743 17.955 -34.206 1.00 39.88 1030 PHE A N 1
ATOM 7986 C CA . PHE A 1 1030 ? 2.105 18.776 -33.046 1.00 39.88 1030 PHE A CA 1
ATOM 7987 C C . PHE A 1 1030 ? 3.539 19.322 -33.100 1.00 39.88 1030 PHE A C 1
ATOM 7989 O O . PHE A 1 1030 ? 3.945 20.075 -32.223 1.00 39.88 1030 PHE A O 1
ATOM 7996 N N . PHE A 1 1031 ? 4.283 19.060 -34.177 1.00 39.94 1031 PHE A N 1
ATOM 7997 C CA . PHE A 1 1031 ? 5.489 19.829 -34.518 1.00 39.94 1031 PHE A CA 1
ATOM 7998 C C . PHE A 1 1031 ? 5.134 21.156 -35.230 1.00 39.94 1031 PHE A C 1
ATOM 8000 O O . PHE A 1 1031 ? 5.804 21.573 -36.171 1.00 39.94 1031 PHE A O 1
ATOM 8007 N N . GLY A 1 1032 ? 4.051 21.811 -34.792 1.00 33.06 1032 GLY A N 1
ATOM 8008 C CA . GLY A 1 1032 ? 3.569 23.106 -35.290 1.00 33.06 1032 GLY A CA 1
ATOM 8009 C C . GLY A 1 1032 ? 4.258 24.325 -34.664 1.00 33.06 1032 GLY A C 1
ATOM 8010 O O . GLY A 1 1032 ? 4.044 25.448 -35.109 1.00 33.06 1032 GLY A O 1
ATOM 8011 N N . SER A 1 1033 ? 5.131 24.127 -33.679 1.00 31.81 1033 SER A N 1
ATOM 8012 C CA . SER A 1 1033 ? 6.143 25.111 -33.304 1.00 31.81 1033 SER A CA 1
ATOM 8013 C C . SER A 1 1033 ? 7.499 24.451 -33.459 1.00 31.81 1033 SER A C 1
ATOM 8015 O O . SER A 1 1033 ? 7.776 23.445 -32.806 1.00 31.81 1033 SER A O 1
ATOM 8017 N N . MET A 1 1034 ? 8.314 25.006 -34.354 1.00 33.81 1034 MET A N 1
ATOM 8018 C CA . MET A 1 1034 ? 9.726 24.681 -34.488 1.00 33.81 1034 MET A CA 1
ATOM 8019 C C . MET A 1 1034 ? 10.344 24.477 -33.098 1.00 33.81 1034 MET A C 1
ATOM 8021 O O . MET A 1 1034 ? 10.237 25.356 -32.242 1.00 33.81 1034 MET A O 1
ATOM 8025 N N . LEU A 1 1035 ? 11.023 23.344 -32.896 1.00 31.30 1035 LEU A N 1
ATOM 8026 C CA . LEU A 1 1035 ? 12.167 23.315 -31.985 1.00 31.30 1035 LEU A CA 1
ATOM 8027 C C . LEU A 1 1035 ? 12.969 24.600 -32.247 1.00 31.30 1035 LEU A C 1
ATOM 8029 O O . LEU A 1 1035 ? 13.226 24.884 -33.423 1.00 31.30 1035 LEU A O 1
ATOM 8033 N N . PRO A 1 1036 ? 13.354 25.395 -31.233 1.00 32.28 1036 PRO A N 1
ATOM 8034 C CA . PRO A 1 1036 ? 14.377 26.404 -31.437 1.00 32.28 1036 PRO A CA 1
ATOM 8035 C C . PRO A 1 1036 ? 15.598 25.654 -31.962 1.00 32.28 1036 PRO A C 1
ATOM 8037 O O . PRO A 1 1036 ? 16.236 24.886 -31.247 1.00 32.28 1036 PRO A O 1
ATOM 8040 N N . SER A 1 1037 ? 15.843 25.793 -33.258 1.00 35.00 1037 SER A N 1
ATOM 8041 C CA . SER A 1 1037 ? 16.900 25.133 -33.998 1.00 35.00 1037 SER A CA 1
ATOM 8042 C C . SER A 1 1037 ? 18.243 25.670 -33.524 1.00 35.00 1037 SER A C 1
ATOM 8044 O O . SER A 1 1037 ? 18.804 26.555 -34.161 1.00 35.00 1037 SER A O 1
ATOM 8046 N N . ASN A 1 1038 ? 18.742 25.161 -32.401 1.00 38.66 1038 ASN A N 1
ATOM 8047 C CA . ASN A 1 1038 ? 20.071 25.490 -31.893 1.00 38.66 1038 ASN A CA 1
ATOM 8048 C C . ASN A 1 1038 ? 20.973 24.261 -31.720 1.00 38.66 1038 ASN A C 1
ATOM 8050 O O . ASN A 1 1038 ? 22.045 24.392 -31.140 1.00 38.66 1038 ASN A O 1
ATOM 8054 N N . VAL A 1 1039 ? 20.614 23.101 -32.283 1.00 42.94 1039 VAL A N 1
ATOM 8055 C CA . VAL A 1 1039 ? 21.586 22.032 -32.557 1.00 42.94 1039 VAL A CA 1
ATOM 8056 C C . VAL A 1 1039 ? 21.266 21.393 -33.910 1.00 42.94 1039 VAL A C 1
ATOM 8058 O O . VAL A 1 1039 ? 20.348 20.592 -34.042 1.00 42.94 1039 VAL A O 1
ATOM 8061 N N . LEU A 1 1040 ? 22.019 21.779 -34.937 1.00 34.59 1040 LEU A N 1
ATOM 8062 C CA . LEU A 1 1040 ? 22.057 21.113 -36.238 1.00 34.59 1040 LEU A CA 1
ATOM 8063 C C . LEU A 1 1040 ? 23.537 20.972 -36.575 1.00 34.59 1040 LEU A C 1
ATOM 8065 O O . LEU A 1 1040 ? 24.181 21.960 -36.924 1.00 34.59 1040 LEU A O 1
ATOM 8069 N N . ASN A 1 1041 ? 24.095 19.773 -36.426 1.00 43.34 1041 ASN A N 1
ATOM 8070 C CA . ASN A 1 1041 ? 25.455 19.530 -36.893 1.00 43.34 1041 ASN A CA 1
ATOM 8071 C C . ASN A 1 1041 ? 25.413 19.046 -38.335 1.00 43.34 1041 ASN A C 1
ATOM 8073 O O . ASN A 1 1041 ? 25.539 17.862 -38.606 1.00 43.34 1041 ASN A O 1
ATOM 8077 N N . ALA A 1 1042 ? 25.286 20.018 -39.236 1.00 41.38 1042 ALA A N 1
ATOM 8078 C CA . ALA A 1 1042 ? 25.602 19.860 -40.642 1.00 41.38 1042 ALA A CA 1
ATOM 8079 C C . ALA A 1 1042 ? 27.085 20.152 -40.900 1.00 41.38 1042 ALA A C 1
ATOM 8081 O O . ALA A 1 1042 ? 27.567 21.244 -40.600 1.00 41.38 1042 ALA A O 1
ATOM 8082 N N . ILE A 1 1043 ? 27.802 19.203 -41.492 1.00 43.19 1043 ILE A N 1
ATOM 8083 C CA . ILE A 1 1043 ? 29.143 19.379 -42.041 1.00 43.19 1043 ILE A CA 1
ATOM 8084 C C . ILE A 1 1043 ? 29.054 19.359 -43.571 1.00 43.19 1043 ILE A C 1
ATOM 8086 O O . ILE A 1 1043 ? 28.713 18.351 -44.182 1.00 43.19 1043 ILE A O 1
ATOM 8090 N N . VAL A 1 1044 ? 29.394 20.477 -44.214 1.00 46.38 1044 VAL A N 1
ATOM 8091 C CA . VAL A 1 1044 ? 29.551 20.531 -45.676 1.00 46.38 1044 VAL A CA 1
ATOM 8092 C C . VAL A 1 1044 ? 30.769 19.692 -46.059 1.00 46.38 1044 VAL A C 1
ATOM 8094 O O . VAL A 1 1044 ? 31.884 20.000 -45.644 1.00 46.38 1044 VAL A O 1
ATOM 8097 N N . ASN A 1 1045 ? 30.541 18.628 -46.824 1.00 52.66 1045 ASN A N 1
ATOM 8098 C CA . ASN A 1 1045 ? 31.573 17.675 -47.211 1.00 52.66 1045 ASN A CA 1
ATOM 8099 C C . ASN A 1 1045 ? 32.413 18.201 -48.384 1.00 52.66 1045 ASN A C 1
ATOM 8101 O O . ASN A 1 1045 ? 33.631 18.042 -48.352 1.00 52.66 1045 ASN A O 1
ATOM 8105 N N . ASP A 1 1046 ? 31.795 18.837 -49.393 1.00 53.81 1046 ASP A N 1
ATOM 8106 C CA . ASP A 1 1046 ? 32.520 19.454 -50.518 1.00 53.81 1046 ASP A CA 1
ATOM 8107 C C . ASP A 1 1046 ? 31.672 20.477 -51.316 1.00 53.81 1046 ASP A C 1
ATOM 8109 O O . ASP A 1 1046 ? 30.447 20.544 -51.175 1.00 53.81 1046 ASP A O 1
ATOM 8113 N N . THR A 1 1047 ? 32.320 21.299 -52.158 1.00 63.62 1047 THR A N 1
ATOM 8114 C CA . THR A 1 1047 ? 31.655 22.316 -53.007 1.00 63.62 1047 THR A CA 1
ATOM 8115 C C . THR A 1 1047 ? 32.120 22.246 -54.462 1.00 63.62 1047 THR A C 1
ATOM 8117 O O . THR A 1 1047 ? 33.307 22.404 -54.755 1.00 63.62 1047 THR A O 1
ATOM 8120 N N . HIS A 1 1048 ? 31.189 22.099 -55.407 1.00 61.75 1048 HIS A N 1
ATOM 8121 C CA . HIS A 1 1048 ? 31.506 22.008 -56.835 1.00 61.75 1048 HIS A CA 1
ATOM 8122 C C . HIS A 1 1048 ? 30.898 23.167 -57.634 1.00 61.75 1048 HIS A C 1
ATOM 8124 O O . HIS A 1 1048 ? 29.699 23.443 -57.571 1.00 61.75 1048 HIS A O 1
ATOM 8130 N N . ASN A 1 1049 ? 31.737 23.859 -58.411 1.00 66.19 1049 ASN A N 1
ATOM 8131 C CA . ASN A 1 1049 ? 31.288 24.866 -59.371 1.00 66.19 1049 ASN A CA 1
ATOM 8132 C C . ASN A 1 1049 ? 30.882 24.166 -60.670 1.00 66.19 1049 ASN A C 1
ATOM 8134 O O . ASN A 1 1049 ? 31.719 23.549 -61.327 1.00 66.19 1049 ASN A O 1
ATOM 8138 N N . MET A 1 1050 ? 29.605 24.269 -61.034 1.00 70.25 1050 MET A N 1
ATOM 8139 C CA . MET A 1 1050 ? 29.029 23.471 -62.117 1.00 70.25 1050 MET A CA 1
ATOM 8140 C C . MET A 1 1050 ? 29.138 24.128 -63.498 1.00 70.25 1050 MET A C 1
ATOM 8142 O O . MET A 1 1050 ? 28.700 23.529 -64.470 1.00 70.25 1050 MET A O 1
ATOM 8146 N N . GLY A 1 1051 ? 29.742 25.320 -63.601 1.00 57.28 1051 GLY A N 1
ATOM 8147 C CA . GLY A 1 1051 ? 30.107 25.951 -64.873 1.00 57.28 1051 GLY A CA 1
ATOM 8148 C C . GLY A 1 1051 ? 28.946 26.113 -65.863 1.00 57.28 1051 GLY A C 1
ATOM 8149 O O . GLY A 1 1051 ? 28.743 25.280 -66.739 1.00 57.28 1051 GLY A O 1
ATOM 8150 N N . GLY A 1 1052 ? 28.232 27.235 -65.775 1.00 52.12 1052 GLY A N 1
ATOM 8151 C CA . GLY A 1 1052 ? 27.214 27.608 -66.761 1.00 52.12 1052 GLY A CA 1
ATOM 8152 C C . GLY A 1 1052 ? 26.475 28.883 -66.394 1.00 52.12 1052 GLY A C 1
ATOM 8153 O O . GLY A 1 1052 ? 26.492 29.817 -67.177 1.00 52.12 1052 GLY A O 1
ATOM 8154 N N . ASP A 1 1053 ? 25.950 28.974 -65.168 1.00 49.84 1053 ASP A N 1
ATOM 8155 C CA . ASP A 1 1053 ? 25.084 30.092 -64.755 1.00 49.84 1053 ASP A CA 1
ATOM 8156 C C . ASP A 1 1053 ? 25.297 30.501 -63.279 1.00 49.84 1053 ASP A C 1
ATOM 8158 O O . ASP A 1 1053 ? 24.348 30.613 -62.508 1.00 49.84 1053 ASP A O 1
ATOM 8162 N N . ASN A 1 1054 ? 26.550 30.688 -62.830 1.00 53.72 1054 ASN A N 1
ATOM 8163 C CA . ASN A 1 1054 ? 26.890 30.974 -61.414 1.00 53.72 1054 ASN A CA 1
ATOM 8164 C C . ASN A 1 1054 ? 26.293 29.979 -60.387 1.00 53.72 1054 ASN A C 1
ATOM 8166 O O . ASN A 1 1054 ? 26.160 30.295 -59.204 1.00 53.72 1054 ASN A O 1
ATOM 8170 N N . SER A 1 1055 ? 25.936 28.771 -60.818 1.00 52.16 1055 SER A N 1
ATOM 8171 C CA . SER A 1 1055 ? 25.325 27.743 -59.981 1.00 52.16 1055 SER A CA 1
ATOM 8172 C C . SER A 1 1055 ? 26.380 26.834 -59.351 1.00 52.16 1055 SER A C 1
ATOM 8174 O O . SER A 1 1055 ? 27.226 26.263 -60.048 1.00 52.16 1055 SER A O 1
ATOM 8176 N N . TYR A 1 1056 ? 26.284 26.665 -58.034 1.00 64.56 1056 TYR A N 1
ATOM 8177 C CA . TYR A 1 1056 ? 27.121 25.765 -57.245 1.00 64.56 1056 TYR A CA 1
ATOM 8178 C C . TYR A 1 1056 ? 26.301 24.576 -56.754 1.00 64.56 1056 TYR A C 1
ATOM 8180 O O . TYR A 1 1056 ? 25.138 24.731 -56.382 1.00 64.56 1056 TYR A O 1
ATOM 8188 N N . GLN A 1 1057 ? 26.932 23.407 -56.721 1.00 60.19 1057 GLN A N 1
ATOM 8189 C CA . GLN A 1 1057 ? 26.417 22.232 -56.034 1.00 60.19 1057 GLN A CA 1
ATOM 8190 C C . GLN A 1 1057 ? 27.154 22.092 -54.700 1.00 60.19 1057 GLN A C 1
ATOM 8192 O O . GLN A 1 1057 ? 28.386 22.071 -54.660 1.00 60.19 1057 GLN A O 1
ATOM 8197 N N . LEU A 1 1058 ? 26.384 22.045 -53.615 1.00 50.97 1058 LEU A N 1
ATOM 8198 C CA . LEU A 1 1058 ? 26.875 21.840 -52.256 1.00 50.97 1058 LEU A CA 1
ATOM 8199 C C . LEU A 1 1058 ? 26.568 20.406 -51.842 1.00 50.97 1058 LEU A C 1
ATOM 8201 O O . LEU A 1 1058 ? 25.404 20.006 -51.885 1.00 50.97 1058 LEU A O 1
ATOM 8205 N N . ASP A 1 1059 ? 27.593 19.674 -51.413 1.00 47.75 1059 ASP A N 1
ATOM 8206 C CA . ASP A 1 1059 ? 27.419 18.385 -50.751 1.00 47.75 1059 ASP A CA 1
ATOM 8207 C C . ASP A 1 1059 ? 27.422 18.612 -49.242 1.00 47.75 1059 ASP A C 1
ATOM 8209 O O . ASP A 1 1059 ? 28.443 18.957 -48.644 1.00 47.75 1059 ASP A O 1
ATOM 8213 N N . ILE A 1 1060 ? 26.255 18.464 -48.621 1.00 44.50 1060 ILE A N 1
ATOM 8214 C CA . ILE A 1 1060 ? 26.060 18.714 -47.193 1.00 44.50 1060 ILE A CA 1
ATOM 8215 C C . ILE A 1 1060 ? 25.838 17.374 -46.495 1.00 44.50 1060 ILE A C 1
ATOM 8217 O O . ILE A 1 1060 ? 24.854 16.691 -46.767 1.00 44.50 1060 ILE A O 1
ATOM 8221 N N . GLY A 1 1061 ? 26.736 17.002 -45.586 1.00 51.91 1061 GLY A N 1
ATOM 8222 C CA . GLY A 1 1061 ? 26.433 16.027 -44.544 1.00 51.91 1061 GLY A CA 1
ATOM 8223 C C . GLY A 1 1061 ? 25.651 16.735 -43.447 1.00 51.91 1061 GLY A C 1
ATOM 8224 O O . GLY A 1 1061 ? 26.124 17.736 -42.929 1.00 51.91 1061 GLY A O 1
ATOM 8225 N N . ILE A 1 1062 ? 24.446 16.275 -43.127 1.00 37.56 1062 ILE A N 1
ATOM 8226 C CA . ILE A 1 1062 ? 23.611 16.795 -42.032 1.00 37.56 1062 ILE A CA 1
ATOM 8227 C C . ILE A 1 1062 ? 23.312 15.675 -41.057 1.00 37.56 1062 ILE A C 1
ATOM 8229 O O . ILE A 1 1062 ? 23.009 14.567 -41.557 1.00 37.56 1062 ILE A O 1
#

Nearest PDB structures (foldseek):
  8c0a-assembly2_B  TM=3.839E-01  e=1.392E-02  Homo sapiens
  5i4n-assembly1_A  TM=3.443E-01  e=2.094E-02  Homo sapiens
  7t1t-assembly1_A  TM=3.295E-01  e=2.010E-02  Homo sapiens

InterPro domains:
  IPR011009 Protein kinase-like domain superfamily [SSF56112] (418-674)